Protein AF-0000000075270575 (afdb_homodimer)

Foldseek 3Di:
DVVLLLLLFLAHFQDCVCFPDQAAQCVCVQWDFLAKEKEWEFGHAAAAPVLLVLQVVLLVQLVPFPQCVLAVVNVVDDDPSDNVRHGPADPSRLVSLLRLLQSLCNHHVVLLVVQADPQLAGDLLAEAAEEEPDNRLVSSSQSSQCNNCFPSACPPPRRGYDDDYHYDYQCPDLAFNLCSPFQQLVPDQVVVLCVFLVVLLCVLQVVLQVVLCVSRVGRGDSSSSLSLSSNQSSCCRRVVDNSHSVSSDDPSSSLSSQLSSLSSCCRRAADNPCLQHLCSNLVNLVVVLVLLVCSLVVPSRRHRYHYYYHHLSRVRSVCRLQVHQDFDDHSPDDPVCSVPRSSRSSVQNYHGWMKMWTWIDHPRFIWIAIDTSNHTDDRPQADDRGRGSVSVCVSSVVSNPDDSVVSSDDPPPD/DVVLLLQLFLAHFQPCPCQPDQAAQCVCVQWDFLAKEKEWEFGHAAAAPVLLVLQVVLLVQLVPFPQCVLAVVNVVDDDPSDNVRHGPADPSRLVRLLRLLQSLCNHHVVLLVVQADPQLAGDLLAEAAEEEPDNRLVSSSQSSQCNNCFPSACPPPRRGYDDDYHYDYQCPDLAFNLCSPFQQLVVPQVVVLCVFLVVLLCVLQVVLQVVLCVSRVGRGDSSSSLSLSSNQSSCCRRVVDCSHSVSSDDPSSSLSSQLSSLSSCCRRAADNPCLQHLCSNLVNLVVVLVLLVCSLVVPSRRHRYHYYYHHLSRVRSVCRLQVHQDDDDHSPDDPVCSVPRSSRSSVQNYHGWMKMWTWIDHPSFIWIAMDTSNHTDDRPQADDRGRGSVSVCVSSVVSNPDDSVVSSDDPPPD

Organism: NCBI:txid747725

Solvent-accessible surface area (backbone atoms only — not comparable to full-atom values): 42147 Å² total; per-residue (Å²): 103,72,70,56,60,59,52,34,16,59,53,16,62,57,79,58,87,64,53,93,72,51,54,57,53,60,84,40,69,71,37,43,78,65,27,36,43,35,41,30,26,25,29,41,50,40,49,42,66,71,49,38,52,31,32,54,49,34,52,59,56,56,67,68,36,80,39,51,90,73,47,47,57,60,68,84,56,78,84,79,77,45,78,81,43,48,41,33,48,36,54,63,6,37,46,50,25,19,49,50,14,36,36,49,28,46,28,35,48,68,60,51,53,68,44,44,40,96,70,43,29,65,34,66,59,33,46,42,38,36,20,31,68,44,58,31,18,30,18,19,46,47,20,22,49,47,29,41,40,51,63,58,26,72,44,69,93,50,15,31,58,58,70,42,52,44,31,39,54,56,78,71,17,55,62,39,40,26,63,70,48,17,59,32,47,62,65,45,36,60,60,54,37,48,64,57,42,49,64,40,47,51,66,65,37,41,63,53,15,54,50,47,20,64,68,36,66,41,94,46,47,55,69,45,49,52,18,34,48,53,39,18,44,48,34,35,53,74,66,68,43,57,76,50,55,38,62,78,52,54,72,69,52,44,53,52,53,30,49,51,51,30,50,51,48,32,34,49,34,20,76,62,32,48,93,65,20,55,53,51,34,21,53,34,50,43,48,52,54,51,46,52,52,31,49,76,66,64,42,87,80,33,52,35,36,37,37,37,21,27,36,68,74,31,50,41,14,40,35,43,58,55,54,51,61,72,62,85,84,54,79,80,56,49,73,66,51,62,72,66,49,65,58,42,26,43,76,63,44,19,20,43,27,36,41,35,44,32,35,30,36,44,96,93,40,52,25,34,34,38,21,54,66,88,34,82,39,71,48,69,82,48,92,43,52,70,19,46,44,69,52,48,49,55,50,46,54,67,59,42,71,66,51,58,68,69,68,23,50,69,77,76,79,125,103,74,70,55,60,60,52,32,16,59,55,15,62,57,79,62,84,59,64,89,68,53,54,57,54,58,83,42,68,70,36,43,76,65,28,36,40,34,42,30,26,26,30,42,50,40,49,42,66,72,48,35,51,31,33,54,48,34,51,59,56,55,67,68,36,80,40,50,90,74,46,46,58,60,70,84,56,77,84,80,74,45,78,80,42,50,41,34,48,37,55,64,7,36,45,50,25,19,49,51,13,36,38,49,28,47,28,34,49,69,60,51,53,70,46,43,40,96,71,41,28,66,35,67,58,33,48,43,38,36,19,31,69,43,57,31,18,29,18,20,47,47,20,22,48,47,28,40,40,51,63,59,25,74,46,68,95,50,15,30,58,59,69,41,53,45,31,38,54,56,79,70,17,54,62,38,41,26,64,69,48,18,58,33,49,62,64,45,35,58,60,54,37,49,63,59,43,48,66,39,47,50,66,64,36,41,62,52,14,55,51,46,20,64,68,35,66,40,94,44,46,55,68,46,49,52,18,34,48,52,39,18,44,47,36,34,52,73,65,68,43,56,77,50,56,38,61,78,52,53,72,68,51,45,53,53,53,29,48,50,51,30,50,50,47,32,34,48,32,20,76,62,31,48,93,65,21,55,55,51,34,21,52,34,51,42,48,52,54,51,46,51,51,30,50,76,66,65,43,87,79,34,50,34,36,38,37,37,22,26,35,67,73,31,50,40,15,42,36,43,57,53,52,51,64,73,64,84,84,54,79,79,56,50,72,67,51,62,72,65,49,64,58,42,26,43,77,64,45,20,21,45,27,35,40,35,44,31,36,30,34,45,95,93,41,52,27,35,36,37,22,54,65,89,34,82,41,71,46,68,84,48,92,41,52,69,19,45,44,70,52,48,50,55,51,46,54,67,59,40,71,67,51,59,68,69,68,24,50,67,76,77,79,124

Nearest PDB structures (foldseek):
  7zgg-assembly2_B  TM=7.690E-01  e=6.221E-15  Amycolatopsis jejuensis
  1rpt-assembly1_A-2  TM=7.642E-01  e=1.892E-14  Rattus norvegicus
  7r5y-assembly2_B  TM=6.904E-01  e=1.945E-15  Prevotella sp. CAG:617
  8xj4-assembly1_A  TM=7.360E-01  e=9.538E-14  Homo sapiens
  4job-assembly1_A  TM=6.852E-01  e=5.200E-14  Homo sapiens

Sequence (828 aa):
MDWMIQHMGSRGNYPNYKLDGALPDYTANDYTIEQMQLVIRHGTRYPVSSGMISINNALLALNQSKNLDLMGWLNGYKNEYLFSRTGQLDANGQQEEYLIGRRFAKTYPQFTRSLIDSDSTIISQWLRVSSSWSSRTLQSAHAFCIGAFEGLGTLGPANLMTVPVFSFKENNDSLIAFHKSCPRWQKEAKPLTNQILEPVIQRLVSPIASRLTRELDIPVAVADVQAFHDACTSEVSMHHTIDTFCKLFTRQDIVALEYLDDLKHYYKYSYGLPELNAKMACDLGKYILASINAMVDKKEDAFKLDVKLGHSETLLPLRTLLGLYQDRLSPNSSNQEIEDRQFKLSNFGYFANNIAIQLLSKEGRFYVRILDNEKPILLPGCQRIHCPIDQFRKVMAVKTQCNFVEYCSVVDVIMDWMIQHMGSRGNYPNYKLDGALPDYTANDYTIEQMQLVIRHGTRYPVSSGMISINNALLALNQSKNLDLMGWLNGYKNEYLFSRTGQLDANGQQEEYLIGRRFAKTYPQFTRSLIDSDSTIISQWLRVSSSWSSRTLQSAHAFCIGAFEGLGTLGPANLMTVPVFSFKENNDSLIAFHKSCPRWQKEAKPLTNQILEPVIQRLVSPIASRLTRELDIPVAVADVQAFHDACTSEVSMHHTIDTFCKLFTRQDIVALEYLDDLKHYYKYSYGLPELNAKMACDLGKYILASINAMVDKKEDAFKLDVKLGHSETLLPLRTLLGLYQDRLSPNSSNQEIEDRQFKLSNFGYFANNIAIQLLSKEGRFYVRILDNEKPILLPGCQRIHCPIDQFRKVMAVKTQCNFVEYCSVVDVI

Radius of gyration: 29.75 Å; Cα contacts (8 Å, |Δi|>4): 1595; chains: 2; bounding box: 75×88×75 Å

Structure (mmCIF, N/CA/C/O backbone):
data_AF-0000000075270575-model_v1
#
loop_
_entity.id
_entity.type
_entity.pdbx_description
1 polymer 'Multiple inositol polyphosphate phosphatase 1'
#
loop_
_atom_site.group_PDB
_atom_site.id
_atom_site.type_symbol
_atom_site.label_atom_id
_atom_site.label_alt_id
_atom_site.label_comp_id
_atom_site.label_asym_id
_atom_site.label_entity_id
_atom_site.label_seq_id
_atom_site.pdbx_PDB_ins_code
_atom_site.Cartn_x
_atom_site.Cartn_y
_atom_site.Cartn_z
_atom_site.occupancy
_atom_site.B_iso_or_equiv
_atom_site.auth_seq_id
_atom_site.auth_comp_id
_atom_site.auth_asym_id
_atom_site.auth_atom_id
_atom_site.pdbx_PDB_model_num
ATOM 1 N N . MET A 1 1 ? -0.256 -23.328 -29 1 89.06 1 MET A N 1
ATOM 2 C CA . MET A 1 1 ? -0.306 -22.328 -27.953 1 89.06 1 MET A CA 1
ATOM 3 C C . MET A 1 1 ? -1.707 -22.234 -27.344 1 89.06 1 MET A C 1
ATOM 5 O O . MET A 1 1 ? -1.879 -22.344 -26.141 1 89.06 1 MET A O 1
ATOM 9 N N . ASP A 1 2 ? -2.699 -22.203 -28.156 1 86.38 2 ASP A N 1
ATOM 10 C CA . ASP A 1 2 ? -4.062 -22 -27.672 1 86.38 2 ASP A CA 1
ATOM 11 C C . ASP A 1 2 ? -4.5 -23.156 -26.781 1 86.38 2 ASP A C 1
ATOM 13 O O . ASP A 1 2 ? -5.105 -22.922 -25.719 1 86.38 2 ASP A O 1
ATOM 17 N N . TRP A 1 3 ? -4.164 -24.312 -27.25 1 93.06 3 TRP A N 1
ATOM 18 C CA . TRP A 1 3 ? -4.535 -25.484 -26.453 1 93.06 3 TRP A CA 1
ATOM 19 C C . TRP A 1 3 ? -3.785 -25.5 -25.125 1 93.06 3 TRP A C 1
ATOM 21 O O . TRP A 1 3 ? -4.375 -25.75 -24.078 1 93.06 3 TRP A O 1
ATOM 31 N N . MET A 1 4 ? -2.525 -25.188 -25.156 1 94.31 4 MET A N 1
ATOM 32 C CA . MET A 1 4 ? -1.677 -25.219 -23.969 1 94.31 4 MET A CA 1
ATOM 33 C C . MET A 1 4 ? -2.17 -24.234 -22.922 1 94.31 4 MET A C 1
ATOM 35 O O . MET A 1 4 ? -2.164 -24.531 -21.734 1 94.31 4 MET A O 1
ATOM 39 N N . ILE A 1 5 ? -2.635 -23.109 -23.281 1 91.38 5 ILE A N 1
ATOM 40 C CA . ILE A 1 5 ? -3.076 -22.047 -22.391 1 91.38 5 ILE A CA 1
ATOM 41 C C . ILE A 1 5 ? -4.297 -22.5 -21.594 1 91.38 5 ILE A C 1
ATOM 43 O O . ILE A 1 5 ? -4.523 -22.062 -20.469 1 91.38 5 ILE A O 1
ATOM 47 N N . GLN A 1 6 ? -4.965 -23.453 -22.141 1 92.5 6 GLN A N 1
ATOM 48 C CA . GLN A 1 6 ? -6.164 -23.953 -21.484 1 92.5 6 GLN A CA 1
ATOM 49 C C . GLN A 1 6 ? -5.82 -25.078 -20.5 1 92.5 6 GLN A C 1
ATOM 51 O O . GLN A 1 6 ? -6.695 -25.578 -19.812 1 92.5 6 GLN A O 1
ATOM 56 N N . HIS A 1 7 ? -4.594 -25.406 -20.406 1 95.69 7 HIS A N 1
ATOM 57 C CA . HIS A 1 7 ? -4.176 -26.531 -19.578 1 95.69 7 HIS A CA 1
ATOM 58 C C . HIS A 1 7 ? -3.004 -26.141 -18.672 1 95.69 7 HIS A C 1
ATOM 60 O O . HIS A 1 7 ? -2.086 -26.938 -18.469 1 95.69 7 HIS A O 1
ATOM 66 N N . MET A 1 8 ? -3.053 -24.953 -18.172 1 95.44 8 MET A N 1
ATOM 67 C CA . MET A 1 8 ? -1.936 -24.406 -17.406 1 95.44 8 MET A CA 1
ATOM 68 C C . MET A 1 8 ? -2.17 -24.562 -15.906 1 95.44 8 MET A C 1
ATOM 70 O O . MET A 1 8 ? -1.313 -24.203 -15.094 1 95.44 8 MET A O 1
ATOM 74 N N . GLY A 1 9 ? -3.295 -25.156 -15.516 1 95.81 9 GLY A N 1
ATOM 75 C CA . GLY A 1 9 ? -3.594 -25.312 -14.102 1 95.81 9 GLY A CA 1
ATOM 76 C C . GLY A 1 9 ? -3.584 -24 -13.344 1 95.81 9 GLY A C 1
ATOM 77 O O . GLY A 1 9 ? -4.152 -23.016 -13.797 1 95.81 9 GLY A O 1
ATOM 78 N N . SER A 1 10 ? -2.959 -23.984 -12.133 1 97.31 10 SER A N 1
ATOM 79 C CA . SER A 1 10 ? -2.938 -22.812 -11.266 1 97.31 10 SER A CA 1
ATOM 80 C C . SER A 1 10 ? -1.984 -21.75 -11.789 1 97.31 10 SER A C 1
ATOM 82 O O . SER A 1 10 ? -1.933 -20.641 -11.266 1 97.31 10 SER A O 1
ATOM 84 N N . ARG A 1 11 ? -1.225 -22.062 -12.906 1 96.12 11 ARG A N 1
ATOM 85 C CA . ARG A 1 11 ? -0.203 -21.156 -13.406 1 96.12 11 ARG A CA 1
ATOM 86 C C . ARG A 1 11 ? -0.645 -20.5 -14.711 1 96.12 11 ARG A C 1
ATOM 88 O O . ARG A 1 11 ? 0.173 -19.922 -15.438 1 96.12 11 ARG A O 1
ATOM 95 N N . GLY A 1 12 ? -1.919 -20.625 -14.969 1 95.5 12 GLY A N 1
ATOM 96 C CA . GLY A 1 12 ? -2.453 -19.969 -16.156 1 95.5 12 GLY A CA 1
ATOM 97 C C . GLY A 1 12 ? -2.617 -18.469 -15.969 1 95.5 12 GLY A C 1
ATOM 98 O O . GLY A 1 12 ? -2.76 -17.984 -14.844 1 95.5 12 GLY A O 1
ATOM 99 N N . ASN A 1 13 ? -2.59 -17.75 -17.062 1 95.19 13 ASN A N 1
ATOM 100 C CA . ASN A 1 13 ? -2.887 -16.312 -17.062 1 95.19 13 ASN A CA 1
ATOM 101 C C . ASN A 1 13 ? -4.387 -16.062 -16.969 1 95.19 13 ASN A C 1
ATOM 103 O O . ASN A 1 13 ? -5.191 -16.906 -17.359 1 95.19 13 ASN A O 1
ATOM 107 N N . TYR A 1 14 ? -4.707 -14.938 -16.375 1 94.38 14 TYR A N 1
ATOM 108 C CA . TYR A 1 14 ? -6.109 -14.531 -16.422 1 94.38 14 TYR A CA 1
ATOM 109 C C . TYR A 1 14 ? -6.586 -14.359 -17.859 1 94.38 14 TYR A C 1
ATOM 111 O O . TYR A 1 14 ? -5.93 -13.695 -18.656 1 94.38 14 TYR A O 1
ATOM 119 N N . PRO A 1 15 ? -7.625 -15.125 -18.234 1 83.56 15 PRO A N 1
ATOM 120 C CA . PRO A 1 15 ? -8.047 -15.094 -19.625 1 83.56 15 PRO A CA 1
ATOM 121 C C . PRO A 1 15 ? -8.383 -13.68 -20.109 1 83.56 15 PRO A C 1
ATOM 123 O O . PRO A 1 15 ? -8.992 -12.906 -19.375 1 83.56 15 PRO A O 1
ATOM 126 N N . ASN A 1 16 ? -7.617 -13.023 -21.031 1 61.06 16 ASN A N 1
ATOM 127 C CA . ASN A 1 16 ? -7.715 -11.703 -21.641 1 61.06 16 ASN A CA 1
ATOM 128 C C . ASN A 1 16 ? -9.047 -11.5 -22.344 1 61.06 16 ASN A C 1
ATOM 130 O O . ASN A 1 16 ? -9.375 -10.391 -22.766 1 61.06 16 ASN A O 1
ATOM 134 N N . TYR A 1 17 ? -9.523 -12.688 -22.797 1 53.81 17 TYR A N 1
ATOM 135 C CA . TYR A 1 17 ? -10.578 -12.516 -23.781 1 53.81 17 TYR A CA 1
ATOM 136 C C . TYR A 1 17 ? -11.531 -11.398 -23.375 1 53.81 17 TYR A C 1
ATOM 138 O O . TYR A 1 17 ? -12.344 -10.93 -24.188 1 53.81 17 TYR A O 1
ATOM 146 N N . LYS A 1 18 ? -11.641 -11.336 -22.125 1 52.34 18 LYS A N 1
ATOM 147 C CA . LYS A 1 18 ? -12.609 -10.438 -21.5 1 52.34 18 LYS A CA 1
ATOM 148 C C . LYS A 1 18 ? -12.227 -8.977 -21.734 1 52.34 18 LYS A C 1
ATOM 150 O O . LYS A 1 18 ? -12.797 -8.078 -21.125 1 52.34 18 LYS A O 1
ATOM 155 N N . LEU A 1 19 ? -11.039 -8.719 -22.156 1 52.34 19 LEU A N 1
ATOM 156 C CA . LEU A 1 19 ? -10.414 -7.418 -22.391 1 52.34 19 LEU A CA 1
ATOM 157 C C . LEU A 1 19 ? -11.461 -6.371 -22.766 1 52.34 19 LEU A C 1
ATOM 159 O O . LEU A 1 19 ? -11.984 -5.676 -21.891 1 52.34 19 LEU A O 1
ATOM 163 N N . ASP A 1 20 ? -11.281 -5.953 -24.219 1 54.25 20 ASP A N 1
ATOM 164 C CA . ASP A 1 20 ? -11.68 -4.648 -24.75 1 54.25 20 ASP A CA 1
ATOM 165 C C . ASP A 1 20 ? -13.172 -4.402 -24.531 1 54.25 20 ASP A C 1
ATOM 167 O O . ASP A 1 20 ? -13.594 -3.26 -24.344 1 54.25 20 ASP A O 1
ATOM 171 N N . GLY A 1 21 ? -13.93 -5.555 -24.375 1 59.78 21 GLY A N 1
ATOM 172 C CA . GLY A 1 21 ? -15.336 -5.242 -24.594 1 59.78 21 GLY A CA 1
ATOM 173 C C . GLY A 1 21 ? -16.188 -5.383 -23.344 1 59.78 21 GLY A C 1
ATOM 174 O O . GLY A 1 21 ? -17.281 -5.945 -23.391 1 59.78 21 GLY A O 1
ATOM 175 N N . ALA A 1 22 ? -15.555 -5.043 -22.125 1 69.56 22 ALA A N 1
ATOM 176 C CA . ALA A 1 22 ? -16.484 -5.082 -20.984 1 69.56 22 ALA A CA 1
ATOM 177 C C . ALA A 1 22 ? -17.641 -4.121 -21.203 1 69.56 22 ALA A C 1
ATOM 179 O O . ALA A 1 22 ? -17.469 -3.025 -21.734 1 69.56 22 ALA A O 1
ATOM 180 N N . LEU A 1 23 ? -18.828 -4.723 -21.062 1 71.81 23 LEU A N 1
ATOM 181 C CA . LEU A 1 23 ? -20.047 -3.916 -21.141 1 71.81 23 LEU A CA 1
ATOM 182 C C . LEU A 1 23 ? -20.594 -3.629 -19.734 1 71.81 23 LEU A C 1
ATOM 184 O O . LEU A 1 23 ? -20.359 -4.406 -18.812 1 71.81 23 LEU A O 1
ATOM 188 N N . PRO A 1 24 ? -21.109 -2.447 -19.641 1 76.75 24 PRO A N 1
ATOM 189 C CA . PRO A 1 24 ? -21.781 -2.186 -18.359 1 76.75 24 PRO A CA 1
ATOM 190 C C . PRO A 1 24 ? -22.734 -3.303 -17.969 1 76.75 24 PRO A C 1
ATOM 192 O O . PRO A 1 24 ? -23.391 -3.9 -18.828 1 76.75 24 PRO A O 1
ATOM 195 N N . ASP A 1 25 ? -22.578 -3.748 -16.734 1 72.81 25 ASP A N 1
ATOM 196 C CA . ASP A 1 25 ? -23.484 -4.773 -16.219 1 72.81 25 ASP A CA 1
ATOM 197 C C . ASP A 1 25 ? -24.938 -4.293 -16.219 1 72.81 25 ASP A C 1
ATOM 199 O O . ASP A 1 25 ? -25.375 -3.602 -15.297 1 72.81 25 ASP A O 1
ATOM 203 N N . TYR A 1 26 ? -25.641 -4.621 -17.359 1 59.5 26 TYR A N 1
ATOM 204 C CA . TYR A 1 26 ? -27.031 -4.223 -17.547 1 59.5 26 TYR A CA 1
ATOM 205 C C . TYR A 1 26 ? -27.953 -5.023 -16.641 1 59.5 26 TYR A C 1
ATOM 207 O O . TYR A 1 26 ? -29.062 -4.586 -16.328 1 59.5 26 TYR A O 1
ATOM 215 N N . THR A 1 27 ? -27.578 -6.203 -16.344 1 56.88 27 THR A N 1
ATOM 216 C CA . THR A 1 27 ? -28.438 -7.02 -15.484 1 56.88 27 THR A CA 1
ATOM 217 C C . THR A 1 27 ? -28.656 -6.34 -14.133 1 56.88 27 THR A C 1
ATOM 219 O O . THR A 1 27 ? -29.641 -6.609 -13.453 1 56.88 27 THR A O 1
ATOM 222 N N . ALA A 1 28 ? -27.594 -5.484 -13.898 1 58.78 28 ALA A N 1
ATOM 223 C CA . ALA A 1 28 ? -27.734 -4.668 -12.695 1 58.78 28 ALA A CA 1
ATOM 224 C C . ALA A 1 28 ? -28.766 -3.562 -12.906 1 58.78 28 ALA A C 1
ATOM 226 O O . ALA A 1 28 ? -29.094 -2.828 -11.977 1 58.78 28 ALA A O 1
ATOM 227 N N . ASN A 1 29 ? -29.281 -3.57 -14.086 1 61.91 29 ASN A N 1
ATOM 228 C CA . ASN A 1 29 ? -30.156 -2.463 -14.438 1 61.91 29 ASN A CA 1
ATOM 229 C C . ASN A 1 29 ? -31.375 -2.396 -13.516 1 61.91 29 ASN A C 1
ATOM 231 O O . ASN A 1 29 ? -31.891 -1.313 -13.234 1 61.91 29 ASN A O 1
ATOM 235 N N . ASP A 1 30 ? -31.672 -3.525 -12.969 1 83.38 30 ASP A N 1
ATOM 236 C CA . ASP A 1 30 ? -32.812 -3.42 -12.039 1 83.38 30 ASP A CA 1
ATOM 237 C C . ASP A 1 30 ? -32.312 -3.459 -10.594 1 83.38 30 ASP A C 1
ATOM 239 O O . ASP A 1 30 ? -33.125 -3.332 -9.664 1 83.38 30 ASP A O 1
ATOM 243 N N . TYR A 1 31 ? -31.062 -3.678 -10.445 1 91.62 31 TYR A N 1
ATOM 244 C CA . TYR A 1 31 ? -30.5 -3.736 -9.094 1 91.62 31 TYR A CA 1
ATOM 245 C C . TYR A 1 31 ? -29.5 -2.609 -8.867 1 91.62 31 TYR A C 1
ATOM 247 O O . TYR A 1 31 ? -28.828 -2.168 -9.805 1 91.62 31 TYR A O 1
ATOM 255 N N . THR A 1 32 ? -29.531 -2.129 -7.684 1 93.25 32 THR A N 1
ATOM 256 C CA . THR A 1 32 ? -28.484 -1.203 -7.254 1 93.25 32 THR A CA 1
ATOM 257 C C . THR A 1 32 ? -27.406 -1.937 -6.469 1 93.25 32 THR A C 1
ATOM 259 O O . THR A 1 32 ? -27.703 -2.723 -5.566 1 93.25 32 THR A O 1
ATOM 262 N N . ILE A 1 33 ? -26.156 -1.753 -6.859 1 95.88 33 ILE A N 1
ATOM 263 C CA . ILE A 1 33 ? -25.047 -2.33 -6.094 1 95.88 33 ILE A CA 1
ATOM 264 C C . ILE A 1 33 ? -24.797 -1.487 -4.848 1 95.88 33 ILE A C 1
ATOM 266 O O . ILE A 1 33 ? -24.375 -0.333 -4.945 1 95.88 33 ILE A O 1
ATOM 270 N N . GLU A 1 34 ? -25.031 -2.088 -3.697 1 96.12 34 GLU A N 1
ATOM 271 C CA . GLU A 1 34 ? -24.844 -1.381 -2.432 1 96.12 34 GLU A CA 1
ATOM 272 C C . GLU A 1 34 ? -23.438 -1.579 -1.886 1 96.12 34 GLU A C 1
ATOM 274 O O . GLU A 1 34 ? -22.906 -0.708 -1.196 1 96.12 34 GLU A O 1
ATOM 279 N N . GLN A 1 35 ? -22.891 -2.742 -2.117 1 97.75 35 GLN A N 1
ATOM 280 C CA . GLN A 1 35 ? -21.578 -3.111 -1.604 1 97.75 35 GLN A CA 1
ATOM 281 C C . GLN A 1 35 ? -20.953 -4.211 -2.451 1 97.75 35 GLN A C 1
ATOM 283 O O . GLN A 1 35 ? -21.656 -5.004 -3.08 1 97.75 35 GLN A O 1
ATOM 288 N N . MET A 1 36 ? -19.703 -4.246 -2.438 1 98.06 36 MET A N 1
ATOM 289 C CA . MET A 1 36 ? -18.984 -5.332 -3.092 1 98.06 36 MET A CA 1
ATOM 290 C C . MET A 1 36 ? -17.766 -5.746 -2.268 1 98.06 36 MET A C 1
ATOM 292 O O . MET A 1 36 ? -16.953 -4.906 -1.897 1 98.06 36 MET A O 1
ATOM 296 N N . GLN A 1 37 ? -17.719 -7.016 -1.911 1 98.31 37 GLN A N 1
ATOM 297 C CA . GLN A 1 37 ? -16.516 -7.668 -1.4 1 98.31 37 GLN A CA 1
ATOM 298 C C . GLN A 1 37 ? -15.75 -8.367 -2.521 1 98.31 37 GLN A C 1
ATOM 300 O O . GLN A 1 37 ? -16.234 -9.336 -3.104 1 98.31 37 GLN A O 1
ATOM 305 N N . LEU A 1 38 ? -14.609 -7.859 -2.812 1 98.69 38 LEU A N 1
ATOM 306 C CA . LEU A 1 38 ? -13.82 -8.398 -3.916 1 98.69 38 LEU A CA 1
ATOM 307 C C . LEU A 1 38 ? -12.516 -9.008 -3.41 1 98.69 38 LEU A C 1
ATOM 309 O O . LEU A 1 38 ? -11.719 -8.32 -2.766 1 98.69 38 LEU A O 1
ATOM 313 N N . VAL A 1 39 ? -12.312 -10.305 -3.582 1 98.81 39 VAL A N 1
ATOM 314 C CA . VAL A 1 39 ? -11.078 -11 -3.232 1 98.81 39 VAL A CA 1
ATOM 315 C C . VAL A 1 39 ? -10.352 -11.438 -4.504 1 98.81 39 VAL A C 1
ATOM 317 O O . VAL A 1 39 ? -10.93 -12.133 -5.348 1 98.81 39 VAL A O 1
ATOM 320 N N . ILE A 1 40 ? -9.109 -11.008 -4.645 1 98.69 40 ILE A N 1
ATOM 321 C CA . ILE A 1 40 ? -8.375 -11.234 -5.883 1 98.69 40 ILE A CA 1
ATOM 322 C C . ILE A 1 40 ? -7.039 -11.906 -5.582 1 98.69 40 ILE A C 1
ATOM 324 O O . ILE A 1 40 ? -6.332 -11.508 -4.652 1 98.69 40 ILE A O 1
ATOM 328 N N . ARG A 1 41 ? -6.691 -12.945 -6.324 1 98.75 41 ARG A N 1
ATOM 329 C CA . ARG A 1 41 ? -5.348 -13.516 -6.305 1 98.75 41 ARG A CA 1
ATOM 330 C C . ARG A 1 41 ? -4.359 -12.609 -7.035 1 98.75 41 ARG A C 1
ATOM 332 O O . ARG A 1 41 ? -4.719 -11.953 -8.016 1 98.75 41 ARG A O 1
ATOM 339 N N . HIS A 1 42 ? -3.139 -12.547 -6.562 1 98.69 42 HIS A N 1
ATOM 340 C CA . HIS A 1 42 ? -2.115 -11.797 -7.281 1 98.69 42 HIS A CA 1
ATOM 341 C C . HIS A 1 42 ? -2.002 -12.266 -8.727 1 98.69 42 HIS A C 1
ATOM 343 O O . HIS A 1 42 ? -2.432 -13.375 -9.062 1 98.69 42 HIS A O 1
ATOM 349 N N . GLY A 1 43 ? -1.407 -11.422 -9.602 1 97.69 43 GLY A N 1
ATOM 350 C CA . GLY A 1 43 ? -1.206 -11.742 -11.008 1 97.69 43 GLY A CA 1
ATOM 351 C C . GLY A 1 43 ? -0.025 -12.664 -11.242 1 97.69 43 GLY A C 1
ATOM 352 O O . GLY A 1 43 ? 0.561 -13.188 -10.297 1 97.69 43 GLY A O 1
ATOM 353 N N . THR A 1 44 ? 0.274 -12.82 -12.516 1 97.19 44 THR A N 1
ATOM 354 C CA . THR A 1 44 ? 1.374 -13.688 -12.938 1 97.19 44 THR A CA 1
ATOM 355 C C . THR A 1 44 ? 2.688 -13.227 -12.312 1 97.19 44 THR A C 1
ATOM 357 O O . THR A 1 44 ? 3.008 -12.039 -12.328 1 97.19 44 THR A O 1
ATOM 360 N N . ARG A 1 45 ? 3.385 -14.156 -11.742 1 96.88 45 ARG A N 1
ATOM 361 C CA . ARG A 1 45 ? 4.641 -13.859 -11.062 1 96.88 45 ARG A CA 1
ATOM 362 C C . ARG A 1 45 ? 5.723 -14.859 -11.453 1 96.88 45 ARG A C 1
ATOM 364 O O . ARG A 1 45 ? 5.422 -15.93 -11.984 1 96.88 45 ARG A O 1
ATOM 371 N N . TYR A 1 46 ? 6.953 -14.484 -11.188 1 96.31 46 TYR A N 1
ATOM 372 C CA . TYR A 1 46 ? 8.062 -15.43 -11.258 1 96.31 46 TYR A CA 1
ATOM 373 C C . TYR A 1 46 ? 7.906 -16.531 -10.211 1 96.31 46 TYR A C 1
ATOM 375 O O . TYR A 1 46 ? 7.242 -16.328 -9.188 1 96.31 46 TYR A O 1
ATOM 383 N N . PRO A 1 47 ? 8.516 -17.703 -10.516 1 96.31 47 PRO A N 1
ATOM 384 C CA . PRO A 1 47 ? 8.461 -18.781 -9.523 1 96.31 47 PRO A CA 1
ATOM 385 C C . PRO A 1 47 ? 9.07 -18.391 -8.18 1 96.31 47 PRO A C 1
ATOM 387 O O . PRO A 1 47 ? 9.953 -17.531 -8.133 1 96.31 47 PRO A O 1
ATOM 390 N N . VAL A 1 48 ? 8.539 -19.047 -7.129 1 95.38 48 VAL A N 1
ATOM 391 C CA . VAL A 1 48 ? 9.172 -18.891 -5.824 1 95.38 48 VAL A CA 1
ATOM 392 C C . VAL A 1 48 ? 10.492 -19.656 -5.793 1 95.38 48 VAL A C 1
ATOM 394 O O . VAL A 1 48 ? 10.906 -20.234 -6.805 1 95.38 48 VAL A O 1
ATOM 397 N N . SER A 1 49 ? 11.164 -19.688 -4.664 1 95 49 SER A N 1
ATOM 398 C CA . SER A 1 49 ? 12.523 -20.203 -4.551 1 95 49 SER A CA 1
ATOM 399 C C . SER A 1 49 ? 12.609 -21.641 -5.047 1 95 49 SER A C 1
ATOM 401 O O . SER A 1 49 ? 13.5 -21.984 -5.824 1 95 49 SER A O 1
ATOM 403 N N . SER A 1 50 ? 11.695 -22.469 -4.586 1 94.19 50 SER A N 1
ATOM 404 C CA . SER A 1 50 ? 11.719 -23.859 -4.996 1 94.19 50 SER A CA 1
ATOM 405 C C . SER A 1 50 ? 11.539 -24 -6.504 1 94.19 50 SER A C 1
ATOM 407 O O . SER A 1 50 ? 12.195 -24.828 -7.141 1 94.19 50 SER A O 1
ATOM 409 N N . GLY A 1 51 ? 10.688 -23.188 -7.039 1 95.19 51 GLY A N 1
ATOM 410 C CA . GLY A 1 51 ? 10.484 -23.203 -8.477 1 95.19 51 GLY A CA 1
ATOM 411 C C . GLY A 1 51 ? 11.688 -22.703 -9.25 1 95.19 51 GLY A C 1
ATOM 412 O O . GLY A 1 51 ? 12.023 -23.25 -10.305 1 95.19 51 GLY A O 1
ATOM 413 N N . MET A 1 52 ? 12.336 -21.672 -8.703 1 96 52 MET A N 1
ATOM 414 C CA . MET A 1 52 ? 13.547 -21.156 -9.336 1 96 52 MET A CA 1
ATOM 415 C C . MET A 1 52 ? 14.633 -22.219 -9.383 1 96 52 MET A C 1
ATOM 417 O O . MET A 1 52 ? 15.273 -22.422 -10.414 1 96 52 MET A O 1
ATOM 421 N N . ILE A 1 53 ? 14.766 -22.891 -8.312 1 96.12 53 ILE A N 1
ATOM 422 C CA . ILE A 1 53 ? 15.758 -23.969 -8.219 1 96.12 53 ILE A CA 1
ATOM 423 C C . ILE A 1 53 ? 15.414 -25.062 -9.227 1 96.12 53 ILE A C 1
ATOM 425 O O . ILE A 1 53 ? 16.297 -25.547 -9.953 1 96.12 53 ILE A O 1
ATOM 429 N N . SER A 1 54 ? 14.18 -25.375 -9.266 1 95 54 SER A N 1
ATOM 430 C CA . SER A 1 54 ? 13.703 -26.422 -10.156 1 95 54 SER A CA 1
ATOM 431 C C . SER A 1 54 ? 14 -26.094 -11.609 1 95 54 SER A C 1
ATOM 433 O O . SER A 1 54 ? 14.516 -26.938 -12.352 1 95 54 SER A O 1
ATOM 435 N N . ILE A 1 55 ? 13.734 -24.953 -12.008 1 96.62 55 ILE A N 1
ATOM 436 C CA . ILE A 1 55 ? 13.891 -24.562 -13.406 1 96.62 55 ILE A CA 1
ATOM 437 C C . ILE A 1 55 ? 15.375 -24.484 -13.758 1 96.62 55 ILE A C 1
ATOM 439 O O . ILE A 1 55 ? 15.781 -24.922 -14.836 1 96.62 55 ILE A O 1
ATOM 443 N N . ASN A 1 56 ? 16.141 -23.922 -12.891 1 96.94 56 ASN A N 1
ATOM 444 C CA . ASN A 1 56 ? 17.578 -23.844 -13.148 1 96.94 56 ASN A CA 1
ATOM 445 C C . ASN A 1 56 ? 18.219 -25.234 -13.195 1 96.94 56 ASN A C 1
ATOM 447 O O . ASN A 1 56 ? 19.109 -25.469 -14.008 1 96.94 56 ASN A O 1
ATOM 451 N N . ASN A 1 57 ? 17.719 -26.141 -12.367 1 95.12 57 ASN A N 1
ATOM 452 C CA . ASN A 1 57 ? 18.188 -27.516 -12.438 1 95.12 57 ASN A CA 1
ATOM 453 C C . ASN A 1 57 ? 17.781 -28.188 -13.742 1 95.12 57 ASN A C 1
ATOM 455 O O . ASN A 1 57 ? 18.531 -28.984 -14.305 1 95.12 57 ASN A O 1
ATOM 459 N N . ALA A 1 58 ? 16.578 -27.891 -14.141 1 96.25 58 ALA A N 1
ATOM 460 C CA . ALA A 1 58 ? 16.109 -28.422 -15.422 1 96.25 58 ALA A CA 1
ATOM 461 C C . ALA A 1 58 ? 17.016 -27.984 -16.562 1 96.25 58 ALA A C 1
ATOM 463 O O . ALA A 1 58 ? 17.359 -28.781 -17.438 1 96.25 58 ALA A O 1
ATOM 464 N N . LEU A 1 59 ? 17.375 -26.719 -16.547 1 96.69 59 LEU A N 1
ATOM 465 C CA . LEU A 1 59 ? 18.25 -26.188 -17.578 1 96.69 59 LEU A CA 1
ATOM 466 C C . LEU A 1 59 ? 19.609 -26.891 -17.562 1 96.69 59 LEU A C 1
ATOM 468 O O . LEU A 1 59 ? 20.141 -27.25 -18.625 1 96.69 59 LEU A O 1
ATOM 472 N N . LEU A 1 60 ? 20.125 -27.125 -16.406 1 95.19 60 LEU A N 1
ATOM 473 C CA . LEU A 1 60 ? 21.406 -27.812 -16.281 1 95.19 60 LEU A CA 1
ATOM 474 C C . LEU A 1 60 ? 21.312 -29.25 -16.797 1 95.19 60 LEU A C 1
ATOM 476 O O . LEU A 1 60 ? 22.203 -29.719 -17.516 1 95.19 60 LEU A O 1
ATOM 480 N N . ALA A 1 61 ? 20.266 -29.906 -16.484 1 95.25 61 ALA A N 1
ATOM 481 C CA . ALA A 1 61 ? 20.062 -31.281 -16.906 1 95.25 61 ALA A CA 1
ATOM 482 C C . ALA A 1 61 ? 19.906 -31.359 -18.422 1 95.25 61 ALA A C 1
ATOM 484 O O . ALA A 1 61 ? 20.531 -32.188 -19.078 1 95.25 61 ALA A O 1
ATOM 485 N N . LEU A 1 62 ? 19.109 -30.516 -18.953 1 97.25 62 LEU A N 1
ATOM 486 C CA . LEU A 1 62 ? 18.75 -30.562 -20.359 1 97.25 62 LEU A CA 1
ATOM 487 C C . LEU A 1 62 ? 19.953 -30.188 -21.234 1 97.25 62 LEU A C 1
ATOM 489 O O . LEU A 1 62 ? 20.062 -30.625 -22.375 1 97.25 62 LEU A O 1
ATOM 493 N N . ASN A 1 63 ? 20.812 -29.391 -20.688 1 95.38 63 ASN A N 1
ATOM 494 C CA . ASN A 1 63 ? 22.016 -28.984 -21.406 1 95.38 63 ASN A CA 1
ATOM 495 C C . ASN A 1 63 ? 22.938 -30.172 -21.672 1 95.38 63 ASN A C 1
ATOM 497 O O . ASN A 1 63 ? 23.844 -30.078 -22.516 1 95.38 63 ASN A O 1
ATOM 501 N N . GLN A 1 64 ? 22.688 -31.25 -20.969 1 95.38 64 GLN A N 1
ATOM 502 C CA . GLN A 1 64 ? 23.516 -32.438 -21.125 1 95.38 64 GLN A CA 1
ATOM 503 C C . GLN A 1 64 ? 23.062 -33.25 -22.328 1 95.38 64 GLN A C 1
ATOM 505 O O . GLN A 1 64 ? 23.781 -34.156 -22.781 1 95.38 64 GLN A O 1
ATOM 510 N N . SER A 1 65 ? 21.906 -33 -22.797 1 96.94 65 SER A N 1
ATOM 511 C CA . SER A 1 65 ? 21.359 -33.781 -23.906 1 96.94 65 SER A CA 1
ATOM 512 C C . SER A 1 65 ? 21.984 -33.406 -25.234 1 96.94 65 SER A C 1
ATOM 514 O O . SER A 1 65 ? 22.25 -32.219 -25.469 1 96.94 65 SER A O 1
ATOM 516 N N . LYS A 1 66 ? 22.172 -34.344 -26.156 1 94.5 66 LYS A N 1
ATOM 517 C CA . LYS A 1 66 ? 22.734 -34.094 -27.484 1 94.5 66 LYS A CA 1
ATOM 518 C C . LYS A 1 66 ? 21.641 -34.125 -28.547 1 94.5 66 LYS A C 1
ATOM 520 O O . LYS A 1 66 ? 21.922 -34 -29.75 1 94.5 66 LYS A O 1
ATOM 525 N N . ASN A 1 67 ? 20.453 -34.344 -28.047 1 96 67 ASN A N 1
ATOM 526 C CA . ASN A 1 67 ? 19.328 -34.344 -28.984 1 96 67 ASN A CA 1
ATOM 527 C C . ASN A 1 67 ? 18.984 -32.938 -29.422 1 96 67 ASN A C 1
ATOM 529 O O . ASN A 1 67 ? 18.141 -32.281 -28.797 1 96 67 ASN A O 1
ATOM 533 N N . LEU A 1 68 ? 19.391 -32.469 -30.516 1 92.31 68 LEU A N 1
ATOM 534 C CA . LEU A 1 68 ? 19.234 -31.094 -30.953 1 92.31 68 LEU A CA 1
ATOM 535 C C . LEU A 1 68 ? 17.812 -30.828 -31.469 1 92.31 68 LEU A C 1
ATOM 537 O O . LEU A 1 68 ? 17.359 -29.688 -31.484 1 92.31 68 LEU A O 1
ATOM 541 N N . ASP A 1 69 ? 17.141 -31.875 -31.922 1 92.31 69 ASP A N 1
ATOM 542 C CA . ASP A 1 69 ? 15.766 -31.719 -32.375 1 92.31 69 ASP A CA 1
ATOM 543 C C . ASP A 1 69 ? 14.875 -31.219 -31.234 1 92.31 69 ASP A C 1
ATOM 545 O O . ASP A 1 69 ? 14.008 -30.375 -31.453 1 92.31 69 ASP A O 1
ATOM 549 N N . LEU A 1 70 ? 15.148 -31.703 -30.078 1 94.06 70 LEU A N 1
ATOM 550 C CA . LEU A 1 70 ? 14.336 -31.359 -28.922 1 94.06 70 LEU A CA 1
ATOM 551 C C . LEU A 1 70 ? 14.953 -30.188 -28.156 1 94.06 70 LEU A C 1
ATOM 553 O O . LEU A 1 70 ? 14.234 -29.406 -27.531 1 94.06 70 LEU A O 1
ATOM 557 N N . MET A 1 71 ? 16.266 -30.078 -28.156 1 94.81 71 MET A N 1
ATOM 558 C CA . MET A 1 71 ? 16.938 -29.172 -27.219 1 94.81 71 MET A CA 1
ATOM 559 C C . MET A 1 71 ? 17.625 -28.031 -27.984 1 94.81 71 MET A C 1
ATOM 561 O O . MET A 1 71 ? 18.25 -27.172 -27.375 1 94.81 71 MET A O 1
ATOM 565 N N . GLY A 1 72 ? 17.438 -27.906 -29.25 1 95.06 72 GLY A N 1
ATOM 566 C CA . GLY A 1 72 ? 18.094 -26.875 -30.047 1 95.06 72 GLY A CA 1
ATOM 567 C C . GLY A 1 72 ? 17.812 -25.469 -29.562 1 95.06 72 GLY A C 1
ATOM 568 O O . GLY A 1 72 ? 18.656 -24.578 -29.703 1 95.06 72 GLY A O 1
ATOM 569 N N . TRP A 1 73 ? 16.656 -25.266 -28.938 1 95.88 73 TRP A N 1
ATOM 570 C CA . TRP A 1 73 ? 16.234 -23.953 -28.484 1 95.88 73 TRP A CA 1
ATOM 571 C C . TRP A 1 73 ? 17.141 -23.453 -27.359 1 95.88 73 TRP A C 1
ATOM 573 O O . TRP A 1 73 ? 17.156 -22.266 -27.047 1 95.88 73 TRP A O 1
ATOM 583 N N . LEU A 1 74 ? 17.891 -24.359 -26.719 1 95.69 74 LEU A N 1
ATOM 584 C CA . LEU A 1 74 ? 18.781 -23.969 -25.625 1 95.69 74 LEU A CA 1
ATOM 585 C C . LEU A 1 74 ? 19.891 -23.062 -26.125 1 95.69 74 LEU A C 1
ATOM 587 O O . LEU A 1 74 ? 20.438 -22.266 -25.375 1 95.69 74 LEU A O 1
ATOM 591 N N . ASN A 1 75 ? 20.188 -23.312 -27.422 1 92.88 75 ASN A N 1
ATOM 592 C CA . ASN A 1 75 ? 21.188 -22.438 -28.016 1 92.88 75 ASN A CA 1
ATOM 593 C C . ASN A 1 75 ? 20.688 -21 -28.125 1 92.88 75 ASN A C 1
ATOM 595 O O . ASN A 1 75 ? 19.75 -20.719 -28.875 1 92.88 75 ASN A O 1
ATOM 599 N N . GLY A 1 76 ? 21.156 -20.109 -27.406 1 91.81 76 GLY A N 1
ATOM 600 C CA . GLY A 1 76 ? 20.75 -18.719 -27.406 1 91.81 76 GLY A CA 1
ATOM 601 C C . GLY A 1 76 ? 19.656 -18.406 -26.391 1 91.81 76 GLY A C 1
ATOM 602 O O . GLY A 1 76 ? 19.141 -17.297 -26.344 1 91.81 76 GLY A O 1
ATOM 603 N N . TYR A 1 77 ? 19.25 -19.469 -25.672 1 95.12 77 TYR A N 1
ATOM 604 C CA . TYR A 1 77 ? 18.234 -19.266 -24.641 1 95.12 77 TYR A CA 1
ATOM 605 C C . TYR A 1 77 ? 18.719 -18.328 -23.547 1 95.12 77 TYR A C 1
ATOM 607 O O . TYR A 1 77 ? 19.812 -18.516 -23 1 95.12 77 TYR A O 1
ATOM 615 N N . LYS A 1 78 ? 17.984 -17.219 -23.328 1 92.88 78 LYS A N 1
ATOM 616 C CA . LYS A 1 78 ? 18.281 -16.297 -22.234 1 92.88 78 LYS A CA 1
ATOM 617 C C . LYS A 1 78 ? 17.469 -16.656 -20.984 1 92.88 78 LYS A C 1
ATOM 619 O O . LYS A 1 78 ? 16.25 -16.438 -20.938 1 92.88 78 LYS A O 1
ATOM 624 N N . ASN A 1 79 ? 18.156 -17.219 -20.016 1 94.75 79 ASN A N 1
ATOM 625 C CA . ASN A 1 79 ? 17.5 -17.594 -18.766 1 94.75 79 ASN A CA 1
ATOM 626 C C . ASN 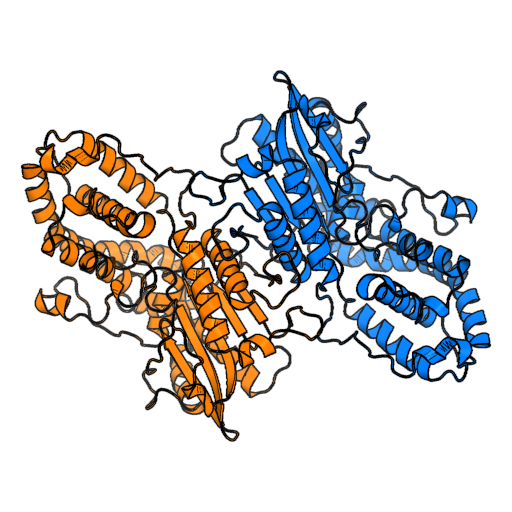A 1 79 ? 17.031 -16.375 -17.984 1 94.75 79 ASN A C 1
ATOM 628 O O . ASN A 1 79 ? 17.844 -15.609 -17.469 1 94.75 79 ASN A O 1
ATOM 632 N N . GLU A 1 80 ? 15.75 -16.219 -17.859 1 93.19 80 GLU A N 1
ATOM 633 C CA . GLU A 1 80 ? 15.164 -15.086 -17.141 1 93.19 80 GLU A CA 1
ATOM 634 C C . GLU A 1 80 ? 14.781 -15.477 -15.711 1 93.19 80 GLU A C 1
ATOM 636 O O . GLU A 1 80 ? 14.289 -14.641 -14.945 1 93.19 80 GLU A O 1
ATOM 641 N N . TYR A 1 81 ? 15.023 -16.656 -15.375 1 95 81 TYR A N 1
ATOM 642 C CA . TYR A 1 81 ? 14.68 -17.156 -14.047 1 95 81 TYR A CA 1
ATOM 643 C C . TYR A 1 81 ? 15.844 -16.969 -13.078 1 95 81 TYR A C 1
ATOM 645 O O . TYR A 1 81 ? 16.406 -17.953 -12.594 1 95 81 TYR A O 1
ATOM 653 N N . LEU A 1 82 ? 16 -15.672 -12.836 1 92.88 82 LEU A N 1
ATOM 654 C CA . LEU A 1 82 ? 17.047 -15.234 -11.922 1 92.88 82 LEU A CA 1
ATOM 655 C C . LEU A 1 82 ? 16.547 -15.242 -10.477 1 92.88 82 LEU A C 1
ATOM 657 O O . LEU A 1 82 ? 15.398 -14.883 -10.211 1 92.88 82 LEU A O 1
ATOM 661 N N . PHE A 1 83 ? 17.406 -15.656 -9.539 1 91.25 83 PHE A N 1
ATOM 662 C CA . PHE A 1 83 ? 17 -15.742 -8.141 1 91.25 83 PHE A CA 1
ATOM 663 C C . PHE A 1 83 ? 16.594 -14.375 -7.609 1 91.25 83 PHE A C 1
ATOM 665 O O . PHE A 1 83 ? 15.75 -14.273 -6.715 1 91.25 83 PHE A O 1
ATOM 672 N N . SER A 1 84 ? 17.078 -13.25 -8.188 1 88.5 84 SER A N 1
ATOM 673 C CA . SER A 1 84 ? 16.703 -11.898 -7.797 1 88.5 84 SER A CA 1
ATOM 674 C C . SER A 1 84 ? 15.234 -11.625 -8.133 1 88.5 84 SER A C 1
ATOM 676 O O . SER A 1 84 ? 14.641 -10.68 -7.602 1 88.5 84 SER A O 1
ATOM 678 N N . ARG A 1 85 ? 14.641 -12.469 -8.914 1 93.06 85 ARG A N 1
ATOM 679 C CA . ARG A 1 85 ? 13.266 -12.266 -9.359 1 93.06 85 ARG A CA 1
ATOM 680 C C . ARG A 1 85 ? 12.312 -13.203 -8.625 1 93.06 85 ARG A C 1
ATOM 682 O O . ARG A 1 85 ? 11.125 -13.289 -8.961 1 93.06 85 ARG A O 1
ATOM 689 N N . THR A 1 86 ? 12.812 -13.875 -7.625 1 94.38 86 THR A N 1
ATOM 690 C CA . THR A 1 86 ? 12.055 -14.906 -6.926 1 94.38 86 THR A CA 1
ATOM 691 C C . THR A 1 86 ? 10.727 -14.359 -6.426 1 94.38 86 THR A C 1
ATOM 693 O O . THR A 1 86 ? 10.695 -13.43 -5.613 1 94.38 86 THR A O 1
ATOM 696 N N . GLY A 1 87 ? 9.664 -14.906 -6.969 1 94.56 87 GLY A N 1
ATOM 697 C CA . GLY A 1 87 ? 8.32 -14.602 -6.496 1 94.56 87 GLY A CA 1
ATOM 698 C C . GLY A 1 87 ? 7.832 -13.234 -6.93 1 94.56 87 GLY A C 1
ATOM 699 O O . GLY A 1 87 ? 6.738 -12.812 -6.547 1 94.56 87 GLY A O 1
ATOM 700 N N . GLN A 1 88 ? 8.523 -12.547 -7.762 1 94.5 88 GLN A N 1
ATOM 701 C CA . GLN A 1 88 ? 8.195 -11.18 -8.141 1 94.5 88 GLN A CA 1
ATOM 702 C C . GLN A 1 88 ? 7.074 -11.148 -9.172 1 94.5 88 GLN A C 1
ATOM 704 O O . GLN A 1 88 ? 7.047 -11.969 -10.094 1 94.5 88 GLN A O 1
ATOM 709 N N . LEU A 1 89 ? 6.105 -10.195 -8.906 1 96.69 89 LEU A N 1
ATOM 710 C CA . LEU A 1 89 ? 5.094 -9.945 -9.93 1 96.69 89 LEU A CA 1
ATOM 711 C C . LEU A 1 89 ? 5.738 -9.5 -11.234 1 96.69 89 LEU A C 1
ATOM 713 O O . LEU A 1 89 ? 6.57 -8.594 -11.242 1 96.69 89 LEU A O 1
ATOM 717 N N . ASP A 1 90 ? 5.426 -10.156 -12.328 1 94.75 90 ASP A N 1
ATOM 718 C CA . ASP A 1 90 ? 6.02 -9.742 -13.602 1 94.75 90 ASP A CA 1
ATOM 719 C C . ASP A 1 90 ? 5.109 -8.758 -14.336 1 94.75 90 ASP A C 1
ATOM 721 O O . ASP A 1 90 ? 4.082 -8.336 -13.805 1 94.75 90 ASP A O 1
ATOM 725 N N . ALA A 1 91 ? 5.488 -8.344 -15.516 1 93.5 91 ALA A N 1
ATOM 726 C CA . ALA A 1 91 ? 4.754 -7.328 -16.266 1 93.5 91 ALA A CA 1
ATOM 727 C C . ALA A 1 91 ? 3.361 -7.832 -16.656 1 93.5 91 ALA A C 1
ATOM 729 O O . ALA A 1 91 ? 2.396 -7.062 -16.656 1 93.5 91 ALA A O 1
ATOM 730 N N . ASN A 1 92 ? 3.256 -9.133 -16.984 1 93.94 92 ASN A N 1
ATOM 731 C CA . ASN A 1 92 ? 1.953 -9.711 -17.297 1 93.94 92 ASN A CA 1
ATOM 732 C C . ASN A 1 92 ? 1.004 -9.633 -16.094 1 93.94 92 ASN A C 1
ATOM 734 O O . ASN A 1 92 ? -0.175 -9.312 -16.266 1 93.94 92 ASN A O 1
ATOM 738 N N . GLY A 1 93 ? 1.586 -9.984 -14.953 1 96.19 93 GLY A N 1
ATOM 739 C CA . GLY A 1 93 ? 0.771 -9.938 -13.75 1 96.19 93 GLY A CA 1
ATOM 740 C C . GLY A 1 93 ? 0.227 -8.555 -13.453 1 96.19 93 GLY A C 1
ATOM 741 O O . GLY A 1 93 ? -0.936 -8.406 -13.07 1 96.19 93 GLY A O 1
ATOM 742 N N . GLN A 1 94 ? 1.035 -7.551 -13.594 1 96.25 94 GLN A N 1
ATOM 743 C CA . GLN A 1 94 ? 0.575 -6.176 -13.414 1 96.25 94 GLN A CA 1
ATOM 744 C C . GLN A 1 94 ? -0.538 -5.836 -14.406 1 96.25 94 GLN A C 1
ATOM 746 O O . GLN A 1 94 ? -1.54 -5.223 -14.031 1 96.25 94 GLN A O 1
ATOM 751 N N . GLN A 1 95 ? -0.357 -6.234 -15.609 1 94.75 95 GLN A N 1
ATOM 752 C CA . GLN A 1 95 ? -1.328 -5.945 -16.656 1 94.75 95 GLN A CA 1
ATOM 753 C C . GLN A 1 95 ? -2.658 -6.641 -16.391 1 94.75 95 GLN A C 1
ATOM 755 O O . GLN A 1 95 ? -3.725 -6.066 -16.609 1 94.75 95 GLN A O 1
ATOM 760 N N . GLU A 1 96 ? -2.561 -7.891 -15.961 1 95.88 96 GLU A N 1
ATOM 761 C CA . GLU A 1 96 ? -3.777 -8.633 -15.641 1 95.88 96 GLU A CA 1
ATOM 762 C C . GLU A 1 96 ? -4.629 -7.883 -14.625 1 95.88 96 GLU A C 1
ATOM 764 O O . GLU A 1 96 ? -5.828 -7.688 -14.836 1 95.88 96 GLU A O 1
ATOM 769 N N . GLU A 1 97 ? -4 -7.48 -13.57 1 97 97 GLU A N 1
ATOM 770 C CA . GLU A 1 97 ? -4.707 -6.793 -12.492 1 97 97 GLU A CA 1
ATOM 771 C C . GLU A 1 97 ? -5.207 -5.426 -12.953 1 97 97 GLU A C 1
ATOM 773 O O . GLU A 1 97 ? -6.32 -5.02 -12.609 1 97 97 GLU A O 1
ATOM 778 N N . TYR A 1 98 ? -4.398 -4.695 -13.695 1 96.12 98 TYR A N 1
ATOM 779 C CA . TYR A 1 98 ? -4.781 -3.412 -14.273 1 96.12 98 TYR A CA 1
ATOM 780 C C . TYR A 1 98 ? -6.039 -3.549 -15.125 1 96.12 98 TYR A C 1
ATOM 782 O O . TYR A 1 98 ? -6.977 -2.758 -14.984 1 96.12 98 TYR A O 1
ATOM 790 N N . LEU A 1 99 ? -6.074 -4.523 -15.914 1 95.19 99 LEU A N 1
ATOM 791 C CA . LEU A 1 99 ? -7.207 -4.719 -16.812 1 95.19 99 LEU A CA 1
ATOM 792 C C . LEU A 1 99 ? -8.445 -5.145 -16.031 1 95.19 99 LEU A C 1
ATOM 794 O O . LEU A 1 99 ? -9.57 -4.789 -16.406 1 95.19 99 LEU A O 1
ATOM 798 N N . ILE A 1 100 ? -8.266 -5.945 -15.008 1 96 100 ILE A N 1
ATOM 799 C CA . ILE A 1 100 ? -9.398 -6.258 -14.148 1 96 100 ILE A CA 1
ATOM 800 C C . ILE A 1 100 ? -9.977 -4.973 -13.562 1 96 100 ILE A C 1
ATOM 802 O O . ILE A 1 100 ? -11.195 -4.785 -13.531 1 96 100 ILE A O 1
ATOM 806 N N . GLY A 1 101 ? -9.078 -4.062 -13.109 1 96.06 101 GLY A N 1
ATOM 807 C CA . GLY A 1 101 ? -9.523 -2.766 -12.633 1 96.06 101 GLY A CA 1
ATOM 808 C C . GLY A 1 101 ? -10.281 -1.971 -13.68 1 96.06 101 GLY A C 1
ATOM 809 O O . GLY A 1 101 ? -11.336 -1.402 -13.391 1 96.06 101 GLY A O 1
ATOM 810 N N . ARG A 1 102 ? -9.75 -1.964 -14.867 1 94.56 102 ARG A N 1
ATOM 811 C CA . ARG A 1 102 ? -10.406 -1.246 -15.961 1 94.56 102 ARG A CA 1
ATOM 812 C C . ARG A 1 102 ? -11.789 -1.82 -16.25 1 94.56 102 ARG A C 1
ATOM 814 O O . ARG A 1 102 ? -12.742 -1.072 -16.453 1 94.56 102 ARG A O 1
ATOM 821 N N . ARG A 1 103 ? -11.883 -3.119 -16.266 1 93.88 103 ARG A N 1
ATOM 822 C CA . ARG A 1 103 ? -13.172 -3.762 -16.516 1 93.88 103 ARG A CA 1
ATOM 823 C C . ARG A 1 103 ? -14.148 -3.488 -15.375 1 93.88 103 ARG A C 1
ATOM 825 O O . ARG A 1 103 ? -15.344 -3.285 -15.609 1 93.88 103 ARG A O 1
ATOM 832 N N . PHE A 1 104 ? -13.664 -3.514 -14.219 1 94.81 104 PHE A N 1
ATOM 833 C CA . PHE A 1 104 ? -14.492 -3.176 -13.062 1 94.81 104 PHE A CA 1
ATOM 834 C C . PHE A 1 104 ? -15.156 -1.817 -13.25 1 94.81 104 PHE A C 1
ATOM 836 O O . PHE A 1 104 ? -16.375 -1.688 -13.094 1 94.81 104 PHE A O 1
ATOM 843 N N . ALA A 1 105 ? -14.352 -0.805 -13.578 1 93.94 105 ALA A N 1
ATOM 844 C CA . ALA A 1 105 ? -14.852 0.556 -13.766 1 93.94 105 ALA A CA 1
ATOM 845 C C . ALA A 1 105 ? -15.844 0.625 -14.922 1 93.94 105 ALA A C 1
ATOM 847 O O . ALA A 1 105 ? -16.828 1.36 -14.859 1 93.94 105 ALA A O 1
ATOM 848 N N . LYS A 1 106 ? -15.57 -0.11 -15.922 1 92.06 106 LYS A N 1
ATOM 849 C CA . LYS A 1 106 ? -16.438 -0.108 -17.109 1 92.06 106 LYS A CA 1
ATOM 850 C C . LYS A 1 106 ? -17.75 -0.825 -16.812 1 92.06 106 LYS A C 1
ATOM 852 O O . LYS A 1 106 ? -18.812 -0.414 -17.312 1 92.06 106 LYS A O 1
ATOM 857 N N . THR A 1 107 ? -17.656 -1.896 -16.109 1 92.56 107 THR A N 1
ATOM 858 C CA . THR A 1 107 ? -18.828 -2.713 -15.82 1 92.56 107 THR A CA 1
ATOM 859 C C . THR A 1 107 ? -19.734 -2.018 -14.805 1 92.56 107 THR A C 1
ATOM 861 O O . THR A 1 107 ? -20.969 -2.139 -14.875 1 92.56 107 THR A O 1
ATOM 864 N N . TYR A 1 108 ? -19.125 -1.321 -13.859 1 93.44 108 TYR A N 1
ATOM 865 C CA . TYR A 1 108 ? -19.891 -0.672 -12.805 1 93.44 108 TYR A CA 1
ATOM 866 C C . TYR A 1 108 ? -19.547 0.81 -12.711 1 93.44 108 TYR A C 1
ATOM 868 O O . TYR A 1 108 ? -19.125 1.291 -11.656 1 93.44 108 TYR A O 1
ATOM 876 N N . PRO A 1 109 ? -19.844 1.583 -13.719 1 92.19 109 PRO A N 1
ATOM 877 C CA . PRO A 1 109 ? -19.406 2.982 -13.758 1 92.19 109 PRO A CA 1
ATOM 878 C C . PRO A 1 109 ? -20.047 3.824 -12.648 1 92.19 109 PRO A C 1
ATOM 880 O O . PRO A 1 109 ? -19.375 4.648 -12.031 1 92.19 109 PRO A O 1
ATOM 883 N N . GLN A 1 110 ? -21.328 3.621 -12.352 1 91.44 110 GLN A N 1
ATOM 884 C CA . GLN A 1 110 ? -22 4.406 -11.32 1 91.44 110 GLN A CA 1
ATOM 885 C C . GLN A 1 110 ? -21.469 4.055 -9.93 1 91.44 110 GLN A C 1
ATOM 887 O O . GLN A 1 110 ? -21.281 4.938 -9.094 1 91.44 110 GLN A O 1
ATOM 892 N N . PHE A 1 111 ? -21.281 2.773 -9.719 1 94.12 111 PHE A N 1
ATOM 893 C CA . PHE A 1 111 ? -20.719 2.324 -8.445 1 94.12 111 PHE A CA 1
ATOM 894 C C . PHE A 1 111 ? -19.328 2.885 -8.242 1 94.12 111 PHE A C 1
ATOM 896 O O . PHE A 1 111 ? -19 3.395 -7.16 1 94.12 111 PHE A O 1
ATOM 903 N N . THR A 1 112 ? -18.516 2.85 -9.281 1 94.38 112 THR A N 1
ATOM 904 C CA . THR A 1 112 ? -17.141 3.348 -9.227 1 94.38 112 THR A CA 1
ATOM 905 C C . THR A 1 112 ? -17.125 4.84 -8.906 1 94.38 112 THR A C 1
ATOM 907 O O . THR A 1 112 ? -16.375 5.285 -8.039 1 94.38 112 THR A O 1
ATOM 910 N N . ARG A 1 113 ? -17.969 5.598 -9.508 1 93.25 113 ARG A N 1
ATOM 911 C CA . ARG A 1 113 ? -18.016 7.043 -9.32 1 93.25 113 ARG A CA 1
ATOM 912 C C . ARG A 1 113 ? -18.516 7.395 -7.918 1 93.25 113 ARG A C 1
ATOM 914 O O . ARG A 1 113 ? -18.125 8.43 -7.359 1 93.25 113 ARG A O 1
ATOM 921 N N . SER A 1 114 ? -19.312 6.465 -7.367 1 93.06 114 SER A N 1
ATOM 922 C CA . SER A 1 114 ? -19.859 6.711 -6.035 1 93.06 114 SER A CA 1
ATOM 923 C C . SER A 1 114 ? -18.766 6.629 -4.969 1 93.06 114 SER A C 1
ATOM 925 O O . SER A 1 114 ? -18.969 7.078 -3.836 1 93.06 114 SER A O 1
ATOM 927 N N . LEU A 1 115 ? -17.641 6.066 -5.336 1 94.75 115 LEU A N 1
ATOM 928 C CA . LEU A 1 115 ? -16.531 5.91 -4.402 1 94.75 115 LEU A CA 1
ATOM 929 C C . LEU A 1 115 ? -15.656 7.156 -4.391 1 94.75 115 LEU A C 1
ATOM 931 O O . LEU A 1 115 ? -1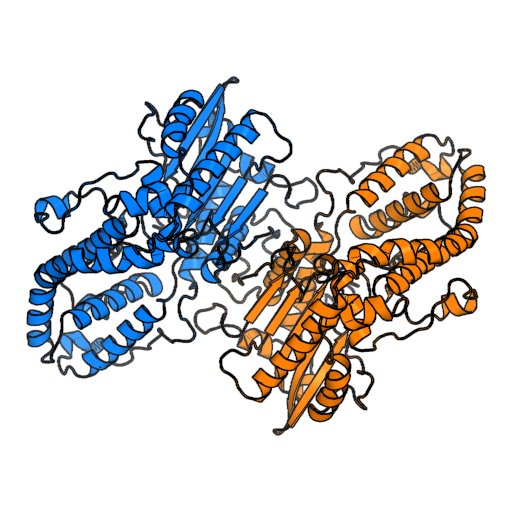4.719 7.25 -3.594 1 94.75 115 LEU A O 1
ATOM 935 N N . ILE A 1 116 ? -15.898 8.102 -5.227 1 92.56 116 ILE A N 1
ATOM 936 C CA . ILE A 1 116 ? -15.07 9.281 -5.418 1 92.56 116 ILE A CA 1
ATOM 937 C C . ILE A 1 116 ? -15.789 10.516 -4.863 1 92.56 116 ILE A C 1
ATOM 939 O O . ILE A 1 116 ? -16.984 10.703 -5.102 1 92.56 116 ILE A O 1
ATOM 943 N N . ASP A 1 117 ? -15.055 11.258 -4.148 1 89.19 117 ASP A N 1
ATOM 944 C CA . ASP A 1 117 ? -15.602 12.484 -3.564 1 89.19 117 ASP A CA 1
ATOM 945 C C . ASP A 1 117 ? -15.562 13.633 -4.566 1 89.19 117 ASP A C 1
ATOM 947 O O . ASP A 1 117 ? -14.953 13.516 -5.633 1 89.19 117 ASP A O 1
ATOM 951 N N . SER A 1 118 ? -16.219 14.688 -4.25 1 82.75 118 SER A N 1
ATOM 952 C CA . SER A 1 118 ? -16.328 15.852 -5.121 1 82.75 118 SER A CA 1
ATOM 953 C C . SER A 1 118 ? -14.984 16.547 -5.297 1 82.75 118 SER A C 1
ATOM 955 O O . SER A 1 118 ? -14.797 17.328 -6.23 1 82.75 118 SER A O 1
ATOM 957 N N . ASP A 1 119 ? -14 16.328 -4.469 1 77.31 119 ASP A N 1
ATOM 958 C CA . ASP A 1 119 ? -12.68 16.938 -4.578 1 77.31 119 ASP A CA 1
ATOM 959 C C . ASP A 1 119 ? -11.727 16.031 -5.371 1 77.31 119 ASP A C 1
ATOM 961 O O . ASP A 1 119 ? -10.508 16.234 -5.328 1 77.31 119 ASP A O 1
ATOM 965 N N . SER A 1 120 ? -12.281 15.008 -6.008 1 76.94 120 SER A N 1
ATOM 966 C CA . SER A 1 120 ? -11.547 14.094 -6.879 1 76.94 120 SER A CA 1
ATOM 967 C C . SER A 1 120 ? -10.578 13.227 -6.078 1 76.94 120 SER A C 1
ATOM 969 O O . SER A 1 120 ? -9.477 12.93 -6.539 1 76.94 120 SER A O 1
ATOM 971 N N . THR A 1 121 ? -10.945 12.977 -4.852 1 81.56 121 THR A N 1
ATOM 972 C CA . THR A 1 121 ? -10.242 11.984 -4.043 1 81.56 121 THR A CA 1
ATOM 973 C C . THR A 1 121 ? -11.188 10.867 -3.615 1 81.56 121 THR A C 1
ATOM 975 O O . THR A 1 121 ? -12.406 10.992 -3.748 1 81.56 121 THR A O 1
ATOM 978 N N . ILE A 1 122 ? -10.594 9.82 -3.246 1 82.62 122 ILE A N 1
ATOM 979 C CA . ILE A 1 122 ? -11.422 8.703 -2.816 1 82.62 122 ILE A CA 1
ATOM 980 C C . ILE A 1 122 ? -12.086 9.031 -1.482 1 82.62 122 ILE A C 1
ATOM 982 O O . ILE A 1 122 ? -11.578 9.852 -0.715 1 82.62 122 ILE A O 1
ATOM 986 N N . ILE A 1 123 ? -13.188 8.477 -1.303 1 82.12 123 ILE A N 1
ATOM 987 C CA . ILE A 1 123 ? -13.805 8.5 0.019 1 82.12 123 ILE A CA 1
ATOM 988 C C . ILE A 1 123 ? -13.281 7.328 0.85 1 82.12 123 ILE A C 1
ATOM 990 O O . ILE A 1 123 ? -13.773 6.199 0.72 1 82.12 123 ILE A O 1
ATOM 994 N N . SER A 1 124 ? -12.383 7.605 1.646 1 80.5 124 SER A N 1
ATOM 995 C CA . SER A 1 124 ? -11.656 6.551 2.352 1 80.5 124 SER A CA 1
ATOM 996 C C . SER A 1 124 ? -12.578 5.801 3.311 1 80.5 124 SER A C 1
ATOM 998 O O . SER A 1 124 ? -12.273 4.676 3.713 1 80.5 124 SER A O 1
ATOM 1000 N N . GLN A 1 125 ? -13.688 6.379 3.586 1 83.25 125 GLN A N 1
ATOM 1001 C CA . GLN A 1 125 ? -14.648 5.738 4.477 1 83.25 125 GLN A CA 1
ATOM 1002 C C . GLN A 1 125 ? -15.398 4.621 3.758 1 83.25 125 GLN A C 1
ATOM 1004 O O . GLN A 1 125 ? -15.961 3.727 4.398 1 83.25 125 GLN A O 1
ATOM 1009 N N . TRP A 1 126 ? -15.391 4.672 2.43 1 91.25 126 TRP A N 1
ATOM 1010 C CA . TRP A 1 126 ? -16.219 3.734 1.688 1 91.25 126 TRP A CA 1
ATOM 1011 C C . TRP A 1 126 ? -15.367 2.713 0.945 1 91.25 126 TRP A C 1
ATOM 1013 O O . TRP A 1 126 ? -15.883 1.716 0.435 1 91.25 126 TRP A O 1
ATOM 1023 N N . LEU A 1 127 ? -14.148 2.965 0.912 1 95.25 127 LEU A N 1
ATOM 1024 C CA . LEU A 1 127 ? -13.258 2.115 0.126 1 95.25 127 LEU A CA 1
ATOM 1025 C C . LEU A 1 127 ? -12.141 1.554 0.994 1 95.25 127 LEU A C 1
ATOM 1027 O O . LEU A 1 127 ? -11.406 2.311 1.639 1 95.25 127 LEU A O 1
ATOM 1031 N N . ARG A 1 128 ? -12.055 0.246 1.043 1 96.25 128 ARG A N 1
ATOM 1032 C CA . ARG A 1 128 ? -10.953 -0.43 1.713 1 96.25 128 ARG A CA 1
ATOM 1033 C C . ARG A 1 128 ? -10.242 -1.392 0.764 1 96.25 128 ARG A C 1
ATOM 1035 O O . ARG A 1 128 ? -10.883 -2.24 0.139 1 96.25 128 ARG A O 1
ATOM 1042 N N . VAL A 1 129 ? -8.992 -1.155 0.569 1 97.88 129 VAL A N 1
ATOM 1043 C CA . VAL A 1 129 ? -8.156 -2.096 -0.168 1 97.88 129 VAL A CA 1
ATOM 1044 C C . VAL A 1 129 ? -7.074 -2.652 0.751 1 97.88 129 VAL A C 1
ATOM 1046 O O . VAL A 1 129 ? -6.32 -1.893 1.365 1 97.88 129 VAL A O 1
ATOM 1049 N N . SER A 1 130 ? -7.004 -3.938 0.877 1 96.81 130 SER A N 1
ATOM 1050 C CA . SER A 1 130 ? -6.051 -4.613 1.75 1 96.81 130 SER A CA 1
ATOM 1051 C C . SER A 1 130 ? -5.293 -5.703 1 1 96.81 130 SER A C 1
ATOM 1053 O O . SER A 1 130 ? -5.777 -6.227 -0.004 1 96.81 130 SER A O 1
ATOM 1055 N N . SER A 1 131 ? -4.16 -5.969 1.473 1 97 131 SER A N 1
ATOM 1056 C CA . SER A 1 131 ? -3.303 -6.98 0.868 1 97 131 SER A CA 1
ATOM 1057 C C . SER A 1 131 ? -2.596 -7.812 1.933 1 97 131 SER A C 1
ATOM 1059 O O . SER A 1 131 ? -2.414 -7.359 3.064 1 97 131 SER A O 1
ATOM 1061 N N . SER A 1 132 ? -2.301 -9.062 1.584 1 96.19 132 SER A N 1
ATOM 1062 C CA . SER A 1 132 ? -1.345 -9.797 2.404 1 96.19 132 SER A CA 1
ATOM 1063 C C . SER A 1 132 ? 0.029 -9.133 2.379 1 96.19 132 SER A C 1
ATOM 1065 O O . SER A 1 132 ? 0.268 -8.219 1.588 1 96.19 132 SER A O 1
ATOM 1067 N N . TRP A 1 133 ? 0.9 -9.58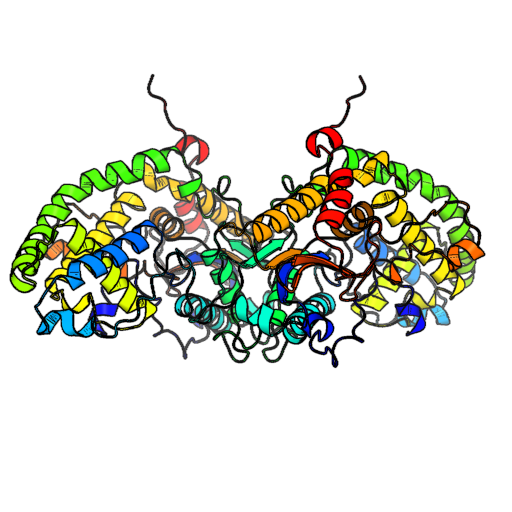6 3.271 1 93.81 133 TRP A N 1
ATOM 1068 C CA . TRP A 1 133 ? 2.256 -9.062 3.365 1 93.81 133 TRP A CA 1
ATOM 1069 C C . TRP A 1 133 ? 3.166 -9.703 2.326 1 93.81 133 TRP A C 1
ATOM 1071 O O . TRP A 1 133 ? 4.031 -10.516 2.668 1 93.81 133 TRP A O 1
ATOM 1081 N N . SER A 1 134 ? 3 -9.25 1.084 1 94.25 134 SER A N 1
ATOM 1082 C CA . SER A 1 134 ? 3.801 -9.742 -0.033 1 94.25 134 SER A CA 1
ATOM 1083 C C . SER A 1 134 ? 3.91 -8.695 -1.136 1 94.25 134 SER A C 1
ATOM 1085 O O . SER A 1 134 ? 2.939 -7.992 -1.431 1 94.25 134 SER A O 1
ATOM 1087 N N . SER A 1 135 ? 5.086 -8.617 -1.736 1 95 135 SER A N 1
ATOM 1088 C CA . SER A 1 135 ? 5.324 -7.633 -2.789 1 95 135 SER A CA 1
ATOM 1089 C C . SER A 1 135 ? 4.359 -7.828 -3.953 1 95 135 SER A C 1
ATOM 1091 O O . SER A 1 135 ? 3.795 -6.859 -4.465 1 95 135 SER A O 1
ATOM 1093 N N . ARG A 1 136 ? 4.168 -9.086 -4.352 1 96.81 136 ARG A N 1
ATOM 1094 C CA . ARG A 1 136 ? 3.369 -9.367 -5.539 1 96.81 136 ARG A CA 1
ATOM 1095 C C . ARG A 1 136 ? 1.899 -9.039 -5.301 1 96.81 136 ARG A C 1
ATOM 1097 O O . ARG A 1 136 ? 1.203 -8.586 -6.211 1 96.81 136 ARG A O 1
ATOM 1104 N N . THR A 1 137 ? 1.381 -9.266 -4.059 1 97.88 137 THR A N 1
ATOM 1105 C CA . THR A 1 137 ? -0.011 -8.93 -3.781 1 97.88 137 THR A CA 1
ATOM 1106 C C . THR A 1 137 ? -0.194 -7.422 -3.668 1 97.88 137 THR A C 1
ATOM 1108 O O . THR A 1 137 ? -1.199 -6.879 -4.129 1 97.88 137 THR A O 1
ATOM 1111 N N . LEU A 1 138 ? 0.771 -6.758 -3.113 1 97.62 138 LEU A N 1
ATOM 1112 C CA . LEU A 1 138 ? 0.719 -5.301 -3.006 1 97.62 138 LEU A CA 1
ATOM 1113 C C . LEU A 1 138 ? 0.783 -4.652 -4.383 1 97.62 138 LEU A C 1
ATOM 1115 O O . LEU A 1 138 ? 0.009 -3.738 -4.68 1 97.62 138 LEU A O 1
ATOM 1119 N N . GLN A 1 139 ? 1.653 -5.102 -5.203 1 97.75 139 GLN A N 1
ATOM 1120 C CA . GLN A 1 139 ? 1.754 -4.594 -6.57 1 97.75 139 GLN A CA 1
ATOM 1121 C C . GLN A 1 139 ? 0.473 -4.867 -7.352 1 97.75 139 GLN A C 1
ATOM 1123 O O . GLN A 1 139 ? 0.032 -4.027 -8.141 1 97.75 139 GLN A O 1
ATOM 1128 N N . SER A 1 140 ? -0.09 -6.051 -7.121 1 98.5 140 SER A N 1
ATOM 1129 C CA . SER A 1 140 ? -1.347 -6.402 -7.777 1 98.5 140 SER A CA 1
ATOM 1130 C C . SER A 1 140 ? -2.473 -5.465 -7.352 1 98.5 140 SER A C 1
ATOM 1132 O O . SER A 1 140 ? -3.273 -5.031 -8.18 1 98.5 140 SER A O 1
ATOM 1134 N N . ALA A 1 141 ? -2.51 -5.172 -6.066 1 98.69 141 ALA A N 1
ATOM 1135 C CA . ALA A 1 141 ? -3.514 -4.242 -5.551 1 98.69 141 ALA A CA 1
ATOM 1136 C C . ALA A 1 141 ? -3.383 -2.871 -6.211 1 98.69 141 ALA A C 1
ATOM 1138 O O . ALA A 1 141 ? -4.383 -2.273 -6.613 1 98.69 141 ALA A O 1
ATOM 1139 N N . HIS A 1 142 ? -2.184 -2.41 -6.309 1 97.88 142 HIS A N 1
ATOM 1140 C CA . HIS A 1 142 ? -1.939 -1.105 -6.914 1 97.88 142 HIS A CA 1
ATOM 1141 C C . HIS A 1 142 ? -2.342 -1.097 -8.383 1 97.88 142 HIS A C 1
ATOM 1143 O O . HIS A 1 142 ? -2.918 -0.121 -8.867 1 97.88 142 HIS A O 1
ATOM 1149 N N . ALA A 1 143 ? -1.997 -2.139 -9.078 1 97.56 143 ALA A N 1
ATOM 1150 C CA . ALA A 1 143 ? -2.354 -2.232 -10.492 1 97.56 143 ALA A CA 1
ATOM 1151 C C . ALA A 1 143 ? -3.867 -2.207 -10.68 1 97.56 143 ALA A C 1
ATOM 1153 O O . ALA A 1 143 ? -4.379 -1.504 -11.555 1 97.56 143 ALA A O 1
ATOM 1154 N N . PHE A 1 144 ? -4.578 -2.98 -9.852 1 98.19 144 PHE A N 1
ATOM 1155 C CA . PHE A 1 144 ? -6.035 -2.969 -9.891 1 98.19 144 PHE A CA 1
ATOM 1156 C C . PHE A 1 144 ? -6.57 -1.555 -9.688 1 98.19 144 PHE A C 1
ATOM 1158 O O . PHE A 1 144 ? -7.445 -1.105 -10.438 1 98.19 144 PHE A O 1
ATOM 1165 N N . CYS A 1 145 ? -6.043 -0.851 -8.688 1 98.19 145 CYS A N 1
ATOM 1166 C CA . CYS A 1 145 ? -6.527 0.482 -8.344 1 98.19 145 CYS A CA 1
ATOM 1167 C C . CYS A 1 145 ? -6.246 1.471 -9.469 1 98.19 145 CYS A C 1
ATOM 1169 O O . CYS A 1 145 ? -7.09 2.312 -9.789 1 98.19 145 CYS A O 1
ATOM 1171 N N . ILE A 1 146 ? -5.07 1.394 -10.07 1 97.38 146 ILE A N 1
ATOM 1172 C CA . ILE A 1 146 ? -4.75 2.256 -11.203 1 97.38 146 ILE A CA 1
ATOM 1173 C C . ILE A 1 146 ? -5.793 2.064 -12.305 1 97.38 146 ILE A C 1
ATOM 1175 O O . ILE A 1 146 ? -6.336 3.037 -12.828 1 97.38 146 ILE A O 1
ATOM 1179 N N . GLY A 1 147 ? -6.074 0.823 -12.617 1 96.12 147 GLY A N 1
ATOM 1180 C CA . GLY A 1 147 ? -7.051 0.537 -13.656 1 96.12 147 GLY A CA 1
ATOM 1181 C C . GLY A 1 147 ? -8.453 1.004 -13.305 1 96.12 147 GLY A C 1
ATOM 1182 O O . GLY A 1 147 ? -9.133 1.604 -14.141 1 96.12 147 GLY A O 1
ATOM 1183 N N . ALA A 1 148 ? -8.867 0.77 -12.086 1 96.25 148 ALA A N 1
ATOM 1184 C CA . ALA A 1 148 ? -10.242 1.021 -11.656 1 96.25 148 ALA A CA 1
ATOM 1185 C C . ALA A 1 148 ? -10.531 2.518 -11.609 1 96.25 148 ALA A C 1
ATOM 1187 O O . ALA A 1 148 ? -11.672 2.943 -11.828 1 96.25 148 ALA A O 1
ATOM 1188 N N . PHE A 1 149 ? -9.492 3.316 -11.336 1 96.12 149 PHE A N 1
ATOM 1189 C CA . PHE A 1 149 ? -9.773 4.719 -11.047 1 96.12 149 PHE A CA 1
ATOM 1190 C C . PHE A 1 149 ? -9.047 5.629 -12.023 1 96.12 149 PHE A C 1
ATOM 1192 O O . PHE A 1 149 ? -8.953 6.836 -11.805 1 96.12 149 PHE A O 1
ATOM 1199 N N . GLU A 1 150 ? -8.484 5.043 -13.047 1 95.06 150 GLU A N 1
ATOM 1200 C CA . GLU A 1 150 ? -7.824 5.812 -14.094 1 95.06 150 GLU A CA 1
ATOM 1201 C C . GLU A 1 150 ? -8.766 6.852 -14.695 1 95.06 150 GLU A C 1
ATOM 1203 O O . GLU A 1 150 ? -9.938 6.562 -14.945 1 95.06 150 GLU A O 1
ATOM 1208 N N . GLY A 1 151 ? -8.25 8.078 -14.867 1 94.5 151 GLY A N 1
ATOM 1209 C CA . GLY A 1 151 ? -9.023 9.141 -15.492 1 94.5 151 GLY A CA 1
ATOM 1210 C C . GLY A 1 151 ? -9.914 9.883 -14.516 1 94.5 151 GLY A C 1
ATOM 1211 O O . GLY A 1 151 ? -10.578 10.852 -14.898 1 94.5 151 GLY A O 1
ATOM 1212 N N . LEU A 1 152 ? -9.883 9.539 -13.273 1 94.62 152 LEU A N 1
ATOM 1213 C CA . LEU A 1 152 ? -10.828 10.102 -12.32 1 94.62 152 LEU A CA 1
ATOM 1214 C C . LEU A 1 152 ? -10.133 11.055 -11.352 1 94.62 152 LEU A C 1
ATOM 1216 O O . LEU A 1 152 ? -10.781 11.742 -10.562 1 94.62 152 LEU A O 1
ATOM 1220 N N . GLY A 1 153 ? -8.789 11.062 -11.414 1 94.5 153 GLY A N 1
ATOM 1221 C CA . GLY A 1 153 ? -8.016 11.938 -10.555 1 94.5 153 GLY A CA 1
ATOM 1222 C C . GLY A 1 153 ? -7.336 13.07 -11.305 1 94.5 153 GLY A C 1
ATOM 1223 O O . GLY A 1 153 ? -7.871 13.562 -12.297 1 94.5 153 GLY A O 1
ATOM 1224 N N . THR A 1 154 ? -6.223 13.531 -10.711 1 93.06 154 THR A N 1
ATOM 1225 C CA . THR A 1 154 ? -5.582 14.703 -11.297 1 93.06 154 THR A CA 1
ATOM 1226 C C . THR A 1 154 ? -4.102 14.438 -11.555 1 93.06 154 THR A C 1
ATOM 1228 O O . THR A 1 154 ? -3.396 15.289 -12.094 1 93.06 154 THR A O 1
ATOM 1231 N N . LEU A 1 155 ? -3.604 13.289 -11.211 1 94.19 155 LEU A N 1
ATOM 1232 C CA . LEU A 1 155 ? -2.162 13.062 -11.25 1 94.19 155 LEU A CA 1
ATOM 1233 C C . LEU A 1 155 ? -1.713 12.648 -12.648 1 94.19 155 LEU A C 1
ATOM 1235 O O . LEU A 1 155 ? -2.195 11.648 -13.188 1 94.19 155 LEU A O 1
ATOM 1239 N N . GLY A 1 156 ? -0.847 13.43 -13.219 1 92.75 156 GLY A N 1
ATOM 1240 C CA . GLY A 1 156 ? -0.173 13.047 -14.453 1 92.75 156 GLY A CA 1
ATOM 1241 C C . GLY A 1 156 ? -1.089 13.047 -15.664 1 92.75 156 GLY A C 1
ATOM 1242 O O . GLY A 1 156 ? -2.229 13.516 -15.578 1 92.75 156 GLY A O 1
ATOM 1243 N N . PRO A 1 157 ? -0.536 12.523 -16.719 1 94.56 157 PRO A N 1
ATOM 1244 C CA . PRO A 1 157 ? -1.274 12.555 -17.984 1 94.56 157 PRO A CA 1
ATOM 1245 C C . PRO A 1 157 ? -2.48 11.617 -17.984 1 94.56 157 PRO A C 1
ATOM 1247 O O . PRO A 1 157 ? -3.41 11.812 -18.766 1 94.56 157 PRO A O 1
ATOM 1250 N N . ALA A 1 158 ? -2.498 10.602 -17.141 1 94.06 158 ALA A N 1
ATOM 1251 C CA . ALA A 1 158 ? -3.592 9.633 -17.109 1 94.06 158 ALA A CA 1
ATOM 1252 C C . ALA A 1 158 ? -4.648 10.039 -16.094 1 94.06 158 ALA A C 1
ATOM 1254 O O . ALA A 1 158 ? -5.609 9.297 -15.852 1 94.06 158 ALA A O 1
ATOM 1255 N N . ASN A 1 159 ? -4.457 11.258 -15.438 1 94.75 159 ASN A N 1
ATOM 1256 C CA . ASN A 1 159 ? -5.383 11.75 -14.422 1 94.75 159 ASN A CA 1
ATOM 1257 C C . ASN A 1 159 ? -5.645 10.703 -13.344 1 94.75 159 ASN A C 1
ATOM 1259 O O . ASN A 1 159 ? -6.797 10.352 -13.078 1 94.75 159 ASN A O 1
ATOM 1263 N N . LEU A 1 160 ? -4.609 10.297 -12.703 1 95.62 160 LEU A N 1
ATOM 1264 C CA . LEU A 1 160 ? -4.664 9.227 -11.719 1 95.62 160 LEU A CA 1
ATOM 1265 C C . LEU A 1 160 ? -5.035 9.773 -10.344 1 95.62 160 LEU A C 1
ATOM 1267 O O . LEU A 1 160 ? -4.945 10.977 -10.102 1 95.62 160 LEU A O 1
ATOM 1271 N N . MET A 1 161 ? -5.531 8.961 -9.5 1 95.62 161 MET A N 1
ATOM 1272 C CA . MET A 1 161 ? -5.66 9.203 -8.062 1 95.62 161 MET A CA 1
ATOM 1273 C C . MET A 1 161 ? -5.055 8.055 -7.266 1 95.62 161 MET A C 1
ATOM 1275 O O . MET A 1 161 ? -4.922 6.938 -7.777 1 95.62 161 MET A O 1
ATOM 1279 N N . THR A 1 162 ? -4.641 8.312 -6.105 1 96.06 162 THR A N 1
ATOM 1280 C CA . THR A 1 162 ? -4.031 7.266 -5.293 1 96.06 162 THR A CA 1
ATOM 1281 C C . THR A 1 162 ? -5.035 6.699 -4.297 1 96.06 162 THR A C 1
ATOM 1283 O O . THR A 1 162 ? -5.871 7.434 -3.762 1 96.06 162 THR A O 1
ATOM 1286 N N . VAL A 1 163 ? -5.016 5.418 -4.137 1 96.75 163 VAL A N 1
ATOM 1287 C CA . VAL A 1 163 ? -5.855 4.66 -3.213 1 96.75 163 VAL A CA 1
ATOM 1288 C C . VAL A 1 163 ? -4.988 4.02 -2.131 1 96.75 163 VAL A C 1
ATOM 1290 O O . VAL A 1 163 ? -3.967 3.396 -2.432 1 96.75 163 VAL A O 1
ATOM 1293 N N . PRO A 1 164 ? -5.332 4.246 -0.857 1 96.62 164 PRO A N 1
ATOM 1294 C CA . PRO A 1 164 ? -4.555 3.574 0.188 1 96.62 164 PRO A CA 1
ATOM 1295 C C . PRO A 1 164 ? -4.719 2.057 0.163 1 96.62 164 PRO A C 1
ATOM 1297 O O . PRO A 1 164 ? -5.84 1.553 0.105 1 96.62 164 PRO A O 1
ATOM 1300 N N . VAL A 1 165 ? -3.602 1.357 0.155 1 97.25 165 VAL A N 1
ATOM 1301 C CA . VAL A 1 165 ? -3.582 -0.098 0.25 1 97.25 165 VAL A CA 1
ATOM 1302 C C . VAL A 1 165 ? -2.914 -0.521 1.558 1 97.25 165 VAL A C 1
ATOM 1304 O O . VAL A 1 165 ? -1.719 -0.293 1.754 1 97.25 165 VAL A O 1
ATOM 1307 N N . PHE A 1 166 ? -3.67 -1.153 2.412 1 95.5 166 PHE A N 1
ATOM 1308 C CA . PHE A 1 166 ? -3.152 -1.584 3.705 1 95.5 166 PHE A CA 1
ATOM 1309 C C . PHE A 1 166 ? -2.617 -3.01 3.625 1 95.5 166 PHE A C 1
ATOM 1311 O O . PHE A 1 166 ? -3.207 -3.863 2.959 1 95.5 166 PHE A O 1
ATOM 1318 N N . SER A 1 167 ? -1.525 -3.275 4.207 1 94.12 167 SER A N 1
ATOM 1319 C CA . SER A 1 167 ? -0.975 -4.625 4.219 1 94.12 167 SER A CA 1
ATOM 1320 C C . SER A 1 167 ? -1.018 -5.227 5.621 1 94.12 167 SER A C 1
ATOM 1322 O O . SER A 1 167 ? -0.636 -4.574 6.594 1 94.12 167 SER A O 1
ATOM 1324 N N . PHE A 1 168 ? -1.502 -6.434 5.707 1 88.81 168 PHE A N 1
ATOM 1325 C CA . PHE A 1 168 ? -1.549 -7.145 6.98 1 88.81 168 PHE A CA 1
ATOM 1326 C C . PHE A 1 168 ? -0.253 -7.91 7.219 1 88.81 168 PHE A C 1
ATOM 1328 O O . PHE A 1 168 ? 0.277 -8.547 6.305 1 88.81 168 PHE A O 1
ATOM 1335 N N . LYS A 1 169 ? 0.19 -7.785 8.438 1 80.69 169 LYS A N 1
ATOM 1336 C CA . LYS A 1 169 ? 1.449 -8.461 8.742 1 80.69 169 LYS A CA 1
ATOM 1337 C C . LYS A 1 169 ? 1.29 -9.977 8.664 1 80.69 169 LYS A C 1
ATOM 1339 O O . LYS A 1 169 ? 0.236 -10.516 9.008 1 80.69 169 LYS A O 1
ATOM 1344 N N . GLU A 1 170 ? 2.297 -10.594 8.328 1 68.12 170 GLU A N 1
ATOM 1345 C CA . GLU A 1 170 ? 2.338 -12.008 7.969 1 68.12 170 GLU A CA 1
ATOM 1346 C C . GLU A 1 170 ? 1.833 -12.883 9.109 1 68.12 170 GLU A C 1
ATOM 1348 O O . GLU A 1 170 ? 1.014 -13.781 8.898 1 68.12 170 GLU A O 1
ATOM 1353 N N . ASN A 1 171 ? 2.209 -12.758 10.18 1 67.19 171 ASN A N 1
ATOM 1354 C CA . ASN A 1 171 ? 1.871 -13.711 11.227 1 67.19 171 ASN A CA 1
ATOM 1355 C C . ASN A 1 171 ? 0.659 -13.258 12.039 1 67.19 171 ASN A C 1
ATOM 1357 O O . ASN A 1 171 ? 0.356 -13.828 13.086 1 67.19 171 ASN A O 1
ATOM 1361 N N . ASN A 1 172 ? -0.089 -12.453 11.422 1 75.44 172 ASN A N 1
ATOM 1362 C CA . ASN A 1 172 ? -1.288 -11.969 12.094 1 75.44 172 ASN A CA 1
ATOM 1363 C C . ASN A 1 172 ? -2.391 -11.625 11.094 1 75.44 172 ASN A C 1
ATOM 1365 O O . ASN A 1 172 ? -3.115 -10.648 11.273 1 75.44 172 ASN A O 1
ATOM 1369 N N . ASP A 1 173 ? -2.418 -12.445 10.117 1 88.56 173 ASP A N 1
ATOM 1370 C CA . ASP A 1 173 ? -3.396 -12.227 9.062 1 88.56 173 ASP A CA 1
ATOM 1371 C C . ASP A 1 173 ? -4.34 -13.414 8.922 1 88.56 173 ASP A C 1
ATOM 1373 O O . ASP A 1 173 ? -4.07 -14.344 8.156 1 88.56 173 ASP A O 1
ATOM 1377 N N . SER A 1 174 ? -5.469 -13.438 9.578 1 89.88 174 SER A N 1
ATOM 1378 C CA . SER A 1 174 ? -6.438 -14.523 9.5 1 89.88 174 SER A CA 1
ATOM 1379 C C . SER A 1 174 ? -7.492 -14.25 8.43 1 89.88 174 SER A C 1
ATOM 1381 O O . SER A 1 174 ? -8.422 -15.031 8.25 1 89.88 174 SER A O 1
ATOM 1383 N N . LEU A 1 175 ? -7.348 -13.172 7.695 1 93.88 175 LEU A N 1
ATOM 1384 C CA . LEU A 1 175 ? -8.352 -12.781 6.715 1 93.88 175 LEU A CA 1
ATOM 1385 C C . LEU A 1 175 ? -7.891 -13.117 5.301 1 93.88 175 LEU A C 1
ATOM 1387 O O . LEU A 1 175 ? -8.68 -13.594 4.484 1 93.88 175 LEU A O 1
ATOM 1391 N N . ILE A 1 176 ? -6.613 -12.812 5.039 1 96.06 176 ILE A N 1
ATOM 1392 C CA . ILE A 1 176 ? -6.152 -12.953 3.66 1 96.06 176 ILE A CA 1
ATOM 1393 C C . ILE A 1 176 ? -5.141 -14.094 3.572 1 96.06 176 ILE A C 1
ATOM 1395 O O . ILE A 1 176 ? -5.285 -15 2.75 1 96.06 176 ILE A O 1
ATOM 1399 N N . ALA A 1 177 ? -4.109 -14.07 4.43 1 94.25 177 ALA A N 1
ATOM 1400 C CA . ALA A 1 177 ? -3.074 -15.102 4.414 1 94.25 177 ALA A CA 1
ATOM 1401 C C . ALA A 1 177 ? -3.199 -16.016 5.625 1 94.25 177 ALA A C 1
ATOM 1403 O O . ALA A 1 177 ? -2.225 -16.234 6.348 1 94.25 177 ALA A O 1
ATOM 1404 N N . PHE A 1 178 ? -4.312 -16.609 5.832 1 92.38 178 PHE A N 1
ATOM 1405 C CA . PHE A 1 178 ? -4.582 -17.422 7.008 1 92.38 178 PHE A CA 1
ATOM 1406 C C . PHE A 1 178 ? -3.764 -18.719 6.973 1 92.38 178 PHE A C 1
ATOM 1408 O O . PHE A 1 178 ? -3.525 -19.328 8.008 1 92.38 178 PHE A O 1
ATOM 1415 N N . HIS A 1 179 ? -3.285 -19.141 5.793 1 90.88 179 HIS A N 1
ATOM 1416 C CA . HIS A 1 179 ? -2.432 -20.328 5.691 1 90.88 179 HIS A CA 1
ATOM 1417 C C . HIS A 1 179 ? -1.099 -20.094 6.398 1 90.88 179 HIS A C 1
ATOM 1419 O O . HIS A 1 179 ? -0.465 -21.062 6.855 1 90.88 179 HIS A O 1
ATOM 1425 N N . LYS A 1 180 ? -0.697 -18.859 6.5 1 90.44 180 LYS A N 1
ATOM 1426 C CA . LYS A 1 180 ? 0.548 -18.516 7.188 1 90.44 180 LYS A CA 1
ATOM 1427 C C . LYS A 1 180 ? 0.316 -18.328 8.68 1 90.44 180 LYS A C 1
ATOM 1429 O O . LYS A 1 180 ? 1.258 -18.391 9.477 1 90.44 180 LYS A O 1
ATOM 1434 N N . SER A 1 181 ? -0.899 -18.109 9.047 1 89.69 181 SER A N 1
ATOM 1435 C CA . SER A 1 181 ? -1.219 -17.797 10.438 1 89.69 181 SER A CA 1
ATOM 1436 C C . SER A 1 181 ? -1.822 -19 11.148 1 89.69 181 SER A C 1
ATOM 1438 O O . SER A 1 181 ? -2.252 -18.906 12.305 1 89.69 181 SER A O 1
ATOM 1440 N N . CYS A 1 182 ? -1.95 -20.125 10.531 1 91.94 182 CYS A N 1
ATOM 1441 C CA . CYS A 1 182 ? -2.496 -21.344 11.109 1 91.94 182 CYS A CA 1
ATOM 1442 C C . CYS A 1 182 ? -1.407 -22.391 11.289 1 91.94 182 CYS A C 1
ATOM 1444 O O . CYS A 1 182 ? -1.103 -23.141 10.359 1 91.94 182 CYS A O 1
ATOM 1446 N N . PRO A 1 183 ? -0.935 -22.516 12.461 1 92.12 183 PRO A N 1
ATOM 1447 C CA . PRO A 1 183 ? 0.163 -23.453 12.703 1 92.12 183 PRO A CA 1
ATOM 1448 C C . PRO A 1 183 ? -0.205 -24.891 12.367 1 92.12 183 PRO A C 1
ATOM 1450 O O . PRO A 1 183 ? 0.619 -25.641 11.82 1 92.12 183 PRO A O 1
ATOM 1453 N N . ARG A 1 184 ? -1.385 -25.297 12.703 1 92.62 184 ARG A N 1
ATOM 1454 C CA . ARG A 1 184 ? -1.81 -26.656 12.398 1 92.62 184 ARG A CA 1
ATOM 1455 C C . ARG A 1 184 ? -1.736 -26.938 10.898 1 92.62 184 ARG A C 1
ATOM 1457 O O . ARG A 1 184 ? -1.208 -27.969 10.477 1 92.62 184 ARG A O 1
ATOM 1464 N N . TRP A 1 185 ? -2.254 -26.062 10.141 1 92.94 185 TRP A N 1
ATOM 1465 C CA . TRP A 1 185 ? -2.229 -26.203 8.688 1 92.94 185 TRP A CA 1
ATOM 1466 C C . TRP A 1 185 ? -0.796 -26.25 8.172 1 92.94 185 TRP A C 1
ATOM 1468 O O . TRP A 1 185 ? -0.461 -27.078 7.328 1 92.94 185 TRP A O 1
ATOM 1478 N N . GLN A 1 186 ? 0.038 -25.375 8.664 1 91.69 186 GLN A N 1
ATOM 1479 C CA . GLN A 1 186 ? 1.43 -25.297 8.227 1 91.69 186 GLN A CA 1
ATOM 1480 C C . GLN A 1 186 ? 2.146 -26.625 8.477 1 91.69 186 GLN A C 1
ATOM 1482 O O . GLN A 1 186 ? 2.984 -27.047 7.68 1 91.69 186 GLN A O 1
ATOM 1487 N N . LYS A 1 187 ? 1.769 -27.219 9.539 1 93.06 187 LYS A N 1
ATOM 1488 C CA . LYS A 1 187 ? 2.447 -28.453 9.945 1 93.06 187 LYS A CA 1
ATOM 1489 C C . LYS A 1 187 ? 1.904 -29.656 9.188 1 93.06 187 LYS A C 1
ATOM 1491 O O . LYS A 1 187 ? 2.67 -30.516 8.75 1 93.06 187 LYS A O 1
ATOM 1496 N N . GLU A 1 188 ? 0.609 -29.672 8.898 1 94.06 188 GLU A N 1
ATOM 1497 C CA . GLU A 1 188 ? -0.017 -30.938 8.5 1 94.06 188 GLU A CA 1
ATOM 1498 C C . GLU A 1 188 ? -0.333 -30.953 7.008 1 94.06 188 GLU A C 1
ATOM 1500 O O . GLU A 1 188 ? -0.361 -32 6.383 1 94.06 188 GLU A O 1
ATOM 1505 N N . ALA A 1 189 ? -0.599 -29.859 6.418 1 93.06 189 ALA A N 1
ATOM 1506 C CA . ALA A 1 189 ? -1.174 -29.812 5.074 1 93.06 189 ALA A CA 1
ATOM 1507 C C . ALA A 1 189 ? -0.208 -30.391 4.047 1 93.06 189 ALA A C 1
ATOM 1509 O O . ALA A 1 189 ? -0.588 -31.25 3.238 1 93.06 189 ALA A O 1
ATOM 1510 N N . LYS A 1 190 ? 1.022 -29.922 4.113 1 91.25 190 LYS A N 1
ATOM 1511 C CA . LYS A 1 190 ? 1.994 -30.312 3.096 1 91.25 190 LYS A CA 1
ATOM 1512 C C . LYS A 1 190 ? 2.354 -31.781 3.219 1 91.25 190 LYS A C 1
ATOM 1514 O O . LYS A 1 190 ? 2.281 -32.531 2.238 1 91.25 190 LYS A O 1
ATOM 1519 N N . PRO A 1 191 ? 2.68 -32.281 4.395 1 94.75 191 PRO A N 1
ATOM 1520 C CA . PRO A 1 191 ? 3.035 -33.688 4.508 1 94.75 191 PRO A CA 1
ATOM 1521 C C . PRO A 1 191 ? 1.884 -34.625 4.129 1 94.75 191 PRO A C 1
ATOM 1523 O O . PRO A 1 191 ? 2.098 -35.625 3.447 1 94.75 191 PRO A O 1
ATOM 1526 N N . LEU A 1 192 ? 0.739 -34.312 4.516 1 94.81 192 LEU A N 1
ATOM 1527 C CA . LEU A 1 192 ? -0.412 -35.156 4.203 1 94.81 192 LEU A CA 1
ATOM 1528 C C . LEU A 1 192 ? -0.686 -35.156 2.701 1 94.81 192 LEU A C 1
ATOM 1530 O O . LEU A 1 192 ? -0.952 -36.219 2.121 1 94.81 192 LEU A O 1
ATOM 1534 N N . THR A 1 193 ? -0.622 -34 2.096 1 95.56 193 THR A N 1
ATOM 1535 C CA . THR A 1 193 ? -0.841 -33.906 0.658 1 95.56 193 THR A CA 1
ATOM 1536 C C . THR A 1 193 ? 0.216 -34.688 -0.11 1 95.56 193 THR A C 1
ATOM 1538 O O . THR A 1 193 ? -0.109 -35.406 -1.05 1 95.56 193 THR A O 1
ATOM 1541 N N . ASN A 1 194 ? 1.437 -34.531 0.334 1 95.19 194 ASN A N 1
ATOM 1542 C CA . ASN A 1 194 ? 2.529 -35.25 -0.328 1 95.19 194 ASN A CA 1
ATOM 1543 C C . ASN A 1 194 ? 2.352 -36.75 -0.251 1 95.19 194 ASN A C 1
ATOM 1545 O O . ASN A 1 194 ? 2.605 -37.469 -1.226 1 95.19 194 ASN A O 1
ATOM 1549 N N . GLN A 1 195 ? 1.991 -37.188 0.855 1 95.62 195 GLN A N 1
ATOM 1550 C CA . GLN A 1 195 ? 1.784 -38.625 1.053 1 95.62 195 GLN A CA 1
ATOM 1551 C C . GLN A 1 195 ? 0.701 -39.156 0.119 1 95.62 195 GLN A C 1
ATOM 1553 O O . GLN A 1 195 ? 0.842 -40.219 -0.447 1 95.62 195 GLN A O 1
ATOM 1558 N N . ILE A 1 196 ? -0.286 -38.406 -0.048 1 94.62 196 ILE A N 1
ATOM 1559 C CA . ILE A 1 196 ? -1.423 -38.812 -0.863 1 94.62 196 ILE A CA 1
ATOM 1560 C C . ILE A 1 196 ? -1.04 -38.781 -2.34 1 94.62 196 ILE A C 1
ATOM 1562 O O . ILE A 1 196 ? -1.457 -39.656 -3.117 1 94.62 196 ILE A O 1
ATOM 1566 N N . LEU A 1 197 ? -0.222 -37.844 -2.701 1 95.69 197 LEU A N 1
ATOM 1567 C CA . LEU A 1 197 ? 0.061 -37.594 -4.109 1 95.69 197 LEU A CA 1
ATOM 1568 C C . LEU A 1 197 ? 1.179 -38.5 -4.609 1 95.69 197 LEU A C 1
ATOM 1570 O O . LEU A 1 197 ? 1.286 -38.75 -5.809 1 95.69 197 LEU A O 1
ATOM 1574 N N . GLU A 1 198 ? 1.97 -39.031 -3.742 1 95.44 198 GLU A N 1
ATOM 1575 C CA . GLU A 1 198 ? 3.191 -39.719 -4.129 1 95.44 198 GLU A CA 1
ATOM 1576 C C . GLU A 1 198 ? 2.885 -40.906 -5.055 1 95.44 198 GLU A C 1
ATOM 1578 O O . GLU A 1 198 ? 3.498 -41.031 -6.113 1 95.44 198 GLU A O 1
ATOM 1583 N N . PRO A 1 199 ? 1.958 -41.75 -4.746 1 94.44 199 PRO A N 1
ATOM 1584 C CA . PRO A 1 199 ? 1.681 -42.875 -5.652 1 94.44 199 PRO A CA 1
ATOM 1585 C C . PRO A 1 199 ? 1.139 -42.406 -7.004 1 94.44 199 PRO A C 1
ATOM 1587 O O . PRO A 1 199 ? 1.396 -43.062 -8.023 1 94.44 199 PRO A O 1
ATOM 1590 N N . VAL A 1 200 ? 0.398 -41.375 -6.992 1 95.25 200 VAL A N 1
ATOM 1591 C CA . VAL A 1 200 ? -0.178 -40.844 -8.227 1 95.25 200 VAL A CA 1
ATOM 1592 C C . VAL A 1 200 ? 0.927 -40.281 -9.109 1 95.25 200 VAL A C 1
ATOM 1594 O O . VAL A 1 200 ? 0.927 -40.469 -10.328 1 95.25 200 VAL A O 1
ATOM 1597 N N . ILE A 1 201 ? 1.847 -39.562 -8.5 1 95.94 201 ILE A N 1
ATOM 1598 C CA . ILE A 1 201 ? 2.982 -39 -9.219 1 95.94 201 ILE A CA 1
ATOM 1599 C C . ILE A 1 201 ? 3.789 -40.094 -9.883 1 95.94 201 ILE A C 1
ATOM 1601 O O . ILE A 1 201 ? 4.117 -40 -11.07 1 95.94 201 ILE A O 1
ATOM 1605 N N . GLN A 1 202 ? 4.008 -41.156 -9.172 1 95.06 202 GLN A N 1
ATOM 1606 C CA . GLN A 1 202 ? 4.766 -42.281 -9.727 1 95.06 202 GLN A CA 1
ATOM 1607 C C . GLN A 1 202 ? 4.027 -42.906 -10.906 1 95.06 202 GLN A C 1
ATOM 1609 O O . GLN A 1 202 ? 4.637 -43.219 -11.93 1 95.06 202 GLN A O 1
ATOM 1614 N N . ARG A 1 203 ? 2.838 -43.031 -10.75 1 94.12 203 ARG A N 1
ATOM 1615 C CA . ARG A 1 203 ? 2.037 -43.688 -11.781 1 94.12 203 ARG A CA 1
ATOM 1616 C C . ARG A 1 203 ? 1.984 -42.812 -13.047 1 94.12 203 ARG A C 1
ATOM 1618 O O . ARG A 1 203 ? 2.146 -43.344 -14.156 1 94.12 203 ARG A O 1
ATOM 1625 N N . LEU A 1 204 ? 1.805 -41.562 -12.898 1 94.5 204 LEU A N 1
ATOM 1626 C CA . LEU A 1 204 ? 1.542 -40.688 -14.047 1 94.5 204 LEU A CA 1
ATOM 1627 C C . LEU A 1 204 ? 2.844 -40.156 -14.633 1 94.5 204 LEU A C 1
ATOM 1629 O O . LEU A 1 204 ? 2.928 -39.906 -15.844 1 94.5 204 LEU A O 1
ATOM 1633 N N . VAL A 1 205 ? 3.895 -40 -13.844 1 97.38 205 VAL A N 1
ATOM 1634 C CA . VAL A 1 205 ? 5.059 -39.25 -14.273 1 97.38 205 VAL A CA 1
ATOM 1635 C C . VAL A 1 205 ? 6.188 -40.188 -14.656 1 97.38 205 VAL A C 1
ATOM 1637 O O . VAL A 1 205 ? 7.027 -39.875 -15.508 1 97.38 205 VAL A O 1
ATOM 1640 N N . SER A 1 206 ? 6.258 -41.438 -14.102 1 97.56 206 SER A N 1
ATOM 1641 C CA . SER A 1 206 ? 7.34 -42.375 -14.375 1 97.56 206 SER A CA 1
ATOM 1642 C C . SER A 1 206 ? 7.406 -42.719 -15.852 1 97.56 206 SER A C 1
ATOM 1644 O O . SER A 1 206 ? 8.492 -42.812 -16.422 1 97.56 206 SER A O 1
ATOM 1646 N N . PRO A 1 207 ? 6.254 -43 -16.469 1 97.81 207 PRO A N 1
ATOM 1647 C CA . PRO A 1 207 ? 6.324 -43.281 -17.906 1 97.81 207 PRO A CA 1
ATOM 1648 C C . PRO A 1 207 ? 6.879 -42.125 -18.719 1 97.81 207 PRO A C 1
ATOM 1650 O O . PRO A 1 207 ? 7.562 -42.344 -19.734 1 97.81 207 PRO A O 1
ATOM 1653 N N . ILE A 1 208 ? 6.57 -40.906 -18.328 1 98.44 208 ILE A N 1
ATOM 1654 C CA . ILE A 1 208 ? 7.094 -39.719 -19 1 98.44 208 ILE A CA 1
ATOM 1655 C C . ILE A 1 208 ? 8.609 -39.656 -18.828 1 98.44 208 ILE A C 1
ATOM 1657 O O . ILE A 1 208 ? 9.344 -39.406 -19.781 1 98.44 208 ILE A O 1
ATOM 1661 N N . ALA A 1 209 ? 9.031 -39.875 -17.578 1 98.56 209 ALA A N 1
ATOM 1662 C CA . ALA A 1 209 ? 10.453 -39.875 -17.266 1 98.56 209 ALA A CA 1
ATOM 1663 C C . ALA A 1 209 ? 11.211 -40.906 -18.109 1 98.56 209 ALA A C 1
ATOM 1665 O O . ALA A 1 209 ? 12.273 -40.594 -18.672 1 98.56 209 ALA A O 1
ATOM 1666 N N . SER A 1 210 ? 10.672 -42.094 -18.234 1 98.44 210 SER A N 1
ATOM 1667 C CA . SER A 1 210 ? 11.297 -43.156 -19 1 98.44 210 SER A CA 1
ATOM 1668 C C . SER A 1 210 ? 11.398 -42.781 -20.484 1 98.44 210 SER A C 1
ATOM 1670 O O . SER A 1 210 ? 12.438 -43 -21.109 1 98.44 210 SER A O 1
ATOM 1672 N N . ARG A 1 211 ? 10.359 -42.281 -20.984 1 98.44 211 ARG A N 1
ATOM 1673 C CA . ARG A 1 211 ? 10.367 -41.875 -22.391 1 98.44 211 ARG A CA 1
ATOM 1674 C C . ARG A 1 211 ? 11.398 -40.781 -22.641 1 98.44 211 ARG A C 1
ATOM 1676 O O . ARG A 1 211 ? 12.156 -40.844 -23.609 1 98.44 211 ARG A O 1
ATOM 1683 N N . LEU A 1 212 ? 11.391 -39.719 -21.766 1 98.38 212 LEU A N 1
ATOM 1684 C CA . LEU A 1 212 ? 12.305 -38.594 -21.938 1 98.38 212 LEU A CA 1
ATOM 1685 C C . LEU A 1 212 ? 13.75 -39.031 -21.781 1 98.38 212 LEU A C 1
ATOM 1687 O O . LEU A 1 212 ? 14.648 -38.5 -22.438 1 98.38 212 LEU A O 1
ATOM 1691 N N . THR A 1 213 ? 14 -40.031 -20.828 1 98.44 213 THR A N 1
ATOM 1692 C CA . THR A 1 213 ? 15.336 -40.594 -20.703 1 98.44 213 THR A CA 1
ATOM 1693 C C . THR A 1 213 ? 15.828 -41.125 -22.047 1 98.44 213 THR A C 1
ATOM 1695 O O . THR A 1 213 ? 16.984 -40.875 -22.422 1 98.44 213 THR A O 1
ATOM 1698 N N . ARG A 1 214 ? 14.977 -41.812 -22.75 1 98.12 214 ARG A N 1
ATOM 1699 C CA . ARG A 1 214 ? 15.328 -42.406 -24.047 1 98.12 214 ARG A CA 1
ATOM 1700 C C . ARG A 1 214 ? 15.484 -41.312 -25.109 1 98.12 214 ARG A C 1
ATOM 1702 O O . ARG A 1 214 ? 16.469 -41.312 -25.859 1 98.12 214 ARG A O 1
ATOM 1709 N N . GLU A 1 215 ? 14.594 -40.438 -25.141 1 97.75 215 GLU A N 1
ATOM 1710 C CA . GLU A 1 215 ? 14.562 -39.438 -26.188 1 97.75 215 GLU A CA 1
ATOM 1711 C C . GLU A 1 215 ? 15.711 -38.438 -26.047 1 97.75 215 GLU A C 1
ATOM 1713 O O . GLU A 1 215 ? 16.281 -37.969 -27.031 1 97.75 215 GLU A O 1
ATOM 1718 N N . LEU A 1 216 ? 16.016 -38.062 -24.812 1 97.94 216 LEU A N 1
ATOM 1719 C CA . LEU A 1 216 ? 17.031 -37.062 -24.547 1 97.94 216 LEU A CA 1
ATOM 1720 C C . LEU A 1 216 ? 18.406 -37.688 -24.359 1 97.94 216 LEU A C 1
ATOM 1722 O O . LEU A 1 216 ? 19.422 -37.031 -24.406 1 97.94 216 LEU A O 1
ATOM 1726 N N . ASP A 1 217 ? 18.391 -39 -24.125 1 97.44 217 ASP A N 1
ATOM 1727 C CA . ASP A 1 217 ? 19.609 -39.75 -23.891 1 97.44 217 ASP A CA 1
ATOM 1728 C C . ASP A 1 217 ? 20.344 -39.25 -22.656 1 97.44 217 ASP A C 1
ATOM 1730 O O . ASP A 1 217 ? 21.562 -39.031 -22.688 1 97.44 217 ASP A O 1
ATOM 1734 N N . ILE A 1 218 ? 19.672 -38.875 -21.656 1 97.56 218 ILE A N 1
ATOM 1735 C CA . ILE A 1 218 ? 20.141 -38.5 -20.344 1 97.56 218 ILE A CA 1
ATOM 1736 C C . ILE A 1 218 ? 19.219 -39.094 -19.266 1 97.56 218 ILE A C 1
ATOM 1738 O O . ILE A 1 218 ? 18.047 -39.375 -19.531 1 97.56 218 ILE A O 1
ATOM 1742 N N . PRO A 1 219 ? 19.828 -39.344 -18.094 1 97.12 219 PRO A N 1
ATOM 1743 C CA . PRO A 1 219 ? 18.922 -39.781 -17.016 1 97.12 219 PRO A CA 1
ATOM 1744 C C . PRO A 1 219 ? 17.891 -38.719 -16.641 1 97.12 219 PRO A C 1
ATOM 1746 O O . PRO A 1 219 ? 18.25 -37.562 -16.438 1 97.12 219 PRO A O 1
ATOM 1749 N N . VAL A 1 220 ? 16.703 -39.062 -16.688 1 98.19 220 VAL A N 1
ATOM 1750 C CA . VAL A 1 220 ? 15.602 -38.188 -16.281 1 98.19 220 VAL A CA 1
ATOM 1751 C C . VAL A 1 220 ? 14.797 -38.844 -15.172 1 98.19 220 VAL A C 1
ATOM 1753 O O . VAL A 1 220 ? 14.227 -39.938 -15.375 1 98.19 220 VAL A O 1
ATOM 1756 N N . ALA A 1 221 ? 14.789 -38.219 -14.031 1 97.31 221 ALA A N 1
ATOM 1757 C CA . ALA A 1 221 ? 14 -38.719 -12.906 1 97.31 221 ALA A CA 1
ATOM 1758 C C . ALA A 1 221 ? 12.609 -38.062 -12.883 1 97.31 221 ALA A C 1
ATOM 1760 O O . ALA A 1 221 ? 12.344 -37.125 -13.641 1 97.31 221 ALA A O 1
ATOM 1761 N N . VAL A 1 222 ? 11.781 -38.625 -12.039 1 97.31 222 VAL A N 1
ATOM 1762 C CA . VAL A 1 222 ? 10.422 -38.125 -11.859 1 97.31 222 VAL A CA 1
ATOM 1763 C C . VAL A 1 222 ? 10.477 -36.656 -11.477 1 97.31 222 VAL A C 1
ATOM 1765 O O . VAL A 1 222 ? 9.719 -35.844 -12.008 1 97.31 222 VAL A O 1
ATOM 1768 N N . ALA A 1 223 ? 11.359 -36.281 -10.602 1 95.44 223 ALA A N 1
ATOM 1769 C CA . ALA A 1 223 ? 11.5 -34.906 -10.141 1 95.44 223 ALA A CA 1
ATOM 1770 C C . ALA A 1 223 ? 11.898 -33.969 -11.297 1 95.44 223 ALA A C 1
ATOM 1772 O O . ALA A 1 223 ? 11.492 -32.812 -11.336 1 95.44 223 ALA A O 1
ATOM 1773 N N . ASP A 1 224 ? 12.672 -34.5 -12.18 1 97.44 224 ASP A N 1
ATOM 1774 C CA . ASP A 1 224 ? 13.078 -33.719 -13.336 1 97.44 224 ASP A CA 1
ATOM 1775 C C . ASP A 1 224 ? 11.883 -33.375 -14.227 1 97.44 224 ASP A C 1
ATOM 1777 O O . ASP A 1 224 ? 11.773 -32.25 -14.727 1 97.44 224 ASP A O 1
ATOM 1781 N N . VAL A 1 225 ? 11.078 -34.375 -14.422 1 98.12 225 VAL A N 1
ATOM 1782 C CA . VAL A 1 225 ? 9.898 -34.188 -15.258 1 98.12 225 VAL A CA 1
ATOM 1783 C C . VAL A 1 225 ? 9.039 -33.062 -14.68 1 98.12 225 VAL A C 1
ATOM 1785 O O . VAL A 1 225 ? 8.539 -32.188 -15.422 1 98.12 225 VAL A O 1
ATOM 1788 N N . GLN A 1 226 ? 8.875 -33.031 -13.406 1 96 226 GLN A N 1
ATOM 1789 C CA . GLN A 1 226 ? 8.102 -32 -12.742 1 96 226 GLN A CA 1
ATOM 1790 C C . GLN A 1 226 ? 8.773 -30.625 -12.898 1 96 226 GLN A C 1
ATOM 1792 O O . GLN A 1 226 ? 8.094 -29.625 -13.109 1 96 226 GLN A O 1
ATOM 1797 N N . ALA A 1 227 ? 10.047 -30.625 -12.773 1 97 227 ALA A N 1
ATOM 1798 C CA . ALA A 1 227 ? 10.797 -29.391 -12.977 1 97 227 ALA A CA 1
ATOM 1799 C C . ALA A 1 227 ? 10.625 -28.891 -14.406 1 97 227 ALA A C 1
ATOM 1801 O O . ALA A 1 227 ? 10.469 -27.688 -14.633 1 97 227 ALA A O 1
ATOM 1802 N N . PHE A 1 228 ? 10.711 -29.844 -15.383 1 98.12 228 PHE A N 1
ATOM 1803 C CA . PHE A 1 228 ? 10.508 -29.484 -16.781 1 98.12 228 PHE A CA 1
ATOM 1804 C C . PHE A 1 228 ? 9.125 -28.875 -16.984 1 98.12 228 PHE A C 1
ATOM 1806 O O . PHE A 1 228 ? 8.969 -27.906 -17.734 1 98.12 228 PHE A O 1
ATOM 1813 N N . HIS A 1 229 ? 8.18 -29.469 -16.344 1 97.19 229 HIS A N 1
ATOM 1814 C CA . HIS A 1 229 ? 6.812 -28.969 -16.469 1 97.19 229 HIS A CA 1
ATOM 1815 C C . HIS A 1 229 ? 6.668 -27.594 -15.836 1 97.19 229 HIS A C 1
ATOM 1817 O O . HIS A 1 229 ? 5.973 -26.734 -16.375 1 97.19 229 HIS A O 1
ATOM 1823 N N . ASP A 1 230 ? 7.297 -27.391 -14.664 1 95.31 230 ASP A N 1
ATOM 1824 C CA . ASP A 1 230 ? 7.309 -26.078 -14.031 1 95.31 230 ASP A CA 1
ATOM 1825 C C . ASP A 1 230 ? 7.887 -25.016 -14.977 1 95.31 230 ASP A C 1
ATOM 1827 O O . ASP A 1 230 ? 7.34 -23.922 -15.094 1 95.31 230 ASP A O 1
ATOM 1831 N N . ALA A 1 231 ? 8.914 -25.375 -15.57 1 97.56 231 ALA A N 1
ATOM 1832 C CA . ALA A 1 231 ? 9.555 -24.469 -16.516 1 97.56 231 ALA A CA 1
ATOM 1833 C C . ALA A 1 231 ? 8.656 -24.219 -17.719 1 97.56 231 ALA A C 1
ATOM 1835 O O . ALA A 1 231 ? 8.539 -23.078 -18.188 1 97.56 231 ALA A O 1
ATOM 1836 N N . CYS A 1 232 ? 8.094 -25.281 -18.219 1 97.62 232 CYS A N 1
ATOM 1837 C CA . CYS A 1 232 ? 7.191 -25.172 -19.359 1 97.62 232 CYS A CA 1
ATOM 1838 C C . CYS A 1 232 ? 6.047 -24.203 -19.062 1 97.62 232 CYS A C 1
ATOM 1840 O O . CYS A 1 232 ? 5.816 -23.25 -19.812 1 97.62 232 CYS A O 1
ATOM 1842 N N . THR A 1 233 ? 5.344 -24.391 -17.953 1 96.88 233 THR A N 1
ATOM 1843 C CA . THR A 1 233 ? 4.203 -23.547 -17.609 1 96.88 233 THR A CA 1
ATOM 1844 C C . THR A 1 233 ? 4.648 -22.125 -17.344 1 96.88 233 THR A C 1
ATOM 1846 O O . THR A 1 233 ? 3.934 -21.172 -17.656 1 96.88 233 THR A O 1
ATOM 1849 N N . SER A 1 234 ? 5.805 -21.953 -16.766 1 96.44 234 SER A N 1
ATOM 1850 C CA . SER A 1 234 ? 6.34 -20.609 -16.531 1 96.44 234 SER A CA 1
ATOM 1851 C C . SER A 1 234 ? 6.617 -19.891 -17.844 1 96.44 234 SER A C 1
ATOM 1853 O O . SER A 1 234 ? 6.305 -18.703 -17.984 1 96.44 234 SER A O 1
ATOM 1855 N N . GLU A 1 235 ? 7.164 -20.609 -18.812 1 96.38 235 GLU A N 1
ATOM 1856 C CA . GLU A 1 235 ? 7.449 -20.031 -20.109 1 96.38 235 GLU A CA 1
ATOM 1857 C C . GLU A 1 235 ? 6.16 -19.609 -20.828 1 96.38 235 GLU A C 1
ATOM 1859 O O . GLU A 1 235 ? 6.117 -18.562 -21.484 1 96.38 235 GLU A O 1
ATOM 1864 N N . VAL A 1 236 ? 5.188 -20.438 -20.688 1 96.75 236 VAL A N 1
ATOM 1865 C CA . VAL A 1 236 ? 3.912 -20.141 -21.328 1 96.75 236 VAL A CA 1
ATOM 1866 C C . VAL A 1 236 ? 3.295 -18.891 -20.703 1 96.75 236 VAL A C 1
ATOM 1868 O O . VAL A 1 236 ? 2.865 -17.969 -21.406 1 96.75 236 VAL A O 1
ATOM 1871 N N . SER A 1 237 ? 3.246 -18.797 -19.406 1 95.31 237 SER A N 1
ATOM 1872 C CA . SER A 1 237 ? 2.582 -17.703 -18.688 1 95.31 237 SER A CA 1
ATOM 1873 C C . SER A 1 237 ? 3.359 -16.406 -18.828 1 95.31 237 SER A C 1
ATOM 1875 O O . SER A 1 237 ? 2.764 -15.328 -18.938 1 95.31 237 SER A O 1
ATOM 1877 N N . MET A 1 238 ? 4.648 -16.453 -18.875 1 94.06 238 MET A N 1
ATOM 1878 C CA . MET A 1 238 ? 5.449 -15.242 -18.781 1 94.06 238 MET A CA 1
ATOM 1879 C C . MET A 1 238 ? 5.887 -14.773 -20.172 1 94.06 238 MET A C 1
ATOM 1881 O O . MET A 1 238 ? 5.934 -13.578 -20.438 1 94.06 238 MET A O 1
ATOM 1885 N N . HIS A 1 239 ? 6.168 -15.758 -21.031 1 93.25 239 HIS A N 1
ATOM 1886 C CA . HIS A 1 239 ? 6.754 -15.398 -22.312 1 93.25 239 HIS A CA 1
ATOM 1887 C C . HIS A 1 239 ? 5.852 -15.82 -23.469 1 93.25 239 HIS A C 1
ATOM 1889 O O . HIS A 1 239 ? 6.176 -15.578 -24.641 1 93.25 239 HIS A O 1
ATOM 1895 N N . HIS A 1 240 ? 4.805 -16.453 -23.203 1 93.38 240 HIS A N 1
ATOM 1896 C CA . HIS A 1 240 ? 3.82 -16.875 -24.188 1 93.38 240 HIS A CA 1
ATOM 1897 C C . HIS A 1 240 ? 4.469 -17.719 -25.297 1 93.38 240 HIS A C 1
ATOM 1899 O O . HIS A 1 240 ? 4.297 -17.422 -26.484 1 93.38 240 HIS A O 1
ATOM 1905 N N . THR A 1 241 ? 5.164 -18.703 -24.859 1 95.69 241 THR A N 1
ATOM 1906 C CA . THR A 1 241 ? 5.812 -19.594 -25.828 1 95.69 241 THR A CA 1
ATOM 1907 C C . THR A 1 241 ? 5.738 -21.047 -25.359 1 95.69 241 THR A C 1
ATOM 1909 O O . THR A 1 241 ? 5.781 -21.312 -24.156 1 95.69 241 THR A O 1
ATOM 1912 N N . ILE A 1 242 ? 5.582 -21.969 -26.297 1 96.75 242 ILE A N 1
ATOM 1913 C CA . ILE A 1 242 ? 5.594 -23.391 -26.016 1 96.75 242 ILE A CA 1
ATOM 1914 C C . ILE A 1 242 ? 6.785 -24.047 -26.719 1 96.75 242 ILE A C 1
ATOM 1916 O O . ILE A 1 242 ? 6.859 -25.281 -26.812 1 96.75 242 ILE A O 1
ATOM 1920 N N . ASP A 1 243 ? 7.738 -23.25 -27.25 1 95.88 243 ASP A N 1
ATOM 1921 C CA . ASP A 1 243 ? 8.805 -23.734 -28.109 1 95.88 243 ASP A CA 1
ATOM 1922 C C . ASP A 1 243 ? 10.086 -23.984 -27.328 1 95.88 243 ASP A C 1
ATOM 1924 O O . ASP A 1 243 ? 11.172 -24.047 -27.906 1 95.88 243 ASP A O 1
ATOM 1928 N N . THR A 1 244 ? 9.977 -24.031 -26.031 1 96.75 244 THR A N 1
ATOM 1929 C CA . THR A 1 244 ? 11.125 -24.344 -25.188 1 96.75 244 THR A CA 1
ATOM 1930 C C . THR A 1 244 ? 10.891 -25.625 -24.406 1 96.75 244 THR A C 1
ATOM 1932 O O . THR A 1 244 ? 10.906 -26.719 -24.984 1 96.75 244 THR A O 1
ATOM 1935 N N . PHE A 1 245 ? 10.641 -25.5 -23.047 1 97.62 245 PHE A N 1
ATOM 1936 C CA . PHE A 1 245 ? 10.492 -26.672 -22.188 1 97.62 245 PHE A CA 1
ATOM 1937 C C . PHE A 1 245 ? 9.273 -27.484 -22.594 1 97.62 245 PHE A C 1
ATOM 1939 O O . PHE A 1 245 ? 9.266 -28.703 -22.438 1 97.62 245 PHE A O 1
ATOM 1946 N N . CYS A 1 246 ? 8.289 -26.906 -23.141 1 97.56 246 CYS A N 1
ATOM 1947 C CA . CYS A 1 246 ? 7.031 -27.578 -23.453 1 97.56 246 CYS A CA 1
ATOM 1948 C C . CYS A 1 246 ? 7.191 -28.531 -24.609 1 97.56 246 CYS A C 1
ATOM 1950 O O . CYS A 1 246 ? 6.367 -29.438 -24.797 1 97.56 246 CYS A O 1
ATOM 1952 N N . LYS A 1 247 ? 8.211 -28.406 -25.406 1 96.56 247 LYS A N 1
ATOM 1953 C CA . LYS A 1 247 ? 8.492 -29.328 -26.5 1 96.56 247 LYS A CA 1
ATOM 1954 C C . LYS A 1 247 ? 8.719 -30.75 -25.984 1 96.56 247 LYS A C 1
ATOM 1956 O O . LYS A 1 247 ? 8.602 -31.719 -26.734 1 96.56 247 LYS A O 1
ATOM 1961 N N . LEU A 1 248 ? 9.039 -30.828 -24.766 1 97.94 248 LEU A N 1
ATOM 1962 C CA . LEU A 1 248 ? 9.367 -32.125 -24.172 1 97.94 248 LEU A CA 1
ATOM 1963 C C . LEU A 1 248 ? 8.109 -32.938 -23.953 1 97.94 248 LEU A C 1
ATOM 1965 O O . LEU A 1 248 ? 8.195 -34.156 -23.719 1 97.94 248 LEU A O 1
ATOM 1969 N N . PHE A 1 249 ? 6.988 -32.312 -24.047 1 98.06 249 PHE A N 1
ATOM 1970 C CA . PHE A 1 249 ? 5.785 -32.969 -23.562 1 98.06 249 PHE A CA 1
ATOM 1971 C C . PHE A 1 249 ? 4.797 -33.219 -24.703 1 98.06 249 PHE A C 1
ATOM 1973 O O . PHE A 1 249 ? 4.648 -32.344 -25.578 1 98.06 249 PHE A O 1
ATOM 1980 N N . THR A 1 250 ? 4.113 -34.375 -24.688 1 96.81 250 THR A N 1
ATOM 1981 C CA . THR A 1 250 ? 2.936 -34.594 -25.516 1 96.81 250 THR A CA 1
ATOM 1982 C C . THR A 1 250 ? 1.688 -34 -24.859 1 96.81 250 THR A C 1
ATOM 1984 O O . THR A 1 250 ? 1.725 -33.594 -23.703 1 96.81 250 THR A O 1
ATOM 1987 N N . ARG A 1 251 ? 0.623 -33.969 -25.578 1 95.31 251 ARG A N 1
ATOM 1988 C CA . ARG A 1 251 ? -0.635 -33.5 -25.016 1 95.31 251 ARG A CA 1
ATOM 1989 C C . ARG A 1 251 ? -1.081 -34.375 -23.859 1 95.31 251 ARG A C 1
ATOM 1991 O O . ARG A 1 251 ? -1.613 -33.844 -22.859 1 95.31 251 ARG A O 1
ATOM 1998 N N . GLN A 1 252 ? -0.893 -35.656 -24.016 1 94.06 252 GLN A N 1
ATOM 1999 C CA . GLN A 1 252 ? -1.261 -36.562 -22.953 1 94.06 252 GLN A CA 1
ATOM 2000 C C . GLN A 1 252 ? -0.443 -36.312 -21.688 1 94.06 252 GLN A C 1
ATOM 2002 O O . GLN A 1 252 ? -0.965 -36.375 -20.578 1 94.06 252 GLN A O 1
ATOM 2007 N N . ASP A 1 253 ? 0.841 -36 -21.875 1 96.81 253 ASP A N 1
ATOM 2008 C CA . ASP A 1 253 ? 1.688 -35.625 -20.734 1 96.81 253 ASP A CA 1
ATOM 2009 C C . ASP A 1 253 ? 1.139 -34.406 -20 1 96.81 253 ASP A C 1
ATOM 2011 O O . ASP A 1 253 ? 1.053 -34.406 -18.766 1 96.81 253 ASP A O 1
ATOM 2015 N N . ILE A 1 254 ? 0.757 -33.406 -20.75 1 96.62 254 ILE A N 1
ATOM 2016 C CA . ILE A 1 254 ? 0.297 -32.156 -20.203 1 96.62 254 ILE A CA 1
ATOM 2017 C C . ILE A 1 254 ? -0.991 -32.375 -19.406 1 96.62 254 ILE A C 1
ATOM 2019 O O . ILE A 1 254 ? -1.164 -31.797 -18.328 1 96.62 254 ILE A O 1
ATOM 2023 N N . VAL A 1 255 ? -1.855 -33.156 -19.922 1 94.88 255 VAL A N 1
ATOM 2024 C CA . VAL A 1 255 ? -3.113 -33.438 -19.234 1 94.88 255 VAL A CA 1
ATOM 2025 C C . VAL A 1 255 ? -2.834 -34.125 -17.906 1 94.88 255 VAL A C 1
ATOM 2027 O O . VAL A 1 255 ? -3.453 -33.812 -16.891 1 94.88 255 VAL A O 1
ATOM 2030 N N . ALA A 1 256 ? -1.938 -35.094 -17.922 1 94.12 256 ALA A N 1
ATOM 2031 C CA . ALA A 1 256 ? -1.574 -35.812 -16.703 1 94.12 256 ALA A CA 1
ATOM 2032 C C . ALA A 1 256 ? -0.959 -34.875 -15.68 1 94.12 256 ALA A C 1
ATOM 2034 O O . ALA A 1 256 ? -1.298 -34.906 -14.492 1 94.12 256 ALA A O 1
ATOM 2035 N N . LEU A 1 257 ? -0.082 -34.031 -16.125 1 96.5 257 LEU A N 1
ATOM 2036 C CA . LEU A 1 257 ? 0.615 -33.094 -15.227 1 96.5 257 LEU A CA 1
ATOM 2037 C C . LEU A 1 257 ? -0.33 -32.031 -14.711 1 96.5 257 LEU A C 1
ATOM 2039 O O . LEU A 1 257 ? -0.218 -31.594 -13.562 1 96.5 257 LEU A O 1
ATOM 2043 N N . GLU A 1 258 ? -1.24 -31.578 -15.523 1 96.5 258 GLU A N 1
ATOM 2044 C CA . GLU A 1 258 ? -2.293 -30.656 -15.086 1 96.5 258 GLU A CA 1
ATOM 2045 C C . GLU A 1 258 ? -3.129 -31.281 -13.969 1 96.5 258 GLU A C 1
ATOM 2047 O O . GLU A 1 258 ? -3.461 -30.609 -12.992 1 96.5 258 GLU A O 1
ATOM 2052 N N . TYR A 1 259 ? -3.494 -32.5 -14.164 1 96.19 259 TYR A N 1
ATOM 2053 C CA . TYR A 1 259 ? -4.285 -33.188 -13.156 1 96.19 259 TYR A CA 1
ATOM 2054 C C . TYR A 1 259 ? -3.535 -33.281 -11.828 1 96.19 259 TYR A C 1
ATOM 2056 O O . TYR A 1 259 ? -4.133 -33.125 -10.758 1 96.19 259 TYR A O 1
ATOM 2064 N N . LEU A 1 260 ? -2.25 -33.5 -11.891 1 96.25 260 LEU A N 1
ATOM 2065 C CA . LEU A 1 260 ? -1.453 -33.531 -10.664 1 96.25 260 LEU A CA 1
ATOM 2066 C C . LEU A 1 260 ? -1.507 -32.188 -9.953 1 96.25 260 LEU A C 1
ATOM 2068 O O . LEU A 1 260 ? -1.552 -32.125 -8.719 1 96.25 260 LEU A O 1
ATOM 2072 N N . ASP A 1 261 ? -1.425 -31.109 -10.719 1 96.38 261 ASP A N 1
ATOM 2073 C CA . ASP A 1 261 ? -1.56 -29.781 -10.148 1 96.38 261 ASP A CA 1
ATOM 2074 C C . ASP A 1 261 ? -2.924 -29.594 -9.492 1 96.38 261 ASP A C 1
ATOM 2076 O O . ASP A 1 261 ? -3.021 -29.062 -8.391 1 96.38 261 ASP A O 1
ATOM 2080 N N . ASP A 1 262 ? -3.986 -30.047 -10.141 1 97.06 262 ASP A N 1
ATOM 2081 C CA . ASP A 1 262 ? -5.336 -29.984 -9.586 1 97.06 262 ASP A CA 1
ATOM 2082 C C . ASP A 1 262 ? -5.434 -30.766 -8.281 1 97.06 262 ASP A C 1
ATOM 2084 O O . ASP A 1 262 ? -5.992 -30.266 -7.297 1 97.06 262 ASP A O 1
ATOM 2088 N N . LEU A 1 263 ? -4.859 -31.953 -8.281 1 96.44 263 LEU A N 1
ATOM 2089 C CA . LEU A 1 263 ? -4.918 -32.812 -7.102 1 96.44 263 LEU A CA 1
ATOM 2090 C C . LEU A 1 263 ? -4.172 -32.188 -5.934 1 96.44 263 LEU A C 1
ATOM 2092 O O . LEU A 1 263 ? -4.637 -32.25 -4.793 1 96.44 263 LEU A O 1
ATOM 2096 N N . LYS A 1 264 ? -3.053 -31.688 -6.238 1 96.5 264 LYS A N 1
ATOM 2097 C CA . LYS A 1 264 ? -2.258 -31.047 -5.199 1 96.5 264 LYS A CA 1
ATOM 2098 C C . LYS A 1 264 ? -3.039 -29.906 -4.531 1 96.5 264 LYS A C 1
ATOM 2100 O O . LYS A 1 264 ? -3.096 -29.828 -3.303 1 96.5 264 LYS A O 1
ATOM 2105 N N . HIS A 1 265 ? -3.654 -29.062 -5.281 1 97.19 265 HIS A N 1
ATOM 2106 C CA . HIS A 1 265 ? -4.406 -27.938 -4.754 1 97.19 265 HIS A CA 1
ATOM 2107 C C . HIS A 1 265 ? -5.703 -28.391 -4.094 1 97.19 265 HIS A C 1
ATOM 2109 O O . HIS A 1 265 ? -6.141 -27.812 -3.1 1 97.19 265 HIS A O 1
ATOM 2115 N N . TYR A 1 266 ? -6.316 -29.406 -4.688 1 96.69 266 TYR A N 1
ATOM 2116 C CA . TYR A 1 266 ? -7.531 -30 -4.129 1 96.69 266 TYR A CA 1
ATOM 2117 C C . TYR A 1 266 ? -7.297 -30.484 -2.701 1 96.69 266 TYR A C 1
ATOM 2119 O O . TYR A 1 266 ? -8.086 -30.172 -1.803 1 96.69 266 TYR A O 1
ATOM 2127 N N . TYR A 1 267 ? -6.223 -31.156 -2.492 1 96.06 267 TYR A N 1
ATOM 2128 C CA . TYR A 1 267 ? -5.934 -31.734 -1.184 1 96.06 267 TYR A CA 1
ATOM 2129 C C . TYR A 1 267 ? -5.332 -30.703 -0.248 1 96.06 267 TYR A C 1
ATOM 2131 O O . TYR A 1 267 ? -5.645 -30.672 0.945 1 96.06 267 TYR A O 1
ATOM 2139 N N . LYS A 1 268 ? -4.621 -29.859 -0.753 1 95.69 268 LYS A N 1
ATOM 2140 C CA . LYS A 1 268 ? -3.889 -28.938 0.111 1 95.69 268 LYS A CA 1
ATOM 2141 C C . LYS A 1 268 ? -4.758 -27.75 0.506 1 95.69 268 LYS A C 1
ATOM 2143 O O . LYS A 1 268 ? -4.633 -27.234 1.616 1 95.69 268 LYS A O 1
ATOM 2148 N N . TYR A 1 269 ? -5.652 -27.266 -0.372 1 95.94 269 TYR A N 1
ATOM 2149 C CA . TYR A 1 269 ? -6.285 -25.984 -0.132 1 95.94 269 TYR A CA 1
ATOM 2150 C C . TYR A 1 269 ? -7.801 -26.078 -0.233 1 95.94 269 TYR A C 1
ATOM 2152 O O . TYR A 1 269 ? -8.516 -25.109 0 1 95.94 269 TYR A O 1
ATOM 2160 N N . SER A 1 270 ? -8.359 -27.203 -0.576 1 96.5 270 SER A N 1
ATOM 2161 C CA . SER A 1 270 ? -9.789 -27.266 -0.86 1 96.5 270 SER A CA 1
ATOM 2162 C C . SER A 1 270 ? -10.406 -28.531 -0.261 1 96.5 270 SER A C 1
ATOM 2164 O O . SER A 1 270 ? -10.156 -28.859 0.9 1 96.5 270 SER A O 1
ATOM 2166 N N . TYR A 1 271 ? -11.18 -29.281 -0.979 1 95.69 271 TYR A N 1
ATOM 2167 C CA . TYR A 1 271 ? -12.102 -30.297 -0.476 1 95.69 271 TYR A CA 1
ATOM 2168 C C . TYR A 1 271 ? -11.367 -31.578 -0.105 1 95.69 271 TYR A C 1
ATOM 2170 O O . TYR A 1 271 ? -11.922 -32.469 0.549 1 95.69 271 TYR A O 1
ATOM 2178 N N . GLY A 1 272 ? -10.141 -31.688 -0.383 1 94.31 272 GLY A N 1
ATOM 2179 C CA . GLY A 1 272 ? -9.422 -32.938 -0.252 1 94.31 272 GLY A CA 1
ATOM 2180 C C . GLY A 1 272 ? -9.133 -33.312 1.188 1 94.31 272 GLY A C 1
ATOM 2181 O O . GLY A 1 272 ? -9.047 -34.5 1.523 1 94.31 272 GLY A O 1
ATOM 2182 N N . LEU A 1 273 ? -8.883 -32.281 2.014 1 92.12 273 LEU A N 1
ATOM 2183 C CA . LEU A 1 273 ? -8.695 -32.469 3.449 1 92.12 273 LEU A CA 1
ATOM 2184 C C . LEU A 1 273 ? -9.656 -31.578 4.238 1 92.12 273 LEU A C 1
ATOM 2186 O O . LEU A 1 273 ? -9.227 -30.609 4.883 1 92.12 273 LEU A O 1
ATOM 2190 N N . PRO A 1 274 ? -10.828 -32 4.305 1 89.44 274 PRO A N 1
ATOM 2191 C CA . PRO A 1 274 ? -11.852 -31.125 4.895 1 89.44 274 PRO A CA 1
ATOM 2192 C C . PRO A 1 274 ? -11.547 -30.75 6.344 1 89.44 274 PRO A C 1
ATOM 2194 O O . PRO A 1 274 ? -11.844 -29.641 6.773 1 89.44 274 PRO A O 1
ATOM 2197 N N . GLU A 1 275 ? -10.945 -31.641 7.055 1 85.06 275 GLU A N 1
ATOM 2198 C CA . GLU A 1 275 ? -10.633 -31.375 8.453 1 85.06 275 GLU A CA 1
ATOM 2199 C C . GLU A 1 275 ? -9.625 -30.234 8.594 1 85.06 275 GLU A C 1
ATOM 2201 O O . GLU A 1 275 ? -9.594 -29.562 9.617 1 85.06 275 GLU A O 1
ATOM 2206 N N . LEU A 1 276 ? -8.867 -30.047 7.562 1 86.88 276 LEU A N 1
ATOM 2207 C CA . LEU A 1 276 ? -7.82 -29.031 7.617 1 86.88 276 LEU A CA 1
ATOM 2208 C C . LEU A 1 276 ? -8.242 -27.766 6.859 1 86.88 276 LEU A C 1
ATOM 2210 O O . LEU A 1 276 ? -7.883 -26.656 7.246 1 86.88 276 LEU A O 1
ATOM 2214 N N . ASN A 1 277 ? -9 -27.984 5.773 1 90.38 277 ASN A N 1
ATOM 2215 C CA . ASN A 1 277 ? -9.172 -26.875 4.828 1 90.38 277 ASN A CA 1
ATOM 2216 C C . ASN A 1 277 ? -10.539 -26.219 4.969 1 90.38 277 ASN A C 1
ATOM 2218 O O . ASN A 1 277 ? -10.711 -25.062 4.598 1 90.38 277 ASN A O 1
ATOM 2222 N N . ALA A 1 278 ? -11.484 -26.875 5.59 1 84.56 278 ALA A N 1
ATOM 2223 C CA . ALA A 1 278 ? -12.875 -26.453 5.555 1 84.56 278 ALA A CA 1
ATOM 2224 C C . ALA A 1 278 ? -13.07 -25.156 6.344 1 84.56 278 ALA A C 1
ATOM 2226 O O . ALA A 1 278 ? -13.938 -24.344 6.012 1 84.56 278 ALA A O 1
ATOM 2227 N N . LYS A 1 279 ? -12.234 -24.953 7.32 1 88 279 LYS A N 1
ATOM 2228 C CA . LYS A 1 279 ? -12.469 -23.812 8.203 1 88 279 LYS A CA 1
ATOM 2229 C C . LYS A 1 279 ? -11.359 -22.766 8.055 1 88 279 LYS A C 1
ATOM 2231 O O . LYS A 1 279 ? -11.289 -21.812 8.828 1 88 279 LYS A O 1
ATOM 2236 N N . MET A 1 280 ? -10.539 -22.984 7.059 1 91.69 280 MET A N 1
ATOM 2237 C CA . MET A 1 280 ? -9.406 -22.078 6.875 1 91.69 280 MET A CA 1
ATOM 2238 C C . MET A 1 280 ? -9.891 -20.656 6.586 1 91.69 280 MET A C 1
ATOM 2240 O O . MET A 1 280 ? -9.328 -19.688 7.102 1 91.69 280 MET A O 1
ATOM 2244 N N . ALA A 1 281 ? -10.945 -20.547 5.758 1 94.31 281 ALA A N 1
ATOM 2245 C CA . ALA A 1 281 ? -11.43 -19.219 5.355 1 94.31 281 ALA A CA 1
ATOM 2246 C C . ALA A 1 281 ? -12.539 -18.734 6.281 1 94.31 281 ALA A C 1
ATOM 2248 O O . ALA A 1 281 ? -13.32 -17.859 5.918 1 94.31 281 ALA A O 1
ATOM 2249 N N . CYS A 1 282 ? -12.609 -19.312 7.473 1 92.5 282 CYS A N 1
ATOM 2250 C CA . CYS A 1 282 ? -13.703 -19.031 8.398 1 92.5 282 CYS A CA 1
ATOM 2251 C C . CYS A 1 282 ? -13.75 -17.547 8.734 1 92.5 282 CYS A C 1
ATOM 2253 O O . CYS A 1 282 ? -14.805 -16.906 8.633 1 92.5 282 CYS A O 1
ATOM 2255 N N . ASP A 1 283 ? -12.609 -16.984 9.156 1 94.75 283 ASP A N 1
ATOM 2256 C CA . ASP A 1 283 ? -12.578 -15.578 9.547 1 94.75 283 ASP A CA 1
ATOM 2257 C C . ASP A 1 283 ? -12.922 -14.664 8.375 1 94.75 283 ASP A C 1
ATOM 2259 O O . ASP A 1 283 ? -13.578 -13.641 8.547 1 94.75 283 ASP A O 1
ATOM 2263 N N . LEU A 1 284 ? -12.477 -15.016 7.223 1 96.56 284 LEU A N 1
ATOM 2264 C CA . LEU A 1 284 ? -12.812 -14.242 6.031 1 96.56 284 LEU A CA 1
ATOM 2265 C C . LEU A 1 284 ? -14.312 -14.305 5.75 1 96.56 284 LEU A C 1
ATOM 2267 O O . LEU A 1 284 ? -14.93 -13.289 5.445 1 96.56 284 LEU A O 1
ATOM 2271 N N . GLY A 1 285 ? -14.898 -15.492 5.867 1 96.75 285 GLY A N 1
ATOM 2272 C CA . GLY A 1 285 ? -16.328 -15.641 5.707 1 96.75 285 GLY A CA 1
ATOM 2273 C C . GLY A 1 285 ? -17.125 -14.812 6.699 1 96.75 285 GLY A C 1
ATOM 2274 O O . GLY A 1 285 ? -18.094 -14.133 6.32 1 96.75 285 GLY A O 1
ATOM 2275 N N . LYS A 1 286 ? -16.703 -14.898 7.938 1 97 286 LYS A N 1
ATOM 2276 C CA . LYS A 1 286 ? -17.344 -14.109 8.984 1 97 286 LYS A CA 1
ATOM 2277 C C . LYS A 1 286 ? -17.25 -12.617 8.68 1 97 286 LYS A C 1
ATOM 2279 O O . LYS A 1 286 ? -18.234 -11.883 8.859 1 97 286 LYS A O 1
ATOM 2284 N N . TYR A 1 287 ? -16.078 -12.258 8.297 1 96.69 287 TYR A N 1
ATOM 2285 C CA . TYR A 1 287 ? -15.867 -10.852 7.969 1 96.69 287 TYR A CA 1
ATOM 2286 C C . TYR A 1 287 ? -16.797 -10.398 6.852 1 96.69 287 TYR A C 1
ATOM 2288 O O . TYR A 1 287 ? -17.406 -9.336 6.941 1 96.69 287 TYR A O 1
ATOM 2296 N N . ILE A 1 288 ? -16.922 -11.141 5.805 1 97.31 288 ILE A N 1
ATOM 2297 C CA . ILE A 1 288 ? -17.75 -10.82 4.656 1 97.31 288 ILE A CA 1
ATOM 2298 C C . ILE A 1 288 ? -19.219 -10.695 5.098 1 97.31 288 ILE A C 1
ATOM 2300 O O . ILE A 1 288 ? -19.891 -9.719 4.762 1 97.31 288 ILE A O 1
ATOM 2304 N N . LEU A 1 289 ? -19.672 -11.656 5.852 1 97.44 289 LEU A N 1
ATOM 2305 C CA . LEU A 1 289 ? -21.047 -11.641 6.34 1 97.44 289 LEU A CA 1
ATOM 2306 C C . LEU A 1 289 ? -21.297 -10.422 7.215 1 97.44 289 LEU A C 1
ATOM 2308 O O . LEU A 1 289 ? -22.312 -9.742 7.066 1 97.44 289 LEU A O 1
ATOM 2312 N N . ALA A 1 290 ? -20.359 -10.18 8.094 1 97.06 290 ALA A N 1
ATOM 2313 C CA . ALA A 1 290 ? -20.484 -9.023 8.977 1 97.06 290 ALA A CA 1
ATOM 2314 C C . ALA A 1 290 ? -20.516 -7.723 8.18 1 97.06 290 ALA A C 1
ATOM 2316 O O . ALA A 1 290 ? -21.266 -6.801 8.516 1 97.06 290 ALA A O 1
ATOM 2317 N N . SER A 1 291 ? -19.672 -7.637 7.23 1 97.19 291 SER A N 1
ATOM 2318 C CA . SER A 1 291 ? -19.609 -6.441 6.395 1 97.19 291 SER A CA 1
ATOM 2319 C C . SER A 1 291 ? -20.922 -6.215 5.648 1 97.19 291 SER A C 1
ATOM 2321 O O . SER A 1 291 ? -21.406 -5.086 5.574 1 97.19 291 SER A O 1
ATOM 2323 N N . ILE A 1 292 ? -21.453 -7.215 5.086 1 97.88 292 ILE A N 1
ATOM 2324 C CA . ILE A 1 292 ? -22.703 -7.129 4.355 1 97.88 292 ILE A CA 1
ATOM 2325 C C . ILE A 1 292 ? -23.828 -6.699 5.305 1 97.88 292 ILE A C 1
ATOM 2327 O O . ILE A 1 292 ? -24.625 -5.812 4.98 1 97.88 292 ILE A O 1
ATOM 2331 N N . ASN A 1 293 ? -23.875 -7.32 6.473 1 97.75 293 ASN A N 1
ATOM 2332 C CA . ASN A 1 293 ? -24.875 -6.941 7.457 1 97.75 293 ASN A CA 1
ATOM 2333 C C . ASN A 1 293 ? -24.75 -5.48 7.867 1 97.75 293 ASN A C 1
ATOM 2335 O O . ASN A 1 293 ? -25.75 -4.785 8.055 1 97.75 293 ASN A O 1
ATOM 2339 N N . ALA A 1 294 ? -23.5 -5.09 8.016 1 97.56 294 ALA A N 1
ATOM 2340 C CA . ALA A 1 294 ? -23.266 -3.695 8.375 1 97.56 294 ALA A CA 1
ATOM 2341 C C . ALA A 1 294 ? -23.828 -2.752 7.316 1 97.56 294 ALA A C 1
ATOM 2343 O O . ALA A 1 294 ? -24.375 -1.699 7.641 1 97.56 294 ALA A O 1
ATOM 2344 N N . MET A 1 295 ? -23.703 -3.096 6.043 1 97 295 MET A N 1
ATOM 2345 C CA . MET A 1 295 ? -24.234 -2.275 4.953 1 97 295 MET A CA 1
ATOM 2346 C C . MET A 1 295 ? -25.75 -2.279 4.949 1 97 295 MET A C 1
ATOM 2348 O O . MET A 1 295 ? -26.375 -1.239 4.738 1 97 295 MET A O 1
ATOM 2352 N N . VAL A 1 296 ? -26.344 -3.404 5.152 1 97.44 296 VAL A N 1
ATOM 2353 C CA . VAL A 1 296 ? -27.797 -3.533 5.203 1 97.44 296 VAL A CA 1
ATOM 2354 C C . VAL A 1 296 ? -28.344 -2.66 6.328 1 97.44 296 VAL A C 1
ATOM 2356 O O . VAL A 1 296 ? -29.375 -2 6.156 1 97.44 296 VAL A O 1
ATOM 2359 N N . ASP A 1 297 ? -27.625 -2.648 7.422 1 96.69 297 ASP A N 1
ATOM 2360 C CA . ASP A 1 297 ? -28.062 -1.912 8.602 1 96.69 297 ASP A CA 1
ATOM 2361 C C . ASP A 1 297 ? -27.656 -0.442 8.516 1 96.69 297 ASP A C 1
ATOM 2363 O O . ASP A 1 297 ? -27.859 0.322 9.461 1 96.69 297 ASP A O 1
ATOM 2367 N N . LYS A 1 298 ? -27.047 -0.039 7.516 1 93.69 298 LYS A N 1
ATOM 2368 C CA . LYS A 1 298 ? -26.625 1.338 7.254 1 93.69 298 LYS A CA 1
ATOM 2369 C C . LYS A 1 298 ? -25.688 1.851 8.344 1 93.69 298 LYS A C 1
ATOM 2371 O O . LYS A 1 298 ? -25.875 2.955 8.859 1 93.69 298 LYS A O 1
ATOM 2376 N N . LYS A 1 299 ? -24.797 0.926 8.688 1 92.88 299 LYS A N 1
ATOM 2377 C CA . LYS A 1 299 ? -23.781 1.354 9.641 1 92.88 299 LYS A CA 1
ATOM 2378 C C . LYS A 1 299 ? -22.812 2.35 9.008 1 92.88 299 LYS A C 1
ATOM 2380 O O . LYS A 1 299 ? -22.469 2.221 7.828 1 92.88 299 LYS A O 1
ATOM 2385 N N . GLU A 1 300 ? -22.234 3.314 9.797 1 85.81 300 GLU A N 1
ATOM 2386 C CA . GLU A 1 300 ? -21.391 4.395 9.305 1 85.81 300 GLU A CA 1
ATOM 2387 C C . GLU A 1 300 ? -20.031 3.865 8.852 1 85.81 300 GLU A C 1
ATOM 2389 O O . GLU A 1 300 ? -19.422 4.422 7.941 1 85.81 300 GLU A O 1
ATOM 2394 N N . ASP A 1 301 ? -19.672 2.795 9.367 1 85.88 301 ASP A N 1
ATOM 2395 C CA . ASP A 1 301 ? -18.312 2.344 9.102 1 85.88 301 ASP A CA 1
ATOM 2396 C C . ASP A 1 301 ? -18.297 1.216 8.078 1 85.88 301 ASP A C 1
ATOM 2398 O O . ASP A 1 301 ? -17.266 0.558 7.887 1 85.88 301 ASP A O 1
ATOM 2402 N N . ALA A 1 302 ? -19.391 1.014 7.363 1 92.75 302 ALA A N 1
ATOM 2403 C CA . ALA A 1 302 ? -19.422 -0.047 6.359 1 92.75 302 ALA A CA 1
ATOM 2404 C C . ALA A 1 302 ? -18.781 0.408 5.055 1 92.75 302 ALA A C 1
ATOM 2406 O O . ALA A 1 302 ? -19.078 1.486 4.543 1 92.75 302 ALA A O 1
ATOM 2407 N N . PHE A 1 303 ? -17.906 -0.406 4.547 1 95.38 303 PHE A N 1
ATOM 2408 C CA . PHE A 1 303 ? -17.25 -0.098 3.275 1 95.38 303 PHE A CA 1
ATOM 2409 C C . PHE A 1 303 ? -18.156 -0.485 2.107 1 95.38 303 PHE A C 1
ATOM 2411 O O . PHE A 1 303 ? -18.75 -1.565 2.105 1 95.38 303 PHE A O 1
ATOM 2418 N N . LYS A 1 304 ? -18.266 0.378 1.135 1 96.56 304 LYS A N 1
ATOM 2419 C CA . LYS A 1 304 ? -19 0.059 -0.09 1 96.56 304 LYS A CA 1
ATOM 2420 C C . LYS A 1 304 ? -18.203 -0.906 -0.966 1 96.56 304 LYS A C 1
ATOM 2422 O O . LYS A 1 304 ? -18.781 -1.807 -1.583 1 96.56 304 LYS A O 1
ATOM 2427 N N . LEU A 1 305 ? -16.938 -0.66 -1.047 1 98.12 305 LEU A N 1
ATOM 2428 C CA . LEU A 1 305 ? -16.031 -1.549 -1.763 1 98.12 305 LEU A CA 1
ATOM 2429 C C . LEU A 1 305 ? -14.891 -1.998 -0.86 1 98.12 305 LEU A C 1
ATOM 2431 O O . LEU A 1 305 ? -14.18 -1.166 -0.293 1 98.12 305 LEU A O 1
ATOM 2435 N N . ASP A 1 306 ? -14.781 -3.234 -0.622 1 98.19 306 ASP A N 1
ATOM 2436 C CA . ASP A 1 306 ? -13.719 -3.854 0.166 1 98.19 306 ASP A CA 1
ATOM 2437 C C . ASP A 1 306 ? -12.945 -4.875 -0.664 1 98.19 306 ASP A C 1
ATOM 2439 O O . ASP A 1 306 ? -13.461 -5.949 -0.972 1 98.19 306 ASP A O 1
ATOM 2443 N N . VAL A 1 307 ? -11.742 -4.5 -1.058 1 98.69 307 VAL A N 1
ATOM 2444 C CA . VAL A 1 307 ? -10.922 -5.328 -1.938 1 98.69 307 VAL A CA 1
ATOM 2445 C C . VAL A 1 307 ? -9.789 -5.973 -1.139 1 98.69 307 VAL A C 1
ATOM 2447 O O . VAL A 1 307 ? -9.102 -5.297 -0.375 1 98.69 307 VAL A O 1
ATOM 2450 N N . LYS A 1 308 ? -9.625 -7.223 -1.26 1 98.5 308 LYS A N 1
ATOM 2451 C CA . LYS A 1 308 ? -8.547 -7.969 -0.616 1 98.5 308 LYS A CA 1
ATOM 2452 C C . LYS A 1 308 ? -7.711 -8.719 -1.645 1 98.5 308 LYS A C 1
ATOM 2454 O O . LYS A 1 308 ? -8.25 -9.469 -2.461 1 98.5 308 LYS A O 1
ATOM 2459 N N . LEU A 1 309 ? -6.449 -8.445 -1.68 1 98.75 309 LEU A N 1
ATOM 2460 C CA . LEU A 1 309 ? -5.531 -9.133 -2.584 1 98.75 309 LEU A CA 1
ATOM 2461 C C . LEU A 1 309 ? -4.754 -10.219 -1.848 1 98.75 309 LEU A C 1
ATOM 2463 O O . LEU A 1 309 ? -4.078 -9.938 -0.855 1 98.75 309 LEU A O 1
ATOM 2467 N N . GLY A 1 310 ? -4.875 -11.391 -2.336 1 98.12 310 GLY A N 1
ATOM 2468 C CA . GLY A 1 310 ? -4.223 -12.516 -1.677 1 98.12 310 GLY A CA 1
ATOM 2469 C C . GLY A 1 310 ? -3.66 -13.531 -2.65 1 98.12 310 GLY A C 1
ATOM 2470 O O . GLY A 1 310 ? -3.049 -13.164 -3.656 1 98.12 310 GLY A O 1
ATOM 2471 N N . HIS A 1 311 ? -3.82 -14.758 -2.246 1 97.62 311 HIS A N 1
ATOM 2472 C CA . HIS A 1 311 ? -3.162 -15.875 -2.908 1 97.62 311 HIS A CA 1
ATOM 2473 C C . HIS A 1 311 ? -4.16 -16.984 -3.248 1 97.62 311 HIS A C 1
ATOM 2475 O O . HIS A 1 311 ? -5.352 -16.859 -2.961 1 97.62 311 HIS A O 1
ATOM 2481 N N . SER A 1 312 ? -3.602 -18 -3.998 1 97.12 312 SER A N 1
ATOM 2482 C CA . SER A 1 312 ? -4.418 -19.188 -4.176 1 97.12 312 SER A CA 1
ATOM 2483 C C . SER A 1 312 ? -4.887 -19.75 -2.832 1 97.12 312 SER A C 1
ATOM 2485 O O . SER A 1 312 ? -6.004 -20.25 -2.723 1 97.12 312 SER A O 1
ATOM 2487 N N . GLU A 1 313 ? -4.023 -19.594 -1.88 1 95.75 313 GLU A N 1
ATOM 2488 C CA . GLU A 1 313 ? -4.281 -20.047 -0.52 1 95.75 313 GLU A CA 1
ATOM 2489 C C . GLU A 1 313 ? -5.391 -19.234 0.137 1 95.75 313 GLU A C 1
ATOM 2491 O O . GLU A 1 313 ? -5.918 -19.625 1.183 1 95.75 313 GLU A O 1
ATOM 2496 N N . THR A 1 314 ? -5.766 -18.141 -0.491 1 97.25 314 THR A N 1
ATOM 2497 C CA . THR A 1 314 ? -6.887 -17.328 -0.039 1 97.25 314 THR A CA 1
ATOM 2498 C C . THR A 1 314 ? -8.164 -17.703 -0.777 1 97.25 314 THR A C 1
ATOM 2500 O O . THR A 1 314 ? -9.195 -17.984 -0.152 1 97.25 314 THR A O 1
ATOM 2503 N N . LEU A 1 315 ? -8.062 -17.844 -2.072 1 98.19 315 LEU A N 1
ATOM 2504 C CA . LEU A 1 315 ? -9.234 -17.938 -2.93 1 98.19 315 LEU A CA 1
ATOM 2505 C C . LEU A 1 315 ? -9.805 -19.344 -2.934 1 98.19 315 LEU A C 1
ATOM 2507 O O . LEU A 1 315 ? -11.023 -19.531 -2.99 1 98.19 315 LEU A O 1
ATOM 2511 N N . LEU A 1 316 ? -8.945 -20.344 -2.906 1 97.56 316 LEU A N 1
ATOM 2512 C CA . LEU A 1 316 ? -9.438 -21.703 -2.969 1 97.56 316 LEU A CA 1
ATOM 2513 C C . LEU A 1 316 ? -10.203 -22.062 -1.697 1 97.56 316 LEU A C 1
ATOM 2515 O O . LEU A 1 316 ? -11.32 -22.594 -1.765 1 97.56 316 LEU A O 1
ATOM 2519 N N . PRO A 1 317 ? -9.617 -21.766 -0.521 1 96.62 317 PRO A N 1
ATOM 2520 C CA . PRO A 1 317 ? -10.414 -22 0.683 1 96.62 317 PRO A CA 1
ATOM 2521 C C . PRO A 1 317 ? -11.719 -21.203 0.695 1 96.62 317 PRO A C 1
ATOM 2523 O O . PRO A 1 317 ? -12.734 -21.688 1.201 1 96.62 317 PRO A O 1
ATOM 2526 N N . LEU A 1 318 ? -11.695 -19.984 0.188 1 97.25 318 LEU A N 1
ATOM 2527 C CA . LEU A 1 318 ? -12.93 -19.203 0.121 1 97.25 318 LEU A CA 1
ATOM 2528 C C . LEU A 1 318 ? -13.953 -19.875 -0.779 1 97.25 318 LEU A C 1
ATOM 2530 O O . LEU A 1 318 ? -15.133 -19.969 -0.428 1 97.25 318 LEU A O 1
ATOM 2534 N N . ARG A 1 319 ? -13.523 -20.344 -1.953 1 97.31 319 ARG A N 1
ATOM 2535 C CA . ARG A 1 319 ? -14.406 -21.078 -2.846 1 97.31 319 ARG A CA 1
ATOM 2536 C C . ARG A 1 319 ? -14.945 -22.328 -2.166 1 97.31 319 ARG A C 1
ATOM 2538 O O . ARG A 1 319 ? -16.125 -22.672 -2.328 1 97.31 319 ARG A O 1
ATOM 2545 N N . THR A 1 320 ? -14.047 -22.953 -1.419 1 95.94 320 THR A N 1
ATOM 2546 C CA . THR A 1 320 ? -14.445 -24.141 -0.683 1 95.94 320 THR A CA 1
ATOM 2547 C C . THR A 1 320 ? -15.516 -23.812 0.355 1 95.94 320 THR A C 1
ATOM 2549 O O . THR A 1 320 ? -16.516 -24.516 0.471 1 95.94 320 THR A O 1
ATOM 2552 N N . LEU A 1 321 ? -15.25 -22.766 1.078 1 95.31 321 LEU A N 1
ATOM 2553 C CA . LEU A 1 321 ? -16.219 -22.297 2.07 1 95.31 321 LEU A CA 1
ATOM 2554 C C . LEU A 1 321 ? -17.578 -22.016 1.421 1 95.31 321 LEU A C 1
ATOM 2556 O O . LEU A 1 321 ? -18.609 -22.359 1.98 1 95.31 321 LEU A O 1
ATOM 2560 N N . LEU A 1 322 ? -17.578 -21.453 0.195 1 95.81 322 LEU A N 1
ATOM 2561 C CA . LEU A 1 322 ? -18.797 -21.078 -0.509 1 95.81 322 LEU A CA 1
ATOM 2562 C C . LEU A 1 322 ? -19.422 -22.297 -1.187 1 95.81 322 LEU A C 1
ATOM 2564 O O . LEU A 1 322 ? -20.531 -22.203 -1.725 1 95.81 322 LEU A O 1
ATOM 2568 N N . GLY A 1 323 ? -18.719 -23.375 -1.208 1 94.69 323 GLY A N 1
ATOM 2569 C CA . GLY A 1 323 ? -19.234 -24.594 -1.801 1 94.69 323 GLY A CA 1
ATOM 2570 C C . GLY A 1 323 ? -19.141 -24.609 -3.314 1 94.69 323 GLY A C 1
ATOM 2571 O O . GLY A 1 323 ? -19.906 -25.297 -3.984 1 94.69 323 GLY A O 1
ATOM 2572 N N . LEU A 1 324 ? -18.203 -23.844 -3.846 1 95.75 324 LEU A N 1
ATOM 2573 C CA . LEU A 1 324 ? -18.062 -23.75 -5.293 1 95.75 324 LEU A CA 1
ATOM 2574 C C . LEU A 1 324 ? -17.141 -24.859 -5.82 1 95.75 324 LEU A C 1
ATOM 2576 O O . LEU A 1 324 ? -16.188 -25.25 -5.152 1 95.75 324 LEU A O 1
ATOM 2580 N N . TYR A 1 325 ? -17.484 -25.422 -7.016 1 95 325 TYR A N 1
ATOM 2581 C CA . TYR A 1 325 ? -16.703 -26.406 -7.75 1 95 325 TYR A CA 1
ATOM 2582 C C . TYR A 1 325 ? -16.5 -27.672 -6.918 1 95 325 TYR A C 1
ATOM 2584 O O . TYR A 1 325 ? -15.406 -28.234 -6.887 1 95 325 TYR A O 1
ATOM 2592 N N . GLN A 1 326 ? -17.5 -27.984 -6.184 1 92.75 326 GLN A N 1
ATOM 2593 C CA . GLN A 1 326 ? -17.438 -29.219 -5.422 1 92.75 326 GLN A CA 1
ATOM 2594 C C . GLN A 1 326 ? -17.203 -30.422 -6.336 1 92.75 326 GLN A C 1
ATOM 2596 O O . GLN A 1 326 ? -17.812 -30.516 -7.406 1 92.75 326 GLN A O 1
ATOM 2601 N N . ASP A 1 327 ? -16.25 -31.203 -5.965 1 91 327 ASP A N 1
ATOM 2602 C CA . ASP A 1 327 ? -15.844 -32.375 -6.707 1 91 327 ASP A CA 1
ATOM 2603 C C . ASP A 1 327 ? -15.242 -33.438 -5.773 1 91 327 ASP A C 1
ATOM 2605 O O . ASP A 1 327 ? -15.047 -33.188 -4.582 1 91 327 ASP A O 1
ATOM 2609 N N . ARG A 1 328 ? -15.188 -34.656 -6.289 1 89.69 328 ARG A N 1
ATOM 2610 C CA . ARG A 1 328 ? -14.523 -35.719 -5.555 1 89.69 328 ARG A CA 1
ATOM 2611 C C . ARG A 1 328 ? -13.383 -36.312 -6.367 1 89.69 328 ARG A C 1
ATOM 2613 O O . ARG A 1 328 ? -13.539 -37.344 -7.004 1 89.69 328 ARG A O 1
ATOM 2620 N N . LEU A 1 329 ? -12.32 -35.594 -6.18 1 90.31 329 LEU A N 1
ATOM 2621 C CA . LEU A 1 329 ? -11.125 -36.125 -6.828 1 90.31 329 LEU A CA 1
ATOM 2622 C C . LEU A 1 329 ? -10.453 -37.188 -5.953 1 90.31 329 LEU A C 1
ATOM 2624 O O . LEU A 1 329 ? -10.609 -37.188 -4.73 1 90.31 329 LEU A O 1
ATOM 2628 N N . SER A 1 330 ? -9.773 -38.125 -6.695 1 87.75 330 SER A N 1
ATOM 2629 C CA . SER A 1 330 ? -9.109 -39.219 -5.984 1 87.75 330 SER A CA 1
ATOM 2630 C C . SER A 1 330 ? -7.789 -39.594 -6.652 1 87.75 330 SER A C 1
ATOM 2632 O O . SER A 1 330 ? -7.625 -39.406 -7.859 1 87.75 330 SER A O 1
ATOM 2634 N N . PRO A 1 331 ? -6.84 -40.031 -5.762 1 87.31 331 PRO A N 1
ATOM 2635 C CA . PRO A 1 331 ? -5.598 -40.562 -6.355 1 87.31 331 PRO A CA 1
ATOM 2636 C C . PRO A 1 331 ? -5.836 -41.688 -7.328 1 87.31 331 PRO A C 1
ATOM 2638 O O . PRO A 1 331 ? -4.965 -42 -8.148 1 87.31 331 PRO A O 1
ATOM 2641 N N . ASN A 1 332 ? -7.023 -42.281 -7.277 1 86.5 332 ASN A N 1
ATOM 2642 C CA . ASN A 1 332 ? -7.332 -43.438 -8.102 1 86.5 332 ASN A CA 1
ATOM 2643 C C . ASN A 1 332 ? -8.352 -43.094 -9.188 1 86.5 332 ASN A C 1
ATOM 2645 O O . ASN A 1 332 ? -9.016 -44 -9.719 1 86.5 332 ASN A O 1
ATOM 2649 N N . SER A 1 333 ? -8.406 -41.812 -9.492 1 86.5 333 SER A N 1
ATOM 2650 C CA . SER A 1 333 ? -9.359 -41.406 -10.516 1 86.5 333 SER A CA 1
ATOM 2651 C C . SER A 1 333 ? -9.016 -42.031 -11.867 1 86.5 333 SER A C 1
ATOM 2653 O O . SER A 1 333 ? -7.84 -42.125 -12.234 1 86.5 333 SER A O 1
ATOM 2655 N N . SER A 1 334 ? -10.078 -42.438 -12.602 1 85.56 334 SER A N 1
ATOM 2656 C CA . SER A 1 334 ? -9.906 -42.969 -13.961 1 85.56 334 SER A CA 1
ATOM 2657 C C . SER A 1 334 ? -9.617 -41.812 -14.938 1 85.56 334 SER A C 1
ATOM 2659 O O . SER A 1 334 ? -9.789 -40.656 -14.602 1 85.56 334 SER A O 1
ATOM 2661 N N . ASN A 1 335 ? -9.211 -42.188 -16.109 1 83.81 335 ASN A N 1
ATOM 2662 C CA . ASN A 1 335 ? -8.961 -41.219 -17.156 1 83.81 335 ASN A CA 1
ATOM 2663 C C . ASN A 1 335 ? -10.227 -40.406 -17.484 1 83.81 335 ASN A C 1
ATOM 2665 O O . ASN A 1 335 ? -10.156 -39.219 -17.734 1 83.81 335 ASN A O 1
ATOM 2669 N N . GLN A 1 336 ? -11.281 -41.125 -17.484 1 87.31 336 GLN A N 1
ATOM 2670 C CA . GLN A 1 336 ? -12.547 -40.469 -17.781 1 87.31 336 GLN A CA 1
ATOM 2671 C C . GLN A 1 336 ? -12.906 -39.469 -16.672 1 87.31 336 GLN A C 1
ATOM 2673 O O . GLN A 1 336 ? -13.375 -38.375 -16.969 1 87.31 336 GLN A O 1
ATOM 2678 N N . GLU A 1 337 ? -12.672 -39.781 -15.438 1 87.44 337 GLU A N 1
ATOM 2679 C CA . GLU A 1 337 ? -12.93 -38.906 -14.312 1 87.44 337 GLU A CA 1
ATOM 2680 C C . GLU A 1 337 ? -12.039 -37.656 -14.375 1 87.44 337 GLU A C 1
ATOM 2682 O O . GLU A 1 337 ? -12.477 -36.562 -14.047 1 87.44 337 GLU A O 1
ATOM 2687 N N . ILE A 1 338 ? -10.875 -37.906 -14.742 1 87.62 338 ILE A N 1
ATOM 2688 C CA . ILE A 1 338 ? -9.914 -36.812 -14.875 1 87.62 338 ILE A CA 1
ATOM 2689 C C . ILE A 1 338 ? -10.383 -35.844 -15.953 1 87.62 338 ILE A C 1
ATOM 2691 O O . ILE A 1 338 ? -10.352 -34.625 -15.758 1 87.62 338 ILE A O 1
ATOM 2695 N N . GLU A 1 339 ? -10.836 -36.344 -17 1 87.44 339 GLU A N 1
ATOM 2696 C CA . GLU A 1 339 ? -11.289 -35.531 -18.109 1 87.44 339 GLU A CA 1
ATOM 2697 C C . GLU A 1 339 ? -12.555 -34.75 -17.734 1 87.44 339 GLU A C 1
ATOM 2699 O O . GLU A 1 339 ? -12.734 -33.594 -18.156 1 87.44 339 GLU A O 1
ATOM 2704 N N . ASP A 1 340 ? -13.422 -35.281 -16.906 1 89.81 340 ASP A N 1
ATOM 2705 C CA . ASP A 1 340 ? -14.727 -34.719 -16.609 1 89.81 340 ASP A CA 1
ATOM 2706 C C . ASP A 1 340 ? -14.695 -33.938 -15.305 1 89.81 340 ASP A C 1
ATOM 2708 O O . ASP A 1 340 ? -15.719 -33.375 -14.875 1 89.81 340 ASP A O 1
ATOM 2712 N N . ARG A 1 341 ? -13.555 -33.812 -14.75 1 92.88 341 ARG A N 1
ATOM 2713 C CA . ARG A 1 341 ? -13.484 -33.219 -13.414 1 92.88 341 ARG A CA 1
ATOM 2714 C C . ARG A 1 341 ? -13.938 -31.766 -13.445 1 92.88 341 ARG A C 1
ATOM 2716 O O . ARG A 1 341 ? -13.625 -31.016 -14.383 1 92.88 341 ARG A O 1
ATOM 2723 N N . GLN A 1 342 ? -14.641 -31.344 -12.359 1 91.56 342 GLN A N 1
ATOM 2724 C CA . GLN A 1 342 ? -15.109 -29.969 -12.211 1 91.56 342 GLN A CA 1
ATOM 2725 C C . GLN A 1 342 ? -14.047 -29.094 -11.547 1 91.56 342 GLN A C 1
ATOM 2727 O O . GLN A 1 342 ? -13.922 -27.906 -11.867 1 91.56 342 GLN A O 1
ATOM 2732 N N . PHE A 1 343 ? -13.336 -29.781 -10.617 1 96.06 343 PHE A N 1
ATOM 2733 C CA . PHE A 1 343 ? -12.234 -29.078 -9.969 1 96.06 343 PHE A CA 1
ATOM 2734 C C . PHE A 1 343 ? -11.023 -29 -10.891 1 96.06 343 PHE A C 1
ATOM 2736 O O . PHE A 1 343 ? -10.078 -29.766 -10.75 1 96.06 343 PHE A O 1
ATOM 2743 N N . LYS A 1 344 ? -11.055 -28.125 -11.836 1 96.62 344 LYS A N 1
ATOM 2744 C CA . LYS A 1 344 ? -10.023 -27.859 -12.836 1 96.62 344 LYS A CA 1
ATOM 2745 C C . LYS A 1 344 ? -9.523 -26.422 -12.75 1 96.62 344 LYS A C 1
ATOM 2747 O O . LYS A 1 344 ? -10.172 -25.516 -13.258 1 96.62 344 LYS A O 1
ATOM 2752 N N . LEU A 1 345 ? -8.352 -26.281 -12.203 1 97.44 345 LEU A N 1
ATOM 2753 C CA . LEU A 1 345 ? -7.812 -24.969 -11.883 1 97.44 345 LEU A CA 1
ATOM 2754 C C . LEU A 1 345 ? -7.641 -24.125 -13.148 1 97.44 345 LEU A C 1
ATOM 2756 O O . LEU A 1 345 ? -7.789 -22.906 -13.109 1 97.44 345 LEU A O 1
ATOM 2760 N N . SER A 1 346 ? -7.371 -24.766 -14.289 1 96.31 346 SER A N 1
ATOM 2761 C CA . SER A 1 346 ? -7.23 -24.047 -15.555 1 96.31 346 SER A CA 1
ATOM 2762 C C . SER A 1 346 ? -8.5 -23.266 -15.898 1 96.31 346 SER A C 1
ATOM 2764 O O . SER A 1 346 ? -8.469 -22.344 -16.719 1 96.31 346 SER A O 1
ATOM 2766 N N . ASN A 1 347 ? -9.578 -23.625 -15.211 1 95.06 347 ASN A N 1
ATOM 2767 C CA . ASN A 1 347 ? -10.852 -22.969 -15.492 1 95.06 347 ASN A CA 1
ATOM 2768 C C . ASN A 1 347 ? -11.125 -21.828 -14.516 1 95.06 347 ASN A C 1
ATOM 2770 O O . ASN A 1 347 ? -11.859 -20.906 -14.844 1 95.06 347 ASN A O 1
ATOM 2774 N N . PHE A 1 348 ? -10.523 -21.922 -13.336 1 96.25 348 PHE A N 1
ATOM 2775 C CA . PHE A 1 348 ? -10.977 -20.922 -12.383 1 96.25 348 PHE A CA 1
ATOM 2776 C C . PHE A 1 348 ? -9.844 -20.5 -11.453 1 96.25 348 PHE A C 1
ATOM 2778 O O . PHE A 1 348 ? -9.938 -19.484 -10.758 1 96.25 348 PHE A O 1
ATOM 2785 N N . GLY A 1 349 ? -8.758 -21.297 -11.414 1 97.31 349 GLY A N 1
ATOM 2786 C CA . GLY A 1 349 ? -7.754 -21.094 -10.383 1 97.31 349 GLY A CA 1
ATOM 2787 C C . GLY A 1 349 ? -6.469 -20.484 -10.914 1 97.31 349 GLY A C 1
ATOM 2788 O O . GLY A 1 349 ? -5.414 -20.609 -10.289 1 97.31 349 GLY A O 1
ATOM 2789 N N . TYR A 1 350 ? -6.473 -19.906 -12.102 1 97 350 TYR A N 1
ATOM 2790 C CA . TYR A 1 350 ? -5.312 -19.281 -12.734 1 97 350 TYR A CA 1
ATOM 2791 C C . TYR A 1 350 ? -4.914 -18 -12.016 1 97 350 TYR A C 1
ATOM 2793 O O . TYR A 1 350 ? -5.582 -17.578 -11.07 1 97 350 TYR A O 1
ATOM 2801 N N . PHE A 1 351 ? -3.807 -17.391 -12.344 1 97.69 351 PHE A N 1
ATOM 2802 C CA . PHE A 1 351 ? -3.361 -16.125 -11.773 1 97.69 351 PHE A CA 1
ATOM 2803 C C . PHE A 1 351 ? -4.441 -15.062 -11.906 1 97.69 351 PHE A C 1
ATOM 2805 O O . PHE A 1 351 ? -5.23 -15.086 -12.852 1 97.69 351 PHE A O 1
ATOM 2812 N N . ALA A 1 352 ? -4.512 -14.156 -10.922 1 97.88 352 ALA A N 1
ATOM 2813 C CA . ALA A 1 352 ? -5.387 -12.992 -10.875 1 97.88 352 ALA A CA 1
ATOM 2814 C C . ALA A 1 352 ? -6.852 -13.406 -10.797 1 97.88 352 ALA A C 1
ATOM 2816 O O . ALA A 1 352 ? -7.75 -12.586 -10.977 1 97.88 352 ALA A O 1
ATOM 2817 N N . ASN A 1 353 ? -7.109 -14.75 -10.586 1 97.81 353 ASN A N 1
ATOM 2818 C CA . ASN A 1 353 ? -8.508 -15.133 -10.406 1 97.81 353 ASN A CA 1
ATOM 2819 C C . ASN A 1 353 ? -9.148 -14.398 -9.234 1 97.81 353 ASN A C 1
ATOM 2821 O O . ASN A 1 353 ? -8.438 -13.883 -8.359 1 97.81 353 ASN A O 1
ATOM 2825 N N . ASN A 1 354 ? -10.469 -14.297 -9.219 1 98.12 354 ASN A N 1
ATOM 2826 C CA . ASN A 1 354 ? -11.109 -13.445 -8.211 1 98.12 354 ASN A CA 1
ATOM 2827 C C . ASN A 1 354 ? -12.539 -13.898 -7.93 1 98.12 354 ASN A C 1
ATOM 2829 O O . ASN A 1 354 ? -13.141 -14.609 -8.734 1 98.12 354 ASN A O 1
ATOM 2833 N N . ILE A 1 355 ? -13.023 -13.523 -6.801 1 98.44 355 ILE A N 1
ATOM 2834 C CA . ILE A 1 355 ? -14.406 -13.703 -6.367 1 98.44 355 ILE A CA 1
ATOM 2835 C C . ILE A 1 355 ? -14.969 -12.367 -5.887 1 98.44 355 ILE A C 1
ATOM 2837 O O . ILE A 1 355 ? -14.336 -11.672 -5.094 1 98.44 355 ILE A O 1
ATOM 2841 N N . ALA A 1 356 ? -16.109 -11.992 -6.418 1 98.06 356 ALA A N 1
ATOM 2842 C CA . ALA A 1 356 ? -16.828 -10.82 -5.93 1 98.06 356 ALA A CA 1
ATOM 2843 C C . ALA A 1 356 ? -18.156 -11.219 -5.293 1 98.06 356 ALA A C 1
ATOM 2845 O O . ALA A 1 356 ? -18.906 -12.023 -5.852 1 98.06 356 ALA A O 1
ATOM 2846 N N . ILE A 1 357 ? -18.391 -10.75 -4.145 1 98.5 357 ILE A N 1
ATOM 2847 C CA . ILE A 1 357 ? -19.688 -10.867 -3.477 1 98.5 357 ILE A CA 1
ATOM 2848 C C . ILE A 1 357 ? -20.359 -9.508 -3.422 1 98.5 357 ILE A C 1
ATOM 2850 O O . ILE A 1 357 ? -19.906 -8.602 -2.721 1 98.5 357 ILE A O 1
ATOM 2854 N N . GLN A 1 358 ? -21.469 -9.398 -4.133 1 97.62 358 GLN A N 1
ATOM 2855 C CA . GLN A 1 358 ? -22.156 -8.125 -4.27 1 97.62 358 GLN A CA 1
ATOM 2856 C C . GLN A 1 358 ? -23.438 -8.102 -3.438 1 97.62 358 GLN A C 1
ATOM 2858 O O . GLN A 1 358 ? -24.219 -9.047 -3.477 1 97.62 358 GLN A O 1
ATOM 2863 N N . LEU A 1 359 ? -23.594 -7.07 -2.668 1 98 359 LEU A N 1
ATOM 2864 C CA . LEU A 1 359 ? -24.891 -6.762 -2.084 1 98 359 LEU A CA 1
ATOM 2865 C C . LEU A 1 359 ? -25.703 -5.859 -3.008 1 98 359 LEU A C 1
ATOM 2867 O O . LEU A 1 359 ? -25.266 -4.754 -3.344 1 98 359 LEU A O 1
ATOM 2871 N N . LEU A 1 360 ? -26.828 -6.332 -3.377 1 96.81 360 LEU A N 1
ATOM 2872 C CA . LEU A 1 360 ? -27.719 -5.625 -4.289 1 96.81 360 LEU A CA 1
ATOM 2873 C C . LEU A 1 360 ? -29.016 -5.238 -3.59 1 96.81 360 LEU A C 1
ATOM 2875 O O . LEU A 1 360 ? -29.406 -5.871 -2.607 1 96.81 360 LEU A O 1
ATOM 2879 N N . SER A 1 361 ? -29.609 -4.184 -4.09 1 96.25 361 SER A N 1
ATOM 2880 C CA . SER A 1 361 ? -30.938 -3.814 -3.609 1 96.25 361 SER A CA 1
ATOM 2881 C C . SER A 1 361 ? -31.891 -3.555 -4.77 1 96.25 361 SER A C 1
ATOM 2883 O O . SER A 1 361 ? -31.469 -3.125 -5.844 1 96.25 361 SER A O 1
ATOM 2885 N N . LYS A 1 362 ? -33.094 -3.949 -4.609 1 94.62 362 LYS A N 1
ATOM 2886 C CA . LYS A 1 362 ? -34.188 -3.727 -5.543 1 94.62 362 LYS A CA 1
ATOM 2887 C C . LYS A 1 362 ? -35.531 -3.621 -4.805 1 94.62 362 LYS A C 1
ATOM 2889 O O . LYS A 1 362 ? -35.906 -4.527 -4.062 1 94.62 362 LYS A O 1
ATOM 2894 N N . GLU A 1 363 ? -36.188 -2.502 -5 1 93.62 363 GLU A N 1
ATOM 2895 C CA . GLU A 1 363 ? -37.5 -2.268 -4.422 1 93.62 363 GLU A CA 1
ATOM 2896 C C . GLU A 1 363 ? -37.5 -2.535 -2.918 1 93.62 363 GLU A C 1
ATOM 2898 O O . GLU A 1 363 ? -38.375 -3.26 -2.412 1 93.62 363 GLU A O 1
ATOM 2903 N N . GLY A 1 364 ? -36.5 -2.107 -2.24 1 91.44 364 GLY A N 1
ATOM 2904 C CA . GLY A 1 364 ? -36.438 -2.162 -0.789 1 91.44 364 GLY A CA 1
ATOM 2905 C C . GLY A 1 364 ? -35.969 -3.508 -0.261 1 91.44 364 GLY A C 1
ATOM 2906 O O . GLY A 1 364 ? -35.938 -3.721 0.953 1 91.44 364 GLY A O 1
ATOM 2907 N N . ARG A 1 365 ? -35.781 -4.484 -1.141 1 96.25 365 ARG A N 1
ATOM 2908 C CA . ARG A 1 365 ? -35.281 -5.801 -0.762 1 96.25 365 ARG A CA 1
ATOM 2909 C C . ARG A 1 365 ? -33.812 -5.961 -1.139 1 96.25 365 ARG A C 1
ATOM 2911 O O . ARG A 1 365 ? -33.312 -5.305 -2.064 1 96.25 365 ARG A O 1
ATOM 2918 N N . PHE A 1 366 ? -33.062 -6.773 -0.332 1 97.94 366 PHE A N 1
ATOM 2919 C CA . PHE A 1 366 ? -31.625 -6.98 -0.568 1 97.94 366 PHE A CA 1
ATOM 2920 C C . PHE A 1 366 ? -31.375 -8.367 -1.133 1 97.94 366 PHE A C 1
ATOM 2922 O O . PHE A 1 366 ? -32.062 -9.328 -0.782 1 97.94 366 PHE A O 1
ATOM 2929 N N . TYR A 1 367 ? -30.406 -8.477 -1.986 1 97.31 367 TYR A N 1
ATOM 2930 C CA . TYR A 1 367 ? -29.953 -9.703 -2.627 1 97.31 367 TYR A CA 1
ATOM 2931 C C . TYR A 1 367 ? -28.438 -9.789 -2.641 1 97.31 367 TYR A C 1
ATOM 2933 O O . TYR A 1 367 ? -27.75 -8.766 -2.521 1 97.31 367 TYR A O 1
ATOM 2941 N N . VAL A 1 368 ? -27.938 -10.984 -2.715 1 98 368 VAL A N 1
ATOM 2942 C CA . VAL A 1 368 ? -26.5 -11.195 -2.859 1 98 368 VAL A CA 1
ATOM 2943 C C . VAL A 1 368 ? -26.219 -11.922 -4.172 1 98 368 VAL A C 1
ATOM 2945 O O . VAL A 1 368 ? -26.906 -12.891 -4.516 1 98 368 VAL A O 1
ATOM 2948 N N . ARG A 1 369 ? -25.312 -11.438 -4.898 1 97.06 369 ARG A N 1
ATOM 2949 C CA . ARG A 1 369 ? -24.844 -12.078 -6.121 1 97.06 369 ARG A CA 1
ATOM 2950 C C . ARG A 1 369 ? -23.344 -12.352 -6.059 1 97.06 369 ARG A C 1
ATOM 2952 O O . ARG A 1 369 ? -22.562 -11.5 -5.609 1 97.06 369 ARG A O 1
ATOM 2959 N N . ILE A 1 370 ? -22.953 -13.531 -6.445 1 97.56 370 ILE A N 1
ATOM 2960 C CA . ILE A 1 370 ? -21.547 -13.906 -6.453 1 97.56 370 ILE A CA 1
ATOM 2961 C C . ILE A 1 370 ? -21.031 -13.953 -7.891 1 97.56 370 ILE A C 1
ATOM 2963 O O . ILE A 1 370 ? -21.703 -14.484 -8.781 1 97.56 370 ILE A O 1
ATOM 2967 N N . LEU A 1 371 ? -19.938 -13.289 -8.109 1 96.44 371 LEU A N 1
ATOM 2968 C CA . LEU A 1 371 ? -19.219 -13.398 -9.375 1 96.44 371 LEU A CA 1
ATOM 2969 C C . LEU A 1 371 ? -17.922 -14.18 -9.203 1 96.44 371 LEU A C 1
ATOM 2971 O O . LEU A 1 371 ? -17.109 -13.867 -8.32 1 96.44 371 LEU A O 1
ATOM 2975 N N . ASP A 1 372 ? -17.781 -15.234 -9.906 1 96.56 372 ASP A N 1
ATOM 2976 C CA . ASP A 1 372 ? -16.5 -15.945 -10.023 1 96.56 372 ASP A CA 1
ATOM 2977 C C . ASP A 1 372 ? -15.789 -15.586 -11.32 1 96.56 372 ASP A C 1
ATOM 2979 O O . ASP A 1 372 ? -16.281 -15.898 -12.414 1 96.56 372 ASP A O 1
ATOM 2983 N N . ASN A 1 373 ? -14.594 -14.945 -11.133 1 95.56 373 ASN A N 1
ATOM 2984 C CA . ASN A 1 373 ? -13.852 -14.453 -12.289 1 95.56 373 ASN A CA 1
ATOM 2985 C C . ASN A 1 373 ? -14.734 -13.594 -13.195 1 95.56 373 ASN A C 1
ATOM 2987 O O . ASN A 1 373 ? -14.781 -13.812 -14.406 1 95.56 373 ASN A O 1
ATOM 2991 N N . GLU A 1 374 ? -15.523 -12.695 -12.547 1 92.94 374 GLU A N 1
ATOM 2992 C CA . GLU A 1 374 ? -16.312 -11.633 -13.172 1 92.94 374 GLU A CA 1
ATOM 2993 C C . GLU A 1 374 ? -17.531 -12.203 -13.875 1 92.94 374 GLU A C 1
ATOM 2995 O O . GLU A 1 374 ? -18.156 -11.523 -14.695 1 92.94 374 GLU A O 1
ATOM 3000 N N . LYS A 1 375 ? -17.859 -13.469 -13.586 1 92.19 375 LYS A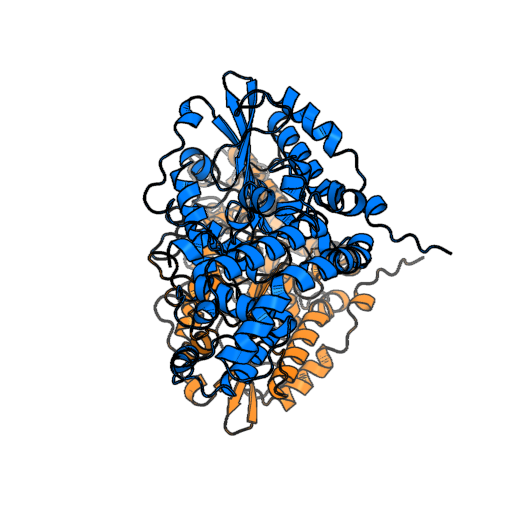 N 1
ATOM 3001 C CA . LYS A 1 375 ? -19.062 -14.094 -14.109 1 92.19 375 LYS A CA 1
ATOM 3002 C C . LYS A 1 375 ? -19.969 -14.562 -12.977 1 92.19 375 LYS A C 1
ATOM 3004 O O . LYS A 1 375 ? -19.516 -15.18 -12.016 1 92.19 375 LYS A O 1
ATOM 3009 N N . PRO A 1 376 ? -21.281 -14.258 -13.133 1 94.06 376 PRO A N 1
ATOM 3010 C CA . PRO A 1 376 ? -22.203 -14.719 -12.086 1 94.06 376 PRO A CA 1
ATOM 3011 C C . PRO A 1 376 ? -22.188 -16.234 -11.914 1 94.06 376 PRO A C 1
ATOM 3013 O O . PRO A 1 376 ? -22.094 -16.969 -12.898 1 94.06 376 PRO A O 1
ATOM 3016 N N . ILE A 1 377 ? -22.172 -16.641 -10.75 1 96.06 377 ILE A N 1
ATOM 3017 C CA . ILE A 1 377 ? -22.234 -18.062 -10.43 1 96.06 377 ILE A CA 1
ATOM 3018 C C . ILE A 1 377 ? -23.266 -18.312 -9.336 1 96.06 377 ILE A C 1
ATOM 3020 O O . ILE A 1 377 ? -23.438 -17.484 -8.43 1 96.06 377 ILE A O 1
ATOM 3024 N N . LEU A 1 378 ? -23.984 -19.406 -9.445 1 96.81 378 LEU A N 1
ATOM 3025 C CA . LEU A 1 378 ? -25 -19.75 -8.453 1 96.81 378 LEU A CA 1
ATOM 3026 C C . LEU A 1 378 ? -24.359 -20.234 -7.156 1 96.81 378 LEU A C 1
ATOM 3028 O O . LEU A 1 378 ? -23.5 -21.109 -7.168 1 96.81 378 LEU A O 1
ATOM 3032 N N . LEU A 1 379 ? -24.688 -19.578 -6.07 1 96.5 379 LEU A N 1
ATOM 3033 C CA . LEU A 1 379 ? -24.25 -20.031 -4.754 1 96.5 379 LEU A CA 1
ATOM 3034 C C . LEU A 1 379 ? -25.062 -21.25 -4.309 1 96.5 379 LEU A C 1
ATOM 3036 O O . LEU A 1 379 ? -26.297 -21.188 -4.227 1 96.5 379 LEU A O 1
ATOM 3040 N N . PRO A 1 380 ? -24.375 -22.312 -4.059 1 96.06 380 PRO A N 1
ATOM 3041 C CA . PRO A 1 380 ? -25.141 -23.438 -3.529 1 96.06 380 PRO A CA 1
ATOM 3042 C C . PRO A 1 380 ? -25.953 -23.078 -2.289 1 96.06 380 PRO A C 1
ATOM 3044 O O . PRO A 1 380 ? -25.422 -22.484 -1.351 1 96.06 380 PRO A O 1
ATOM 3047 N N . GLY A 1 381 ? -27.203 -23.438 -2.25 1 95 381 GLY A N 1
ATOM 3048 C CA . GLY A 1 381 ? -28.141 -23.047 -1.197 1 95 381 GLY A CA 1
ATOM 3049 C C . GLY A 1 381 ? -29.125 -21.984 -1.632 1 95 381 GLY A C 1
ATOM 3050 O O . GLY A 1 381 ? -30.141 -21.781 -0.981 1 95 381 GLY A O 1
ATOM 3051 N N . CYS A 1 382 ? -28.766 -21.312 -2.699 1 95.94 382 CYS A N 1
ATOM 3052 C CA . CYS A 1 382 ? -29.672 -20.344 -3.301 1 95.94 382 CYS A CA 1
ATOM 3053 C C . CYS A 1 382 ? -30.328 -20.922 -4.559 1 95.94 382 CYS A C 1
ATOM 3055 O O . CYS A 1 382 ? -29.797 -21.844 -5.168 1 95.94 382 CYS A O 1
ATOM 3057 N N . GLN A 1 383 ? -31.453 -20.359 -4.965 1 94.44 383 GLN A N 1
ATOM 3058 C CA . GLN A 1 383 ? -32.219 -20.875 -6.102 1 94.44 383 GLN A CA 1
ATOM 3059 C C . GLN A 1 383 ? -31.922 -20.078 -7.367 1 94.44 383 GLN A C 1
ATOM 3061 O O . GLN A 1 383 ? -32.125 -20.562 -8.477 1 94.44 383 GLN A O 1
ATOM 3066 N N . ARG A 1 384 ? -31.531 -18.906 -7.148 1 95 384 ARG A N 1
ATOM 3067 C CA . ARG A 1 384 ? -31.234 -18.016 -8.266 1 95 384 ARG A CA 1
ATOM 3068 C C . ARG A 1 384 ? -29.922 -17.281 -8.047 1 95 384 ARG A C 1
ATOM 3070 O O . ARG A 1 384 ? -29.391 -17.266 -6.934 1 95 384 ARG A O 1
ATOM 3077 N N . ILE A 1 385 ? -29.406 -16.75 -9.133 1 95.06 385 ILE A N 1
ATOM 3078 C CA . ILE A 1 385 ? -28.156 -16.016 -9.109 1 95.06 385 ILE A CA 1
ATOM 3079 C C . ILE A 1 385 ? -28.266 -14.844 -8.133 1 95.06 385 ILE A C 1
ATOM 3081 O O . ILE A 1 385 ? -27.312 -14.539 -7.41 1 95.06 385 ILE A O 1
ATOM 3085 N N . HIS A 1 386 ? -29.406 -14.148 -8.188 1 95.5 386 HIS A N 1
ATOM 3086 C CA . HIS A 1 386 ? -29.688 -13.125 -7.184 1 95.5 386 HIS A CA 1
ATOM 3087 C C . HIS A 1 386 ? -30.312 -13.742 -5.93 1 95.5 386 HIS A C 1
ATOM 3089 O O . HIS A 1 386 ? -31.531 -13.922 -5.855 1 95.5 386 HIS A O 1
ATOM 3095 N N . CYS A 1 387 ? -29.516 -14.016 -4.988 1 97.31 387 CYS A N 1
ATOM 3096 C CA . CYS A 1 387 ? -29.891 -14.727 -3.775 1 97.31 387 CYS A CA 1
ATOM 3097 C C . CYS A 1 387 ? -30.469 -13.766 -2.742 1 97.31 387 CYS A C 1
ATOM 3099 O O . CYS A 1 387 ? -29.797 -12.844 -2.291 1 97.31 387 CYS A O 1
ATOM 3101 N N . PRO A 1 388 ? -31.766 -13.961 -2.336 1 97.75 388 PRO A N 1
ATOM 3102 C CA . PRO A 1 388 ? -32.281 -13.102 -1.268 1 97.75 388 PRO A CA 1
ATOM 3103 C C . PRO A 1 388 ? -31.391 -13.102 -0.027 1 97.75 388 PRO A C 1
ATOM 3105 O O . PRO A 1 388 ? -30.859 -14.148 0.351 1 97.75 388 PRO A O 1
ATOM 3108 N N . ILE A 1 389 ? -31.297 -12.023 0.61 1 97.88 389 ILE A N 1
ATOM 3109 C CA . ILE A 1 389 ? -30.328 -11.82 1.686 1 97.88 389 ILE A CA 1
ATOM 3110 C C . ILE A 1 389 ? -30.578 -12.828 2.805 1 97.88 389 ILE A C 1
ATOM 3112 O O . ILE A 1 389 ? -29.641 -13.312 3.434 1 97.88 389 ILE A O 1
ATOM 3116 N N . ASP A 1 390 ? -31.828 -13.156 3.053 1 97.25 390 ASP A N 1
ATOM 3117 C CA . ASP A 1 390 ? -32.156 -14.094 4.121 1 97.25 390 ASP A CA 1
ATOM 3118 C C . ASP A 1 390 ? -31.641 -15.492 3.791 1 97.25 390 ASP A C 1
ATOM 3120 O O . ASP A 1 390 ? -31.172 -16.219 4.676 1 97.25 390 ASP A O 1
ATOM 3124 N N . GLN A 1 391 ? -31.766 -15.867 2.58 1 97.19 391 GLN A N 1
ATOM 3125 C CA . GLN A 1 391 ? -31.25 -17.156 2.158 1 97.19 391 GLN A CA 1
ATOM 3126 C C . GLN A 1 391 ? -29.719 -17.188 2.244 1 97.19 391 GLN A C 1
ATOM 3128 O O . GLN A 1 391 ? -29.141 -18.188 2.678 1 97.19 391 GLN A O 1
ATOM 3133 N N . PHE A 1 392 ? -29.141 -16.188 1.832 1 97.75 392 PHE A N 1
ATOM 3134 C CA . PHE A 1 392 ? -27.688 -16.078 1.922 1 97.75 392 PHE A CA 1
ATOM 3135 C C . PHE A 1 392 ? -27.219 -16.203 3.369 1 97.75 392 PHE A C 1
ATOM 3137 O O . PHE A 1 392 ? -26.266 -16.922 3.66 1 97.75 392 PHE A O 1
ATOM 3144 N N . ARG A 1 393 ? -27.875 -15.461 4.254 1 97.31 393 ARG A N 1
ATOM 3145 C CA . ARG A 1 393 ? -27.547 -15.5 5.676 1 97.31 393 ARG A CA 1
ATOM 3146 C C . ARG A 1 393 ? -27.625 -16.922 6.215 1 97.31 393 ARG A C 1
ATOM 3148 O O . ARG A 1 393 ? -26.781 -17.344 7 1 97.31 393 ARG A O 1
ATOM 3155 N N . LYS A 1 394 ? -28.594 -17.625 5.742 1 96.5 394 LYS A N 1
ATOM 3156 C CA . LYS A 1 394 ? -28.75 -19 6.18 1 96.5 394 LYS A CA 1
ATOM 3157 C C . LYS A 1 394 ? -27.594 -19.875 5.699 1 96.5 394 LYS A C 1
ATOM 3159 O O . LYS A 1 394 ? -27.078 -20.703 6.461 1 96.5 394 LYS A O 1
ATOM 3164 N N . VAL A 1 395 ? -27.281 -19.672 4.516 1 95.62 395 VAL A N 1
ATOM 3165 C CA . VAL A 1 395 ? -26.172 -20.438 3.936 1 95.62 395 VAL A CA 1
ATOM 3166 C C . VAL A 1 395 ? -24.875 -20.125 4.688 1 95.62 395 VAL A C 1
ATOM 3168 O O . VAL A 1 395 ? -24.141 -21.047 5.062 1 95.62 395 VAL A O 1
ATOM 3171 N N . MET A 1 396 ? -24.594 -18.875 4.984 1 95.69 396 MET A N 1
ATOM 3172 C CA . MET A 1 396 ? -23.344 -18.438 5.578 1 95.69 396 MET A CA 1
ATOM 3173 C C . MET A 1 396 ? -23.297 -18.766 7.066 1 95.69 396 MET A C 1
ATOM 3175 O O . MET A 1 396 ? -22.219 -19.016 7.625 1 95.69 396 MET A O 1
ATOM 3179 N N . ALA A 1 397 ? -24.453 -18.75 7.68 1 93.81 397 ALA A N 1
ATOM 3180 C CA . ALA A 1 397 ? -24.516 -19.031 9.117 1 93.81 397 ALA A CA 1
ATOM 3181 C C . ALA A 1 397 ? -23.906 -20.406 9.438 1 93.81 397 ALA A C 1
ATOM 3183 O O . ALA A 1 397 ? -23.172 -20.547 10.422 1 93.81 397 ALA A O 1
ATOM 3184 N N . VAL A 1 398 ? -24.156 -21.312 8.625 1 90.81 398 VAL A N 1
ATOM 3185 C CA . VAL A 1 398 ? -23.641 -22.672 8.828 1 90.81 398 VAL A CA 1
ATOM 3186 C C . VAL A 1 398 ? -22.141 -22.703 8.586 1 90.81 398 VAL A C 1
ATOM 3188 O O . VAL A 1 398 ? -21.406 -23.344 9.328 1 90.81 398 VAL A O 1
ATOM 3191 N N . LYS A 1 399 ? -21.688 -21.984 7.699 1 90.31 399 LYS A N 1
ATOM 3192 C CA . LYS A 1 399 ? -20.297 -22 7.246 1 90.31 399 LYS A CA 1
ATOM 3193 C C . LYS A 1 399 ? -19.406 -21.188 8.18 1 90.31 399 LYS A C 1
ATOM 3195 O O . LYS A 1 399 ? -18.188 -21.359 8.18 1 90.31 399 LYS A O 1
ATOM 3200 N N . THR A 1 400 ? -19.984 -20.281 8.969 1 91.44 400 THR A N 1
ATOM 3201 C CA . THR A 1 400 ? -19.188 -19.375 9.781 1 91.44 400 THR A CA 1
ATOM 3202 C C . THR A 1 400 ? -19.234 -19.766 11.258 1 91.44 400 THR A C 1
ATOM 3204 O O . THR A 1 400 ? -18.859 -18.984 12.133 1 91.44 400 THR A O 1
ATOM 3207 N N . GLN A 1 401 ? -19.797 -20.891 11.477 1 90.56 401 GLN A N 1
ATOM 3208 C CA . GLN A 1 401 ? -19.703 -21.453 12.812 1 90.56 401 GLN A CA 1
ATOM 3209 C C . GLN A 1 401 ? -18.328 -22.078 13.055 1 90.56 401 GLN A C 1
ATOM 3211 O O . GLN A 1 401 ? -18.172 -23.297 13.031 1 90.56 401 GLN A O 1
ATOM 3216 N N . CYS A 1 402 ? -17.406 -21.25 13.281 1 87.81 402 CYS A N 1
ATOM 3217 C CA . CYS A 1 402 ? -16.031 -21.703 13.398 1 87.81 402 CYS A CA 1
ATOM 3218 C C . CYS A 1 402 ? -15.211 -20.75 14.266 1 87.81 402 CYS A C 1
ATOM 3220 O O . CYS A 1 402 ? -15.641 -19.625 14.539 1 87.81 402 CYS A O 1
ATOM 3222 N N . ASN A 1 403 ? -14.141 -21.297 14.805 1 89.5 403 ASN A N 1
ATOM 3223 C CA . ASN A 1 403 ? -13.125 -20.562 15.555 1 89.5 403 ASN A CA 1
ATOM 3224 C C . ASN A 1 403 ? -11.727 -20.812 15 1 89.5 403 ASN A C 1
ATOM 3226 O O . ASN A 1 403 ? -11.117 -21.859 15.266 1 89.5 403 ASN A O 1
ATOM 3230 N N . PHE A 1 404 ? -11.273 -19.812 14.312 1 89.75 404 PHE A N 1
ATOM 3231 C CA . PHE A 1 404 ? -10.008 -19.938 13.602 1 89.75 404 PHE A CA 1
ATOM 3232 C C . PHE A 1 404 ? -8.875 -20.281 14.57 1 89.75 404 PHE A C 1
ATOM 3234 O O . PHE A 1 404 ? -8.031 -21.125 14.273 1 89.75 404 PHE A O 1
ATOM 3241 N N . VAL A 1 405 ? -8.844 -19.672 15.688 1 88.44 405 VAL A N 1
ATOM 3242 C CA . VAL A 1 405 ? -7.785 -19.875 16.672 1 88.44 405 VAL A CA 1
ATOM 3243 C C . VAL A 1 405 ? -7.812 -21.312 17.188 1 88.44 405 VAL A C 1
ATOM 3245 O O . VAL A 1 405 ? -6.773 -21.969 17.266 1 88.44 405 VAL A O 1
ATOM 3248 N N . GLU A 1 406 ? -8.984 -21.75 17.5 1 88.75 406 GLU A N 1
ATOM 3249 C CA . GLU A 1 406 ? -9.133 -23.125 17.984 1 88.75 406 GLU A CA 1
ATOM 3250 C C . GLU A 1 406 ? -8.789 -24.125 16.875 1 88.75 406 GLU A C 1
ATOM 3252 O O . GLU A 1 406 ? -8.133 -25.125 17.141 1 88.75 406 GLU A O 1
ATOM 3257 N N . TYR A 1 407 ? -9.258 -23.797 15.719 1 86.94 407 TYR A N 1
ATOM 3258 C CA . TYR A 1 407 ? -9.039 -24.672 14.562 1 86.94 407 TYR A CA 1
ATOM 3259 C C . TYR A 1 407 ? -7.555 -24.797 14.258 1 86.94 407 TYR A C 1
ATOM 3261 O O . TYR A 1 407 ? -7.09 -25.875 13.859 1 86.94 407 TYR A O 1
ATOM 3269 N N . CYS A 1 408 ? -6.785 -23.734 14.508 1 90.75 408 CYS A N 1
ATOM 3270 C CA . CYS A 1 408 ? -5.391 -23.688 14.094 1 90.75 408 CYS A CA 1
ATOM 3271 C C . CYS A 1 408 ? -4.465 -24.078 15.242 1 90.75 408 CYS A C 1
ATOM 3273 O O . CYS A 1 408 ? -3.242 -24.047 15.102 1 90.75 408 CYS A O 1
ATOM 3275 N N . SER A 1 409 ? -5.031 -24.438 16.359 1 89 409 SER A N 1
ATOM 3276 C CA . SER A 1 409 ? -4.215 -24.844 17.5 1 89 409 SER A CA 1
ATOM 3277 C C . SER A 1 409 ? -3.602 -26.219 17.266 1 89 409 SER A C 1
ATOM 3279 O O . SER A 1 409 ? -4.23 -27.094 16.672 1 89 409 SER A O 1
ATOM 3281 N N . VAL A 1 410 ? -2.236 -26.266 17.562 1 82.12 410 VAL A N 1
ATOM 3282 C CA . VAL A 1 410 ? -1.557 -27.547 17.422 1 82.12 410 VAL A CA 1
ATOM 3283 C C . VAL A 1 410 ? -1.763 -28.375 18.688 1 82.12 410 VAL A C 1
ATOM 3285 O O . VAL A 1 410 ? -1.633 -27.859 19.812 1 82.12 410 VAL A O 1
ATOM 3288 N N . VAL A 1 411 ? -2.389 -29.484 18.594 1 63.97 411 VAL A N 1
ATOM 3289 C CA . VAL A 1 411 ? -2.506 -30.375 19.75 1 63.97 411 VAL A CA 1
ATOM 3290 C C . VAL A 1 411 ? -1.191 -31.125 19.969 1 63.97 411 VAL A C 1
ATOM 3292 O O . VAL A 1 411 ? -0.696 -31.797 19.047 1 63.97 411 VAL A O 1
ATOM 3295 N N . ASP A 1 412 ? -0.31 -30.531 20.812 1 53.19 412 ASP A N 1
ATOM 3296 C CA . ASP A 1 412 ? 0.756 -31.438 21.203 1 53.19 412 ASP A CA 1
ATOM 3297 C C . ASP A 1 412 ? 0.184 -32.75 21.781 1 53.19 412 ASP A C 1
ATOM 3299 O O . ASP A 1 412 ? -0.651 -32.719 22.688 1 53.19 412 ASP A O 1
ATOM 3303 N N . VAL A 1 413 ? 0.006 -33.688 20.984 1 36.12 413 VAL A N 1
ATOM 3304 C CA . VAL A 1 413 ? -0.172 -34.969 21.672 1 36.12 413 VAL A CA 1
ATOM 3305 C C . VAL A 1 413 ? 0.968 -35.188 22.672 1 36.12 413 VAL A C 1
ATOM 3307 O O . VAL A 1 413 ? 2.133 -35.281 22.266 1 36.12 413 VAL A O 1
ATOM 3310 N N . ILE A 1 414 ? 0.693 -34.969 23.938 1 23.05 414 ILE A N 1
ATOM 3311 C CA . ILE A 1 414 ? 1.492 -35.656 24.953 1 23.05 414 ILE A CA 1
ATOM 3312 C C . ILE A 1 414 ? 1.358 -37.156 24.797 1 23.05 414 ILE A C 1
ATOM 3314 O O . ILE A 1 414 ? 0.246 -37.688 24.719 1 23.05 414 ILE A O 1
ATOM 3318 N N . MET B 1 1 ? -1.456 36.75 -0.584 1 89.44 1 MET B N 1
ATOM 3319 C CA . MET B 1 1 ? -1.328 35.312 -0.724 1 89.44 1 MET B CA 1
ATOM 3320 C C . MET B 1 1 ? 0.13 34.875 -0.608 1 89.44 1 MET B C 1
ATOM 3322 O O . MET B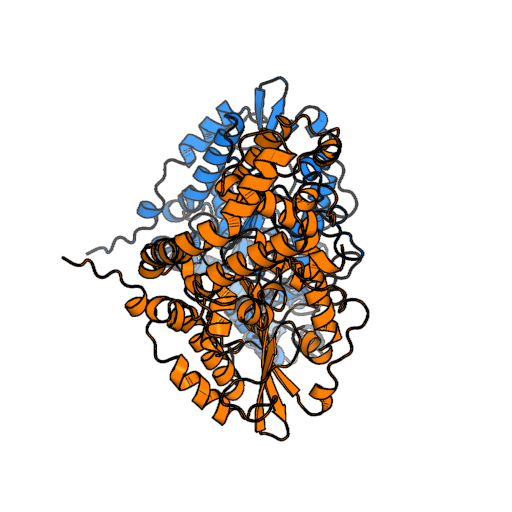 1 1 ? 0.465 34 0.217 1 89.44 1 MET B O 1
ATOM 3326 N N . ASP B 1 2 ? 1.009 35.531 -1.259 1 86.62 2 ASP B N 1
ATOM 3327 C CA . ASP B 1 2 ? 2.408 35.125 -1.29 1 86.62 2 ASP B CA 1
ATOM 3328 C C . ASP B 1 2 ? 3.029 35.188 0.104 1 86.62 2 ASP B C 1
ATOM 3330 O O . ASP B 1 2 ? 3.748 34.281 0.508 1 86.62 2 ASP B O 1
ATOM 3334 N N . TRP B 1 3 ? 2.707 36.281 0.746 1 93.06 3 TRP B N 1
ATOM 3335 C CA . TRP B 1 3 ? 3.244 36.406 2.094 1 93.06 3 TRP B CA 1
ATOM 3336 C C . TRP B 1 3 ? 2.672 35.344 3.027 1 93.06 3 TRP B C 1
ATOM 3338 O O . TRP B 1 3 ? 3.404 34.75 3.82 1 93.06 3 TRP B O 1
ATOM 3348 N N . MET B 1 4 ? 1.413 35.094 2.924 1 94.44 4 MET B N 1
ATOM 3349 C CA . MET B 1 4 ? 0.726 34.156 3.803 1 94.44 4 MET B CA 1
ATOM 3350 C C . MET B 1 4 ? 1.29 32.75 3.639 1 94.44 4 MET B C 1
ATOM 3352 O O . MET B 1 4 ? 1.447 32.031 4.621 1 94.44 4 MET B O 1
ATOM 3356 N N . ILE B 1 5 ? 1.629 32.344 2.492 1 91.62 5 ILE B N 1
ATOM 3357 C CA . ILE B 1 5 ? 2.119 31.016 2.184 1 91.62 5 ILE B CA 1
ATOM 3358 C C . ILE B 1 5 ? 3.451 30.766 2.891 1 91.62 5 ILE B C 1
ATOM 3360 O O . ILE B 1 5 ? 3.791 29.641 3.225 1 91.62 5 ILE B O 1
ATOM 3364 N N . GLN B 1 6 ? 4.105 31.844 3.18 1 92.44 6 GLN B N 1
ATOM 3365 C CA . GLN B 1 6 ? 5.402 31.734 3.838 1 92.44 6 GLN B CA 1
ATOM 3366 C C . GLN B 1 6 ? 5.242 31.672 5.355 1 92.44 6 GLN B C 1
ATOM 3368 O O . GLN B 1 6 ? 6.227 31.516 6.082 1 92.44 6 GLN B O 1
ATOM 3373 N N . HIS B 1 7 ? 4.055 31.734 5.828 1 95.69 7 HIS B N 1
ATOM 3374 C CA . HIS B 1 7 ? 3.809 31.797 7.262 1 95.69 7 HIS B CA 1
ATOM 3375 C C . HIS B 1 7 ? 2.74 30.797 7.684 1 95.69 7 HIS B C 1
ATOM 3377 O O . HIS B 1 7 ? 1.912 31.094 8.547 1 95.69 7 HIS B O 1
ATOM 3383 N N . MET B 1 8 ? 2.777 29.641 7.078 1 95.5 8 MET B N 1
ATOM 3384 C CA . MET B 1 8 ? 1.735 28.641 7.297 1 95.5 8 MET B CA 1
ATOM 3385 C C . MET B 1 8 ? 2.176 27.609 8.336 1 95.5 8 MET B C 1
ATOM 3387 O O . MET B 1 8 ? 1.419 26.703 8.672 1 95.5 8 MET B O 1
ATOM 3391 N N . GLY B 1 9 ? 3.369 27.766 8.891 1 95.81 9 GLY B N 1
ATOM 3392 C CA . GLY B 1 9 ? 3.863 26.797 9.859 1 95.81 9 GLY B CA 1
ATOM 3393 C C . GLY B 1 9 ? 3.881 25.375 9.328 1 95.81 9 GLY B C 1
ATOM 3394 O O . GLY B 1 9 ? 4.344 25.125 8.211 1 95.81 9 GLY B O 1
ATOM 3395 N N . SER B 1 10 ? 3.406 24.406 10.172 1 97.31 10 SER B N 1
ATOM 3396 C CA . SER B 1 10 ? 3.436 22.984 9.82 1 97.31 10 SER B CA 1
ATOM 3397 C C . SER B 1 10 ? 2.365 22.656 8.789 1 97.31 10 SER B C 1
ATOM 3399 O O . SER B 1 10 ? 2.32 21.531 8.273 1 97.31 10 SER B O 1
ATOM 3401 N N . ARG B 1 11 ? 1.496 23.656 8.422 1 96.19 11 ARG B N 1
ATOM 3402 C CA . ARG B 1 11 ? 0.368 23.391 7.531 1 96.19 11 ARG B CA 1
ATOM 3403 C C . ARG B 1 11 ? 0.595 24 6.156 1 96.19 11 ARG B C 1
ATOM 3405 O O . ARG B 1 11 ? -0.344 24.141 5.367 1 96.19 11 ARG B O 1
ATOM 3412 N N . GLY B 1 12 ? 1.826 24.359 5.93 1 95.44 12 GLY B N 1
ATOM 3413 C CA . GLY B 1 12 ? 2.16 24.875 4.613 1 95.44 12 GLY B CA 1
ATOM 3414 C C . GLY B 1 12 ? 2.254 23.797 3.555 1 95.44 12 GLY B C 1
ATOM 3415 O O . GLY B 1 12 ? 2.494 22.625 3.873 1 95.44 12 GLY B O 1
ATOM 3416 N N . ASN B 1 13 ? 2.066 24.172 2.307 1 95.25 13 ASN B N 1
ATOM 3417 C CA . ASN B 1 13 ? 2.273 23.281 1.175 1 95.25 13 ASN B CA 1
ATOM 3418 C C . ASN B 1 13 ? 3.754 23.125 0.839 1 95.25 13 ASN B C 1
ATOM 3420 O O . ASN B 1 13 ? 4.555 24.016 1.142 1 95.25 13 ASN B O 1
ATOM 3424 N N . TYR B 1 14 ? 4.066 21.984 0.316 1 94.38 14 TYR B N 1
ATOM 3425 C CA . TYR B 1 14 ? 5.426 21.844 -0.201 1 94.38 14 TYR B CA 1
ATOM 3426 C C . TYR B 1 14 ? 5.699 22.844 -1.305 1 94.38 14 TYR B C 1
ATOM 3428 O O . TYR B 1 14 ? 4.902 23 -2.234 1 94.38 14 TYR B O 1
ATOM 3436 N N . PRO B 1 15 ? 6.75 23.688 -1.121 1 83.69 15 PRO B N 1
ATOM 3437 C CA . PRO B 1 15 ? 6.98 24.766 -2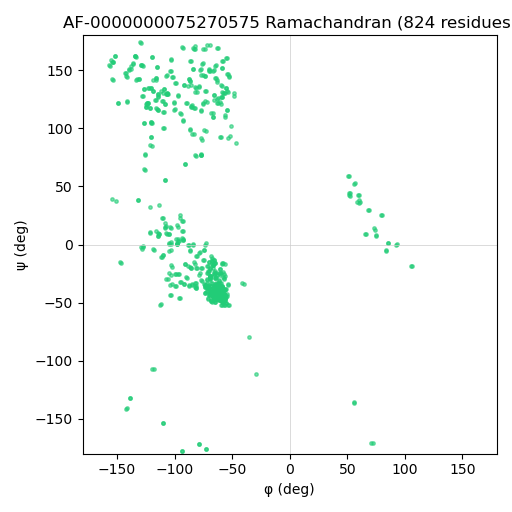.086 1 83.69 15 PRO B CA 1
ATOM 3438 C C . PRO B 1 15 ? 7.141 24.266 -3.516 1 83.69 15 PRO B C 1
ATOM 3440 O O . PRO B 1 15 ? 7.781 23.234 -3.738 1 83.69 15 PRO B O 1
ATOM 3443 N N . ASN B 1 16 ? 6.219 24.453 -4.539 1 61.5 16 ASN B N 1
ATOM 3444 C CA . ASN B 1 16 ? 6.137 24.078 -5.941 1 61.5 16 ASN B CA 1
ATOM 3445 C C . ASN B 1 16 ? 7.336 24.578 -6.734 1 61.5 16 ASN B C 1
ATOM 3447 O O . ASN B 1 16 ? 7.48 24.281 -7.922 1 61.5 16 ASN B O 1
ATOM 3451 N N . TYR B 1 17 ? 7.906 25.672 -6.227 1 54.12 17 TYR B N 1
ATOM 3452 C CA . TYR B 1 17 ? 8.82 26.359 -7.141 1 54.12 17 TYR B CA 1
ATOM 3453 C C . TYR B 1 17 ? 9.641 25.344 -7.938 1 54.12 17 TYR B C 1
ATOM 3455 O O . TYR B 1 17 ? 10.281 25.703 -8.93 1 54.12 17 TYR B O 1
ATOM 3463 N N . LYS B 1 18 ? 9.922 24.312 -7.293 1 52.16 18 LYS B N 1
ATOM 3464 C CA . LYS B 1 18 ? 10.914 23.297 -7.672 1 52.16 18 LYS B CA 1
ATOM 3465 C C . LYS B 1 18 ? 10.453 22.516 -8.898 1 52.16 18 LYS B C 1
ATOM 3467 O O . LYS B 1 18 ? 11.141 21.594 -9.344 1 52.16 18 LYS B O 1
ATOM 3472 N N . LEU B 1 19 ? 9.133 22.422 -9.102 1 52.34 19 LEU B N 1
ATOM 3473 C CA . LEU B 1 19 ? 8.523 21.594 -10.125 1 52.34 19 LEU B CA 1
ATOM 3474 C C . LEU B 1 19 ? 9.375 21.562 -11.391 1 52.34 19 LEU B C 1
ATOM 3476 O O . LEU B 1 19 ? 9.75 20.484 -11.875 1 52.34 19 LEU B O 1
ATOM 3480 N N . ASP B 1 20 ? 9.117 22.844 -12.195 1 54.81 20 ASP B N 1
ATOM 3481 C CA . ASP B 1 20 ? 9.383 22.75 -13.625 1 54.81 20 ASP B CA 1
ATOM 3482 C C . ASP B 1 20 ? 10.875 22.562 -13.898 1 54.81 20 ASP B C 1
ATOM 3484 O O . ASP B 1 20 ? 11.266 21.938 -14.883 1 54.81 20 ASP B O 1
ATOM 3488 N N . GLY B 1 21 ? 11.734 22.938 -12.891 1 59.56 21 GLY B N 1
ATOM 3489 C CA . GLY B 1 21 ? 13.094 23.031 -13.398 1 59.56 21 GLY B CA 1
ATOM 3490 C C . GLY B 1 21 ? 14.07 22.125 -12.672 1 59.56 21 GLY B C 1
ATOM 3491 O O . GLY B 1 21 ? 15.219 22.5 -12.438 1 59.56 21 GLY B O 1
ATOM 3492 N N . ALA B 1 22 ? 13.516 20.906 -12.195 1 68 22 ALA B N 1
ATOM 3493 C CA . ALA B 1 22 ? 14.539 20.062 -11.594 1 68 22 ALA B CA 1
ATOM 3494 C C . ALA B 1 22 ? 15.594 19.656 -12.617 1 68 22 ALA B C 1
ATOM 3496 O O . ALA B 1 22 ? 15.266 19.375 -13.781 1 68 22 ALA B O 1
ATOM 3497 N N . LEU B 1 23 ? 16.828 19.953 -12.234 1 70.31 23 LEU B N 1
ATOM 3498 C CA . LEU B 1 23 ? 17.969 19.547 -13.062 1 70.31 23 LEU B CA 1
ATOM 3499 C C . LEU B 1 23 ? 18.656 18.312 -12.477 1 70.31 23 LEU B C 1
ATOM 3501 O O . LEU B 1 23 ? 18.594 18.078 -11.266 1 70.31 23 LEU B O 1
ATOM 3505 N N . PRO B 1 24 ? 19.109 17.484 -13.375 1 75.31 24 PRO B N 1
ATOM 3506 C CA . PRO B 1 24 ? 19.922 16.375 -12.867 1 75.31 24 PRO B CA 1
ATOM 3507 C C . PRO B 1 24 ? 21 16.828 -11.891 1 75.31 24 PRO B C 1
ATOM 3509 O O . PRO B 1 24 ? 21.578 17.906 -12.062 1 75.31 24 PRO B O 1
ATOM 3512 N N . ASP B 1 25 ? 21 16.188 -10.75 1 71.62 25 ASP B N 1
ATOM 3513 C CA . ASP B 1 25 ? 22.031 16.484 -9.75 1 71.62 25 ASP B CA 1
ATOM 3514 C C . ASP B 1 25 ? 23.422 16.219 -10.305 1 71.62 25 ASP B C 1
ATOM 3516 O O . ASP B 1 25 ? 23.906 15.086 -10.297 1 71.62 25 ASP B O 1
ATOM 3520 N N . TYR B 1 26 ? 24.031 17.328 -10.875 1 59.22 26 TYR B N 1
ATOM 3521 C CA . TYR B 1 26 ? 25.359 17.25 -11.477 1 59.22 26 TYR B CA 1
ATOM 3522 C C . TYR B 1 26 ? 26.438 17.094 -10.398 1 59.22 26 TYR B C 1
ATOM 3524 O O . TYR B 1 26 ? 27.547 16.641 -10.688 1 59.22 26 TYR B O 1
ATOM 3532 N N . THR B 1 27 ? 26.188 17.641 -9.258 1 56.59 27 THR B N 1
ATOM 3533 C CA . THR B 1 27 ? 27.188 17.531 -8.203 1 56.59 27 THR B CA 1
ATOM 3534 C C . THR B 1 27 ? 27.516 16.062 -7.91 1 56.59 27 THR B C 1
ATOM 3536 O O . THR B 1 27 ? 28.594 15.758 -7.41 1 56.59 27 THR B O 1
ATOM 3539 N N . ALA B 1 28 ? 26.406 15.297 -8.289 1 58.25 28 ALA B N 1
ATOM 3540 C CA . ALA B 1 28 ? 26.641 13.859 -8.203 1 58.25 28 ALA B CA 1
ATOM 3541 C C . ALA B 1 28 ? 27.562 13.383 -9.328 1 58.25 28 ALA B C 1
ATOM 3543 O O . ALA B 1 28 ? 27.922 12.203 -9.391 1 58.25 28 ALA B O 1
ATOM 3544 N N . ASN B 1 29 ? 27.953 14.344 -10.102 1 61.69 29 ASN B N 1
ATOM 3545 C CA . ASN B 1 29 ? 28.719 13.969 -11.281 1 61.69 29 ASN B CA 1
ATOM 3546 C C . ASN B 1 29 ? 30.047 13.297 -10.898 1 61.69 29 ASN B C 1
ATOM 3548 O O . ASN B 1 29 ? 30.531 12.422 -11.617 1 61.69 29 ASN B O 1
ATOM 3552 N N . ASP B 1 30 ? 30.5 13.641 -9.734 1 83.19 30 ASP B N 1
ATOM 3553 C CA . ASP B 1 30 ? 31.734 12.93 -9.367 1 83.19 30 ASP B CA 1
ATOM 3554 C C . ASP B 1 30 ? 31.438 11.828 -8.359 1 83.19 30 ASP B C 1
ATOM 3556 O O . ASP B 1 30 ? 32.344 11.086 -7.965 1 83.19 30 ASP B O 1
ATOM 3560 N N . TYR B 1 31 ? 30.219 11.766 -7.934 1 91.5 31 TYR B N 1
ATOM 3561 C CA . TYR B 1 31 ? 29.844 10.742 -6.969 1 91.5 31 TYR B CA 1
ATOM 3562 C C . TYR B 1 31 ? 28.828 9.789 -7.559 1 91.5 31 TYR B C 1
ATOM 3564 O O . TYR B 1 31 ? 28.016 10.18 -8.398 1 91.5 31 TYR B O 1
ATOM 3572 N N . THR B 1 32 ? 28.969 8.57 -7.188 1 93.19 32 THR B N 1
ATOM 3573 C CA . THR B 1 32 ? 27.938 7.59 -7.492 1 93.19 32 THR B CA 1
ATOM 3574 C C . THR B 1 32 ? 27 7.395 -6.301 1 93.19 32 THR B C 1
ATOM 3576 O O . THR B 1 32 ? 27.469 7.223 -5.168 1 93.19 32 THR B O 1
ATOM 3579 N N . ILE B 1 33 ? 25.703 7.516 -6.527 1 95.75 33 ILE B N 1
ATOM 3580 C CA . ILE B 1 33 ? 24.75 7.234 -5.465 1 95.75 33 ILE B CA 1
ATOM 3581 C C . ILE B 1 33 ? 24.609 5.723 -5.293 1 95.75 33 ILE B C 1
ATOM 3583 O O . ILE B 1 33 ? 24.094 5.039 -6.188 1 95.75 33 ILE B O 1
ATOM 3587 N N . GLU B 1 34 ? 25.016 5.242 -4.133 1 96.06 34 GLU B N 1
ATOM 3588 C CA . GLU B 1 34 ? 24.953 3.811 -3.857 1 96.06 34 GLU B CA 1
ATOM 3589 C C . GLU B 1 34 ? 23.641 3.436 -3.186 1 96.06 34 GLU B C 1
ATOM 3591 O O . GLU B 1 34 ? 23.141 2.32 -3.357 1 96.06 34 GLU B O 1
ATOM 3596 N N . GLN B 1 35 ? 23.141 4.32 -2.379 1 97.69 35 GLN B N 1
ATOM 3597 C CA . GLN B 1 35 ? 21.922 4.086 -1.606 1 97.69 35 GLN B CA 1
ATOM 3598 C C . GLN B 1 35 ? 21.266 5.402 -1.212 1 97.69 35 GLN B C 1
ATOM 3600 O O . GLN B 1 35 ? 21.938 6.43 -1.091 1 97.69 35 GLN B O 1
ATOM 3605 N N . MET B 1 36 ? 20.031 5.336 -1.019 1 98 36 MET B N 1
ATOM 3606 C CA . MET B 1 36 ? 19.297 6.488 -0.503 1 98 36 MET B CA 1
ATOM 3607 C C . MET B 1 36 ? 18.234 6.051 0.489 1 98 36 MET B C 1
ATOM 3609 O O . MET B 1 36 ? 17.406 5.184 0.181 1 98 36 MET B O 1
ATOM 3613 N N . GLN B 1 37 ? 18.297 6.59 1.682 1 98.31 37 GLN B N 1
ATOM 3614 C CA . GLN B 1 37 ? 17.219 6.543 2.654 1 98.31 37 GLN B CA 1
ATOM 3615 C C . GLN B 1 37 ? 16.359 7.805 2.58 1 98.31 37 GLN B C 1
ATOM 3617 O O . GLN B 1 37 ? 16.828 8.898 2.891 1 98.31 37 GLN B O 1
ATOM 3622 N N . LEU B 1 38 ? 15.156 7.633 2.166 1 98.75 38 LEU B N 1
ATOM 3623 C CA . LEU B 1 38 ? 14.273 8.781 1.987 1 98.75 38 LEU B CA 1
ATOM 3624 C C . LEU B 1 38 ? 13.086 8.695 2.938 1 98.75 38 LEU B C 1
ATOM 3626 O O . LEU B 1 38 ? 12.336 7.719 2.92 1 98.75 38 LEU B O 1
ATOM 3630 N N . VAL B 1 39 ? 12.938 9.648 3.84 1 98.81 39 VAL B N 1
ATOM 3631 C CA . VAL B 1 39 ? 11.805 9.75 4.754 1 98.81 39 VAL B CA 1
ATOM 3632 C C . VAL B 1 39 ? 10.953 10.961 4.383 1 98.81 39 VAL B C 1
ATOM 3634 O O . VAL B 1 39 ? 11.461 12.086 4.312 1 98.81 39 VAL B O 1
ATOM 3637 N N . ILE B 1 40 ? 9.672 10.719 4.125 1 98.75 40 ILE B N 1
ATOM 3638 C CA . ILE B 1 40 ? 8.805 11.773 3.611 1 98.75 40 ILE B CA 1
ATOM 3639 C C . ILE B 1 40 ? 7.562 11.891 4.492 1 98.75 40 ILE B C 1
ATOM 3641 O O . ILE B 1 40 ? 6.957 10.883 4.859 1 98.75 40 ILE B O 1
ATOM 3645 N N . ARG B 1 41 ? 7.191 13.109 4.867 1 98.75 41 ARG B N 1
ATOM 3646 C CA . ARG B 1 41 ? 5.895 13.375 5.484 1 98.75 41 ARG B CA 1
ATOM 3647 C C . ARG B 1 41 ? 4.773 13.297 4.457 1 98.75 41 ARG B C 1
ATOM 3649 O O . ARG B 1 41 ? 4.965 13.648 3.291 1 98.75 41 ARG B O 1
ATOM 3656 N N . HIS B 1 42 ? 3.619 12.828 4.855 1 98.69 42 HIS B N 1
ATOM 3657 C CA . HIS B 1 42 ? 2.471 12.836 3.959 1 98.69 42 HIS B CA 1
ATOM 3658 C C . HIS B 1 42 ? 2.201 14.242 3.426 1 98.69 42 HIS B C 1
ATOM 3660 O O . HIS B 1 42 ? 2.654 15.227 4.008 1 98.69 42 HIS B O 1
ATOM 3666 N N . GLY B 1 43 ? 1.448 14.328 2.305 1 97.75 43 GLY B N 1
ATOM 3667 C CA . GLY B 1 43 ? 1.088 15.602 1.693 1 97.75 43 GLY B CA 1
ATOM 3668 C C . GLY B 1 43 ? -0.053 16.297 2.404 1 97.75 43 GLY B C 1
ATOM 3669 O O . GLY B 1 43 ? -0.474 15.875 3.484 1 97.75 43 GLY B O 1
ATOM 3670 N N . THR B 1 44 ? -0.497 17.359 1.769 1 97.25 44 THR B N 1
ATOM 3671 C CA . THR B 1 44 ? -1.585 18.172 2.309 1 97.25 44 THR B CA 1
ATOM 3672 C C . THR B 1 44 ? -2.836 17.328 2.518 1 97.25 44 THR B C 1
ATOM 3674 O O . THR B 1 44 ? -3.227 16.562 1.635 1 97.25 44 THR B O 1
ATOM 3677 N N . ARG B 1 45 ? -3.398 17.438 3.672 1 96.88 45 ARG B N 1
ATOM 3678 C CA . ARG B 1 45 ? -4.57 16.656 4.039 1 96.88 45 ARG B CA 1
ATOM 3679 C C . ARG B 1 45 ? -5.633 17.516 4.703 1 96.88 45 ARG B C 1
ATOM 3681 O O . ARG B 1 45 ? -5.34 18.641 5.145 1 96.88 45 ARG B O 1
ATOM 3688 N N . TYR B 1 46 ? -6.836 17 4.746 1 96.38 46 TYR B N 1
ATOM 3689 C CA . TYR B 1 46 ? -7.887 17.594 5.57 1 96.38 46 TYR B CA 1
ATOM 3690 C C . TYR B 1 46 ? -7.531 17.5 7.051 1 96.38 46 TYR B C 1
ATOM 3692 O O . TYR B 1 46 ? -6.746 16.641 7.457 1 96.38 46 TYR B O 1
ATOM 3700 N N . PRO B 1 47 ? -8.102 18.453 7.836 1 96.38 47 PRO B N 1
ATOM 3701 C CA . PRO B 1 47 ? -7.848 18.391 9.281 1 96.38 47 PRO B CA 1
ATOM 3702 C C . PRO B 1 47 ? -8.305 17.062 9.898 1 96.38 47 PRO B C 1
ATOM 3704 O O . PRO B 1 47 ? -9.227 16.422 9.383 1 96.38 47 PRO B O 1
ATOM 3707 N N . VAL B 1 48 ? -7.609 16.703 10.984 1 95.44 48 VAL B N 1
ATOM 3708 C CA . VAL B 1 48 ? -8.078 15.57 11.773 1 95.44 48 VAL B CA 1
ATOM 3709 C C . VAL B 1 48 ? -9.336 15.969 12.555 1 95.44 48 VAL B C 1
ATOM 3711 O O . VAL B 1 48 ? -9.836 17.094 12.414 1 95.44 48 VAL B O 1
ATOM 3714 N N . SER B 1 49 ? -9.844 15.086 13.375 1 95.12 49 SER B N 1
ATOM 3715 C CA . SER B 1 49 ? -11.148 15.25 14.016 1 95.12 49 SER B CA 1
ATOM 3716 C C . SER B 1 49 ? -11.211 16.547 14.82 1 95.12 49 SER B C 1
ATOM 3718 O O . SER B 1 49 ? -12.172 17.297 14.711 1 95.12 49 SER B O 1
ATOM 3720 N N . SER B 1 50 ? -10.203 16.766 15.617 1 94.25 50 SER B N 1
ATOM 3721 C CA . SER B 1 50 ? -10.195 17.984 16.438 1 94.25 50 SER B CA 1
ATOM 3722 C C . SER B 1 50 ? -10.195 19.234 15.57 1 94.25 50 SER B C 1
ATOM 3724 O O . SER B 1 50 ? -10.867 20.219 15.891 1 94.25 50 SER B O 1
ATOM 3726 N N . GLY B 1 51 ? -9.469 19.172 14.492 1 95.31 51 GLY B N 1
ATOM 3727 C CA . GLY B 1 51 ? -9.453 20.297 13.57 1 95.31 51 GLY B CA 1
ATOM 3728 C C . GLY B 1 51 ? -10.773 20.5 12.859 1 95.31 51 GLY B C 1
ATOM 3729 O O . GLY B 1 51 ? -11.211 21.641 12.656 1 95.31 51 GLY B O 1
ATOM 3730 N N . MET B 1 52 ? -11.406 19.391 12.508 1 96 52 MET B N 1
ATOM 3731 C CA . MET B 1 52 ? -12.711 19.453 11.867 1 96 52 MET B CA 1
ATOM 3732 C C . MET B 1 52 ? -13.734 20.109 12.797 1 96 52 MET B C 1
ATOM 3734 O O . MET B 1 52 ? -14.492 20.984 12.375 1 96 52 MET B O 1
ATOM 3738 N N . ILE B 1 53 ? -13.688 19.719 14.008 1 96.19 53 ILE B N 1
ATOM 3739 C CA . ILE B 1 53 ? -14.586 20.281 15.008 1 96.19 53 ILE B CA 1
ATOM 3740 C C . ILE B 1 53 ? -14.312 21.766 15.18 1 96.19 53 ILE B C 1
ATOM 3742 O O . ILE B 1 53 ? -15.242 22.578 15.203 1 96.19 53 ILE B O 1
ATOM 3746 N N . SER B 1 54 ? -13.078 22.062 15.227 1 95.12 54 SER B N 1
ATOM 3747 C CA . SER B 1 54 ? -12.656 23.453 15.414 1 95.12 54 SER B CA 1
ATOM 3748 C C . SER B 1 54 ? -13.156 24.344 14.281 1 95.12 54 SER B C 1
ATOM 3750 O O . SER B 1 54 ? -13.711 25.406 14.523 1 95.12 54 SER B O 1
ATOM 3752 N N . ILE B 1 55 ? -13.016 23.938 13.117 1 96.69 55 ILE B N 1
ATOM 3753 C CA . ILE B 1 55 ? -13.367 24.734 11.953 1 96.69 55 ILE B CA 1
ATOM 3754 C C . ILE B 1 55 ? -14.891 24.875 11.867 1 96.69 55 ILE B C 1
ATOM 3756 O O . ILE B 1 55 ? -15.406 25.953 11.578 1 96.69 55 ILE B O 1
ATOM 3760 N N . ASN B 1 56 ? -15.57 23.797 12.094 1 97 56 ASN B N 1
ATOM 3761 C CA . ASN B 1 56 ? -17.031 23.859 12.055 1 97 56 ASN B CA 1
ATOM 3762 C C . ASN B 1 56 ? -17.578 24.75 13.164 1 97 56 ASN B C 1
ATOM 3764 O O . ASN B 1 56 ? -18.562 25.469 12.961 1 97 56 ASN B O 1
ATOM 3768 N N . ASN B 1 57 ? -16.938 24.719 14.32 1 95.25 57 ASN B N 1
ATOM 3769 C CA . ASN B 1 57 ? -17.312 25.641 15.391 1 95.25 57 ASN B CA 1
ATOM 3770 C C . ASN B 1 57 ? -17.047 27.094 15.023 1 95.25 57 ASN B C 1
ATOM 3772 O O . ASN B 1 57 ? -17.812 27.984 15.375 1 95.25 57 ASN B O 1
ATOM 3776 N N . ALA B 1 58 ? -15.922 27.281 14.398 1 96.38 58 ALA B N 1
ATOM 3777 C CA . ALA B 1 58 ? -15.586 28.625 13.93 1 96.38 58 ALA B CA 1
ATOM 3778 C C . ALA B 1 58 ? -16.672 29.156 13 1 96.38 58 ALA B C 1
ATOM 3780 O O . ALA B 1 58 ? -17.078 30.328 13.109 1 96.38 58 ALA B O 1
ATOM 3781 N N . LEU B 1 59 ? -17.094 28.312 12.094 1 96.75 59 LEU B N 1
ATOM 3782 C CA . LEU B 1 59 ? -18.141 28.719 11.148 1 96.75 59 LEU B CA 1
ATOM 3783 C C . LEU B 1 59 ? -19.422 29.078 11.875 1 96.75 59 LEU B C 1
ATOM 3785 O O . LEU B 1 59 ? -20.078 30.078 11.555 1 96.75 59 LEU B O 1
ATOM 3789 N N . LEU B 1 60 ? -19.781 28.312 12.852 1 95.25 60 LEU B N 1
ATOM 3790 C CA . LEU B 1 60 ? -20.984 28.578 13.633 1 95.25 60 LEU B CA 1
ATOM 3791 C C . LEU B 1 60 ? -20.859 29.891 14.383 1 95.25 60 LEU B C 1
ATOM 3793 O O . LEU B 1 60 ? -21.812 30.688 14.406 1 95.25 60 LEU B O 1
ATOM 3797 N N . ALA B 1 61 ? -19.766 30.141 14.953 1 95.44 61 ALA B N 1
ATOM 3798 C CA . ALA B 1 61 ? -19.531 31.359 15.703 1 95.44 61 ALA B CA 1
ATOM 3799 C C . ALA B 1 61 ? -19.562 32.594 14.789 1 95.44 61 ALA B C 1
ATOM 3801 O O . ALA B 1 61 ? -20.219 33.594 15.094 1 95.44 61 ALA B O 1
ATOM 3802 N N . LEU B 1 62 ? -18.891 32.469 13.711 1 97.31 62 LEU B N 1
ATOM 3803 C CA . LEU B 1 62 ? -18.734 33.625 12.805 1 97.31 62 LEU B CA 1
ATOM 3804 C C . LEU B 1 62 ? -20.062 33.969 12.133 1 97.31 62 LEU B C 1
ATOM 3806 O O . LEU B 1 62 ? -20.281 35.125 11.758 1 97.31 62 LEU B O 1
ATOM 3810 N N . ASN B 1 63 ? -20.891 32.969 11.969 1 95.5 63 ASN B N 1
ATOM 3811 C CA . ASN B 1 63 ? -22.203 33.219 11.359 1 95.5 63 ASN B CA 1
ATOM 3812 C C . ASN B 1 63 ? -23.078 34.094 12.219 1 95.5 63 ASN B C 1
ATOM 3814 O O . ASN B 1 63 ? -24.078 34.656 11.742 1 95.5 63 ASN B O 1
ATOM 3818 N N . GLN B 1 64 ? -22.672 34.281 13.469 1 95.5 64 GLN B N 1
ATOM 3819 C CA . GLN B 1 64 ? -23.438 35.125 14.383 1 95.5 64 GLN B CA 1
ATOM 3820 C C . GLN B 1 64 ? -23.094 36.594 14.203 1 95.5 64 GLN B C 1
ATOM 3822 O O . GLN B 1 64 ? -23.812 37.469 14.688 1 95.5 64 GLN B O 1
ATOM 3827 N N . SER B 1 65 ? -22.031 36.875 13.555 1 97 65 SER B N 1
ATOM 3828 C CA . SER B 1 65 ? -21.578 38.25 13.398 1 97 65 SER B CA 1
ATOM 3829 C C . SER B 1 65 ? -22.406 38.969 12.336 1 97 65 SER B C 1
ATOM 3831 O O . SER B 1 65 ? -22.766 38.375 11.312 1 97 65 SER B O 1
ATOM 3833 N N . LYS B 1 66 ? -22.641 40.281 12.523 1 94.56 66 LYS B N 1
ATOM 3834 C CA . LYS B 1 66 ? -23.375 41.094 11.562 1 94.56 66 LYS B CA 1
ATOM 3835 C C . LYS B 1 66 ? -22.438 42 10.766 1 94.56 66 LYS B C 1
ATOM 3837 O O . LYS B 1 66 ? -22.875 42.812 9.961 1 94.56 66 LYS B O 1
ATOM 3842 N N . ASN B 1 67 ? -21.188 41.844 11.102 1 96 67 ASN B N 1
ATOM 3843 C CA . ASN B 1 67 ? -20.188 42.594 10.359 1 96 67 ASN B CA 1
ATOM 3844 C C . ASN B 1 67 ? -19.984 42.062 8.953 1 96 67 ASN B C 1
ATOM 3846 O O . ASN B 1 67 ? -19.109 41.219 8.734 1 96 67 ASN B O 1
ATOM 3850 N N . LEU B 1 68 ? -20.547 42.594 7.977 1 92.38 68 LEU B N 1
ATOM 3851 C CA . LEU B 1 68 ? -20.547 42.062 6.617 1 92.38 68 LEU B CA 1
ATOM 3852 C C . LEU B 1 68 ? -19.219 42.375 5.918 1 92.38 68 LEU B C 1
ATOM 3854 O O . LEU B 1 68 ? -18.844 41.688 4.969 1 92.38 68 LEU B O 1
ATOM 3858 N N . ASP B 1 69 ? -18.547 43.438 6.332 1 92.31 69 ASP B N 1
ATOM 3859 C CA . ASP B 1 69 ? -17.25 43.75 5.746 1 92.31 69 ASP B CA 1
ATOM 3860 C C . ASP B 1 69 ? -16.25 42.625 5.973 1 92.31 69 ASP B C 1
ATOM 3862 O O . ASP B 1 69 ? -15.477 42.281 5.074 1 92.31 69 ASP B O 1
ATOM 3866 N N . LEU B 1 70 ? -16.344 42.031 7.102 1 94 70 LEU B N 1
ATOM 3867 C CA . LEU B 1 70 ? -15.414 40.969 7.473 1 94 70 LEU B CA 1
ATOM 3868 C C . LEU B 1 70 ? -15.992 39.594 7.141 1 94 70 LEU B C 1
ATOM 3870 O O . LEU B 1 70 ? -15.242 38.656 6.844 1 94 70 LEU B O 1
ATOM 3874 N N . MET B 1 71 ? -17.312 39.438 7.219 1 94.88 71 MET B N 1
ATOM 3875 C CA . MET B 1 71 ? -17.906 38.094 7.191 1 94.88 71 MET B CA 1
ATOM 3876 C C . MET B 1 71 ? -18.75 37.906 5.934 1 94.88 71 MET B C 1
ATOM 3878 O O . MET B 1 71 ? -19.359 36.844 5.742 1 94.88 71 MET B O 1
ATOM 3882 N N . GLY B 1 72 ? -18.734 38.812 5.02 1 95.06 72 GLY B N 1
ATOM 3883 C CA . GLY B 1 72 ? -19.547 38.719 3.822 1 95.06 72 GLY B CA 1
ATOM 3884 C C . GLY B 1 72 ? -19.297 37.469 3.012 1 95.06 72 GLY B C 1
ATOM 3885 O O . GLY B 1 72 ? -20.203 36.969 2.342 1 95.06 72 GLY B O 1
ATOM 3886 N N . TRP B 1 73 ? -18.078 36.938 3.09 1 95.88 73 TRP B N 1
ATOM 3887 C CA . TRP B 1 73 ? -17.688 35.781 2.314 1 95.88 73 TRP B CA 1
ATOM 3888 C C . TRP B 1 73 ? -18.469 34.531 2.758 1 95.88 73 TRP B C 1
ATOM 3890 O O . TRP B 1 73 ? -18.516 33.531 2.045 1 95.88 73 TRP B O 1
ATOM 3900 N N . LEU B 1 74 ? -19.078 34.562 3.949 1 95.75 74 LEU B N 1
ATOM 3901 C CA . LEU B 1 74 ? -19.844 33.438 4.453 1 95.75 74 LEU B CA 1
ATOM 3902 C C . LEU B 1 74 ? -21.062 33.188 3.578 1 95.75 74 LEU B C 1
ATOM 3904 O O . LEU B 1 74 ? -21.562 32.031 3.514 1 95.75 74 LEU B O 1
ATOM 3908 N N . ASN B 1 75 ? -21.516 34.312 2.99 1 92.81 75 ASN B N 1
ATOM 3909 C CA . ASN B 1 75 ? -22.625 34.125 2.062 1 92.81 75 ASN B CA 1
ATOM 3910 C C . ASN B 1 75 ? -22.219 33.344 0.834 1 92.81 75 ASN B C 1
ATOM 3912 O O . ASN B 1 75 ? -21.391 33.781 0.033 1 92.81 75 ASN B O 1
ATOM 3916 N N . GLY B 1 76 ? -22.625 32.188 0.66 1 91.75 76 GLY B N 1
ATOM 3917 C CA . GLY B 1 76 ? -22.297 31.328 -0.464 1 91.75 76 GLY B CA 1
ATOM 3918 C C . GLY B 1 76 ? -21.109 30.422 -0.194 1 91.75 76 GLY B C 1
ATOM 3919 O O . GLY B 1 76 ? -20.656 29.703 -1.087 1 91.75 76 GLY B O 1
ATOM 3920 N N . TYR B 1 77 ? -20.562 30.547 1.021 1 95.06 77 TYR B N 1
ATOM 3921 C CA . TYR B 1 77 ? -19.438 29.703 1.397 1 95.06 77 TYR B CA 1
ATOM 3922 C C . TYR B 1 77 ? -19.828 28.234 1.413 1 95.06 77 TYR B C 1
ATOM 3924 O O . TYR B 1 77 ? -20.828 27.859 2.043 1 95.06 77 TYR B O 1
ATOM 3932 N N . LYS B 1 78 ? -19.141 27.406 0.619 1 92.88 78 LYS B N 1
ATOM 3933 C CA . LYS B 1 78 ? -19.344 25.953 0.645 1 92.88 78 LYS B CA 1
ATOM 3934 C C . LYS B 1 78 ? -18.359 25.281 1.602 1 92.88 78 LYS B C 1
ATOM 3936 O O . LYS B 1 78 ? -17.172 25.188 1.309 1 92.88 78 LYS B O 1
ATOM 3941 N N . ASN B 1 79 ? -18.875 24.844 2.723 1 94.69 79 ASN B N 1
ATOM 3942 C CA . ASN B 1 79 ? -18.047 24.172 3.719 1 94.69 79 ASN B CA 1
ATOM 3943 C C . ASN B 1 79 ? -17.562 22.812 3.219 1 94.69 79 ASN B C 1
ATOM 3945 O O . ASN B 1 79 ? -18.359 21.891 3.057 1 94.69 79 ASN B O 1
ATOM 3949 N N . GLU B 1 80 ? -16.297 22.688 3.006 1 93 80 GLU B N 1
ATOM 3950 C CA . GLU B 1 80 ? -15.695 21.453 2.516 1 93 80 GLU B CA 1
ATOM 3951 C C . GLU B 1 80 ? -15.109 20.641 3.66 1 93 80 GLU B C 1
ATOM 3953 O O . GLU B 1 80 ? -14.562 19.547 3.441 1 93 80 GLU B O 1
ATOM 3958 N N . TYR B 1 81 ? -15.227 21.109 4.812 1 95 81 TYR B N 1
ATOM 3959 C CA . TYR B 1 81 ? -14.688 20.438 5.984 1 95 81 TYR B CA 1
ATOM 3960 C C . TYR B 1 81 ? -15.727 19.5 6.609 1 95 81 TYR B C 1
ATOM 3962 O O . TYR B 1 81 ? -16.156 19.719 7.742 1 95 81 TYR B O 1
ATOM 3970 N N . LEU B 1 82 ? -15.93 18.469 5.793 1 92.88 82 LEU B N 1
ATOM 3971 C CA . LEU B 1 82 ? -16.875 17.422 6.168 1 92.88 82 LEU B CA 1
ATOM 3972 C C . LEU B 1 82 ? -16.188 16.359 7.016 1 92.88 82 LEU B C 1
ATOM 3974 O O . LEU B 1 82 ? -15.047 15.992 6.754 1 92.88 82 LEU B O 1
ATOM 3978 N N . PHE B 1 83 ? -16.891 15.852 8.031 1 91.25 83 PHE B N 1
ATOM 3979 C CA . PHE B 1 83 ? -16.312 14.859 8.922 1 91.25 83 PHE B CA 1
ATOM 3980 C C . PHE B 1 83 ? -15.914 13.602 8.156 1 91.25 83 PHE B C 1
ATOM 3982 O O . PHE B 1 83 ? -14.977 12.906 8.531 1 91.25 83 PHE B O 1
ATOM 3989 N N . SER B 1 84 ? -16.562 13.297 7 1 88.5 84 SER B N 1
ATOM 3990 C CA . SER B 1 84 ? -16.203 12.156 6.156 1 88.5 84 SER B CA 1
ATOM 3991 C C . SER B 1 84 ? -14.82 12.328 5.543 1 88.5 84 SER B C 1
ATOM 3993 O O . SER B 1 84 ? -14.227 11.359 5.07 1 88.5 84 SER B O 1
ATOM 3995 N N . ARG B 1 85 ? -14.289 13.5 5.613 1 93.06 85 ARG B N 1
ATOM 3996 C CA . ARG B 1 85 ? -12.992 13.797 5.004 1 93.06 85 ARG B CA 1
ATOM 3997 C C . ARG B 1 85 ? -11.898 13.891 6.059 1 93.06 85 ARG B C 1
ATOM 3999 O O . ARG B 1 85 ? -10.766 14.281 5.758 1 93.06 85 ARG B O 1
ATOM 4006 N N . THR B 1 86 ? -12.227 13.523 7.273 1 94.38 86 THR B N 1
ATOM 4007 C CA . THR B 1 86 ? -11.32 13.695 8.398 1 94.38 86 THR B CA 1
ATOM 4008 C C . THR B 1 86 ? -9.969 13.039 8.117 1 94.38 86 THR B C 1
ATOM 4010 O O . THR B 1 86 ? -9.891 11.828 7.91 1 94.38 86 THR B O 1
ATOM 4013 N N . GLY B 1 87 ? -8.953 13.875 8.055 1 94.62 87 GLY B N 1
ATOM 4014 C CA . GLY B 1 87 ? -7.582 13.406 7.945 1 94.62 87 GLY B CA 1
ATOM 4015 C C . GLY B 1 87 ? -7.242 12.891 6.559 1 94.62 87 GLY B C 1
ATOM 4016 O O . GLY B 1 87 ? -6.137 12.398 6.332 1 94.62 87 GLY B O 1
ATOM 4017 N N . GLN B 1 88 ? -8.078 13.039 5.609 1 94.56 88 GLN B N 1
ATOM 4018 C CA . GLN B 1 88 ? -7.883 12.477 4.277 1 94.56 88 GLN B CA 1
ATOM 4019 C C . GLN B 1 88 ? -6.906 13.32 3.459 1 94.56 88 GLN B C 1
ATOM 4021 O O . GLN B 1 88 ? -6.941 14.547 3.512 1 94.56 88 GLN B O 1
ATOM 4026 N N . LEU B 1 89 ? -5.984 12.562 2.764 1 96.75 89 LEU B N 1
ATOM 4027 C CA . LEU B 1 89 ? -5.125 13.25 1.804 1 96.75 89 LEU B CA 1
ATOM 4028 C C . LEU B 1 89 ? -5.957 13.93 0.721 1 96.75 89 LEU B C 1
ATOM 4030 O O . LEU B 1 89 ? -6.84 13.305 0.126 1 96.75 89 LEU B O 1
ATOM 4034 N N . ASP B 1 90 ? -5.742 15.211 0.503 1 94.81 90 ASP B N 1
ATOM 4035 C CA . ASP B 1 90 ? -6.516 15.891 -0.535 1 94.81 90 ASP B CA 1
ATOM 4036 C C . ASP B 1 90 ? -5.77 15.883 -1.868 1 94.81 90 ASP B C 1
ATOM 4038 O O . ASP B 1 90 ? -4.711 15.258 -1.988 1 94.81 90 ASP B O 1
ATOM 4042 N N . ALA B 1 91 ? -6.316 16.5 -2.893 1 93.5 91 ALA B N 1
ATOM 4043 C CA . ALA B 1 91 ? -5.746 16.469 -4.234 1 93.5 91 ALA B CA 1
ATOM 4044 C C . ALA B 1 91 ? -4.383 17.156 -4.266 1 93.5 91 ALA B C 1
ATOM 4046 O O . ALA B 1 91 ? -3.475 16.719 -4.973 1 93.5 91 ALA B O 1
ATOM 4047 N N . ASN B 1 92 ? -4.242 18.266 -3.49 1 94 92 ASN B N 1
ATOM 4048 C CA . ASN B 1 92 ? -2.957 18.938 -3.408 1 94 92 ASN B CA 1
ATOM 4049 C C . ASN B 1 92 ? -1.873 18.031 -2.84 1 94 92 ASN B C 1
ATOM 4051 O O . ASN B 1 92 ? -0.745 18.016 -3.334 1 94 92 ASN B O 1
ATOM 4055 N N . GLY B 1 93 ? -2.279 17.344 -1.77 1 96.31 93 GLY B N 1
ATOM 4056 C CA . GLY B 1 93 ? -1.325 16.438 -1.154 1 96.31 93 GLY B CA 1
ATOM 4057 C C . GLY B 1 93 ? -0.832 15.352 -2.102 1 96.31 93 GLY B C 1
ATOM 4058 O O . GLY B 1 93 ? 0.359 15.031 -2.121 1 96.31 93 GLY B O 1
ATOM 4059 N N . GLN B 1 94 ? -1.712 14.773 -2.867 1 96.31 94 GLN B N 1
ATOM 4060 C CA . GLN B 1 94 ? -1.316 13.789 -3.867 1 96.31 94 GLN B CA 1
ATOM 4061 C C . GLN B 1 94 ? -0.361 14.391 -4.891 1 96.31 94 GLN B C 1
ATOM 4063 O O . GLN B 1 94 ? 0.639 13.773 -5.258 1 96.31 94 GLN B O 1
ATOM 4068 N N . GLN B 1 95 ? -0.665 15.562 -5.312 1 94.81 95 GLN B N 1
ATOM 4069 C CA . GLN B 1 95 ? 0.146 16.25 -6.316 1 94.81 95 GLN B CA 1
ATOM 4070 C C . GLN B 1 95 ? 1.54 16.562 -5.777 1 94.81 95 GLN B C 1
ATOM 4072 O O . GLN B 1 95 ? 2.531 16.438 -6.5 1 94.81 95 GLN B O 1
ATOM 4077 N N . GLU B 1 96 ? 1.568 17.016 -4.539 1 95.88 96 GLU B N 1
ATOM 4078 C CA . GLU B 1 96 ? 2.855 17.312 -3.92 1 95.88 96 GLU B CA 1
ATOM 4079 C C . GLU B 1 96 ? 3.785 16.109 -3.965 1 95.88 96 GLU B C 1
ATOM 4081 O O . GLU B 1 96 ? 4.934 16.219 -4.402 1 95.88 96 GLU B O 1
ATOM 4086 N N . GLU B 1 97 ? 3.268 15.008 -3.537 1 97.12 97 GLU B N 1
ATOM 4087 C CA . GLU B 1 97 ? 4.062 13.781 -3.48 1 97.12 97 GLU B CA 1
ATOM 4088 C C . GLU B 1 97 ? 4.418 13.289 -4.879 1 97.12 97 GLU B C 1
ATOM 4090 O O . GLU B 1 97 ? 5.539 12.836 -5.113 1 97.12 97 GLU B O 1
ATOM 4095 N N . TYR B 1 98 ? 3.477 13.352 -5.812 1 96.25 98 TYR B N 1
ATOM 4096 C CA . TYR B 1 98 ? 3.707 12.992 -7.207 1 96.25 98 TYR B CA 1
ATOM 4097 C C . TYR B 1 98 ? 4.859 13.805 -7.793 1 96.25 98 TYR B C 1
ATOM 4099 O O . TYR B 1 98 ? 5.754 13.25 -8.438 1 96.25 98 TYR B O 1
ATOM 4107 N N . LEU B 1 99 ? 4.848 15.039 -7.543 1 95.25 99 LEU B N 1
ATOM 4108 C CA . LEU B 1 99 ? 5.867 15.922 -8.102 1 95.25 99 LEU B CA 1
ATOM 4109 C C . LEU B 1 99 ? 7.219 15.672 -7.441 1 95.25 99 LEU B C 1
ATOM 4111 O O . LEU B 1 99 ? 8.266 15.797 -8.094 1 95.25 99 LEU B O 1
ATOM 4115 N N . ILE B 1 100 ? 7.215 15.383 -6.164 1 96.06 100 ILE B N 1
ATOM 4116 C CA . ILE B 1 100 ? 8.469 14.992 -5.523 1 96.06 100 ILE B CA 1
ATOM 4117 C C . ILE B 1 100 ? 9.031 13.75 -6.215 1 96.06 100 ILE B C 1
ATOM 4119 O O . ILE B 1 100 ? 10.234 13.68 -6.492 1 96.06 100 ILE B O 1
ATOM 4123 N N . GLY B 1 101 ? 8.148 12.773 -6.516 1 96.12 101 GLY B N 1
ATOM 4124 C CA . GLY B 1 101 ? 8.57 11.602 -7.27 1 96.12 101 GLY B CA 1
ATOM 4125 C C . GLY B 1 101 ? 9.133 11.945 -8.633 1 96.12 101 GLY B C 1
ATOM 4126 O O . GLY B 1 101 ? 10.18 11.43 -9.031 1 96.12 101 GLY B O 1
ATOM 4127 N N . ARG B 1 102 ? 8.461 12.828 -9.32 1 94.62 102 ARG B N 1
ATOM 4128 C CA . ARG B 1 102 ? 8.922 13.242 -10.641 1 94.62 102 ARG B CA 1
ATOM 4129 C C . ARG B 1 102 ? 10.289 13.914 -10.555 1 94.62 102 ARG B C 1
ATOM 4131 O O . ARG B 1 102 ? 11.172 13.648 -11.375 1 94.62 102 ARG B O 1
ATOM 4138 N N . ARG B 1 103 ? 10.469 14.758 -9.578 1 93.94 103 ARG B N 1
ATOM 4139 C CA . ARG B 1 103 ? 11.75 15.438 -9.406 1 93.94 103 ARG B CA 1
ATOM 4140 C C . ARG B 1 103 ? 12.844 14.445 -9.023 1 93.94 103 ARG B C 1
ATOM 4142 O O . ARG B 1 103 ? 13.984 14.57 -9.484 1 93.94 103 ARG B O 1
ATOM 4149 N N . PHE B 1 104 ? 12.516 13.547 -8.211 1 94.88 104 PHE B N 1
ATOM 4150 C CA . PHE B 1 104 ? 13.453 12.492 -7.852 1 94.88 104 PHE B CA 1
ATOM 4151 C C . PHE B 1 104 ? 14.008 11.812 -9.102 1 94.88 104 PHE B C 1
ATOM 4153 O O . PHE B 1 104 ? 15.219 11.68 -9.258 1 94.88 104 PHE B O 1
ATOM 4160 N N . ALA B 1 105 ? 13.117 11.367 -9.984 1 94 105 ALA B N 1
ATOM 4161 C CA . ALA B 1 105 ? 13.5 10.672 -11.203 1 94 105 ALA B CA 1
ATOM 4162 C C . ALA B 1 105 ? 14.328 11.578 -12.117 1 94 105 ALA B C 1
ATOM 4164 O O . ALA B 1 105 ? 15.273 11.117 -12.766 1 94 105 ALA B O 1
ATOM 4165 N N . LYS B 1 106 ? 13.969 12.797 -12.148 1 92.06 106 LYS B N 1
ATOM 4166 C CA . LYS B 1 106 ? 14.672 13.75 -13 1 92.06 106 LYS B CA 1
ATOM 4167 C C . LYS B 1 106 ? 16.062 14.07 -12.438 1 92.06 106 LYS B C 1
ATOM 4169 O O . LYS B 1 106 ? 17.016 14.25 -13.203 1 92.06 106 LYS B O 1
ATOM 4174 N N . THR B 1 107 ? 16.125 14.203 -11.156 1 92.56 107 THR B N 1
ATOM 4175 C CA . THR B 1 107 ? 17.375 14.57 -10.5 1 92.56 107 THR B CA 1
ATOM 4176 C C . THR B 1 107 ? 18.359 13.406 -10.516 1 92.56 107 THR B C 1
ATOM 4178 O O . THR B 1 107 ? 19.562 13.609 -10.625 1 92.56 107 THR B O 1
ATOM 4181 N N . TYR B 1 108 ? 17.812 12.195 -10.375 1 93.31 108 TYR B N 1
ATOM 4182 C CA . TYR B 1 108 ? 18.672 11.023 -10.305 1 93.31 108 TYR B CA 1
ATOM 4183 C C . TYR B 1 108 ? 18.266 9.984 -11.344 1 93.31 108 TYR B C 1
ATOM 4185 O O . TYR B 1 108 ? 17.938 8.844 -10.992 1 93.31 108 TYR B O 1
ATOM 4193 N N . PRO B 1 109 ? 18.375 10.281 -12.602 1 92.12 109 PRO B N 1
ATOM 4194 C CA . PRO B 1 109 ? 17.875 9.391 -13.648 1 92.12 109 PRO B CA 1
ATOM 4195 C C . PRO B 1 109 ? 18.594 8.047 -13.68 1 92.12 109 PRO B C 1
ATOM 4197 O O . PRO B 1 109 ? 17.953 7 -13.836 1 92.12 109 PRO B O 1
ATOM 4200 N N . GLN B 1 110 ? 19.906 8.031 -13.5 1 91.31 110 GLN B N 1
ATOM 4201 C CA . GLN B 1 110 ? 20.656 6.777 -13.539 1 91.31 110 GLN B CA 1
ATOM 4202 C C . GLN B 1 110 ? 20.328 5.902 -12.328 1 91.31 110 GLN B C 1
ATOM 4204 O O . GLN B 1 110 ? 20.188 4.688 -12.453 1 91.31 110 GLN B O 1
ATOM 4209 N N . PHE B 1 111 ? 20.234 6.547 -11.188 1 94.12 111 PHE B N 1
ATOM 4210 C CA . PHE B 1 111 ? 19.875 5.824 -9.969 1 94.12 111 PHE B CA 1
ATOM 4211 C C . PHE B 1 111 ? 18.484 5.227 -10.094 1 94.12 111 PHE B C 1
ATOM 4213 O O . PHE B 1 111 ? 18.281 4.055 -9.766 1 94.12 111 PHE B O 1
ATOM 4220 N N . THR B 1 112 ? 17.547 6 -10.617 1 94.31 112 THR B N 1
ATOM 4221 C CA . THR B 1 112 ? 16.172 5.555 -10.781 1 94.31 112 THR B CA 1
ATOM 4222 C C . THR B 1 112 ? 16.109 4.359 -11.727 1 94.31 112 THR B C 1
ATOM 4224 O O . THR B 1 112 ? 15.445 3.363 -11.43 1 94.31 112 THR B O 1
ATOM 4227 N N . ARG B 1 113 ? 16.828 4.387 -12.797 1 93.12 113 ARG B N 1
ATOM 4228 C CA . ARG B 1 113 ? 16.812 3.32 -13.797 1 93.12 113 ARG B CA 1
ATOM 4229 C C . ARG B 1 113 ? 17.453 2.049 -13.25 1 93.12 113 ARG B C 1
ATOM 4231 O O . ARG B 1 113 ? 17.078 0.941 -13.648 1 93.12 113 ARG B O 1
ATOM 4238 N N . SER B 1 114 ? 18.375 2.27 -12.297 1 93 114 SER B N 1
ATOM 4239 C CA . SER B 1 114 ? 19.062 1.122 -11.727 1 93 114 SER B CA 1
ATOM 4240 C C . SER B 1 114 ? 18.125 0.289 -10.852 1 93 114 SER B C 1
ATOM 4242 O O . SER B 1 114 ? 18.438 -0.856 -10.516 1 93 114 SER B O 1
ATOM 4244 N N . LEU B 1 115 ? 17.016 0.86 -10.5 1 94.69 115 LEU B N 1
ATOM 4245 C CA . LEU B 1 115 ? 16.047 0.174 -9.656 1 94.69 115 LEU B CA 1
ATOM 4246 C C . LEU B 1 115 ? 15.094 -0.677 -10.492 1 94.69 115 LEU B C 1
ATOM 4248 O O . LEU B 1 115 ? 14.258 -1.403 -9.945 1 94.69 115 LEU B O 1
ATOM 4252 N N . ILE B 1 116 ? 15.172 -0.625 -11.766 1 92.62 116 ILE B N 1
ATOM 4253 C CA . ILE B 1 116 ? 14.25 -1.281 -12.695 1 92.62 116 ILE B CA 1
ATOM 4254 C C . ILE B 1 116 ? 14.953 -2.447 -13.383 1 92.62 116 ILE B C 1
ATOM 4256 O O . ILE B 1 116 ? 16.094 -2.314 -13.828 1 92.62 116 ILE B O 1
ATOM 4260 N N . ASP B 1 117 ? 14.273 -3.508 -13.414 1 89.5 117 ASP B N 1
ATOM 4261 C CA . ASP B 1 117 ? 14.812 -4.703 -14.055 1 89.5 117 ASP B CA 1
ATOM 4262 C C . ASP B 1 117 ? 14.562 -4.672 -15.562 1 89.5 117 ASP B C 1
ATOM 4264 O O . ASP B 1 117 ? 13.836 -3.812 -16.062 1 89.5 117 ASP B O 1
ATOM 4268 N N . SER B 1 118 ? 15.18 -5.559 -16.266 1 82.94 118 SER B N 1
ATOM 4269 C CA . SER B 1 118 ? 15.102 -5.625 -17.719 1 82.94 118 SER B CA 1
ATOM 4270 C C . SER B 1 118 ? 13.703 -6.027 -18.172 1 82.94 118 SER B C 1
ATOM 4272 O O . SER B 1 118 ? 13.352 -5.828 -19.344 1 82.94 118 SER B O 1
ATOM 4274 N N . ASP B 1 119 ? 12.852 -6.566 -17.344 1 77.19 119 ASP B N 1
ATOM 4275 C CA . ASP B 1 119 ? 11.492 -6.961 -17.703 1 77.19 119 ASP B CA 1
ATOM 4276 C C . ASP B 1 119 ? 10.5 -5.848 -17.391 1 77.19 119 ASP B C 1
ATOM 4278 O O . ASP B 1 119 ? 9.289 -6.086 -17.328 1 77.19 119 ASP B O 1
ATOM 4282 N N . SER B 1 120 ? 11.016 -4.66 -17.094 1 77.38 120 SER B N 1
ATOM 4283 C CA . SER B 1 120 ? 10.227 -3.461 -16.828 1 77.38 120 SER B CA 1
ATOM 4284 C C . SER B 1 120 ? 9.438 -3.586 -15.531 1 77.38 120 SER B C 1
ATOM 4286 O O . SER B 1 120 ? 8.297 -3.119 -15.438 1 77.38 120 SER B O 1
ATOM 4288 N N . THR B 1 121 ? 9.992 -4.336 -14.625 1 81.69 121 THR B N 1
ATOM 4289 C CA . THR B 1 121 ? 9.477 -4.371 -13.266 1 81.69 121 THR B CA 1
ATOM 4290 C C . THR B 1 121 ? 10.539 -3.924 -12.266 1 81.69 121 THR B C 1
ATOM 4292 O O . THR B 1 121 ? 11.719 -3.814 -12.617 1 81.69 121 THR B O 1
ATOM 4295 N N . ILE B 1 122 ? 10.078 -3.582 -11.141 1 82 122 ILE B N 1
ATOM 4296 C CA . ILE B 1 122 ? 11.023 -3.141 -10.125 1 82 122 ILE B CA 1
ATOM 4297 C C . ILE B 1 122 ? 11.844 -4.332 -9.633 1 82 122 ILE B C 1
ATOM 4299 O O . ILE B 1 122 ? 11.391 -5.48 -9.711 1 82 122 ILE B O 1
ATOM 4303 N N . ILE B 1 123 ? 12.984 -4.051 -9.242 1 82.69 123 ILE B N 1
ATOM 4304 C CA . ILE B 1 123 ? 13.766 -5.039 -8.516 1 82.69 123 ILE B CA 1
ATOM 4305 C C . ILE B 1 123 ? 13.438 -4.965 -7.023 1 82.69 123 ILE B C 1
ATOM 4307 O O . ILE B 1 123 ? 13.969 -4.113 -6.305 1 82.69 123 ILE B O 1
ATOM 4311 N N . SER B 1 124 ? 12.625 -5.816 -6.617 1 80.94 124 SER B N 1
ATOM 4312 C CA . SER B 1 124 ? 12.07 -5.734 -5.27 1 80.94 124 SER B CA 1
ATOM 4313 C C . SER B 1 124 ? 13.156 -5.93 -4.211 1 80.94 124 SER B C 1
ATOM 4315 O O . SER B 1 124 ? 12.977 -5.535 -3.057 1 80.94 124 SER B O 1
ATOM 4317 N N . GLN B 1 125 ? 14.25 -6.434 -4.629 1 83.31 125 GLN B N 1
ATOM 4318 C CA . GLN B 1 125 ? 15.359 -6.641 -3.705 1 83.31 125 GLN B CA 1
ATOM 4319 C C . GLN B 1 125 ? 16.062 -5.328 -3.391 1 83.31 125 GLN B C 1
ATOM 4321 O O . GLN B 1 125 ? 16.75 -5.215 -2.373 1 83.31 125 GLN B O 1
ATOM 4326 N N . TRP B 1 126 ? 15.867 -4.336 -4.262 1 91.31 126 TRP B N 1
ATOM 4327 C CA . TRP B 1 126 ? 16.656 -3.115 -4.113 1 91.31 126 TRP B CA 1
ATOM 4328 C C . TRP B 1 126 ? 15.766 -1.948 -3.686 1 91.31 126 TRP B C 1
ATOM 4330 O O . TRP B 1 126 ? 16.266 -0.89 -3.299 1 91.31 126 TRP B O 1
ATOM 4340 N N . LEU B 1 127 ? 14.539 -2.164 -3.746 1 95.31 127 LEU B N 1
ATOM 4341 C CA . LEU B 1 127 ? 13.609 -1.075 -3.475 1 95.31 127 LEU B CA 1
ATOM 4342 C C . LEU B 1 127 ? 12.641 -1.452 -2.359 1 95.31 127 LEU B C 1
ATOM 4344 O O . LEU B 1 127 ? 11.961 -2.475 -2.443 1 95.31 127 LEU B O 1
ATOM 4348 N N . ARG B 1 128 ? 12.648 -0.652 -1.319 1 96.25 128 ARG B N 1
ATOM 4349 C CA . ARG B 1 128 ? 11.672 -0.8 -0.243 1 96.25 128 ARG B CA 1
ATOM 4350 C C . ARG B 1 128 ? 10.914 0.5 -0.012 1 96.25 128 ARG B C 1
ATOM 4352 O O . ARG B 1 128 ? 11.523 1.559 0.166 1 96.25 128 ARG B O 1
ATOM 4359 N N . VAL B 1 129 ? 9.633 0.418 -0.15 1 97.88 129 VAL B N 1
ATOM 4360 C CA . VAL B 1 129 ? 8.773 1.534 0.216 1 97.88 129 VAL B CA 1
ATOM 4361 C C . VAL B 1 129 ? 7.848 1.12 1.357 1 97.88 129 VAL B C 1
ATOM 4363 O O . VAL B 1 129 ? 7.133 0.118 1.255 1 97.88 129 VAL B O 1
ATOM 4366 N N . SER B 1 130 ? 7.871 1.844 2.436 1 96.88 130 SER B N 1
ATOM 4367 C CA . SER B 1 130 ? 7.078 1.548 3.621 1 96.88 130 SER B CA 1
ATOM 4368 C C . SER B 1 130 ? 6.293 2.773 4.082 1 96.88 130 SER B C 1
ATOM 4370 O O . SER B 1 130 ? 6.676 3.908 3.785 1 96.88 130 SER B O 1
ATOM 4372 N N . SER B 1 131 ? 5.246 2.516 4.727 1 97.06 131 SER B N 1
ATOM 4373 C CA . SER B 1 131 ? 4.379 3.57 5.238 1 97.06 131 SER B CA 1
ATOM 4374 C C . SER B 1 131 ? 3.871 3.244 6.637 1 97.06 131 SER B C 1
ATOM 4376 O O . SER B 1 131 ? 3.812 2.074 7.023 1 97.06 131 SER B O 1
ATOM 4378 N N . SER B 1 132 ? 3.621 4.293 7.414 1 96.25 132 SER B N 1
ATOM 4379 C CA . SER B 1 132 ? 2.826 4.074 8.617 1 96.25 132 SER B CA 1
ATOM 4380 C C . SER B 1 132 ? 1.422 3.59 8.273 1 96.25 132 SER B C 1
ATOM 4382 O O . SER B 1 132 ? 1.025 3.598 7.109 1 96.25 132 SER B O 1
ATOM 4384 N N . TRP B 1 133 ? 0.696 3.146 9.297 1 93.94 133 TRP B N 1
ATOM 4385 C CA . TRP B 1 133 ? -0.668 2.654 9.125 1 93.94 133 TRP B CA 1
ATOM 4386 C C . TRP B 1 133 ? -1.661 3.811 9.078 1 93.94 133 TRP B C 1
ATOM 4388 O O . TRP B 1 133 ? -2.41 4.031 10.039 1 93.94 133 TRP B O 1
ATOM 4398 N N . SER B 1 134 ? -1.692 4.465 7.926 1 94.38 134 SER B N 1
ATOM 4399 C CA . SER B 1 134 ? -2.602 5.586 7.699 1 94.38 134 SER B CA 1
ATOM 4400 C C . SER B 1 134 ? -2.912 5.754 6.215 1 94.38 134 SER B C 1
ATOM 4402 O O . SER B 1 134 ? -2.029 5.59 5.371 1 94.38 134 SER B O 1
ATOM 4404 N N . SER B 1 135 ? -4.156 6.102 5.914 1 95.06 135 SER B N 1
ATOM 4405 C CA . SER B 1 135 ? -4.582 6.27 4.531 1 95.06 135 SER B CA 1
ATOM 4406 C C . SER B 1 135 ? -3.76 7.344 3.824 1 95.06 135 SER B C 1
ATOM 4408 O O . SER B 1 135 ? -3.326 7.152 2.686 1 95.06 135 SER B O 1
ATOM 4410 N N . ARG B 1 136 ? -3.549 8.461 4.523 1 96.94 136 ARG B N 1
ATOM 4411 C CA . ARG B 1 136 ? -2.893 9.602 3.887 1 96.94 136 ARG B CA 1
ATOM 4412 C C . ARG B 1 136 ? -1.427 9.297 3.598 1 96.94 136 ARG B C 1
ATOM 4414 O O . ARG B 1 136 ? -0.879 9.75 2.592 1 96.94 136 ARG B O 1
ATOM 4421 N N . THR B 1 137 ? -0.735 8.516 4.492 1 97.94 137 THR B N 1
ATOM 4422 C CA . THR B 1 137 ? 0.66 8.172 4.238 1 97.94 137 THR B CA 1
ATOM 4423 C C . THR B 1 137 ? 0.767 7.137 3.125 1 97.94 137 THR B C 1
ATOM 4425 O O . THR B 1 137 ? 1.671 7.203 2.289 1 97.94 137 THR B O 1
ATOM 4428 N N . LEU B 1 138 ? -0.169 6.227 3.084 1 97.69 138 LEU B N 1
ATOM 4429 C CA . LEU B 1 138 ? -0.192 5.223 2.027 1 97.69 138 LEU B CA 1
ATOM 4430 C C . LEU B 1 138 ? -0.469 5.863 0.672 1 97.69 138 LEU B C 1
ATOM 4432 O O . LEU B 1 138 ? 0.203 5.555 -0.315 1 97.69 138 LEU B O 1
ATOM 4436 N N . GLN B 1 139 ? -1.403 6.73 0.606 1 97.81 139 GLN B N 1
ATOM 4437 C CA . GLN B 1 139 ? -1.706 7.449 -0.626 1 97.81 139 GLN B CA 1
ATOM 4438 C C . GLN B 1 139 ? -0.521 8.297 -1.073 1 97.81 139 GLN B C 1
ATOM 4440 O O . GLN B 1 139 ? -0.235 8.398 -2.268 1 97.81 139 GLN B O 1
ATOM 4445 N N . SER B 1 140 ? 0.136 8.914 -0.087 1 98.56 140 SER B N 1
ATOM 4446 C CA . SER B 1 140 ? 1.318 9.719 -0.388 1 98.56 140 SER B CA 1
ATOM 4447 C C . SER B 1 140 ? 2.43 8.859 -0.984 1 98.56 140 SER B C 1
ATOM 4449 O O . SER B 1 140 ? 3.094 9.266 -1.938 1 98.56 140 SER B O 1
ATOM 4451 N N . ALA B 1 141 ? 2.611 7.684 -0.406 1 98.69 141 ALA B N 1
ATOM 4452 C CA . ALA B 1 141 ? 3.613 6.754 -0.923 1 98.69 141 ALA B CA 1
ATOM 4453 C C . ALA B 1 141 ? 3.318 6.379 -2.373 1 98.69 141 ALA B C 1
ATOM 4455 O O . ALA B 1 141 ? 4.219 6.367 -3.213 1 98.69 141 ALA B O 1
ATOM 4456 N N . HIS B 1 142 ? 2.092 6.09 -2.641 1 97.88 142 HIS B N 1
ATOM 4457 C CA . HIS B 1 142 ? 1.694 5.703 -3.99 1 97.88 142 HIS B CA 1
ATOM 4458 C C . HIS B 1 142 ? 1.9 6.852 -4.973 1 97.88 142 HIS B C 1
ATOM 4460 O O . HIS B 1 142 ? 2.355 6.637 -6.098 1 97.88 142 HIS B O 1
ATOM 4466 N N . ALA B 1 143 ? 1.542 8.031 -4.566 1 97.69 143 ALA B N 1
ATOM 4467 C CA . ALA B 1 143 ? 1.721 9.203 -5.426 1 97.69 143 ALA B CA 1
ATOM 4468 C C . ALA B 1 143 ? 3.195 9.414 -5.758 1 97.69 143 ALA B C 1
ATOM 4470 O O . ALA B 1 143 ? 3.547 9.672 -6.91 1 97.69 143 ALA B O 1
ATOM 4471 N N . PHE B 1 144 ? 4.047 9.312 -4.727 1 98.31 144 PHE B N 1
ATOM 4472 C CA . PHE B 1 144 ? 5.484 9.422 -4.945 1 98.31 144 PHE B CA 1
ATOM 4473 C C . PHE B 1 144 ? 5.957 8.398 -5.977 1 98.31 144 PHE B C 1
ATOM 4475 O O . PHE B 1 144 ? 6.695 8.734 -6.902 1 98.31 144 PHE B O 1
ATOM 4482 N N . CYS B 1 145 ? 5.516 7.156 -5.816 1 98.19 145 CYS B N 1
ATOM 4483 C CA . CYS B 1 145 ? 5.961 6.07 -6.684 1 98.19 145 CYS B CA 1
ATOM 4484 C C . CYS B 1 145 ? 5.48 6.285 -8.109 1 98.19 145 CYS B C 1
ATOM 4486 O O . CYS B 1 145 ? 6.223 6.039 -9.062 1 98.19 145 CYS B O 1
ATOM 4488 N N . ILE B 1 146 ? 4.246 6.719 -8.289 1 97.44 146 ILE B N 1
ATOM 4489 C CA . ILE B 1 146 ? 3.736 7.02 -9.625 1 97.44 146 ILE B CA 1
ATOM 4490 C C . ILE B 1 146 ? 4.641 8.047 -10.297 1 97.44 146 ILE B C 1
ATOM 4492 O O . ILE B 1 146 ? 5.051 7.863 -11.445 1 97.44 146 ILE B O 1
ATOM 4496 N N . GLY B 1 147 ? 4.949 9.094 -9.57 1 96.25 147 GLY B N 1
ATOM 4497 C CA . GLY B 1 147 ? 5.797 10.133 -10.125 1 96.25 147 GLY B CA 1
ATOM 4498 C C . GLY B 1 147 ? 7.199 9.648 -10.445 1 96.25 147 GLY B C 1
ATOM 4499 O O . GLY B 1 147 ? 7.738 9.945 -11.516 1 96.25 147 GLY B O 1
ATOM 4500 N N . ALA B 1 148 ? 7.781 8.883 -9.555 1 96.44 148 ALA B N 1
ATOM 4501 C CA . ALA B 1 148 ? 9.18 8.477 -9.648 1 96.44 148 ALA B CA 1
ATOM 4502 C C . ALA B 1 148 ? 9.391 7.5 -10.805 1 96.44 148 ALA B C 1
ATOM 4504 O O . ALA B 1 148 ? 10.461 7.469 -11.414 1 96.44 148 ALA B O 1
ATOM 4505 N N . PHE B 1 149 ? 8.344 6.719 -11.109 1 96.12 149 PHE B N 1
ATOM 4506 C CA . PHE B 1 149 ? 8.578 5.625 -12.047 1 96.12 149 PHE B CA 1
ATOM 4507 C C . PHE B 1 149 ? 7.676 5.75 -13.266 1 96.12 149 PHE B C 1
ATOM 4509 O O . PHE B 1 149 ? 7.535 4.805 -14.047 1 96.12 149 PHE B O 1
ATOM 4516 N N . GLU B 1 150 ? 7.031 6.879 -13.391 1 95.12 150 GLU B N 1
ATOM 4517 C CA . GLU B 1 150 ? 6.195 7.152 -14.562 1 95.12 150 GLU B CA 1
ATOM 4518 C C . GLU B 1 150 ? 6.984 7 -15.852 1 95.12 150 GLU B C 1
ATOM 4520 O O . GLU B 1 150 ? 8.133 7.441 -15.945 1 95.12 150 GLU B O 1
ATOM 4525 N N . GLY B 1 151 ? 6.383 6.328 -16.828 1 94.56 151 GLY B N 1
ATOM 4526 C CA . GLY B 1 151 ? 7.004 6.172 -18.141 1 94.56 151 GLY B CA 1
ATOM 4527 C C . GLY B 1 151 ? 7.961 5 -18.219 1 94.56 151 GLY B C 1
ATOM 4528 O O . GLY B 1 151 ? 8.523 4.711 -19.281 1 94.56 151 GLY B O 1
ATOM 4529 N N . LEU B 1 152 ? 8.102 4.258 -17.156 1 94.62 152 LEU B N 1
ATOM 4530 C CA . LEU B 1 152 ? 9.125 3.219 -17.109 1 94.62 152 LEU B CA 1
ATOM 4531 C C . LEU B 1 152 ? 8.5 1.831 -17.141 1 94.62 152 LEU B C 1
ATOM 4533 O O . LEU B 1 152 ? 9.203 0.826 -17.25 1 94.62 152 LEU B O 1
ATOM 4537 N N . GLY B 1 153 ? 7.164 1.789 -17.016 1 94.5 153 GLY B N 1
ATOM 4538 C CA . GLY B 1 153 ? 6.449 0.522 -17.047 1 94.5 153 GLY B CA 1
ATOM 4539 C C . GLY B 1 153 ? 5.617 0.34 -18.297 1 94.5 153 GLY B C 1
ATOM 4540 O O . GLY B 1 153 ? 5.992 0.812 -19.375 1 94.5 153 GLY B O 1
ATOM 4541 N N . THR B 1 154 ? 4.562 -0.478 -18.141 1 93.25 154 THR B N 1
ATOM 4542 C CA . THR B 1 154 ? 3.783 -0.811 -19.328 1 93.25 154 THR B CA 1
ATOM 4543 C C . THR B 1 154 ? 2.301 -0.533 -19.094 1 93.25 154 THR B C 1
ATOM 4545 O O . THR B 1 154 ? 1.481 -0.713 -20 1 93.25 154 THR B O 1
ATOM 4548 N N . LEU B 1 155 ? 1.926 -0.088 -17.938 1 94.25 155 LEU B N 1
ATOM 4549 C CA . LEU B 1 155 ? 0.507 -0.001 -17.594 1 94.25 155 LEU B CA 1
ATOM 4550 C C . LEU B 1 155 ? -0.089 1.31 -18.094 1 94.25 155 LEU B C 1
ATOM 4552 O O . LEU B 1 155 ? 0.377 2.391 -17.734 1 94.25 155 LEU B O 1
ATOM 4556 N N . GLY B 1 156 ? -1.067 1.2 -18.969 1 92.69 156 GLY B N 1
ATOM 4557 C CA . GLY B 1 156 ? -1.869 2.348 -19.359 1 92.69 156 GLY B CA 1
ATOM 4558 C C . GLY B 1 156 ? -1.116 3.328 -20.234 1 92.69 156 GLY B C 1
ATOM 4559 O O . GLY B 1 156 ? -0.006 3.041 -20.688 1 92.69 156 GLY B O 1
ATOM 4560 N N . PRO B 1 157 ? -1.765 4.445 -20.422 1 94.69 157 PRO B N 1
ATOM 4561 C CA . PRO B 1 157 ? -1.197 5.441 -21.344 1 94.69 157 PRO B CA 1
ATOM 4562 C C . PRO B 1 157 ? 0.052 6.113 -20.781 1 94.69 157 PRO B C 1
ATOM 4564 O O . PRO B 1 157 ? 0.857 6.66 -21.531 1 94.69 157 PRO B O 1
ATOM 4567 N N . ALA B 1 158 ? 0.243 6.121 -19.469 1 94.19 158 ALA B N 1
ATOM 4568 C CA . ALA B 1 158 ? 1.388 6.777 -18.844 1 94.19 158 ALA B CA 1
ATOM 4569 C C . ALA B 1 158 ? 2.539 5.797 -18.641 1 94.19 158 ALA B C 1
ATOM 4571 O O . ALA B 1 158 ? 3.561 6.141 -18.047 1 94.19 158 ALA B O 1
ATOM 4572 N N . ASN B 1 159 ? 2.355 4.5 -19.156 1 94.81 159 ASN B N 1
ATOM 4573 C CA . ASN B 1 159 ? 3.371 3.465 -19 1 94.81 159 ASN B CA 1
ATOM 4574 C C . ASN B 1 159 ? 3.83 3.324 -17.562 1 94.81 159 ASN B C 1
ATOM 4576 O O . ASN B 1 159 ? 5.027 3.402 -17.266 1 94.81 159 ASN B O 1
ATOM 4580 N N . LEU B 1 160 ? 2.908 3.027 -16.703 1 95.75 160 LEU B N 1
ATOM 4581 C CA . LEU B 1 160 ? 3.154 2.957 -15.273 1 95.75 160 LEU B CA 1
ATOM 4582 C C . LEU B 1 160 ? 3.668 1.577 -14.875 1 95.75 160 LEU B C 1
ATOM 4584 O O . LEU B 1 160 ? 3.535 0.617 -15.641 1 95.75 160 LEU B O 1
ATOM 4588 N N . MET B 1 161 ? 4.316 1.481 -13.797 1 95.62 161 MET B N 1
ATOM 4589 C CA . MET B 1 161 ? 4.617 0.238 -13.094 1 95.62 161 MET B CA 1
ATOM 4590 C C . MET B 1 161 ? 4.195 0.324 -11.633 1 95.62 161 MET B C 1
ATOM 4592 O O . MET B 1 161 ? 4.062 1.419 -11.086 1 95.62 161 MET B O 1
ATOM 4596 N N . THR B 1 162 ? 3.91 -0.759 -11.047 1 96 162 THR B N 1
ATOM 4597 C CA . THR B 1 162 ? 3.473 -0.75 -9.656 1 96 162 THR B CA 1
ATOM 4598 C C . THR B 1 162 ? 4.633 -1.086 -8.727 1 96 162 THR B C 1
ATOM 4600 O O . THR B 1 162 ? 5.484 -1.912 -9.062 1 96 162 THR B O 1
ATOM 4603 N N . VAL B 1 163 ? 4.707 -0.389 -7.637 1 96.69 163 VAL B N 1
ATOM 4604 C CA . VAL B 1 163 ? 5.699 -0.564 -6.582 1 96.69 163 VAL B CA 1
ATOM 4605 C C . VAL B 1 163 ? 5.02 -1.039 -5.305 1 96.69 163 VAL B C 1
ATOM 4607 O O . VAL B 1 163 ? 4.004 -0.474 -4.887 1 96.69 163 VAL B O 1
ATOM 4610 N N . PRO B 1 164 ? 5.504 -2.137 -4.715 1 96.56 164 PRO B N 1
ATOM 4611 C CA . PRO B 1 164 ? 4.906 -2.562 -3.449 1 96.56 164 PRO B CA 1
ATOM 4612 C C . PRO B 1 164 ? 5.152 -1.57 -2.316 1 96.56 164 PRO B C 1
ATOM 4614 O O . PRO B 1 164 ? 6.289 -1.146 -2.1 1 96.56 164 PRO B O 1
ATOM 4617 N N . VAL B 1 165 ? 4.086 -1.181 -1.641 1 97.19 165 VAL B N 1
ATOM 4618 C CA . VAL B 1 165 ? 4.168 -0.329 -0.459 1 97.19 165 VAL B CA 1
ATOM 4619 C C . VAL B 1 165 ? 3.697 -1.104 0.771 1 97.19 165 VAL B C 1
ATOM 4621 O O . VAL B 1 165 ? 2.527 -1.479 0.867 1 97.19 165 VAL B O 1
ATOM 4624 N N . PHE B 1 166 ? 4.594 -1.31 1.688 1 95.56 166 PHE B N 1
ATOM 4625 C CA . PHE B 1 166 ? 4.277 -2.062 2.896 1 95.56 166 PHE B CA 1
ATOM 4626 C C . PHE B 1 166 ? 3.822 -1.127 4.012 1 95.56 166 PHE B C 1
ATOM 4628 O O . PHE B 1 166 ? 4.379 -0.04 4.18 1 95.56 166 PHE B O 1
ATOM 4635 N N . SER B 1 167 ? 2.82 -1.469 4.719 1 94.12 167 SER B N 1
ATOM 4636 C CA . SER B 1 167 ? 2.357 -0.654 5.836 1 94.12 167 SER B CA 1
ATOM 4637 C C . SER B 1 167 ? 2.633 -1.339 7.172 1 94.12 167 SER B C 1
ATOM 4639 O O . SER B 1 167 ? 2.338 -2.525 7.34 1 94.12 167 SER B O 1
ATOM 4641 N N . PHE B 1 168 ? 3.219 -0.606 8.078 1 89.06 168 PHE B N 1
ATOM 4642 C CA . PHE B 1 168 ? 3.477 -1.128 9.414 1 89.06 168 PHE B CA 1
ATOM 4643 C C . PHE B 1 168 ? 2.268 -0.928 10.312 1 89.06 168 PHE B C 1
ATOM 4645 O O . PHE B 1 168 ? 1.635 0.13 10.289 1 89.06 168 PHE B O 1
ATOM 4652 N N . LYS B 1 169 ? 2 -1.962 11.047 1 80.5 169 LYS B N 1
ATOM 4653 C CA . LYS B 1 169 ? 0.829 -1.867 11.914 1 80.5 169 LYS B CA 1
ATOM 4654 C C . LYS B 1 169 ? 1.036 -0.825 13.008 1 80.5 169 LYS B C 1
ATOM 4656 O O . LYS B 1 169 ? 2.152 -0.651 13.5 1 80.5 169 LYS B O 1
ATOM 4661 N N . GLU B 1 170 ? 0.013 -0.261 13.391 1 68.31 170 GLU B N 1
ATOM 4662 C CA . GLU B 1 170 ? -0.015 0.907 14.266 1 68.31 170 GLU B CA 1
ATOM 4663 C C . GLU B 1 170 ? 0.679 0.618 15.594 1 68.31 170 GLU B C 1
ATOM 4665 O O . GLU B 1 170 ? 1.501 1.411 16.062 1 68.31 170 GLU B O 1
ATOM 4670 N N . ASN B 1 171 ? 0.446 -0.311 16.219 1 66.94 171 ASN B N 1
ATOM 4671 C CA . ASN B 1 171 ? 0.971 -0.479 17.562 1 66.94 171 ASN B CA 1
ATOM 4672 C C . ASN B 1 171 ? 2.252 -1.31 17.562 1 66.94 171 ASN B C 1
ATOM 4674 O O . ASN B 1 171 ? 2.701 -1.761 18.625 1 66.94 171 ASN B O 1
ATOM 4678 N N . ASN B 1 172 ? 2.883 -1.257 16.469 1 75.88 172 ASN B N 1
ATOM 4679 C CA . ASN B 1 172 ? 4.133 -2 16.375 1 75.88 172 ASN B CA 1
ATOM 4680 C C . ASN B 1 172 ? 5.07 -1.38 15.336 1 75.88 172 ASN B C 1
ATOM 4682 O O . ASN B 1 172 ? 5.738 -2.096 14.586 1 75.88 172 ASN B O 1
ATOM 4686 N N . ASP B 1 173 ? 5.027 -0.099 15.359 1 88.75 173 ASP B N 1
ATOM 4687 C CA . ASP B 1 173 ? 5.844 0.633 14.398 1 88.75 173 ASP B CA 1
ATOM 4688 C C . ASP B 1 173 ? 6.832 1.558 15.109 1 88.75 173 ASP B C 1
ATOM 4690 O O . ASP B 1 173 ? 6.523 2.723 15.367 1 88.75 173 ASP B O 1
ATOM 4694 N N . SER B 1 174 ? 8.039 1.145 15.391 1 90.06 174 SER B N 1
ATOM 4695 C CA . SER B 1 174 ? 9.047 1.962 16.047 1 90.06 174 SER B CA 1
ATOM 4696 C C . SER B 1 174 ? 9.945 2.664 15.039 1 90.06 174 SER B C 1
ATOM 4698 O O . SER B 1 174 ? 10.891 3.357 15.414 1 90.06 174 SER B O 1
ATOM 4700 N N . LEU B 1 175 ? 9.641 2.537 13.766 1 93.94 175 LEU B N 1
ATOM 4701 C CA . LEU B 1 175 ? 10.484 3.102 12.719 1 93.94 175 LEU B CA 1
ATOM 4702 C C . LEU B 1 175 ? 9.867 4.371 12.148 1 93.94 175 LEU B C 1
ATOM 4704 O O . LEU B 1 175 ? 10.578 5.355 11.906 1 93.94 175 LEU B O 1
ATOM 4708 N N . ILE B 1 176 ? 8.547 4.297 11.914 1 96.19 176 ILE B N 1
ATOM 4709 C CA . ILE B 1 176 ? 7.926 5.418 11.219 1 96.19 176 ILE B CA 1
ATOM 4710 C C . ILE B 1 176 ? 6.984 6.152 12.172 1 96.19 176 ILE B C 1
ATOM 4712 O O . ILE B 1 176 ? 7.074 7.371 12.328 1 96.19 176 ILE B O 1
ATOM 4716 N N . ALA B 1 177 ? 6.078 5.418 12.828 1 94.38 177 ALA B N 1
ATOM 4717 C CA . ALA B 1 177 ? 5.113 6.023 13.742 1 94.38 177 ALA B CA 1
ATOM 4718 C C . ALA B 1 177 ? 5.441 5.688 15.195 1 94.38 177 ALA B C 1
ATOM 4720 O O . ALA B 1 177 ? 4.582 5.211 15.938 1 94.38 177 ALA B O 1
ATOM 4721 N N . PHE B 1 178 ? 6.605 5.973 15.625 1 92.56 178 PHE B N 1
ATOM 4722 C CA . PHE B 1 178 ? 7.066 5.609 16.953 1 92.56 178 PHE B CA 1
ATOM 4723 C C . PHE B 1 178 ? 6.328 6.41 18.016 1 92.56 178 PHE B C 1
ATOM 4725 O O . PHE B 1 178 ? 6.254 5.996 19.172 1 92.56 178 PHE B O 1
ATOM 4732 N N . HIS B 1 179 ? 5.73 7.562 17.672 1 90.88 179 HIS B N 1
ATOM 4733 C CA . HIS B 1 179 ? 4.945 8.344 18.625 1 90.88 179 HIS B CA 1
ATOM 4734 C C . HIS B 1 179 ? 3.697 7.586 19.062 1 90.88 179 HIS B C 1
ATOM 4736 O O . HIS B 1 179 ? 3.184 7.809 20.156 1 90.88 179 HIS B O 1
ATOM 4742 N N . LYS B 1 180 ? 3.24 6.684 18.219 1 90.44 180 LYS B N 1
ATOM 4743 C CA . LYS B 1 180 ? 2.076 5.871 18.562 1 90.44 180 LYS B CA 1
ATOM 4744 C C . LYS B 1 180 ? 2.484 4.609 19.312 1 90.44 180 LYS B C 1
ATOM 4746 O O . LYS B 1 180 ? 1.655 3.984 19.984 1 90.44 180 LYS B O 1
ATOM 4751 N N . SER B 1 181 ? 3.717 4.258 19.219 1 89.69 181 SER B N 1
ATOM 4752 C CA . SER B 1 181 ? 4.191 3.01 19.812 1 89.69 181 SER B CA 1
ATOM 4753 C C . SER B 1 181 ? 4.945 3.266 21.109 1 89.69 181 SER B C 1
ATOM 4755 O O . SER B 1 181 ? 5.496 2.34 21.719 1 89.69 181 SER B O 1
ATOM 4757 N N . CYS B 1 182 ? 5.074 4.473 21.547 1 91.94 182 CYS B N 1
ATOM 4758 C CA . CYS B 1 182 ? 5.766 4.84 22.781 1 91.94 182 CYS B CA 1
ATOM 4759 C C . CYS B 1 182 ? 4.777 5.305 23.844 1 91.94 182 CYS B C 1
ATOM 4761 O O . CYS B 1 182 ? 4.402 6.48 23.875 1 91.94 182 CYS B O 1
ATOM 4763 N N . PRO B 1 183 ? 4.461 4.457 24.734 1 92.12 183 PRO B N 1
ATOM 4764 C CA . PRO B 1 183 ? 3.463 4.801 25.75 1 92.12 183 PRO B CA 1
ATOM 4765 C C . PRO B 1 183 ? 3.873 6 26.594 1 92.12 183 PRO B C 1
ATOM 4767 O O . PRO B 1 183 ? 3.033 6.844 26.922 1 92.12 183 PRO B O 1
ATOM 4770 N N . ARG B 1 184 ? 5.105 6.082 26.969 1 92.62 184 ARG B N 1
ATOM 4771 C CA . ARG B 1 184 ? 5.57 7.211 27.766 1 92.62 184 ARG B CA 1
ATOM 4772 C C . ARG B 1 184 ? 5.324 8.531 27.047 1 92.62 184 ARG B C 1
ATOM 4774 O O . ARG B 1 184 ? 4.812 9.484 27.641 1 92.62 184 ARG B O 1
ATOM 4781 N N . TRP B 1 185 ? 5.68 8.578 25.828 1 92.88 185 TRP B N 1
ATOM 4782 C CA . TRP B 1 185 ? 5.484 9.781 25.031 1 92.88 185 TRP B CA 1
ATOM 4783 C C . TRP B 1 185 ? 4.004 10.133 24.922 1 92.88 185 TRP B C 1
ATOM 4785 O O . TRP B 1 185 ? 3.615 11.289 25.078 1 92.88 185 TRP B O 1
ATOM 4795 N N . GLN B 1 186 ? 3.182 9.141 24.672 1 91.69 186 GLN B N 1
ATOM 4796 C CA . GLN B 1 186 ? 1.744 9.344 24.531 1 91.69 186 GLN B CA 1
ATOM 4797 C C . GLN B 1 186 ? 1.15 9.961 25.797 1 91.69 186 GLN B C 1
ATOM 4799 O O . GLN B 1 186 ? 0.245 10.789 25.719 1 91.69 186 GLN B O 1
ATOM 4804 N N . LYS B 1 187 ? 1.692 9.555 26.859 1 93.12 187 LYS B N 1
ATOM 4805 C CA . LYS B 1 187 ? 1.149 9.984 28.141 1 93.12 187 LYS B CA 1
ATOM 4806 C C . LYS B 1 187 ? 1.663 11.367 28.516 1 93.12 187 LYS B C 1
ATOM 4808 O O . LYS B 1 187 ? 0.903 12.203 29.016 1 93.12 187 LYS B O 1
ATOM 4813 N N . GLU B 1 188 ? 2.918 11.68 28.203 1 94.06 188 GLU B N 1
ATOM 4814 C CA . GLU B 1 188 ? 3.566 12.828 28.828 1 94.06 188 GLU B CA 1
ATOM 4815 C C . GLU B 1 188 ? 3.689 14 27.859 1 94.06 188 GLU B C 1
ATOM 4817 O O . GLU B 1 188 ? 3.705 15.156 28.281 1 94.06 188 GLU B O 1
ATOM 4822 N N . ALA B 1 189 ? 3.801 13.773 26.625 1 93 189 ALA B N 1
ATOM 4823 C CA . ALA B 1 189 ? 4.199 14.812 25.672 1 93 189 ALA B CA 1
ATOM 4824 C C . ALA B 1 189 ? 3.148 15.914 25.594 1 93 189 ALA B C 1
ATOM 4826 O O . ALA B 1 189 ? 3.475 17.094 25.688 1 93 189 ALA B O 1
ATOM 4827 N N . LYS B 1 190 ? 1.916 15.484 25.422 1 91.38 190 LYS B N 1
ATOM 4828 C CA . LYS B 1 190 ? 0.85 16.453 25.219 1 91.38 190 LYS B CA 1
ATOM 4829 C C . LYS B 1 190 ? 0.6 17.281 26.469 1 91.38 190 LYS B C 1
ATOM 4831 O O . LYS B 1 190 ? 0.588 18.516 26.422 1 91.38 190 LYS B O 1
ATOM 4836 N N . PRO B 1 191 ? 0.459 16.672 27.609 1 94.81 191 PRO B N 1
ATOM 4837 C CA . PRO B 1 191 ? 0.21 17.469 28.812 1 94.81 191 PRO B CA 1
ATOM 4838 C C . PRO B 1 191 ? 1.357 18.422 29.141 1 94.81 191 PRO B C 1
ATOM 4840 O O . PRO B 1 191 ? 1.122 19.578 29.516 1 94.81 191 PRO B O 1
ATOM 4843 N N . LEU B 1 192 ? 2.521 18.016 29 1 94.88 192 LEU B N 1
ATOM 4844 C CA . LEU B 1 192 ? 3.674 18.859 29.312 1 94.88 192 LEU B CA 1
ATOM 4845 C C . LEU B 1 192 ? 3.756 20.031 28.344 1 94.88 192 LEU B C 1
ATOM 4847 O O . LEU B 1 192 ? 4.016 21.172 28.75 1 94.88 192 LEU B O 1
ATOM 4851 N N . THR B 1 193 ? 3.537 19.75 27.078 1 95.56 193 THR B N 1
ATOM 4852 C CA . THR B 1 193 ? 3.564 20.797 26.062 1 95.56 193 THR B CA 1
ATOM 4853 C C . THR B 1 193 ? 2.471 21.828 26.328 1 95.56 193 THR B C 1
ATOM 4855 O O . THR B 1 193 ? 2.715 23.031 26.25 1 95.56 193 THR B O 1
ATOM 4858 N N . ASN B 1 194 ? 1.312 21.328 26.656 1 95.19 194 ASN B N 1
ATOM 4859 C CA . ASN B 1 194 ? 0.189 22.219 26.922 1 95.19 194 ASN B CA 1
ATOM 4860 C C . ASN B 1 194 ? 0.471 23.125 28.109 1 95.19 194 ASN B C 1
ATOM 4862 O O . ASN B 1 194 ? 0.138 24.312 28.078 1 95.19 194 ASN B O 1
ATOM 4866 N N . GLN B 1 195 ? 0.999 22.578 29.062 1 95.69 195 GLN B N 1
ATOM 4867 C CA . GLN B 1 195 ? 1.318 23.344 30.266 1 95.69 195 GLN B CA 1
ATOM 4868 C C . GLN B 1 195 ? 2.303 24.469 29.953 1 95.69 195 GLN B C 1
ATOM 4870 O O . GLN B 1 195 ? 2.158 25.594 30.438 1 95.69 195 GLN B O 1
ATOM 4875 N N . ILE B 1 196 ? 3.205 24.203 29.156 1 94.62 196 ILE B N 1
ATOM 4876 C CA . ILE B 1 196 ? 4.25 25.156 28.812 1 94.62 196 ILE B CA 1
ATOM 4877 C C . ILE B 1 196 ? 3.68 26.25 27.906 1 94.62 196 ILE B C 1
ATOM 4879 O O . ILE B 1 196 ? 4.047 27.422 28.016 1 94.62 196 ILE B O 1
ATOM 4883 N N . LEU B 1 197 ? 2.766 25.875 27.062 1 95.75 197 LEU B N 1
ATOM 4884 C CA . LEU B 1 197 ? 2.289 26.781 26.031 1 95.75 197 LEU B CA 1
ATOM 4885 C C . LEU B 1 197 ? 1.176 27.672 26.547 1 95.75 197 LEU B C 1
ATOM 4887 O O . LEU B 1 197 ?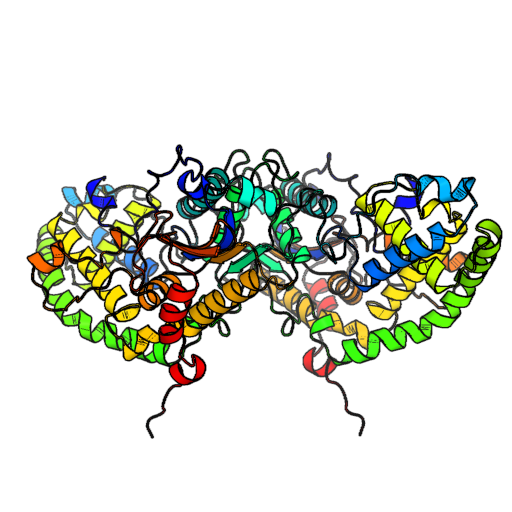 0.93 28.75 26.016 1 95.75 197 LEU B O 1
ATOM 4891 N N . GLU B 1 198 ? 0.542 27.297 27.594 1 95.5 198 GLU B N 1
ATOM 4892 C CA . GLU B 1 198 ? -0.672 27.969 28.062 1 95.5 198 GLU B CA 1
ATOM 4893 C C . GLU B 1 198 ? -0.415 29.438 28.328 1 95.5 198 GLU B C 1
ATOM 4895 O O . GLU B 1 198 ? -1.153 30.312 27.859 1 95.5 198 GLU B O 1
ATOM 4900 N N . PRO B 1 199 ? 0.593 29.828 29.062 1 94.44 199 PRO B N 1
ATOM 4901 C CA . PRO B 1 199 ? 0.821 31.25 29.312 1 94.44 199 PRO B CA 1
ATOM 4902 C C . PRO B 1 199 ? 1.151 32.031 28.047 1 94.44 199 PRO B C 1
ATOM 4904 O O . PRO B 1 199 ? 0.804 33.219 27.922 1 94.44 199 PRO B O 1
ATOM 4907 N N . VAL B 1 200 ? 1.817 31.391 27.141 1 95.31 200 VAL B N 1
ATOM 4908 C CA . VAL B 1 200 ? 2.193 32.031 25.891 1 95.31 200 VAL B CA 1
ATOM 4909 C C . VAL B 1 200 ? 0.949 32.281 25.047 1 95.31 200 VAL B C 1
ATOM 4911 O O . VAL B 1 200 ? 0.804 33.344 24.438 1 95.31 200 VAL B O 1
ATOM 4914 N N . ILE B 1 201 ? 0.07 31.297 25 1 96 201 ILE B N 1
ATOM 4915 C CA . ILE B 1 201 ? -1.184 31.422 24.266 1 96 201 ILE B CA 1
ATOM 4916 C C . ILE B 1 201 ? -1.999 32.594 24.812 1 96 201 ILE B C 1
ATOM 4918 O O . ILE B 1 201 ? -2.488 33.406 24.047 1 96 201 ILE B O 1
ATOM 4922 N N . GLN B 1 202 ? -2.053 32.719 26.078 1 95.06 202 GLN B N 1
ATOM 4923 C CA . GLN B 1 202 ? -2.805 33.812 26.688 1 95.06 202 GLN B CA 1
ATOM 4924 C C . GLN B 1 202 ? -2.188 35.156 26.328 1 95.06 202 GLN B C 1
ATOM 4926 O O . GLN B 1 202 ? -2.902 36.094 26 1 95.06 202 GLN B O 1
ATOM 4931 N N . ARG B 1 203 ? -0.979 35.188 26.375 1 94.12 203 ARG B N 1
ATOM 4932 C CA . ARG B 1 203 ? -0.281 36.438 26.109 1 94.12 203 ARG B CA 1
ATOM 4933 C C . ARG B 1 203 ? -0.447 36.875 24.656 1 94.12 203 ARG B C 1
ATOM 4935 O O . ARG B 1 203 ? -0.713 38.031 24.375 1 94.12 203 ARG B O 1
ATOM 4942 N N . LEU B 1 204 ? -0.334 35.938 23.766 1 94.5 204 LEU B N 1
ATOM 4943 C CA . LEU B 1 204 ? -0.278 36.281 22.344 1 94.5 204 LEU B CA 1
ATOM 4944 C C . LEU B 1 204 ? -1.676 36.312 21.734 1 94.5 204 LEU B C 1
ATOM 4946 O O . LEU B 1 204 ? -1.932 37.094 20.797 1 94.5 204 LEU B O 1
ATOM 4950 N N . VAL B 1 205 ? -2.623 35.562 22.25 1 97.44 205 VAL B N 1
ATOM 4951 C CA . VAL B 1 205 ? -3.881 35.344 21.547 1 97.44 205 VAL B CA 1
ATOM 4952 C C . VAL B 1 205 ? -4.988 36.156 22.188 1 97.44 205 VAL B C 1
ATOM 4954 O O . VAL B 1 205 ? -5.945 36.562 21.516 1 97.44 205 VAL B O 1
ATOM 4957 N N . SER B 1 206 ? -4.906 36.531 23.484 1 97.56 206 SER B N 1
ATOM 4958 C CA . SER B 1 206 ? -5.957 37.25 24.188 1 97.56 206 SER B CA 1
ATOM 4959 C C . SER B 1 206 ? -6.195 38.625 23.531 1 97.56 206 SER B C 1
ATOM 4961 O O . SER B 1 206 ? -7.34 39.031 23.375 1 97.56 206 SER B O 1
ATOM 4963 N N . PRO B 1 207 ? -5.121 39.344 23.188 1 97.81 207 PRO B N 1
ATOM 4964 C CA . PRO B 1 207 ? -5.359 40.625 22.516 1 97.81 207 PRO B CA 1
ATOM 4965 C C . PRO B 1 207 ? -6.082 40.469 21.188 1 97.81 207 PRO B C 1
ATOM 4967 O O . PRO B 1 207 ? -6.875 41.344 20.797 1 97.81 207 PRO B O 1
ATOM 4970 N N . ILE B 1 208 ? -5.801 39.406 20.484 1 98.44 208 ILE B N 1
ATOM 4971 C CA . ILE B 1 208 ? -6.473 39.125 19.203 1 98.44 208 ILE B CA 1
ATOM 4972 C C . ILE B 1 208 ? -7.953 38.844 19.453 1 98.44 208 ILE B C 1
ATOM 4974 O O . ILE B 1 208 ? -8.812 39.375 18.75 1 98.44 208 ILE B O 1
ATOM 4978 N N . ALA B 1 209 ? -8.195 38.031 20.469 1 98.56 209 ALA B N 1
ATOM 4979 C CA . ALA B 1 209 ? -9.57 37.719 20.828 1 98.56 209 ALA B CA 1
ATOM 4980 C C . ALA B 1 209 ? -10.359 38.969 21.188 1 98.56 209 ALA B C 1
ATOM 4982 O O . ALA B 1 209 ? -11.5 39.125 20.75 1 98.56 209 ALA B O 1
ATOM 4983 N N . SER B 1 210 ? -9.773 39.844 21.984 1 98.38 210 SER B N 1
ATOM 4984 C CA . SER B 1 210 ? -10.422 41.094 22.391 1 98.38 210 SER B CA 1
ATOM 4985 C C . SER B 1 210 ? -10.734 41.969 21.188 1 98.38 210 SER B C 1
ATOM 4987 O O . SER B 1 210 ? -11.828 42.531 21.094 1 98.38 210 SER B O 1
ATOM 4989 N N . ARG B 1 211 ? -9.805 42.094 20.344 1 98.44 211 ARG B N 1
ATOM 4990 C CA . ARG B 1 211 ? -10.016 42.906 19.141 1 98.44 211 ARG B CA 1
ATOM 4991 C C . ARG B 1 211 ? -11.133 42.344 18.281 1 98.44 211 ARG B C 1
ATOM 4993 O O . ARG B 1 211 ? -12.008 43.062 17.828 1 98.44 211 ARG B O 1
ATOM 5000 N N . LEU B 1 212 ? -11.086 41 18.031 1 98.38 212 LEU B N 1
ATOM 5001 C CA . LEU B 1 212 ? -12.078 40.344 17.172 1 98.38 212 LEU B CA 1
ATOM 5002 C C . LEU B 1 212 ? -13.469 40.438 17.797 1 98.38 212 LEU B C 1
ATOM 5004 O O . LEU B 1 212 ? -14.469 40.531 17.078 1 98.38 212 LEU B O 1
ATOM 5008 N N . THR B 1 213 ? -13.523 40.312 19.172 1 98.44 213 THR B N 1
ATOM 5009 C CA . THR B 1 213 ? -14.805 40.5 19.844 1 98.44 213 THR B CA 1
ATOM 5010 C C . THR B 1 213 ? -15.43 41.844 19.484 1 98.44 213 THR B C 1
ATOM 5012 O O . THR B 1 213 ? -16.625 41.906 19.203 1 98.44 213 THR B O 1
ATOM 5015 N N . ARG B 1 214 ? -14.641 42.875 19.453 1 98.12 214 ARG B N 1
ATOM 5016 C CA . ARG B 1 214 ? -15.117 44.219 19.141 1 98.12 214 ARG B CA 1
ATOM 5017 C C . ARG B 1 214 ? -15.477 44.312 17.656 1 98.12 214 ARG B C 1
ATOM 5019 O O . ARG B 1 214 ? -16.547 44.844 17.297 1 98.12 214 ARG B O 1
ATOM 5026 N N . GLU B 1 215 ? -14.641 43.844 16.844 1 97.69 215 GLU B N 1
ATOM 5027 C CA . GLU B 1 215 ? -14.805 44 15.406 1 97.69 215 GLU B CA 1
ATOM 5028 C C . GLU B 1 215 ? -15.984 43.188 14.891 1 97.69 215 GLU B C 1
ATOM 5030 O O . GLU B 1 215 ? -16.703 43.625 13.984 1 97.69 215 GLU B O 1
ATOM 5035 N N . LEU B 1 216 ? -16.141 42 15.422 1 97.94 216 LEU B N 1
ATOM 5036 C CA . LEU B 1 216 ? -17.188 41.062 14.953 1 97.94 216 LEU B CA 1
ATOM 5037 C C . LEU B 1 216 ? -18.469 41.25 15.742 1 97.94 216 LEU B C 1
ATOM 5039 O O . LEU B 1 216 ? -19.531 40.781 15.32 1 97.94 216 LEU B O 1
ATOM 5043 N N . ASP B 1 217 ? -18.359 41.906 16.875 1 97.44 217 ASP B N 1
ATOM 5044 C CA . ASP B 1 217 ? -19.484 42.156 17.781 1 97.44 217 ASP B CA 1
ATOM 5045 C C . ASP B 1 217 ? -20.094 40.844 18.25 1 97.44 217 ASP B C 1
ATOM 5047 O O . ASP B 1 217 ? -21.312 40.656 18.234 1 97.44 217 ASP B O 1
ATOM 5051 N N . ILE B 1 218 ? -19.297 39.875 18.5 1 97.56 218 ILE B N 1
ATOM 5052 C CA . ILE B 1 218 ? -19.625 38.594 19.109 1 97.56 218 ILE B CA 1
ATOM 5053 C C . ILE B 1 218 ? -18.547 38.219 20.125 1 97.56 218 ILE B C 1
ATOM 5055 O O . ILE B 1 218 ? -17.391 38.656 20.016 1 97.56 218 ILE B O 1
ATOM 5059 N N . PRO B 1 219 ? -18.969 37.406 21.109 1 97.19 219 PRO B N 1
ATOM 5060 C CA . PRO B 1 219 ? -17.922 36.938 22.016 1 97.19 219 PRO B CA 1
ATOM 5061 C C . PRO B 1 219 ? -16.906 36.031 21.312 1 97.19 219 PRO B C 1
ATOM 5063 O O . PRO B 1 219 ? -17.297 35.094 20.594 1 97.19 219 PRO B O 1
ATOM 5066 N N . VAL B 1 220 ? -15.719 36.344 21.375 1 98.19 220 VAL B N 1
ATOM 5067 C CA . VAL B 1 220 ? -14.625 35.562 20.828 1 98.19 220 VAL B CA 1
ATOM 5068 C C . VAL B 1 220 ? -13.641 35.188 21.938 1 98.19 220 VAL B C 1
ATOM 5070 O O . VAL B 1 220 ? -13.039 36.062 22.562 1 98.19 220 VAL B O 1
ATOM 5073 N N . ALA B 1 221 ? -13.523 33.906 22.156 1 97.31 221 ALA B N 1
ATOM 5074 C CA . ALA B 1 221 ? -12.57 33.406 23.141 1 97.31 221 ALA B CA 1
ATOM 5075 C C . ALA B 1 221 ? -11.234 33.062 22.484 1 97.31 221 ALA B C 1
ATOM 5077 O O . ALA B 1 221 ? -11.117 33.062 21.266 1 97.31 221 ALA B O 1
ATOM 5078 N N . VAL B 1 222 ? -10.273 32.812 23.344 1 97.38 222 VAL B N 1
ATOM 5079 C CA . VAL B 1 222 ? -8.938 32.438 22.891 1 97.38 222 VAL B CA 1
ATOM 5080 C C . VAL B 1 222 ? -9.023 31.188 22 1 97.38 222 VAL B C 1
ATOM 5082 O O . VAL B 1 222 ? -8.398 31.125 20.953 1 97.38 222 VAL B O 1
ATOM 5085 N N . ALA B 1 223 ? -9.812 30.219 22.375 1 95.5 223 ALA B N 1
ATOM 5086 C CA . ALA B 1 223 ? -9.984 28.984 21.609 1 95.5 223 ALA B CA 1
ATOM 5087 C C . ALA B 1 223 ? -10.578 29.25 20.234 1 95.5 223 ALA B C 1
ATOM 5089 O O . ALA B 1 223 ? -10.258 28.562 19.266 1 95.5 223 ALA B O 1
ATOM 5090 N N . ASP B 1 224 ? -11.43 30.219 20.188 1 97.5 224 ASP B N 1
ATOM 5091 C CA . ASP B 1 224 ? -12.031 30.578 18.906 1 97.5 224 ASP B CA 1
ATOM 5092 C C . ASP B 1 224 ? -10.977 31.109 17.938 1 97.5 224 ASP B C 1
ATOM 5094 O O . ASP B 1 224 ? -11 30.797 16.75 1 97.5 224 ASP B O 1
ATOM 5098 N N . VAL B 1 225 ? -10.141 31.969 18.484 1 98.19 225 VAL B N 1
ATOM 5099 C CA . VAL B 1 225 ? -9.094 32.562 17.656 1 98.19 225 VAL B CA 1
ATOM 5100 C C . VAL B 1 225 ? -8.242 31.438 17.047 1 98.19 225 VAL B C 1
ATOM 5102 O O . VAL B 1 225 ? -7.891 31.5 15.867 1 98.19 225 VAL B O 1
ATOM 5105 N N . GLN B 1 226 ? -7.918 30.453 17.812 1 96.12 226 GLN B N 1
ATOM 5106 C CA . GLN B 1 226 ? -7.129 29.328 17.328 1 96.12 226 GLN B CA 1
ATOM 5107 C C . GLN B 1 226 ? -7.895 28.547 16.266 1 96.12 226 GLN B C 1
ATOM 5109 O O . GLN B 1 226 ? -7.312 28.094 15.281 1 96.12 226 GLN B O 1
ATOM 5114 N N . ALA B 1 227 ? -9.141 28.359 16.516 1 97.12 227 ALA B N 1
ATOM 5115 C CA . ALA B 1 227 ? -9.977 27.688 15.531 1 97.12 227 ALA B CA 1
ATOM 5116 C C . ALA B 1 227 ? -10.031 28.469 14.227 1 97.12 227 ALA B C 1
ATOM 5118 O O . ALA B 1 227 ? -9.977 27.875 13.141 1 97.12 227 ALA B O 1
ATOM 5119 N N . PHE B 1 228 ? -10.18 29.812 14.359 1 98.19 228 PHE B N 1
ATOM 5120 C CA . PHE B 1 228 ? -10.18 30.672 13.18 1 98.19 228 PHE B CA 1
ATOM 5121 C C . PHE B 1 228 ? -8.875 30.531 12.406 1 98.19 228 PHE B C 1
ATOM 5123 O O . PHE B 1 228 ? -8.875 30.5 11.172 1 98.19 228 PHE B O 1
ATOM 5130 N N . HIS B 1 229 ? -7.824 30.484 13.141 1 97.25 229 HIS B N 1
ATOM 5131 C CA . HIS B 1 229 ? -6.516 30.344 12.516 1 97.25 229 HIS B CA 1
ATOM 5132 C C . HIS B 1 229 ? -6.367 28.984 11.836 1 97.25 229 HIS B C 1
ATOM 5134 O O . HIS B 1 229 ? -5.805 28.891 10.742 1 97.25 229 HIS B O 1
ATOM 5140 N N . ASP B 1 230 ? -6.859 27.906 12.492 1 95.44 230 ASP B N 1
ATOM 5141 C CA . ASP B 1 230 ? -6.867 26.578 11.875 1 95.44 230 ASP B CA 1
ATOM 5142 C C . ASP B 1 230 ? -7.621 26.594 10.547 1 95.44 230 ASP B C 1
ATOM 5144 O O . ASP B 1 230 ? -7.16 26.016 9.562 1 95.44 230 ASP B O 1
ATOM 5148 N N . ALA B 1 231 ? -8.688 27.219 10.586 1 97.62 231 ALA B N 1
ATOM 5149 C CA . ALA B 1 231 ? -9.5 27.328 9.383 1 97.62 231 ALA B CA 1
ATOM 5150 C C . ALA B 1 231 ? -8.781 28.141 8.305 1 97.62 231 ALA B C 1
ATOM 5152 O O . ALA B 1 231 ? -8.797 27.766 7.129 1 97.62 231 ALA B O 1
ATOM 5153 N N . CYS B 1 232 ? -8.219 29.234 8.742 1 97.69 232 CYS B N 1
ATOM 5154 C CA . CYS B 1 232 ? -7.48 30.094 7.824 1 97.69 232 CYS B CA 1
ATOM 5155 C C . CYS B 1 232 ? -6.367 29.328 7.125 1 97.69 232 CYS B C 1
ATOM 5157 O O . CYS B 1 232 ? -6.297 29.297 5.895 1 97.69 232 CYS B O 1
ATOM 5159 N N . THR B 1 233 ? -5.52 28.641 7.875 1 96.81 233 THR B N 1
ATOM 5160 C CA . THR B 1 233 ? -4.395 27.906 7.297 1 96.81 233 THR B CA 1
ATOM 5161 C C . THR B 1 233 ? -4.887 26.75 6.426 1 96.81 233 THR B C 1
ATOM 5163 O O . THR B 1 233 ? -4.281 26.438 5.402 1 96.81 233 THR B O 1
ATOM 5166 N N . SER B 1 234 ? -5.961 26.125 6.805 1 96.5 234 SER B N 1
ATOM 5167 C CA . SER B 1 234 ? -6.539 25.062 5.992 1 96.5 234 SER B CA 1
ATOM 5168 C C . SER B 1 234 ? -7.027 25.594 4.648 1 96.5 234 SER B C 1
ATOM 5170 O O . SER B 1 234 ? -6.809 24.969 3.607 1 96.5 234 SER B O 1
ATOM 5172 N N . GLU B 1 235 ? -7.66 26.75 4.668 1 96.38 235 GLU B N 1
ATOM 5173 C CA . GLU B 1 235 ? -8.141 27.359 3.434 1 96.38 235 GLU B CA 1
ATOM 5174 C C . GLU B 1 235 ? -6.988 27.719 2.506 1 96.38 235 GLU B C 1
ATOM 5176 O O . GLU B 1 235 ? -7.086 27.562 1.288 1 96.38 235 GLU B O 1
ATOM 5181 N N . VAL B 1 236 ? -5.957 28.203 3.105 1 96.69 236 VAL B N 1
ATOM 5182 C CA . VAL B 1 236 ? -4.797 28.594 2.307 1 96.69 236 VAL B CA 1
ATOM 5183 C C . VAL B 1 236 ? -4.18 27.344 1.67 1 96.69 236 VAL B C 1
ATOM 5185 O O . VAL B 1 236 ? -3.896 27.328 0.469 1 96.69 236 VAL B O 1
ATOM 5188 N N . SER B 1 237 ? -3.967 26.297 2.4 1 95.25 237 SER B N 1
ATOM 5189 C CA . SER B 1 237 ? -3.277 25.109 1.928 1 95.25 237 SER B CA 1
ATOM 5190 C C . SER B 1 237 ? -4.141 24.312 0.947 1 95.25 237 SER B C 1
ATOM 5192 O O . SER B 1 237 ? -3.631 23.75 -0.019 1 95.25 237 SER B O 1
ATOM 5194 N N . MET B 1 238 ? -5.422 24.312 1.131 1 94.06 238 MET B N 1
ATOM 5195 C CA . MET B 1 238 ? -6.273 23.406 0.355 1 94.06 238 MET B CA 1
ATOM 5196 C C . MET B 1 238 ? -6.914 24.156 -0.817 1 94.06 238 MET B C 1
ATOM 5198 O O . MET B 1 238 ? -7.059 23.594 -1.904 1 94.06 238 MET B O 1
ATOM 5202 N N . HIS B 1 239 ? -7.254 25.422 -0.576 1 93.25 239 HIS B N 1
ATOM 5203 C CA . HIS B 1 239 ? -8.023 26.141 -1.586 1 93.25 239 HIS B CA 1
ATOM 5204 C C . HIS B 1 239 ? -7.246 27.344 -2.107 1 93.25 239 HIS B C 1
ATOM 5206 O O . HIS B 1 239 ? -7.727 28.062 -2.988 1 93.25 239 HIS B O 1
ATOM 5212 N N . HIS B 1 240 ? -6.145 27.625 -1.585 1 93.38 240 HIS B N 1
ATOM 5213 C CA . HIS B 1 240 ? -5.27 28.703 -2.014 1 93.38 240 HIS B CA 1
ATOM 5214 C C . HIS B 1 240 ? -6 30.047 -1.986 1 93.38 240 HIS B C 1
ATOM 5216 O O . HIS B 1 240 ? -5.996 30.781 -2.977 1 93.38 240 HIS B O 1
ATOM 5222 N N . THR B 1 241 ? -6.57 30.312 -0.862 1 95.75 241 THR B N 1
ATOM 5223 C CA . THR B 1 241 ? -7.273 31.578 -0.709 1 95.75 241 THR B CA 1
ATOM 5224 C C . THR B 1 241 ? -7.062 32.156 0.69 1 95.75 241 THR B C 1
ATOM 5226 O O . THR B 1 241 ? -6.938 31.406 1.66 1 95.75 241 THR B O 1
ATOM 5229 N N . ILE B 1 242 ? -6.977 33.469 0.787 1 96.81 242 ILE B N 1
ATOM 5230 C CA . ILE B 1 242 ? -6.867 34.188 2.064 1 96.81 242 ILE B CA 1
ATOM 5231 C C . ILE B 1 242 ? -8.102 35.031 2.283 1 96.81 242 ILE B C 1
ATOM 5233 O O . ILE B 1 242 ? -8.117 35.906 3.178 1 96.81 242 ILE B O 1
ATOM 5237 N N . ASP B 1 243 ? -9.156 34.875 1.461 1 96 243 ASP B N 1
ATOM 5238 C CA . ASP B 1 243 ? -10.289 35.812 1.429 1 96 243 ASP B CA 1
ATOM 5239 C C . ASP B 1 243 ? -11.445 35.281 2.27 1 96 243 ASP B C 1
ATOM 5241 O O . ASP B 1 243 ? -12.594 35.656 2.082 1 96 243 ASP B O 1
ATOM 5245 N N . THR B 1 244 ? -11.172 34.344 3.119 1 96.81 244 THR B N 1
ATOM 5246 C CA . THR B 1 244 ? -12.18 33.812 4.035 1 96.81 244 THR B CA 1
ATOM 5247 C C . THR B 1 244 ? -11.766 34.031 5.484 1 96.81 244 THR B C 1
ATOM 5249 O O . THR B 1 244 ? -11.789 35.188 5.969 1 96.81 244 THR B O 1
ATOM 5252 N N . PHE B 1 245 ? -11.352 32.938 6.203 1 97.75 245 PHE B N 1
ATOM 5253 C CA . PHE B 1 245 ? -11.023 33.031 7.621 1 97.75 245 PHE B CA 1
ATOM 5254 C C . PHE B 1 245 ? -9.82 33.938 7.836 1 97.75 245 PHE B C 1
ATOM 5256 O O . PHE B 1 245 ? -9.719 34.594 8.875 1 97.75 245 PHE B O 1
ATOM 5263 N N . CYS B 1 246 ? -8.953 34.031 6.91 1 97.56 246 CYS B N 1
ATOM 5264 C CA . CYS B 1 246 ? -7.703 34.781 7.07 1 97.56 246 CYS B CA 1
ATOM 5265 C C . CYS B 1 246 ? -7.957 36.281 7.102 1 97.56 246 CYS B C 1
ATOM 5267 O O . CYS B 1 246 ? -7.113 37.031 7.57 1 97.56 246 CYS B O 1
ATOM 5269 N N . LYS B 1 247 ? -9.07 36.75 6.637 1 96.69 247 LYS B N 1
ATOM 5270 C CA . LYS B 1 247 ? -9.438 38.156 6.691 1 96.69 247 LYS B CA 1
ATOM 5271 C C . LYS B 1 247 ? -9.516 38.656 8.133 1 96.69 247 LYS B C 1
ATOM 5273 O O . LYS B 1 247 ? -9.43 39.844 8.383 1 96.69 247 LYS B O 1
ATOM 5278 N N . LEU B 1 248 ? -9.664 37.75 9.008 1 98 248 LEU B N 1
ATOM 5279 C CA . LEU B 1 248 ? -9.844 38.094 10.406 1 98 248 LEU B CA 1
ATOM 5280 C C . LEU B 1 248 ? -8.516 38.531 11.031 1 98 248 LEU B C 1
ATOM 5282 O O . LEU B 1 248 ? -8.5 39.125 12.109 1 98 248 LEU B O 1
ATOM 5286 N N . PHE B 1 249 ? -7.457 38.281 10.336 1 98.12 249 PHE B N 1
ATOM 5287 C CA . PHE B 1 249 ? -6.164 38.406 11 1 98.12 249 PHE B CA 1
ATOM 5288 C C . PHE B 1 249 ? -5.32 39.469 10.328 1 98.12 249 PHE B C 1
ATOM 5290 O O . PHE B 1 249 ? -5.34 39.625 9.102 1 98.12 249 PHE B O 1
ATOM 5297 N N . THR B 1 250 ? -4.562 40.25 11.141 1 96.88 250 THR B N 1
ATOM 5298 C CA . THR B 1 250 ? -3.49 41.094 10.648 1 96.88 250 THR B CA 1
ATOM 5299 C C . THR B 1 250 ? -2.207 40.312 10.453 1 96.88 250 THR B C 1
ATOM 5301 O O . THR B 1 250 ? -2.117 39.156 10.875 1 96.88 250 THR B O 1
ATOM 5304 N N . ARG B 1 251 ? -1.249 40.875 9.812 1 95.38 251 ARG B N 1
ATOM 5305 C CA . ARG B 1 251 ? 0.04 40.219 9.641 1 95.38 251 ARG B CA 1
ATOM 5306 C C . ARG B 1 251 ? 0.685 39.906 10.984 1 95.38 251 ARG B C 1
ATOM 5308 O O . ARG B 1 251 ? 1.311 38.875 11.156 1 95.38 251 ARG B O 1
ATOM 5315 N N . GLN B 1 252 ? 0.554 40.844 11.898 1 94.19 252 GLN B N 1
ATOM 5316 C CA . GLN B 1 252 ? 1.114 40.656 13.227 1 94.19 252 GLN B CA 1
ATOM 5317 C C . GLN B 1 252 ? 0.452 39.469 13.922 1 94.19 252 GLN B C 1
ATOM 5319 O O . GLN B 1 252 ? 1.118 38.688 14.617 1 94.19 252 GLN B O 1
ATOM 5324 N N . ASP B 1 253 ? -0.86 39.312 13.734 1 96.88 253 ASP B N 1
ATOM 5325 C CA . ASP B 1 253 ? -1.574 38.188 14.297 1 96.88 253 ASP B CA 1
ATOM 5326 C C . ASP B 1 253 ? -1.012 36.875 13.75 1 96.88 253 ASP B C 1
ATOM 5328 O O . ASP B 1 253 ? -0.772 35.938 14.516 1 96.88 253 ASP B O 1
ATOM 5332 N N . ILE B 1 254 ? -0.797 36.812 12.453 1 96.69 254 ILE B N 1
ATOM 5333 C CA . ILE B 1 254 ? -0.349 35.625 11.773 1 96.69 254 ILE B CA 1
ATOM 5334 C C . ILE B 1 254 ? 1.042 35.219 12.273 1 96.69 254 ILE B C 1
ATOM 5336 O O . ILE B 1 254 ? 1.321 34.062 12.5 1 96.69 254 ILE B O 1
ATOM 5340 N N . VAL B 1 255 ? 1.882 36.156 12.445 1 94.94 255 VAL B N 1
ATOM 5341 C CA . VAL B 1 255 ? 3.232 35.906 12.922 1 94.94 255 VAL B CA 1
ATOM 5342 C C . VAL B 1 255 ? 3.172 35.312 14.328 1 94.94 255 VAL B C 1
ATOM 5344 O O . VAL B 1 255 ? 3.898 34.375 14.648 1 94.94 255 VAL B O 1
ATOM 5347 N N . ALA B 1 256 ? 2.338 35.875 15.172 1 94.25 256 ALA B N 1
ATOM 5348 C CA . ALA B 1 256 ? 2.18 35.375 16.531 1 94.25 256 ALA B CA 1
ATOM 5349 C C . ALA B 1 256 ? 1.644 33.969 16.547 1 94.25 256 ALA B C 1
ATOM 5351 O O . ALA B 1 256 ? 2.135 33.094 17.281 1 94.25 256 ALA B O 1
ATOM 5352 N N . LEU B 1 257 ? 0.669 33.688 15.727 1 96.5 257 LEU B N 1
ATOM 5353 C CA . LEU B 1 257 ? 0.039 32.375 15.68 1 96.5 257 LEU B CA 1
ATOM 5354 C C . LEU B 1 257 ? 0.975 31.359 15.055 1 96.5 257 LEU B C 1
ATOM 5356 O O . LEU B 1 257 ? 0.983 30.188 15.461 1 96.5 257 LEU B O 1
ATOM 5360 N N . GLU B 1 258 ? 1.741 31.75 14.07 1 96.56 258 GLU B N 1
ATOM 5361 C CA . GLU B 1 258 ? 2.781 30.891 13.516 1 96.56 258 GLU B CA 1
ATOM 5362 C C . GLU B 1 258 ? 3.791 30.484 14.578 1 96.56 258 GLU B C 1
ATOM 5364 O O . GLU B 1 258 ? 4.207 29.328 14.633 1 96.56 258 GLU B O 1
ATOM 5369 N N . TYR B 1 259 ? 4.199 31.438 15.367 1 96.25 259 TYR B N 1
ATOM 5370 C CA . TYR B 1 259 ? 5.156 31.156 16.422 1 96.25 259 TYR B CA 1
ATOM 5371 C C . TYR B 1 259 ? 4.586 30.125 17.406 1 96.25 259 TYR B C 1
ATOM 5373 O O . TYR B 1 259 ? 5.309 29.25 17.891 1 96.25 259 TYR B O 1
ATOM 5381 N N . LEU B 1 260 ? 3.32 30.234 17.703 1 96.38 260 LEU B N 1
ATOM 5382 C CA . LEU B 1 260 ? 2.693 29.266 18.609 1 96.38 260 LEU B CA 1
ATOM 5383 C C . LEU B 1 260 ? 2.756 27.875 18.016 1 96.38 260 LEU B C 1
ATOM 5385 O O . LEU B 1 260 ? 2.953 26.891 18.734 1 96.38 260 LEU B O 1
ATOM 5389 N N . ASP B 1 261 ? 2.516 27.781 16.719 1 96.44 261 ASP B N 1
ATOM 5390 C CA . ASP B 1 261 ? 2.643 26.5 16.047 1 96.44 261 ASP B CA 1
ATOM 5391 C C . ASP B 1 261 ? 4.066 25.953 16.141 1 96.44 261 ASP B C 1
ATOM 5393 O O . ASP B 1 261 ? 4.273 24.766 16.406 1 96.44 261 ASP B O 1
ATOM 5397 N N . ASP B 1 262 ? 5.066 26.797 15.945 1 97.06 262 ASP B N 1
ATOM 5398 C CA . ASP B 1 262 ? 6.469 26.422 16.062 1 97.06 262 ASP B CA 1
ATOM 5399 C C . ASP B 1 262 ? 6.777 25.922 17.484 1 97.06 262 ASP B C 1
ATOM 5401 O O . ASP B 1 262 ? 7.43 24.891 17.641 1 97.06 262 ASP B O 1
ATOM 5405 N N . LEU B 1 263 ? 6.27 26.641 18.469 1 96.44 263 LEU B N 1
ATOM 5406 C CA . LEU B 1 263 ? 6.531 26.281 19.859 1 96.44 263 LEU B CA 1
ATOM 5407 C C . LEU B 1 263 ? 5.906 24.938 20.203 1 96.44 263 LEU B C 1
ATOM 5409 O O . LEU B 1 263 ? 6.516 24.125 20.891 1 96.44 263 LEU B O 1
ATOM 5413 N N . LYS B 1 264 ? 4.734 24.797 19.766 1 96.56 264 LYS B N 1
ATOM 5414 C CA . LYS B 1 264 ? 4.043 23.547 20.016 1 96.56 264 LYS B CA 1
ATOM 5415 C C . LYS B 1 264 ? 4.836 22.359 19.469 1 96.56 264 LYS B C 1
ATOM 5417 O O . LYS B 1 264 ? 5.043 21.359 20.172 1 96.56 264 LYS B O 1
ATOM 5422 N N . HIS B 1 265 ? 5.297 22.422 18.281 1 97.19 265 HIS B N 1
ATOM 5423 C CA . HIS B 1 265 ? 6.039 21.344 17.641 1 97.19 265 HIS B CA 1
ATOM 5424 C C . HIS B 1 265 ? 7.434 21.203 18.25 1 97.19 265 HIS B C 1
ATOM 5426 O O . HIS B 1 265 ? 7.961 20.094 18.359 1 97.19 265 HIS B O 1
ATOM 5432 N N . TYR B 1 266 ? 8.031 22.359 18.578 1 96.75 266 TYR B N 1
ATOM 5433 C CA . TYR B 1 266 ? 9.336 22.359 19.219 1 96.75 266 TYR B CA 1
ATOM 5434 C C . TYR B 1 266 ? 9.312 21.562 20.516 1 96.75 266 TYR B C 1
ATOM 5436 O O . TYR B 1 266 ? 10.195 20.734 20.75 1 96.75 266 TYR B O 1
ATOM 5444 N N . TYR B 1 267 ? 8.312 21.781 21.312 1 96.12 267 TYR B N 1
ATOM 5445 C CA . TYR B 1 267 ? 8.234 21.125 22.609 1 96.12 267 TYR B CA 1
ATOM 5446 C C . TYR B 1 267 ? 7.691 19.703 22.484 1 96.12 267 TYR B C 1
ATOM 5448 O O . TYR B 1 267 ? 8.148 18.797 23.172 1 96.12 267 TYR B O 1
ATOM 5456 N N . LYS B 1 268 ? 6.875 19.516 21.609 1 95.69 268 LYS B N 1
ATOM 5457 C CA . LYS B 1 268 ? 6.207 18.219 21.531 1 95.69 268 LYS B CA 1
ATOM 5458 C C . LYS B 1 268 ? 7.043 17.203 20.75 1 95.69 268 LYS B C 1
ATOM 5460 O O . LYS B 1 268 ? 7.035 16.016 21.062 1 95.69 268 LYS B O 1
ATOM 5465 N N . TYR B 1 269 ? 7.793 17.641 19.719 1 95.88 269 TYR B N 1
ATOM 5466 C CA . TYR B 1 269 ? 8.367 16.656 18.797 1 95.88 269 TYR B CA 1
ATOM 5467 C C . TYR B 1 269 ? 9.859 16.906 18.609 1 95.88 269 TYR B C 1
ATOM 5469 O O . TYR B 1 269 ? 10.531 16.141 17.906 1 95.88 269 TYR B O 1
ATOM 5477 N N . SER B 1 270 ? 10.438 17.906 19.188 1 96.5 270 SER B N 1
ATOM 5478 C CA . SER B 1 270 ? 11.82 18.25 18.891 1 96.5 270 SER B CA 1
ATOM 5479 C C . SER B 1 270 ? 12.586 18.641 20.156 1 96.5 270 SER B C 1
ATOM 5481 O O . SER B 1 270 ? 12.492 17.938 21.172 1 96.5 270 SER B O 1
ATOM 5483 N N . TYR B 1 271 ? 13.297 19.703 20.172 1 95.69 271 TYR B N 1
ATOM 5484 C CA . TYR B 1 271 ? 14.336 20.016 21.156 1 95.69 271 TYR B CA 1
ATOM 5485 C C . TYR B 1 271 ? 13.727 20.5 22.469 1 95.69 271 TYR B C 1
ATOM 5487 O O . TYR B 1 271 ? 14.422 20.594 23.484 1 95.69 271 TYR B O 1
ATOM 5495 N N . GLY B 1 272 ? 12.484 20.703 22.547 1 94.25 272 GLY B N 1
ATOM 5496 C CA . GLY B 1 272 ? 11.867 21.359 23.688 1 94.25 272 GLY B CA 1
ATOM 5497 C C . GLY B 1 272 ? 11.789 20.469 24.906 1 94.25 272 GLY B C 1
ATOM 5498 O O . GLY B 1 272 ? 11.82 20.969 26.047 1 94.25 272 GLY B O 1
ATOM 5499 N N . LEU B 1 273 ? 11.594 19.172 24.656 1 92 273 LEU B N 1
ATOM 5500 C CA . LEU B 1 273 ? 11.602 18.172 25.719 1 92 273 LEU B CA 1
ATOM 5501 C C . LEU B 1 273 ? 12.602 17.062 25.422 1 92 273 LEU B C 1
ATOM 5503 O O . LEU B 1 273 ? 12.211 15.922 25.141 1 92 273 LEU B O 1
ATOM 5507 N N . PRO B 1 274 ? 13.789 17.344 25.625 1 89.31 274 PRO B N 1
ATOM 5508 C CA . PRO B 1 274 ? 14.828 16.406 25.203 1 89.31 274 PRO B CA 1
ATOM 5509 C C . PRO B 1 274 ? 14.695 15.039 25.875 1 89.31 274 PRO B C 1
ATOM 5511 O O . PRO B 1 274 ? 14.984 14.016 25.25 1 89.31 274 PRO B O 1
ATOM 5514 N N . GLU B 1 275 ? 14.242 15.023 27.062 1 84.81 275 GLU B N 1
ATOM 5515 C CA . GLU B 1 275 ? 14.109 13.766 27.781 1 84.81 275 GLU B CA 1
ATOM 5516 C C . GLU B 1 275 ? 13.055 12.867 27.125 1 84.81 275 GLU B C 1
ATOM 5518 O O . GLU B 1 275 ? 13.109 11.648 27.266 1 84.81 275 GLU B O 1
ATOM 5523 N N . LEU B 1 276 ? 12.18 13.492 26.422 1 86.81 276 LEU B N 1
ATOM 5524 C CA . LEU B 1 276 ? 11.086 12.742 25.812 1 86.81 276 LEU B CA 1
ATOM 5525 C C . LEU B 1 276 ? 11.32 12.547 24.328 1 86.81 276 LEU B C 1
ATOM 5527 O O . LEU B 1 276 ? 10.969 11.508 23.766 1 86.81 276 LEU B O 1
ATOM 5531 N N . ASN B 1 277 ? 11.93 13.562 23.703 1 90.31 277 ASN B N 1
ATOM 5532 C CA . ASN B 1 277 ? 11.906 13.594 22.25 1 90.31 277 ASN B CA 1
ATOM 5533 C C . ASN B 1 277 ? 13.234 13.133 21.656 1 90.31 277 ASN B C 1
ATOM 5535 O O . ASN B 1 277 ? 13.281 12.68 20.516 1 90.31 277 ASN B O 1
ATOM 5539 N N . ALA B 1 278 ? 14.297 13.156 22.438 1 84.75 278 ALA B N 1
ATOM 5540 C CA . ALA B 1 278 ? 15.641 12.992 21.891 1 84.75 278 ALA B CA 1
ATOM 5541 C C . ALA B 1 278 ? 15.859 11.578 21.375 1 84.75 278 ALA B C 1
ATOM 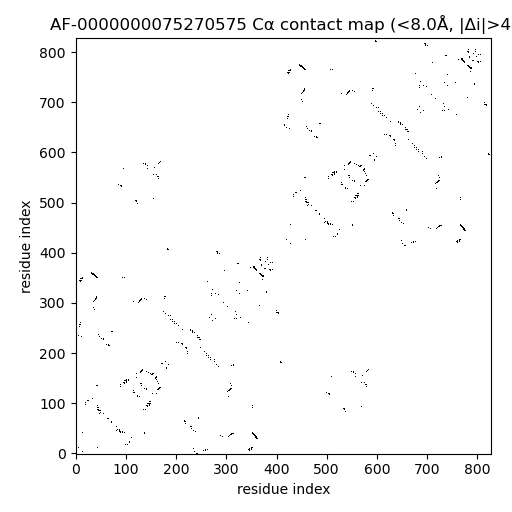5543 O O . ALA B 1 278 ? 16.625 11.359 20.438 1 84.75 278 ALA B O 1
ATOM 5544 N N . LYS B 1 279 ? 15.141 10.641 21.938 1 88.12 279 LYS B N 1
ATOM 5545 C CA . LYS B 1 279 ? 15.406 9.25 21.594 1 88.12 279 LYS B CA 1
ATOM 5546 C C . LYS B 1 279 ? 14.227 8.641 20.844 1 88.12 279 LYS B C 1
ATOM 5548 O O . LYS B 1 279 ? 14.195 7.426 20.609 1 88.12 279 LYS B O 1
ATOM 5553 N N . MET B 1 280 ? 13.312 9.477 20.484 1 91.62 280 MET B N 1
ATOM 5554 C CA . MET B 1 280 ? 12.109 8.977 19.812 1 91.62 280 MET B CA 1
ATOM 5555 C C . MET B 1 280 ? 12.469 8.32 18.484 1 91.62 280 MET B C 1
ATOM 5557 O O . MET B 1 280 ? 11.922 7.273 18.141 1 91.62 280 MET B O 1
ATOM 5561 N N . ALA B 1 281 ? 13.398 8.945 17.75 1 94.31 281 ALA B N 1
ATOM 5562 C CA . ALA B 1 281 ? 13.742 8.445 16.422 1 94.31 281 ALA B CA 1
ATOM 5563 C C . ALA B 1 281 ? 14.938 7.496 16.484 1 94.31 281 ALA B C 1
ATOM 5565 O O . ALA B 1 281 ? 15.602 7.254 15.477 1 94.31 281 ALA B O 1
ATOM 5566 N N . CYS B 1 282 ? 15.188 6.961 17.656 1 92.44 282 CYS B N 1
ATOM 5567 C CA . CYS B 1 282 ? 16.375 6.137 17.875 1 92.44 282 CYS B CA 1
ATOM 5568 C C . CYS B 1 282 ? 16.375 4.93 16.953 1 92.44 282 CYS B C 1
ATOM 5570 O O . CYS B 1 282 ? 17.359 4.664 16.266 1 92.44 282 CYS B O 1
ATOM 5572 N N . ASP B 1 283 ? 15.273 4.172 16.938 1 94.75 283 ASP B N 1
ATOM 5573 C CA . ASP B 1 283 ? 15.203 2.971 16.109 1 94.75 283 ASP B CA 1
ATOM 5574 C C . ASP B 1 283 ? 15.336 3.314 14.625 1 94.75 283 ASP B C 1
ATOM 5576 O O . ASP B 1 283 ? 15.945 2.562 13.859 1 94.75 283 ASP B O 1
ATOM 5580 N N . LEU B 1 284 ? 14.758 4.391 14.219 1 96.56 284 LEU B N 1
ATOM 5581 C CA . LEU B 1 284 ? 14.891 4.832 12.836 1 96.56 284 LEU B CA 1
ATOM 5582 C C . LEU B 1 284 ? 16.344 5.172 12.516 1 96.56 284 LEU B C 1
ATOM 5584 O O . LEU B 1 284 ? 16.859 4.793 11.461 1 96.56 284 LEU B O 1
ATOM 5588 N N . GLY B 1 285 ? 17.016 5.879 13.43 1 96.81 285 GLY B N 1
ATOM 5589 C CA . GLY B 1 285 ? 18.422 6.18 13.258 1 96.81 285 GLY B CA 1
ATOM 5590 C C . GLY B 1 285 ? 19.281 4.938 13.148 1 96.81 285 GLY B C 1
ATOM 5591 O O . GLY B 1 285 ? 20.141 4.848 12.273 1 96.81 285 GLY B O 1
ATOM 5592 N N . LYS B 1 286 ? 19.016 4.016 14.047 1 97 286 LYS B N 1
ATOM 5593 C CA . LYS B 1 286 ? 19.75 2.748 14.016 1 97 286 LYS B CA 1
ATOM 5594 C C . LYS B 1 286 ? 19.531 2.02 12.695 1 97 286 LYS B C 1
ATOM 5596 O O . LYS B 1 286 ? 20.469 1.469 12.117 1 97 286 LYS B O 1
ATOM 5601 N N . TYR B 1 287 ? 18.297 2.012 12.328 1 96.69 287 TYR B N 1
ATOM 5602 C CA . TYR B 1 287 ? 17.953 1.349 11.078 1 96.69 287 TYR B CA 1
ATOM 5603 C C . TYR B 1 287 ? 18.719 1.969 9.906 1 96.69 287 TYR B C 1
ATOM 5605 O O . TYR B 1 287 ? 19.266 1.254 9.07 1 96.69 287 TYR B O 1
ATOM 5613 N N . ILE B 1 288 ? 18.734 3.254 9.805 1 97.38 288 ILE B N 1
ATOM 5614 C CA . ILE B 1 288 ? 19.406 3.973 8.727 1 97.38 288 ILE B CA 1
ATOM 5615 C C . ILE B 1 288 ? 20.891 3.645 8.727 1 97.38 288 ILE B C 1
ATOM 5617 O O . ILE B 1 288 ? 21.469 3.32 7.68 1 97.38 288 ILE B O 1
ATOM 5621 N N . LEU B 1 289 ? 21.5 3.715 9.875 1 97.44 289 LEU B N 1
ATOM 5622 C CA . LEU B 1 289 ? 22.922 3.412 9.992 1 97.44 289 LEU B CA 1
ATOM 5623 C C . LEU B 1 289 ? 23.203 1.974 9.578 1 97.44 289 LEU B C 1
ATOM 5625 O O . LEU B 1 289 ? 24.156 1.717 8.828 1 97.44 289 LEU B O 1
ATOM 5629 N N . ALA B 1 290 ? 22.391 1.087 10.062 1 97.06 290 ALA B N 1
ATOM 5630 C CA . ALA B 1 290 ? 22.562 -0.322 9.719 1 97.06 290 ALA B CA 1
ATOM 5631 C C . ALA B 1 290 ? 22.406 -0.542 8.211 1 97.06 290 ALA B C 1
ATOM 5633 O O . ALA B 1 290 ? 23.125 -1.341 7.621 1 97.06 290 ALA B O 1
ATOM 5634 N N . SER B 1 291 ? 21.438 0.084 7.664 1 97.19 291 SER B N 1
ATOM 5635 C CA . SER B 1 291 ? 21.188 -0.038 6.234 1 97.19 291 SER B CA 1
ATOM 5636 C C . SER B 1 291 ? 22.375 0.466 5.422 1 97.19 291 SER B C 1
ATOM 5638 O O . SER B 1 291 ? 22.781 -0.171 4.449 1 97.19 291 SER B O 1
ATOM 5640 N N . ILE B 1 292 ? 22.906 1.564 5.762 1 97.88 292 ILE B N 1
ATOM 5641 C CA . ILE B 1 292 ? 24.047 2.146 5.078 1 97.88 292 ILE B CA 1
ATOM 5642 C C . ILE B 1 292 ? 25.25 1.21 5.203 1 97.88 292 ILE B C 1
ATOM 5644 O O . ILE B 1 292 ? 25.938 0.94 4.215 1 97.88 292 ILE B O 1
ATOM 5648 N N . ASN B 1 293 ? 25.484 0.708 6.406 1 97.75 293 ASN B N 1
ATOM 5649 C CA . ASN B 1 293 ? 26.578 -0.231 6.609 1 97.75 293 ASN B CA 1
ATOM 5650 C C . ASN B 1 293 ? 26.406 -1.488 5.762 1 97.75 293 ASN B C 1
ATOM 5652 O O . ASN B 1 293 ? 27.375 -2.018 5.223 1 97.75 293 ASN B O 1
ATOM 5656 N N . ALA B 1 294 ? 25.172 -1.917 5.719 1 97.56 294 ALA B N 1
ATOM 5657 C CA . ALA B 1 294 ? 24.891 -3.096 4.906 1 97.56 294 ALA B CA 1
ATOM 5658 C C . ALA B 1 294 ? 25.25 -2.852 3.443 1 97.56 294 ALA B C 1
ATOM 5660 O O . ALA B 1 294 ? 25.781 -3.742 2.77 1 97.56 294 ALA B O 1
ATOM 5661 N N . MET B 1 295 ? 25 -1.668 2.928 1 97 295 MET B N 1
ATOM 5662 C CA . MET B 1 295 ? 25.328 -1.325 1.547 1 97 295 MET B CA 1
ATOM 5663 C C . MET B 1 295 ? 26.844 -1.23 1.351 1 97 295 MET B C 1
ATOM 5665 O O . MET B 1 295 ? 27.375 -1.696 0.34 1 97 295 MET B O 1
ATOM 5669 N N . VAL B 1 296 ? 27.516 -0.624 2.266 1 97.5 296 VAL B N 1
ATOM 5670 C CA . VAL B 1 296 ? 28.969 -0.497 2.211 1 97.5 296 VAL B CA 1
ATOM 5671 C C . VAL B 1 296 ? 29.609 -1.884 2.174 1 97.5 296 VAL B C 1
ATOM 5673 O O . VAL B 1 296 ? 30.562 -2.113 1.43 1 97.5 296 VAL B O 1
ATOM 5676 N N . ASP B 1 297 ? 29.031 -2.773 2.941 1 96.69 297 ASP B N 1
ATOM 5677 C CA . ASP B 1 297 ? 29.562 -4.125 3.061 1 96.69 297 ASP B CA 1
ATOM 5678 C C . ASP B 1 297 ? 29.062 -5.02 1.93 1 96.69 297 ASP B C 1
ATOM 5680 O O . ASP B 1 297 ? 29.344 -6.219 1.911 1 96.69 297 ASP B O 1
ATOM 5684 N N . LYS B 1 298 ? 28.297 -4.547 1.074 1 93.69 298 LYS B N 1
ATOM 5685 C CA . LYS B 1 298 ? 27.766 -5.25 -0.093 1 93.69 298 LYS B CA 1
ATOM 5686 C C . LYS B 1 298 ? 26.953 -6.469 0.323 1 93.69 298 LYS B C 1
ATOM 5688 O O . LYS B 1 298 ? 27.125 -7.559 -0.226 1 93.69 298 LYS B O 1
ATOM 5693 N N . LYS B 1 299 ? 26.172 -6.195 1.363 1 92.94 299 LYS B N 1
ATOM 5694 C CA . LYS B 1 299 ? 25.266 -7.258 1.765 1 92.94 299 LYS B CA 1
ATOM 5695 C C . LYS B 1 299 ? 24.156 -7.465 0.721 1 92.94 299 LYS B C 1
ATOM 5697 O O . LYS B 1 299 ? 23.688 -6.5 0.123 1 92.94 299 LYS B O 1
ATOM 5702 N N . GLU B 1 300 ? 23.625 -8.734 0.564 1 85.94 300 GLU B N 1
ATOM 5703 C CA . GLU B 1 300 ? 22.656 -9.094 -0.467 1 85.94 300 GLU B CA 1
ATOM 5704 C C . GLU B 1 300 ? 21.297 -8.484 -0.177 1 85.94 300 GLU B C 1
ATOM 5706 O O . GLU B 1 300 ? 20.531 -8.18 -1.101 1 85.94 300 GLU B O 1
ATOM 5711 N N . ASP B 1 301 ? 21.062 -8.219 1.011 1 86 301 ASP B N 1
ATOM 5712 C CA . ASP B 1 301 ? 19.703 -7.805 1.363 1 86 301 ASP B CA 1
ATOM 5713 C C . ASP B 1 301 ? 19.625 -6.297 1.585 1 86 301 ASP B C 1
ATOM 5715 O O . ASP B 1 301 ? 18.641 -5.785 2.104 1 86 301 ASP B O 1
ATOM 5719 N N . ALA B 1 302 ? 20.656 -5.559 1.162 1 92.88 302 ALA B N 1
ATOM 5720 C CA . ALA B 1 302 ? 20.625 -4.109 1.337 1 92.88 302 ALA B CA 1
ATOM 5721 C C . ALA B 1 302 ? 19.797 -3.439 0.248 1 92.88 302 ALA B C 1
ATOM 5723 O O . ALA B 1 302 ? 19.984 -3.717 -0.94 1 92.88 302 ALA B O 1
ATOM 5724 N N . PHE B 1 303 ? 18.922 -2.576 0.649 1 95.44 303 PHE B N 1
ATOM 5725 C CA . PHE B 1 303 ? 18.094 -1.839 -0.31 1 95.44 303 PHE B CA 1
ATOM 5726 C C . PHE B 1 303 ? 18.859 -0.641 -0.861 1 95.44 303 PHE B C 1
ATOM 5728 O O . PHE B 1 303 ? 19.516 0.085 -0.109 1 95.44 303 PHE B O 1
ATOM 5735 N N . LYS B 1 304 ? 18.797 -0.432 -2.143 1 96.5 304 LYS B N 1
ATOM 5736 C CA . LYS B 1 304 ? 19.375 0.756 -2.76 1 96.5 304 LYS B CA 1
ATOM 5737 C C . LYS B 1 304 ? 18.547 1.996 -2.467 1 96.5 304 LYS B C 1
ATOM 5739 O O . LYS B 1 304 ? 19.078 3.08 -2.236 1 96.5 304 LYS B O 1
ATOM 5744 N N . LEU B 1 305 ? 17.266 1.82 -2.551 1 98.12 305 LEU B N 1
ATOM 5745 C CA . LEU B 1 305 ? 16.328 2.883 -2.203 1 98.12 305 LEU B CA 1
ATOM 5746 C C . LEU B 1 305 ? 15.336 2.406 -1.146 1 98.12 305 LEU B C 1
ATOM 5748 O O . LEU B 1 305 ? 14.656 1.398 -1.338 1 98.12 305 LEU B O 1
ATOM 5752 N N . ASP B 1 306 ? 15.336 3.01 -0.031 1 98.19 306 ASP B N 1
ATOM 5753 C CA . ASP B 1 306 ? 14.43 2.736 1.074 1 98.19 306 ASP B CA 1
ATOM 5754 C C . ASP B 1 306 ? 13.617 3.979 1.438 1 98.19 306 ASP B C 1
ATOM 5756 O O . ASP B 1 306 ? 14.148 4.93 2.01 1 98.19 306 ASP B O 1
ATOM 5760 N N . VAL B 1 307 ? 12.344 3.967 1.056 1 98.69 307 VAL B N 1
ATOM 5761 C CA . VAL B 1 307 ? 11.477 5.121 1.242 1 98.69 307 VAL B CA 1
ATOM 5762 C C . VAL B 1 307 ? 10.492 4.852 2.383 1 98.69 307 VAL B C 1
ATOM 5764 O O . VAL B 1 307 ? 9.867 3.791 2.434 1 98.69 307 VAL B O 1
ATOM 5767 N N . LYS B 1 308 ? 10.391 5.738 3.285 1 98.5 308 LYS B N 1
ATOM 5768 C CA . LYS B 1 308 ? 9.445 5.656 4.398 1 98.5 308 LYS B CA 1
ATOM 5769 C C . LYS B 1 308 ? 8.531 6.875 4.434 1 98.5 308 LYS B C 1
ATOM 5771 O O . LYS B 1 308 ? 9.008 8.016 4.426 1 98.5 308 LYS B O 1
ATOM 5776 N N . LEU B 1 309 ? 7.262 6.66 4.367 1 98.75 309 LEU B N 1
ATOM 5777 C CA . LEU B 1 309 ? 6.277 7.734 4.438 1 98.75 309 LEU B CA 1
ATOM 5778 C C . LEU B 1 309 ? 5.664 7.816 5.832 1 98.75 309 LEU B C 1
ATOM 5780 O O . LEU B 1 309 ? 5.105 6.836 6.328 1 98.75 309 LEU B O 1
ATOM 5784 N N . GLY B 1 310 ? 5.801 8.945 6.418 1 98.12 310 GLY B N 1
ATOM 5785 C CA . GLY B 1 310 ? 5.309 9.117 7.773 1 98.12 310 GLY B CA 1
ATOM 5786 C C . GLY B 1 310 ? 4.688 10.477 8.016 1 98.12 310 GLY B C 1
ATOM 5787 O O . GLY B 1 310 ? 3.926 10.977 7.184 1 98.12 310 GLY B O 1
ATOM 5788 N N . HIS B 1 311 ? 4.977 10.969 9.188 1 97.62 311 HIS B N 1
ATOM 5789 C CA . HIS B 1 311 ? 4.309 12.156 9.711 1 97.62 311 HIS B CA 1
ATOM 5790 C C . HIS B 1 311 ? 5.32 13.172 10.219 1 97.62 311 HIS B C 1
ATOM 5792 O O . HIS B 1 311 ? 6.531 12.938 10.156 1 97.62 311 HIS B O 1
ATOM 5798 N N . SER B 1 312 ? 4.738 14.359 10.602 1 97.12 312 SER B N 1
ATOM 5799 C CA . SER B 1 312 ? 5.594 15.305 11.305 1 97.12 312 SER B CA 1
ATOM 5800 C C . SER B 1 312 ? 6.262 14.656 12.508 1 97.12 312 SER B C 1
ATOM 5802 O O . SER B 1 312 ? 7.414 14.961 12.828 1 97.12 312 SER B O 1
ATOM 5804 N N . GLU B 1 313 ? 5.516 13.781 13.102 1 95.75 313 GLU B N 1
ATOM 5805 C CA . GLU B 1 313 ? 5.973 13.047 14.281 1 95.75 313 GLU B CA 1
ATOM 5806 C C . GLU B 1 313 ? 7.098 12.078 13.922 1 95.75 313 GLU B C 1
ATOM 5808 O O . GLU B 1 313 ? 7.773 11.547 14.805 1 95.75 313 GLU B O 1
ATOM 5813 N N . THR B 1 314 ? 7.328 11.898 12.641 1 97.25 314 THR B N 1
ATOM 5814 C CA . THR B 1 314 ? 8.445 11.102 12.148 1 97.25 314 THR B CA 1
ATOM 5815 C C . THR B 1 314 ? 9.641 11.984 11.812 1 97.25 314 THR B C 1
ATOM 5817 O O . THR B 1 314 ? 10.758 11.734 12.281 1 97.25 314 THR B O 1
ATOM 5820 N N . LEU B 1 315 ? 9.375 13.055 11.125 1 98.19 315 LEU B N 1
ATOM 5821 C CA . LEU B 1 315 ? 10.438 13.844 10.5 1 98.19 315 LEU B CA 1
ATOM 5822 C C . LEU B 1 315 ? 11.078 14.781 11.516 1 98.19 315 LEU B C 1
ATOM 5824 O O . LEU B 1 315 ? 12.289 15.016 11.469 1 98.19 315 LEU B O 1
ATOM 5828 N N . LEU B 1 316 ? 10.297 15.328 12.398 1 97.56 316 LEU B N 1
ATOM 5829 C CA . LEU B 1 316 ? 10.867 16.281 13.352 1 97.56 316 LEU B CA 1
ATOM 5830 C C . LEU B 1 316 ? 11.805 15.578 14.32 1 97.56 316 LEU B C 1
ATOM 5832 O O . LEU B 1 316 ? 12.93 16.031 14.539 1 97.56 316 LEU B O 1
ATOM 5836 N N . PRO B 1 317 ? 11.352 14.453 14.906 1 96.62 317 PRO B N 1
ATOM 5837 C CA . PRO B 1 317 ? 12.312 13.727 15.742 1 96.62 317 PRO B CA 1
ATOM 5838 C C . PRO B 1 317 ? 13.555 13.289 14.969 1 96.62 317 PRO B C 1
ATOM 5840 O O . PRO B 1 317 ? 14.656 13.258 15.523 1 96.62 317 PRO B O 1
ATOM 5843 N N . LEU B 1 318 ? 13.398 12.898 13.711 1 97.31 318 LEU B N 1
ATOM 5844 C CA . LEU B 1 318 ? 14.562 12.523 12.906 1 97.31 318 LEU B CA 1
ATOM 5845 C C . LEU B 1 318 ? 15.5 13.711 12.727 1 97.31 318 LEU B C 1
ATOM 5847 O O . LEU B 1 318 ? 16.719 13.562 12.867 1 97.31 318 LEU B O 1
ATOM 5851 N N . ARG B 1 319 ? 14.945 14.875 12.414 1 97.31 319 ARG B N 1
ATOM 5852 C CA . ARG B 1 319 ? 15.758 16.078 12.305 1 97.31 319 ARG B CA 1
ATOM 5853 C C . ARG B 1 319 ? 16.453 16.391 13.625 1 97.31 319 ARG B C 1
ATOM 5855 O O . ARG B 1 319 ? 17.609 16.812 13.641 1 97.31 319 ARG B O 1
ATOM 5862 N N . THR B 1 320 ? 15.695 16.172 14.688 1 95.88 320 THR B N 1
ATOM 5863 C CA . THR B 1 320 ? 16.266 16.391 16.016 1 95.88 320 THR B CA 1
ATOM 5864 C C . THR B 1 320 ? 17.438 15.438 16.266 1 95.88 320 THR B C 1
ATOM 5866 O O . THR B 1 320 ? 18.484 15.859 16.75 1 95.88 320 THR B O 1
ATOM 5869 N N . LEU B 1 321 ? 17.188 14.203 15.953 1 95.31 321 LEU B N 1
ATOM 5870 C CA . LEU B 1 321 ? 18.25 13.211 16.109 1 95.31 321 LEU B CA 1
ATOM 5871 C C . LEU B 1 321 ? 19.484 13.609 15.305 1 95.31 321 LEU B C 1
ATOM 5873 O O . LEU B 1 321 ? 20.609 13.453 15.781 1 95.31 321 LEU B O 1
ATOM 5877 N N . LEU B 1 322 ? 19.297 14.18 14.102 1 95.81 322 LEU B N 1
ATOM 5878 C CA . LEU B 1 322 ? 20.406 14.562 13.219 1 95.81 322 LEU B CA 1
ATOM 5879 C C . LEU B 1 322 ? 21.016 15.891 13.648 1 95.81 322 LEU B C 1
ATOM 5881 O O . LEU B 1 322 ? 22.031 16.312 13.102 1 95.81 322 LEU B O 1
ATOM 5885 N N . GLY B 1 323 ? 20.375 16.547 14.547 1 94.62 323 GLY B N 1
ATOM 5886 C CA . GLY B 1 323 ? 20.891 17.812 15.047 1 94.62 323 GLY B CA 1
ATOM 5887 C C . GLY B 1 323 ? 20.609 18.984 14.125 1 94.62 323 GLY B C 1
ATOM 5888 O O . GLY B 1 323 ? 21.328 19.984 14.133 1 94.62 323 GLY B O 1
ATOM 5889 N N . LEU B 1 324 ? 19.562 18.844 13.336 1 95.75 324 LEU B N 1
ATOM 5890 C CA . LEU B 1 324 ? 19.219 19.891 12.375 1 95.75 324 LEU B CA 1
ATOM 5891 C C . LEU B 1 324 ? 18.312 20.938 13.008 1 95.75 324 LEU B C 1
ATOM 5893 O O . LEU B 1 324 ? 17.484 20.625 13.852 1 95.75 324 LEU B O 1
ATOM 5897 N N . TYR B 1 325 ? 18.531 22.234 12.633 1 95 325 TYR B N 1
ATOM 5898 C CA . TYR B 1 325 ? 17.734 23.391 13.031 1 95 325 TYR B CA 1
ATOM 5899 C C . TYR B 1 325 ? 17.703 23.547 14.547 1 95 325 TYR B C 1
ATOM 5901 O O . TYR B 1 325 ? 16.656 23.812 15.141 1 95 325 TYR B O 1
ATOM 5909 N N . GLN B 1 326 ? 18.812 23.234 15.117 1 92.88 326 GLN B N 1
ATOM 5910 C CA . GLN B 1 326 ? 18.922 23.453 16.562 1 92.88 326 GLN B CA 1
ATOM 5911 C C . GLN B 1 326 ? 18.641 24.906 16.922 1 92.88 326 GLN B C 1
ATOM 5913 O O . GLN B 1 326 ? 19.109 25.812 16.25 1 92.88 326 GLN B O 1
ATOM 5918 N N . ASP B 1 327 ? 17.781 25.062 17.875 1 91.12 327 ASP B N 1
ATOM 5919 C CA . ASP B 1 327 ? 17.359 26.375 18.375 1 91.12 327 ASP B CA 1
ATOM 5920 C C . ASP B 1 327 ? 16.938 26.281 19.828 1 91.12 327 ASP B C 1
ATOM 5922 O O . ASP B 1 327 ? 16.891 25.203 20.406 1 91.12 327 ASP B O 1
ATOM 5926 N N . ARG B 1 328 ? 16.906 27.453 20.438 1 90.06 328 ARG B N 1
ATOM 5927 C CA . ARG B 1 328 ? 16.406 27.547 21.812 1 90.06 328 ARG B CA 1
ATOM 5928 C C . ARG B 1 328 ? 15.203 28.469 21.906 1 90.06 328 ARG B C 1
ATOM 5930 O O . ARG B 1 328 ? 15.344 29.641 22.266 1 90.06 328 ARG B O 1
ATOM 5937 N N . LEU B 1 329 ? 14.125 27.812 21.625 1 90.38 329 LEU B N 1
ATOM 5938 C CA . LEU B 1 329 ? 12.898 28.578 21.766 1 90.38 329 LEU B CA 1
ATOM 5939 C C . LEU B 1 329 ? 12.414 28.562 23.219 1 90.38 329 LEU B C 1
ATOM 5941 O O . LEU B 1 329 ? 12.727 27.641 23.969 1 90.38 329 LEU B O 1
ATOM 5945 N N . SER B 1 330 ? 11.719 29.688 23.531 1 87.75 330 SER B N 1
ATOM 5946 C CA . SER B 1 330 ? 11.227 29.828 24.891 1 87.75 330 SER B CA 1
ATOM 5947 C C . SER B 1 330 ? 9.852 30.484 24.922 1 87.75 330 SER B C 1
ATOM 5949 O O . SER B 1 330 ? 9.516 31.281 24.047 1 87.75 330 SER B O 1
ATOM 5951 N N . PRO B 1 331 ? 9.062 30.031 25.969 1 87.25 331 PRO B N 1
ATOM 5952 C CA . PRO B 1 331 ? 7.785 30.734 26.156 1 87.25 331 PRO B CA 1
ATOM 5953 C C . PRO B 1 331 ? 7.957 32.219 26.391 1 87.25 331 PRO B C 1
ATOM 5955 O O . PRO B 1 331 ? 7.004 33 26.234 1 87.25 331 PRO B O 1
ATOM 5958 N N . ASN B 1 332 ? 9.18 32.656 26.719 1 86.44 332 ASN B N 1
ATOM 5959 C CA . ASN B 1 332 ? 9.438 34.062 27.047 1 86.44 332 ASN B CA 1
ATOM 5960 C C . ASN B 1 332 ? 10.281 34.719 25.969 1 86.44 332 ASN B C 1
ATOM 5962 O O . ASN B 1 332 ? 10.93 35.75 26.234 1 86.44 332 ASN B O 1
ATOM 5966 N N . SER B 1 333 ? 10.219 34.125 24.781 1 86.44 333 SER B N 1
ATOM 5967 C CA . SER B 1 333 ? 10.992 34.719 23.703 1 86.44 333 SER B CA 1
ATOM 5968 C C . SER B 1 333 ? 10.516 36.125 23.359 1 86.44 333 SER B C 1
ATOM 5970 O O . SER B 1 333 ? 9.312 36.406 23.375 1 86.44 333 SER B O 1
ATOM 5972 N N . SER B 1 334 ? 11.508 37 23.094 1 85.44 334 SER B N 1
ATOM 5973 C CA . SER B 1 334 ? 11.195 38.375 22.641 1 85.44 334 SER B CA 1
ATOM 5974 C C . SER B 1 334 ? 10.711 38.375 21.203 1 85.44 334 SER B C 1
ATOM 5976 O O . SER B 1 334 ? 10.852 37.375 20.484 1 85.44 334 SER B O 1
ATOM 5978 N N . ASN B 1 335 ? 10.18 39.5 20.797 1 83.81 335 ASN B N 1
ATOM 5979 C CA . ASN B 1 335 ? 9.742 39.656 19.406 1 83.81 335 ASN B CA 1
ATOM 5980 C C . ASN B 1 335 ? 10.898 39.469 18.438 1 83.81 335 ASN B C 1
ATOM 5982 O O . ASN B 1 335 ? 10.719 38.875 17.359 1 83.81 335 ASN B O 1
ATOM 5986 N N . GLN B 1 336 ? 11.992 40 18.844 1 87.69 336 GLN B N 1
ATOM 5987 C CA . GLN B 1 336 ? 13.172 39.844 17.984 1 87.69 336 GLN B CA 1
ATOM 5988 C C . GLN B 1 336 ? 13.609 38.406 17.875 1 87.69 336 GLN B C 1
ATOM 5990 O O . GLN B 1 336 ? 13.977 37.938 16.797 1 87.69 336 GLN B O 1
ATOM 5995 N N . GLU B 1 337 ? 13.547 37.656 18.938 1 87.62 337 GLU B N 1
ATOM 5996 C CA . GLU B 1 337 ? 13.898 36.25 18.922 1 87.62 337 GLU B CA 1
ATOM 5997 C C . GLU B 1 337 ? 12.93 35.438 18.062 1 87.62 337 GLU B C 1
ATOM 5999 O O . GLU B 1 337 ? 13.344 34.5 17.375 1 87.62 337 GLU B O 1
ATOM 6004 N N . ILE B 1 338 ? 11.75 35.781 18.172 1 87.81 338 ILE B N 1
ATOM 6005 C CA . ILE B 1 338 ? 10.719 35.125 17.375 1 87.81 338 ILE B CA 1
ATOM 6006 C C . ILE B 1 338 ? 10.984 35.375 15.891 1 87.81 338 ILE B C 1
ATOM 6008 O O . ILE B 1 338 ? 10.906 34.438 15.086 1 87.81 338 ILE B O 1
ATOM 6012 N N . GLU B 1 339 ? 11.328 36.5 15.562 1 87.62 339 GLU B N 1
ATOM 6013 C CA . GLU B 1 339 ? 11.594 36.844 14.164 1 87.62 339 GLU B CA 1
ATOM 6014 C C . GLU B 1 339 ? 12.844 36.156 13.648 1 87.62 339 GLU B C 1
ATOM 6016 O O . GLU B 1 339 ? 12.898 35.75 12.492 1 87.62 339 GLU B O 1
ATOM 6021 N N . ASP B 1 340 ? 13.844 35.938 14.477 1 89.94 340 ASP B N 1
ATOM 6022 C CA . ASP B 1 340 ? 15.148 35.406 14.062 1 89.94 340 ASP B CA 1
ATOM 6023 C C . ASP B 1 340 ? 15.242 33.906 14.281 1 89.94 340 ASP B C 1
ATOM 6025 O O . ASP B 1 340 ? 16.281 33.281 14.008 1 89.94 340 ASP B O 1
ATOM 6029 N N . ARG B 1 341 ? 14.156 33.344 14.688 1 92.94 341 ARG B N 1
ATOM 6030 C CA . ARG B 1 341 ? 14.227 31.922 15.078 1 92.94 341 ARG B CA 1
ATOM 6031 C C . ARG B 1 341 ? 14.586 31.047 13.891 1 92.94 341 ARG B C 1
ATOM 6033 O O . ARG B 1 341 ? 14.109 31.281 12.773 1 92.94 341 ARG B O 1
ATOM 6040 N N . GLN B 1 342 ? 15.391 29.984 14.156 1 91.5 342 GLN B N 1
ATOM 6041 C CA . GLN B 1 342 ? 15.789 29.016 13.141 1 91.5 342 GLN B CA 1
ATOM 6042 C C . GLN B 1 342 ? 14.766 27.891 13.023 1 91.5 342 GLN B C 1
ATOM 6044 O O . GLN B 1 342 ? 14.539 27.375 11.93 1 91.5 342 GLN B O 1
ATOM 6049 N N . PHE B 1 343 ? 14.234 27.578 14.227 1 96 343 PHE B N 1
ATOM 6050 C CA . PHE B 1 343 ? 13.188 26.562 14.234 1 96 343 PHE B CA 1
ATOM 6051 C C . PHE B 1 343 ? 11.867 27.141 13.75 1 96 343 PHE B C 1
ATOM 6053 O O . PHE B 1 343 ? 10.984 27.453 14.547 1 96 343 PHE B O 1
ATOM 6060 N N . LYS B 1 344 ? 11.727 27.297 12.484 1 96.62 344 LYS B N 1
ATOM 6061 C CA . LYS B 1 344 ? 10.555 27.844 11.789 1 96.62 344 LYS B CA 1
ATOM 6062 C C . LYS B 1 344 ? 9.984 26.828 10.805 1 96.62 344 LYS B C 1
ATOM 6064 O O . LYS B 1 344 ? 10.508 26.672 9.703 1 96.62 344 LYS B O 1
ATOM 6069 N N . LEU B 1 345 ? 8.883 26.234 11.18 1 97.5 345 LEU B N 1
ATOM 6070 C CA . LEU B 1 345 ? 8.312 25.125 10.445 1 97.5 345 LEU B CA 1
ATOM 6071 C C . LEU B 1 345 ? 7.934 25.547 9.023 1 97.5 345 LEU B C 1
ATOM 6073 O O . LEU B 1 345 ? 8.016 24.734 8.094 1 97.5 345 LEU B O 1
ATOM 6077 N N . SER B 1 346 ? 7.559 26.797 8.828 1 96.25 346 SER B N 1
ATOM 6078 C CA . SER B 1 346 ? 7.215 27.297 7.5 1 96.25 346 SER B CA 1
ATOM 6079 C C . SER B 1 346 ? 8.383 27.141 6.531 1 96.25 346 SER B C 1
ATOM 6081 O O . SER B 1 346 ? 8.195 27.188 5.316 1 96.25 346 SER B O 1
ATOM 6083 N N . ASN B 1 347 ? 9.555 26.922 7.098 1 95.06 347 ASN B N 1
ATOM 6084 C CA . ASN B 1 347 ? 10.742 26.797 6.258 1 95.06 347 ASN B CA 1
ATOM 6085 C C . ASN B 1 347 ? 11.07 25.344 5.965 1 95.06 347 ASN B C 1
ATOM 6087 O O . ASN B 1 347 ? 11.703 25.031 4.949 1 95.06 347 ASN B O 1
ATOM 6091 N N . PHE B 1 348 ? 10.633 24.453 6.855 1 96.19 348 PHE B N 1
ATOM 6092 C CA . PHE B 1 348 ? 11.148 23.109 6.625 1 96.19 348 PHE B CA 1
ATOM 6093 C C . PHE B 1 348 ? 10.125 22.047 7.035 1 96.19 348 PHE B C 1
ATOM 6095 O O . PHE B 1 348 ? 10.25 20.875 6.68 1 96.19 348 PHE B O 1
ATOM 6102 N N . GLY B 1 349 ? 9.094 22.469 7.809 1 97.31 349 GLY B N 1
ATOM 6103 C CA . GLY B 1 349 ? 8.219 21.484 8.422 1 97.31 349 GLY B CA 1
ATOM 6104 C C . GLY B 1 349 ? 6.844 21.438 7.785 1 97.31 349 GLY B C 1
ATOM 6105 O O . GLY B 1 349 ? 5.883 20.969 8.406 1 97.31 349 GLY B O 1
ATOM 6106 N N . TYR B 1 350 ? 6.664 21.953 6.59 1 97 350 TYR B N 1
ATOM 6107 C CA . TYR B 1 350 ? 5.398 21.984 5.867 1 97 350 TYR B CA 1
ATOM 6108 C C . TYR B 1 350 ? 5.016 20.594 5.387 1 97 350 TYR B C 1
ATOM 6110 O O . TYR B 1 350 ? 5.773 19.641 5.57 1 97 350 TYR B O 1
ATOM 6118 N N . PHE B 1 351 ? 3.836 20.391 4.859 1 97.75 351 PHE B N 1
ATOM 6119 C CA . PHE B 1 351 ? 3.391 19.109 4.312 1 97.75 351 PHE B CA 1
ATOM 6120 C C . PHE B 1 351 ? 4.375 18.594 3.268 1 97.75 351 PHE B C 1
ATOM 6122 O O . PHE B 1 351 ? 5.031 19.391 2.584 1 97.75 351 PHE B O 1
ATOM 6129 N N . ALA B 1 352 ? 4.523 17.266 3.188 1 97.94 352 ALA B N 1
ATOM 6130 C CA . ALA B 1 352 ? 5.328 16.547 2.203 1 97.94 352 ALA B CA 1
ATOM 6131 C C . ALA B 1 352 ? 6.812 16.844 2.393 1 97.94 352 ALA B C 1
ATOM 6133 O O . ALA B 1 352 ? 7.633 16.5 1.536 1 97.94 352 ALA B O 1
ATOM 6134 N N . ASN B 1 353 ? 7.172 17.547 3.527 1 97.88 353 ASN B N 1
ATOM 6135 C CA . ASN B 1 353 ? 8.602 17.75 3.754 1 97.88 353 ASN B CA 1
ATOM 6136 C C . ASN B 1 353 ? 9.336 16.406 3.85 1 97.88 353 ASN B C 1
ATOM 6138 O O . ASN B 1 353 ? 8.719 15.375 4.086 1 97.88 353 ASN B O 1
ATOM 6142 N N . ASN B 1 354 ? 10.641 16.406 3.604 1 98.19 354 ASN B N 1
ATOM 6143 C CA . ASN B 1 354 ? 11.344 15.141 3.5 1 98.19 354 ASN B CA 1
ATOM 6144 C C . ASN B 1 354 ? 12.828 15.289 3.838 1 98.19 354 ASN B C 1
ATOM 6146 O O . ASN B 1 354 ? 13.367 16.391 3.807 1 98.19 354 ASN B O 1
ATOM 6150 N N . ILE B 1 355 ? 13.43 14.219 4.211 1 98.44 355 ILE B N 1
ATOM 6151 C CA . ILE B 1 355 ? 14.859 14.078 4.441 1 98.44 355 ILE B CA 1
ATOM 6152 C C . ILE B 1 355 ? 15.398 12.891 3.65 1 98.44 355 ILE B C 1
ATOM 6154 O O . ILE B 1 355 ? 14.82 11.805 3.684 1 98.44 355 ILE B O 1
ATOM 6158 N N . ALA B 1 356 ? 16.438 13.117 2.879 1 98.06 356 ALA B N 1
ATOM 6159 C CA . ALA B 1 356 ? 17.141 12.039 2.193 1 98.06 356 ALA B CA 1
ATOM 6160 C C . ALA B 1 356 ? 18.562 11.883 2.73 1 98.06 356 ALA B C 1
ATOM 6162 O O . ALA B 1 356 ? 19.266 12.867 2.9 1 98.06 356 ALA B O 1
ATOM 6163 N N . ILE B 1 357 ? 18.906 10.719 3.057 1 98.44 357 ILE B N 1
ATOM 6164 C CA . ILE B 1 357 ? 20.281 10.359 3.408 1 98.44 357 ILE B CA 1
ATOM 6165 C C . ILE B 1 357 ? 20.875 9.484 2.311 1 98.44 357 ILE B C 1
ATOM 6167 O O . ILE B 1 357 ? 20.453 8.344 2.113 1 98.44 357 ILE B O 1
ATOM 6171 N N . GLN B 1 358 ? 21.875 10.023 1.648 1 97.56 358 GLN B N 1
ATOM 6172 C CA . GLN B 1 358 ? 22.469 9.352 0.497 1 97.56 358 GLN B CA 1
ATOM 6173 C C . GLN B 1 358 ? 23.844 8.773 0.842 1 97.56 358 GLN B C 1
ATOM 6175 O O . GLN B 1 358 ? 24.672 9.453 1.445 1 97.56 358 GLN B O 1
ATOM 6180 N N . LEU B 1 359 ? 24.031 7.547 0.51 1 97.94 359 LEU B N 1
ATOM 6181 C CA . LEU B 1 359 ? 25.375 6.977 0.473 1 97.94 359 LEU B CA 1
ATOM 6182 C C . LEU B 1 359 ? 26 7.156 -0.904 1 97.94 359 LEU B C 1
ATOM 6184 O O . LEU B 1 359 ? 25.453 6.688 -1.906 1 97.94 359 LEU B O 1
ATOM 6188 N N . LEU B 1 360 ? 27.094 7.809 -0.912 1 96.75 360 LEU B N 1
ATOM 6189 C CA . LEU B 1 360 ? 27.812 8.109 -2.143 1 96.75 360 LEU B CA 1
ATOM 6190 C C . LEU B 1 360 ? 29.172 7.41 -2.162 1 96.75 360 LEU B C 1
ATOM 6192 O O . LEU B 1 360 ? 29.719 7.082 -1.108 1 96.75 360 LEU B O 1
ATOM 6196 N N . SER B 1 361 ? 29.625 7.152 -3.357 1 96.25 361 SER B N 1
ATOM 6197 C CA . SER B 1 361 ? 30.984 6.629 -3.506 1 96.25 361 SER B CA 1
ATOM 6198 C C . SER B 1 361 ? 31.766 7.406 -4.559 1 96.25 361 SER B C 1
ATOM 6200 O O . SER B 1 361 ? 31.188 7.926 -5.512 1 96.25 361 SER B O 1
ATOM 6202 N N . LYS B 1 362 ? 33 7.602 -4.309 1 94.56 362 LYS B N 1
ATOM 6203 C CA . LYS B 1 362 ? 33.938 8.234 -5.211 1 94.56 362 LYS B CA 1
ATOM 6204 C C . LYS B 1 362 ? 35.344 7.676 -5 1 94.56 362 LYS B C 1
ATOM 6206 O O . LYS B 1 362 ? 35.875 7.711 -3.885 1 94.56 362 LYS B O 1
ATOM 6211 N N . GLU B 1 363 ? 35.906 7.133 -6.055 1 93.5 363 GLU B N 1
ATOM 6212 C CA . GLU B 1 363 ? 37.281 6.613 -6.039 1 93.5 363 GLU B CA 1
ATOM 6213 C C . GLU B 1 363 ? 37.5 5.637 -4.887 1 93.5 363 GLU B C 1
ATOM 6215 O O . GLU B 1 363 ? 38.438 5.762 -4.125 1 93.5 363 GLU B O 1
ATOM 6220 N N . GLY B 1 364 ? 36.562 4.793 -4.66 1 91.38 364 GLY B N 1
ATOM 6221 C CA . GLY B 1 364 ? 36.688 3.717 -3.693 1 91.38 364 GLY B CA 1
ATOM 6222 C C . GLY B 1 364 ? 36.375 4.152 -2.271 1 91.38 364 GLY B C 1
ATOM 6223 O O . GLY B 1 364 ? 36.469 3.355 -1.337 1 91.38 364 GLY B O 1
ATOM 6224 N N . ARG B 1 365 ? 36.125 5.434 -2.051 1 96.12 365 ARG B N 1
ATOM 6225 C CA . ARG B 1 365 ? 35.75 5.961 -0.74 1 96.12 365 ARG B CA 1
ATOM 6226 C C . ARG B 1 365 ? 34.25 6.266 -0.669 1 96.12 365 ARG B C 1
ATOM 6228 O O . ARG B 1 365 ? 33.625 6.535 -1.691 1 96.12 365 ARG B O 1
ATOM 6235 N N . PHE B 1 366 ? 33.688 6.125 0.553 1 97.88 366 PHE B N 1
ATOM 6236 C CA . PHE B 1 366 ? 32.25 6.352 0.74 1 97.88 366 PHE B CA 1
ATOM 6237 C C . PHE B 1 366 ? 32 7.66 1.485 1 97.88 366 PHE B C 1
ATOM 6239 O O . PHE B 1 366 ? 32.781 8.047 2.35 1 97.88 366 PHE B O 1
ATOM 6246 N N . TYR B 1 367 ? 30.953 8.32 1.149 1 97.25 367 TYR B N 1
ATOM 6247 C CA . TYR B 1 367 ? 30.5 9.57 1.75 1 97.25 367 TYR B CA 1
ATOM 6248 C C . TYR B 1 367 ? 29 9.539 1.998 1 97.25 367 TYR B C 1
ATOM 6250 O O . TYR B 1 367 ? 28.281 8.758 1.38 1 97.25 367 TYR B O 1
ATOM 6258 N N . VAL B 1 368 ? 28.562 10.336 2.932 1 97.94 368 VAL B N 1
ATOM 6259 C CA . VAL B 1 368 ? 27.125 10.5 3.189 1 97.94 368 VAL B CA 1
ATOM 6260 C C . VAL B 1 368 ? 26.734 11.953 2.959 1 97.94 368 VAL B C 1
ATOM 6262 O O . VAL B 1 368 ? 27.422 12.875 3.395 1 97.94 368 VAL B O 1
ATOM 6265 N N . ARG B 1 369 ? 25.703 12.141 2.246 1 97 369 ARG B N 1
ATOM 6266 C CA . ARG B 1 369 ? 25.125 13.461 2.029 1 97 369 ARG B CA 1
ATOM 6267 C C . ARG B 1 369 ? 23.672 13.492 2.465 1 97 369 ARG B C 1
ATOM 6269 O O . ARG B 1 369 ? 22.906 12.562 2.189 1 97 369 ARG B O 1
ATOM 6276 N N . ILE B 1 370 ? 23.312 14.523 3.168 1 97.5 370 ILE B N 1
ATOM 6277 C CA . ILE B 1 370 ? 21.938 14.688 3.631 1 97.5 370 ILE B CA 1
ATOM 6278 C C . ILE B 1 370 ? 21.25 15.789 2.828 1 97.5 370 ILE B C 1
ATOM 6280 O O . ILE B 1 370 ? 21.828 16.844 2.59 1 97.5 370 ILE B O 1
ATOM 6284 N N . LEU B 1 371 ? 20.094 15.477 2.328 1 96.44 371 LEU B N 1
ATOM 6285 C CA . LEU B 1 371 ? 19.219 16.469 1.707 1 96.44 371 LEU B CA 1
ATOM 6286 C C . LEU B 1 371 ? 18.016 16.766 2.582 1 96.44 371 LEU B C 1
ATOM 6288 O O . LEU B 1 371 ? 17.312 15.836 3 1 96.44 371 LEU B O 1
ATOM 6292 N N . ASP B 1 372 ? 17.844 17.969 2.961 1 96.62 372 ASP B N 1
ATOM 6293 C CA . ASP B 1 372 ? 16.609 18.438 3.598 1 96.62 372 ASP B CA 1
ATOM 6294 C C . ASP B 1 372 ? 15.727 19.172 2.602 1 96.62 372 ASP B C 1
ATOM 6296 O O . ASP B 1 372 ? 16.094 20.234 2.104 1 96.62 372 ASP B O 1
ATOM 6300 N N . ASN B 1 373 ? 14.523 18.531 2.377 1 95.56 373 ASN B N 1
ATOM 6301 C CA . ASN B 1 373 ? 13.617 19.062 1.365 1 95.56 373 ASN B CA 1
ATOM 6302 C C . ASN B 1 373 ? 14.32 19.266 0.027 1 95.56 373 ASN B C 1
ATOM 6304 O O . ASN B 1 373 ? 14.227 20.328 -0.575 1 95.56 373 ASN B O 1
ATOM 6308 N N . GLU B 1 374 ? 15.125 18.234 -0.354 1 92.88 374 GLU B N 1
ATOM 6309 C CA . GLU B 1 374 ? 15.758 18.094 -1.66 1 92.88 374 GLU B CA 1
ATOM 6310 C C . GLU B 1 374 ? 16.922 19.062 -1.828 1 92.88 374 GLU B C 1
ATOM 6312 O O . GLU B 1 374 ? 17.391 19.281 -2.945 1 92.88 374 GLU B O 1
ATOM 6317 N N . LYS B 1 375 ? 17.344 19.672 -0.707 1 92.19 375 LYS B N 1
ATOM 6318 C CA . LYS B 1 375 ? 18.516 20.547 -0.715 1 92.19 375 LYS B CA 1
ATOM 6319 C C . LYS B 1 375 ? 19.594 20.031 0.235 1 92.19 375 LYS B C 1
ATOM 6321 O O . LYS B 1 375 ? 19.297 19.656 1.37 1 92.19 375 LYS B O 1
ATOM 6326 N N . PRO B 1 376 ? 20.844 20.031 -0.258 1 94.06 376 PRO B N 1
ATOM 6327 C CA . PRO B 1 376 ? 21.922 19.562 0.63 1 94.06 376 PRO B CA 1
ATOM 6328 C C . PRO B 1 376 ? 22.016 20.406 1.905 1 94.06 376 PRO B C 1
ATOM 6330 O O . PRO B 1 376 ? 21.859 21.625 1.864 1 94.06 376 PRO B O 1
ATOM 6333 N N . ILE B 1 377 ? 22.188 19.766 2.949 1 95.94 377 ILE B N 1
ATOM 6334 C CA . ILE B 1 377 ? 22.375 20.422 4.234 1 95.94 377 ILE B CA 1
ATOM 6335 C C . ILE B 1 377 ? 23.547 19.797 4.977 1 95.94 377 ILE B C 1
ATOM 6337 O O . ILE B 1 377 ? 23.781 18.594 4.891 1 95.94 377 ILE B O 1
ATOM 6341 N N . LEU B 1 378 ? 24.312 20.641 5.66 1 96.75 378 LEU B N 1
ATOM 6342 C CA . LEU B 1 378 ? 25.453 20.172 6.422 1 96.75 378 LEU B CA 1
ATOM 6343 C C . LEU B 1 378 ? 25.016 19.422 7.68 1 96.75 378 LEU B C 1
ATOM 6345 O O . LEU B 1 378 ? 24.219 19.953 8.461 1 96.75 378 LEU B O 1
ATOM 6349 N N . LEU B 1 379 ? 25.438 18.203 7.824 1 96.44 379 LEU B N 1
ATOM 6350 C CA . LEU B 1 379 ? 25.203 17.453 9.055 1 96.44 379 LEU B CA 1
ATOM 6351 C C . LEU B 1 379 ? 26.141 17.938 10.164 1 96.44 379 LEU B C 1
ATOM 6353 O O . LEU B 1 379 ? 27.359 17.906 10.008 1 96.44 379 LEU B O 1
ATOM 6357 N N . PRO B 1 380 ? 25.547 18.391 11.219 1 96 380 PRO B N 1
ATOM 6358 C CA . PRO B 1 380 ? 26.438 18.75 12.328 1 96 380 PRO B CA 1
ATOM 6359 C C . PRO B 1 380 ? 27.375 17.609 12.727 1 96 380 PRO B C 1
ATOM 6361 O O . PRO B 1 380 ? 26.938 16.484 12.93 1 96 380 PRO B O 1
ATOM 6364 N N . GLY B 1 381 ? 28.656 17.891 12.859 1 95 381 GLY B N 1
ATOM 6365 C CA . GLY B 1 381 ? 29.672 16.891 13.109 1 95 381 GLY B CA 1
ATOM 6366 C C . GLY B 1 381 ? 30.531 16.594 11.891 1 95 381 GLY B C 1
ATOM 6367 O O . GLY B 1 381 ? 31.625 16.031 12.016 1 95 381 GLY B O 1
ATOM 6368 N N . CYS B 1 382 ? 30 16.969 10.773 1 95.94 382 CYS B N 1
ATOM 6369 C CA . CYS B 1 382 ? 30.766 16.859 9.531 1 95.94 382 CYS B CA 1
ATOM 6370 C C . CYS B 1 382 ? 31.297 18.219 9.094 1 95.94 382 CYS B C 1
ATOM 6372 O O . CYS B 1 382 ? 30.75 19.25 9.484 1 95.94 382 CYS B O 1
ATOM 6374 N N . GLN B 1 383 ? 32.312 18.25 8.266 1 94.5 383 GLN B N 1
ATOM 6375 C CA . GLN B 1 383 ? 32.938 19.5 7.855 1 94.5 383 GLN B CA 1
ATOM 6376 C C . GLN B 1 383 ? 32.438 19.938 6.48 1 94.5 383 GLN B C 1
ATOM 6378 O O . GLN B 1 383 ? 32.531 21.109 6.133 1 94.5 383 GLN B O 1
ATOM 6383 N N . ARG B 1 384 ? 32.031 19 5.773 1 94.94 384 ARG B N 1
ATOM 6384 C CA . ARG B 1 384 ? 31.547 19.266 4.426 1 94.94 384 ARG B CA 1
ATOM 6385 C C . ARG B 1 384 ? 30.219 18.547 4.168 1 94.94 384 ARG B C 1
ATOM 6387 O O . ARG B 1 384 ? 29.844 17.656 4.918 1 94.94 384 ARG B O 1
ATOM 6394 N N . ILE B 1 385 ? 29.531 19.031 3.156 1 95 385 ILE B N 1
ATOM 6395 C CA . ILE B 1 385 ? 28.25 18.453 2.756 1 95 385 ILE B CA 1
ATOM 6396 C C . ILE B 1 385 ? 28.422 16.969 2.451 1 95 385 ILE B C 1
ATOM 6398 O O . ILE B 1 385 ? 27.547 16.156 2.795 1 95 385 ILE B O 1
ATOM 6402 N N . HIS B 1 386 ? 29.5 16.641 1.732 1 95.44 386 HIS B N 1
ATOM 6403 C CA . HIS B 1 386 ? 29.859 15.242 1.54 1 95.44 386 HIS B CA 1
ATOM 6404 C C . HIS B 1 386 ? 30.656 14.711 2.721 1 95.44 386 HIS B C 1
ATOM 6406 O O . HIS B 1 386 ? 31.891 14.836 2.75 1 95.44 386 HIS B O 1
ATOM 6412 N N . CYS B 1 387 ? 30.016 14.109 3.617 1 97.19 387 CYS B N 1
ATOM 6413 C CA . CYS B 1 387 ? 30.594 13.656 4.879 1 97.19 387 CYS B CA 1
ATOM 6414 C C . CYS B 1 387 ? 31.234 12.289 4.719 1 97.19 387 CYS B C 1
ATOM 6416 O O . CYS B 1 387 ? 30.562 11.312 4.383 1 97.19 387 CYS B O 1
ATOM 6418 N N . PRO B 1 388 ? 32.594 12.172 4.961 1 97.75 388 PRO B N 1
ATOM 6419 C CA . PRO B 1 388 ? 33.188 10.836 4.906 1 97.75 388 PRO B CA 1
ATOM 6420 C C . PRO B 1 388 ? 32.438 9.828 5.801 1 97.75 388 PRO B C 1
ATOM 6422 O O . PRO B 1 388 ? 32.031 10.172 6.906 1 97.75 388 PRO B O 1
ATOM 6425 N N . ILE B 1 389 ? 32.344 8.648 5.395 1 97.88 389 ILE B N 1
ATOM 6426 C CA . ILE B 1 389 ? 31.531 7.633 6.031 1 97.88 389 ILE B CA 1
ATOM 6427 C C . ILE B 1 389 ? 31.969 7.434 7.48 1 97.88 389 ILE B C 1
ATOM 6429 O O . ILE B 1 389 ? 31.141 7.203 8.367 1 97.88 389 ILE B O 1
ATOM 6433 N N . ASP B 1 390 ? 33.25 7.52 7.723 1 97.31 390 ASP B N 1
ATOM 6434 C CA . ASP B 1 390 ? 33.781 7.316 9.07 1 97.31 390 ASP B CA 1
ATOM 6435 C C . ASP B 1 390 ? 33.312 8.43 10.008 1 97.31 390 ASP B C 1
ATOM 6437 O O . ASP B 1 390 ? 33 8.188 11.172 1 97.31 390 ASP B O 1
ATOM 6441 N N . GLN B 1 391 ? 33.312 9.602 9.523 1 97.12 391 GLN B N 1
ATOM 6442 C CA . GLN B 1 391 ? 32.812 10.719 10.32 1 97.12 391 GLN B CA 1
ATOM 6443 C C . GLN B 1 391 ? 31.312 10.586 10.586 1 97.12 391 GLN B C 1
ATOM 6445 O O . GLN B 1 391 ? 30.859 10.852 11.695 1 97.12 391 GLN B O 1
ATOM 6450 N N . PHE B 1 392 ? 30.625 10.234 9.633 1 97.75 392 PHE B N 1
ATOM 6451 C CA . PHE B 1 392 ? 29.188 10.008 9.789 1 97.75 392 PHE B CA 1
ATOM 6452 C C . PHE B 1 392 ? 28.922 8.953 10.852 1 97.75 392 PHE B C 1
ATOM 6454 O O . PHE B 1 392 ? 28.062 9.133 11.711 1 97.75 392 PHE B O 1
ATOM 6461 N N . ARG B 1 393 ? 29.641 7.844 10.75 1 97.38 393 ARG B N 1
ATOM 6462 C CA . ARG B 1 393 ? 29.5 6.762 11.711 1 97.38 393 ARG B CA 1
ATOM 6463 C C . ARG B 1 393 ? 29.734 7.258 13.133 1 97.38 393 ARG B C 1
ATOM 6465 O O . ARG B 1 393 ? 29.016 6.875 14.062 1 97.38 393 ARG B O 1
ATOM 6472 N N . LYS B 1 394 ? 30.672 8.117 13.25 1 96.5 394 LYS B N 1
ATOM 6473 C CA . LYS B 1 394 ? 30.984 8.672 14.562 1 96.5 394 LYS B CA 1
ATOM 6474 C C . LYS B 1 394 ? 29.828 9.531 15.078 1 96.5 394 LYS B C 1
ATOM 6476 O O . LYS B 1 394 ? 29.453 9.445 16.25 1 96.5 394 LYS B O 1
ATOM 6481 N N . VAL B 1 395 ? 29.344 10.297 14.219 1 95.62 395 VAL B N 1
ATOM 6482 C CA . VAL B 1 395 ? 28.234 11.164 14.578 1 95.62 395 VAL B CA 1
ATOM 6483 C C . VAL B 1 395 ? 27.016 10.32 14.984 1 95.62 395 VAL B C 1
ATOM 6485 O O . VAL B 1 395 ? 26.406 10.57 16.016 1 95.62 395 VAL B O 1
ATOM 6488 N N . MET B 1 396 ? 26.703 9.273 14.25 1 95.75 396 MET B N 1
ATOM 6489 C CA . MET B 1 396 ? 25.5 8.469 14.453 1 95.75 396 MET B CA 1
ATOM 6490 C C . MET B 1 396 ? 25.672 7.531 15.648 1 95.75 396 MET B C 1
ATOM 6492 O O . MET B 1 396 ? 24.688 7.191 16.312 1 95.75 396 MET B O 1
ATOM 6496 N N . ALA B 1 397 ? 26.891 7.117 15.875 1 93.94 397 ALA B N 1
ATOM 6497 C CA . ALA B 1 397 ? 27.141 6.203 16.984 1 93.94 397 ALA B CA 1
ATOM 6498 C C . ALA B 1 397 ? 26.672 6.793 18.312 1 93.94 397 ALA B C 1
ATOM 6500 O O . ALA B 1 397 ? 26.094 6.086 19.141 1 93.94 397 ALA B O 1
ATOM 6501 N N . VAL B 1 398 ? 26.875 8.016 18.469 1 90.81 398 VAL B N 1
ATOM 6502 C CA . VAL B 1 398 ? 26.484 8.703 19.688 1 90.81 398 VAL B CA 1
ATOM 6503 C C . VAL B 1 398 ? 24.953 8.82 19.766 1 90.81 398 VAL B C 1
ATOM 6505 O O . VAL B 1 398 ? 24.359 8.633 20.828 1 90.81 398 VAL B O 1
ATOM 6508 N N . LYS B 1 399 ? 24.359 9.016 18.703 1 90.38 399 LYS B N 1
ATOM 6509 C CA . LYS B 1 399 ? 22.922 9.297 18.609 1 90.38 399 LYS B CA 1
ATOM 6510 C C . LYS B 1 399 ? 22.109 8.016 18.688 1 90.38 399 LYS B C 1
ATOM 6512 O O . LYS B 1 399 ? 20.906 8.055 18.969 1 90.38 399 LYS B O 1
ATOM 6517 N N . THR B 1 400 ? 22.719 6.848 18.422 1 91.38 400 THR B N 1
ATOM 6518 C CA . THR B 1 400 ? 21.969 5.598 18.328 1 91.38 400 THR B CA 1
ATOM 6519 C C . THR B 1 400 ? 22.234 4.719 19.547 1 91.38 400 THR B C 1
ATOM 6521 O O . THR B 1 400 ? 21.938 3.525 19.547 1 91.38 400 THR B O 1
ATOM 6524 N N . GLN B 1 401 ? 22.891 5.309 20.5 1 90.44 401 GLN B N 1
ATOM 6525 C CA . GLN B 1 401 ? 23 4.625 21.781 1 90.44 401 GLN B CA 1
ATOM 6526 C C . GLN B 1 401 ? 21.703 4.742 22.578 1 90.44 401 GLN B C 1
ATOM 6528 O O . GLN B 1 401 ? 21.625 5.531 23.516 1 90.44 401 GLN B O 1
ATOM 6533 N N . CYS B 1 402 ? 20.766 3.979 22.203 1 87.69 402 CYS B N 1
ATOM 6534 C CA . CYS B 1 402 ? 19.438 4.094 22.797 1 87.69 402 CYS B CA 1
ATOM 6535 C C . CYS B 1 402 ? 18.688 2.771 22.719 1 87.69 402 CYS B C 1
ATOM 6537 O O . CYS B 1 402 ? 19.078 1.875 21.969 1 87.69 402 CYS B O 1
ATOM 6539 N N . ASN B 1 403 ? 17.734 2.65 23.625 1 89.31 403 ASN B N 1
ATOM 6540 C CA . ASN B 1 403 ? 16.781 1.543 23.656 1 89.31 403 ASN B CA 1
ATOM 6541 C C . ASN B 1 403 ? 15.344 2.043 23.688 1 89.31 403 ASN B C 1
ATOM 6543 O O . ASN B 1 403 ? 14.836 2.453 24.734 1 89.31 403 ASN B O 1
ATOM 6547 N N . PHE B 1 404 ? 14.75 1.904 22.531 1 89.56 404 PHE B N 1
ATOM 6548 C CA . PHE B 1 404 ? 13.414 2.459 22.359 1 89.56 404 PHE B CA 1
ATOM 6549 C C . PHE B 1 404 ? 12.438 1.861 23.359 1 89.56 404 PHE B C 1
ATOM 6551 O O . PHE B 1 404 ? 11.609 2.576 23.938 1 89.56 404 PHE B O 1
ATOM 6558 N N . VAL B 1 405 ? 12.516 0.615 23.594 1 88.19 405 VAL B N 1
ATOM 6559 C CA . VAL B 1 405 ? 11.602 -0.078 24.484 1 88.19 405 VAL B CA 1
ATOM 6560 C C . VAL B 1 405 ? 11.781 0.447 25.906 1 88.19 405 VAL B C 1
ATOM 6562 O O . VAL B 1 405 ? 10.797 0.741 26.609 1 88.19 405 VAL B O 1
ATOM 6565 N N . GLU B 1 406 ? 13.008 0.549 26.297 1 88.69 406 GLU B N 1
ATOM 6566 C CA . GLU B 1 406 ? 13.305 1.067 27.625 1 88.69 406 GLU B CA 1
ATOM 6567 C C . GLU B 1 406 ? 12.883 2.529 27.75 1 88.69 406 GLU B C 1
ATOM 6569 O O . GLU B 1 406 ? 12.32 2.934 28.766 1 88.69 406 GLU B O 1
ATOM 6574 N N . TYR B 1 407 ? 13.188 3.252 26.734 1 86.81 407 TYR B N 1
ATOM 6575 C CA . TYR B 1 407 ? 12.875 4.676 26.703 1 86.81 407 TYR B CA 1
ATOM 6576 C C . TYR B 1 407 ? 11.375 4.91 26.797 1 86.81 407 TYR B C 1
ATOM 6578 O O . TYR B 1 407 ? 10.93 5.871 27.422 1 86.81 407 TYR B O 1
ATOM 6586 N N . CYS B 1 408 ? 10.586 4 26.219 1 90.69 408 CYS B N 1
ATOM 6587 C CA . CYS B 1 408 ? 9.148 4.207 26.094 1 90.69 408 CYS B CA 1
ATOM 6588 C C . CYS B 1 408 ? 8.398 3.512 27.234 1 90.69 408 CYS B C 1
ATOM 6590 O O . CYS B 1 408 ? 7.164 3.527 27.266 1 90.69 408 CYS B O 1
ATOM 6592 N N . SER B 1 409 ? 9.109 2.922 28.141 1 88.69 409 SER B N 1
ATOM 6593 C CA . SER B 1 409 ? 8.461 2.26 29.266 1 88.69 409 SER B CA 1
ATOM 6594 C C . SER B 1 409 ? 7.91 3.273 30.266 1 88.69 409 SER B C 1
ATOM 6596 O O . SER B 1 409 ? 8.508 4.332 30.469 1 88.69 409 SER B O 1
ATOM 6598 N N . VAL B 1 410 ? 6.617 3.002 30.641 1 81.06 410 VAL B N 1
ATOM 6599 C CA . VAL B 1 410 ? 6.008 3.879 31.641 1 81.06 410 VAL B CA 1
ATOM 6600 C C . VAL B 1 410 ? 6.43 3.439 33.031 1 81.06 410 VAL B C 1
ATOM 6602 O O . VAL B 1 410 ? 6.414 2.248 33.344 1 81.06 410 VAL B O 1
ATOM 6605 N N . VAL B 1 411 ? 7.113 4.246 33.75 1 61.59 411 VAL B N 1
ATOM 6606 C CA . VAL B 1 411 ? 7.43 3.92 35.125 1 61.59 411 VAL B CA 1
ATOM 6607 C C . VAL B 1 411 ? 6.199 4.137 36 1 61.59 411 VAL B C 1
ATOM 6609 O O . VAL B 1 411 ? 5.629 5.227 36.031 1 61.59 411 VAL B O 1
ATOM 6612 N N . ASP B 1 412 ? 5.348 3.076 36.156 1 52.03 412 ASP B N 1
ATOM 6613 C CA . ASP B 1 412 ? 4.395 3.24 37.25 1 52.03 412 ASP B CA 1
ATOM 6614 C C . ASP B 1 412 ? 5.094 3.727 38.5 1 52.03 412 ASP B C 1
ATOM 6616 O O . ASP B 1 412 ? 6.043 3.1 39 1 52.03 412 ASP B O 1
ATOM 6620 N N . VAL B 1 413 ? 5.246 5.02 38.656 1 37.75 413 VAL B N 1
ATOM 6621 C CA . VAL B 1 413 ? 5.559 5.398 40.031 1 37.75 413 VAL B CA 1
ATOM 6622 C C . VAL B 1 413 ? 4.535 4.785 41 1 37.75 413 VAL B C 1
ATOM 6624 O O . VAL B 1 413 ? 3.34 5.066 40.875 1 37.75 413 VAL B O 1
ATOM 6627 N N . ILE B 1 414 ? 4.906 3.676 41.469 1 30.08 414 ILE B N 1
ATOM 6628 C CA . ILE B 1 414 ? 4.258 3.377 42.75 1 30.08 414 ILE B CA 1
ATOM 6629 C C . ILE B 1 414 ? 4.566 4.484 43.75 1 30.08 414 ILE B C 1
ATOM 6631 O O . ILE B 1 414 ? 5.727 4.84 43.969 1 30.08 414 ILE B O 1
#

pLDDT: mean 92.74, std 8.93, range [23.05, 98.81]

Secondary structure (DSSP, 8-state):
-HHHHTT-GGGPPP--TTSTTPPP-GGGGG-EEEEEEEEEE---B---HHHHHHHHHHHHHHTT---HHHHGGGTT------GGGTT-B-HHHHHHHHHHHHHHHHH-HHHHHHTB-TTSSB-TTTEEEEE-S-HHHHHHHHHHHHHHHTTSS-BTTTTB----EEE--GGG-SSS-HHHH-HHHHHHHHHHHHHHHHHHHHHHHHHHHHHHHHHHTS---HHHHHHHHHHHHHHHHHH---SSGGGG--HHHHHHHHHHHHHHHHHHHSTT-HHHHTTTTHHHHHHHHHHHHHHHTT-TT--SEEEEEE-HHHHHHHHHHHTTT-----TT--HHHHHH-S--HHHH-STT-EEEEEEEEETTEEEEEEEETTEEEPPBTBSSSSEEHHHHHHHHHHHT---HHHHT------/-HHHHTT-GGGPPP--TTSTTPPP-GGGGG-EEEEEEEEEE---B---HHHHHHHHHHHHHHTT---HHHHGGGTT------GGGTT-B-HHHHHHHHHHHHHHHHH-HHHHHHTB-TTSSB-TTTEEEEE-S-HHHHHHHHHHHHHHHTTSS-BTTTTB----EEE--GGG-SSS-HHHH-HHHHHHHHHHHHHHHHHHHHHHHHHHHHHHHHHHTS---HHHHHHHHHHHHHHHHHH---SSGGGG--HHHHHHHHHHHHHHHHHHHSTT-HHHHTTTTHHHHHHHHHHHHHHHTT-TT--SEEEEEE-HHHHHHHHHHHTTT-----TT--HHHHHH-S--HHHH-STT-EEEEEEEEETTEEEEEEEETTEEEPPBTBSSSSEEHHHHHHHHHHHT---HHHHT------

InterPro domains:
  IPR000560 Histidine phosphatase superfamily, clade-2 [PF00328] (32-371)
  IPR000560 Histidine phosphatase superfamily, clade-2 [cd07061] (32-373)
  IPR016274 Histidine acid phosphatase, eukaryotic [PIRSF000894] (9-399)
  IPR029033 Histidine phosphatase superfamily [G3DSA:3.40.50.1240] (4-405)
  IPR029033 Histidine phosphatase superfamily [SSF53254] (10-410)
  IPR033379 Histidine acid phosphatase active site [PS00616] (33-47)